Protein AF-0000000085946032 (afdb_homodimer)

InterPro domains:
  IPR002791 Damage-control phosphatase ARMT1-like, metal-binding domain [PF01937] (450-750)
  IPR004567 Type II pantothenate kinase [PF03630] (28-351)
  IPR004567 Type II pantothenate kinase [PTHR12280] (23-358)
  IPR004567 Type II pantothenate kinase [TIGR00555] (27-350)
  IPR035073 At2g17340, three-helix bundle domain [G3DSA:1.20.1700.10] (421-510)
  IPR036075 Damage-control phosphatase ARMT1-like, metal-binding domain superfamily [SSF111321] (412-761)
  IPR043129 ATPase, nucleotide binding domain [SSF53067] (27-140)
  IPR043129 ATPase, nucleotide binding domain [SSF53067] (113-351)

Structure (mmCIF, N/CA/C/O backbone):
data_AF-0000000085946032-model_v1
#
loop_
_entity.id
_entity.type
_entity.pdbx_description
1 polymer "4'-phosphopantetheine phosphatase"
#
loop_
_atom_site.group_PDB
_atom_site.id
_atom_site.type_symbol
_atom_site.label_atom_id
_atom_site.label_alt_id
_atom_site.label_comp_id
_atom_site.label_asym_id
_atom_site.label_entity_id
_atom_site.label_seq_id
_atom_site.pdbx_PDB_ins_code
_atom_site.Cartn_x
_atom_site.Cartn_y
_atom_site.Cartn_z
_atom_site.occupancy
_atom_site.B_iso_or_equiv
_atom_site.auth_seq_id
_atom_site.auth_comp_id
_atom_site.auth_asym_id
_atom_site.auth_atom_id
_atom_site.pdbx_PDB_model_num
ATOM 1 N N . MET A 1 1 ? -42.031 44.562 -0.333 1 38.66 1 MET A N 1
ATOM 2 C CA . MET A 1 1 ? -41.031 45.562 -0.744 1 38.66 1 MET A CA 1
ATOM 3 C C . MET A 1 1 ? -40.094 45.906 0.419 1 38.66 1 MET A C 1
ATOM 5 O O . MET A 1 1 ? -38.875 45.969 0.25 1 38.66 1 MET A O 1
ATOM 9 N N . ALA A 1 2 ? -40.719 46.281 1.513 1 54.69 2 ALA A N 1
ATOM 10 C CA . ALA A 1 2 ? -39.969 46.656 2.699 1 54.69 2 ALA A CA 1
ATOM 11 C C . ALA A 1 2 ? -39.188 45.469 3.262 1 54.69 2 ALA A C 1
ATOM 13 O O . ALA A 1 2 ? -38.031 45.594 3.629 1 54.69 2 ALA A O 1
ATOM 14 N N . GLU A 1 3 ? -39.781 44.375 3.383 1 46.78 3 GLU A N 1
ATOM 15 C CA . GLU A 1 3 ? -39.156 43.156 3.895 1 46.78 3 GLU A CA 1
ATOM 16 C C . GLU A 1 3 ? -38.062 42.656 2.965 1 46.78 3 GLU A C 1
ATOM 18 O O . GLU A 1 3 ? -37.031 42.188 3.428 1 46.78 3 GLU A O 1
ATOM 23 N N . GLU A 1 4 ? -38.312 42.75 1.742 1 48.06 4 GLU A N 1
ATOM 24 C CA . GLU A 1 4 ? -37.281 42.438 0.759 1 48.06 4 GLU A CA 1
ATOM 25 C C . GLU A 1 4 ? -36.094 43.406 0.868 1 48.06 4 GLU A C 1
ATOM 27 O O . GLU A 1 4 ? -34.938 43 0.723 1 48.06 4 GLU A O 1
ATOM 32 N N . SER A 1 5 ? -36.438 44.625 1.153 1 49 5 SER A N 1
ATOM 33 C CA . SER A 1 5 ? -35.406 45.656 1.3 1 49 5 SER A CA 1
ATOM 34 C C . SER A 1 5 ? -34.562 45.406 2.549 1 49 5 SER A C 1
ATOM 36 O O . SER A 1 5 ? -33.344 45.594 2.521 1 49 5 SER A O 1
ATOM 38 N N . GLU A 1 6 ? -35.188 45.031 3.566 1 50.06 6 GLU A N 1
ATOM 39 C CA . GLU A 1 6 ? -34.5 44.75 4.82 1 50.06 6 GLU A CA 1
ATOM 40 C C . GLU A 1 6 ? -33.594 43.531 4.703 1 50.06 6 GLU A C 1
ATOM 42 O O . GLU A 1 6 ? -32.469 43.531 5.215 1 50.06 6 GLU A O 1
ATOM 47 N N . THR A 1 7 ? -34.125 42.625 4.004 1 54.78 7 THR A N 1
ATOM 48 C CA . THR A 1 7 ? -33.344 41.406 3.775 1 54.78 7 THR A CA 1
ATOM 49 C C . THR A 1 7 ? -32.156 41.719 2.871 1 54.78 7 THR A C 1
ATOM 51 O O . THR A 1 7 ? -31.047 41.219 3.092 1 54.78 7 THR A O 1
ATOM 54 N N . LEU A 1 8 ? -32.344 42.625 1.95 1 57.81 8 LEU A N 1
ATOM 55 C CA . LEU A 1 8 ? -31.266 43.031 1.042 1 57.81 8 LEU A CA 1
ATOM 56 C C . LEU A 1 8 ? -30.219 43.844 1.77 1 57.81 8 LEU A C 1
ATOM 58 O O . LEU A 1 8 ? -29.016 43.688 1.521 1 57.81 8 LEU A O 1
ATOM 62 N N . GLU A 1 9 ? -30.75 44.75 2.623 1 57.16 9 GLU A N 1
ATOM 63 C CA . GLU A 1 9 ? -29.812 45.594 3.395 1 57.16 9 GLU A CA 1
ATOM 64 C C . GLU A 1 9 ? -29.016 44.75 4.379 1 57.16 9 GLU A C 1
ATOM 66 O O . GLU A 1 9 ? -27.828 44.969 4.582 1 57.16 9 GLU A O 1
ATOM 71 N N . GLU A 1 10 ? -29.641 43.781 4.898 1 62.34 10 GLU A N 1
ATOM 72 C CA . GLU A 1 10 ? -28.953 42.875 5.816 1 62.34 10 GLU A CA 1
ATOM 73 C C . GLU A 1 10 ? -27.906 42.031 5.086 1 62.34 10 GLU A C 1
ATOM 75 O O . GLU A 1 10 ? -26.812 41.812 5.598 1 62.34 10 GLU A O 1
ATOM 80 N N . THR A 1 11 ? -28.312 41.688 3.953 1 65.94 11 THR A N 1
ATOM 81 C CA . THR A 1 11 ? -27.391 40.906 3.131 1 65.94 11 THR A CA 1
ATOM 82 C C . THR A 1 11 ? -26.203 41.781 2.711 1 65.94 11 THR A C 1
ATOM 84 O O . THR A 1 11 ? -25.062 41.312 2.727 1 65.94 11 THR A O 1
ATOM 87 N N . ARG A 1 12 ? -26.562 43 2.352 1 67.69 12 ARG A N 1
ATOM 88 C CA . ARG A 1 12 ? -25.5 43.906 1.954 1 67.69 12 ARG A CA 1
ATOM 89 C C . ARG A 1 12 ? -24.547 44.156 3.111 1 67.69 12 ARG A C 1
ATOM 91 O O . ARG A 1 12 ? -23.328 44.188 2.92 1 67.69 12 ARG A O 1
ATOM 98 N N . ALA A 1 13 ? -25.125 44.375 4.16 1 68.5 13 ALA A N 1
ATOM 99 C CA . ALA A 1 13 ? -24.297 44.625 5.344 1 68.5 13 ALA A CA 1
ATOM 100 C C . ALA A 1 13 ? -23.422 43.438 5.668 1 68.5 13 ALA A C 1
ATOM 102 O O . ALA A 1 13 ? -22.266 43.594 6.07 1 68.5 13 ALA A O 1
ATOM 103 N N . THR A 1 14 ? -23.938 42.312 5.449 1 74.31 14 THR A N 1
ATOM 104 C CA . THR A 1 14 ? -23.188 41.094 5.727 1 74.31 14 THR A CA 1
ATOM 105 C C . THR A 1 14 ? -22.031 40.938 4.75 1 74.31 14 THR A C 1
ATOM 107 O O . THR A 1 14 ? -20.906 40.594 5.148 1 74.31 14 THR A O 1
ATOM 110 N N . ILE A 1 15 ? -22.359 41.188 3.574 1 75.5 15 ILE A N 1
ATOM 111 C CA . ILE A 1 15 ? -21.328 41.062 2.553 1 75.5 15 ILE A CA 1
ATOM 112 C C . ILE A 1 15 ? -20.234 42.125 2.787 1 75.5 15 ILE A C 1
ATOM 114 O O . ILE A 1 15 ? -19.047 41.812 2.691 1 75.5 15 ILE A O 1
ATOM 118 N N . GLU A 1 16 ? -20.703 43.312 3.135 1 72.69 16 GLU A N 1
ATOM 119 C CA . GLU A 1 16 ? -19.75 44.406 3.375 1 72.69 16 GLU A CA 1
ATOM 120 C C . GLU A 1 16 ? -18.859 44.094 4.57 1 72.69 16 GLU A C 1
ATOM 122 O O . GLU A 1 16 ? -17.656 44.406 4.551 1 72.69 16 GLU A O 1
ATOM 127 N N . ASN A 1 17 ? -19.406 43.531 5.504 1 73.69 17 ASN A N 1
ATOM 128 C CA . ASN A 1 17 ? -18.656 43.219 6.707 1 73.69 17 ASN A CA 1
ATOM 129 C C . ASN A 1 17 ? -17.703 42.031 6.465 1 73.69 17 ASN A C 1
ATOM 131 O O . ASN A 1 17 ? -16.688 41.906 7.152 1 73.69 17 ASN A O 1
ATOM 135 N N . THR A 1 18 ? -18.094 41.281 5.492 1 79.19 18 THR A N 1
ATOM 136 C CA . THR A 1 18 ? -17.297 40.094 5.191 1 79.19 18 THR A CA 1
ATOM 137 C C . THR A 1 18 ? -16.156 40.438 4.238 1 79.19 18 THR A C 1
ATOM 139 O O . THR A 1 18 ? -15.008 40.062 4.469 1 79.19 18 THR A O 1
ATOM 142 N N . LEU A 1 19 ? -16.5 41.156 3.268 1 82 19 LEU A N 1
ATOM 143 C CA . LEU A 1 19 ? -15.5 41.531 2.279 1 82 19 LEU A CA 1
ATOM 144 C C . LEU A 1 19 ? -14.836 42.844 2.656 1 82 19 LEU A C 1
ATOM 146 O O . LEU A 1 19 ? -15.031 43.875 1.978 1 82 19 LEU A O 1
ATOM 150 N N . ARG A 1 20 ? -13.93 42.844 3.516 1 83.12 20 ARG A N 1
ATOM 151 C CA . ARG A 1 20 ? -13.312 44.031 4.074 1 83.12 20 ARG A CA 1
ATOM 152 C C . ARG A 1 20 ? -12.258 44.594 3.131 1 83.12 20 ARG A C 1
ATOM 154 O O . ARG A 1 20 ? -11.555 43.844 2.457 1 83.12 20 ARG A O 1
ATOM 161 N N . ASN A 1 21 ? -12.18 45.969 3.074 1 85.38 21 ASN A N 1
ATOM 162 C CA . ASN A 1 21 ? -11.133 46.719 2.371 1 85.38 21 ASN A CA 1
ATOM 163 C C . ASN A 1 21 ? -11.141 46.406 0.876 1 85.38 21 ASN A C 1
ATOM 165 O O . ASN A 1 21 ? -10.086 46.312 0.253 1 85.38 21 ASN A O 1
ATOM 169 N N . LEU A 1 22 ? -12.242 46.156 0.305 1 85.38 22 LEU A N 1
ATOM 170 C CA . LEU A 1 22 ? -12.383 45.781 -1.093 1 85.38 22 LEU A CA 1
ATOM 171 C C . LEU A 1 22 ? -11.898 46.875 -2.021 1 85.38 22 LEU A C 1
ATOM 173 O O . LEU A 1 22 ? -11.391 46.594 -3.113 1 85.38 22 LEU A O 1
ATOM 177 N N . GLN A 1 23 ? -12.055 48.062 -1.62 1 82 23 GLN A N 1
ATOM 178 C CA . GLN A 1 23 ? -11.695 49.219 -2.457 1 82 23 GLN A CA 1
ATOM 179 C C . GLN A 1 23 ? -10.203 49.219 -2.76 1 82 23 GLN A C 1
ATOM 181 O O . GLN A 1 23 ? -9.773 49.781 -3.775 1 82 23 GLN A O 1
ATOM 186 N N . ASN A 1 24 ? -9.438 48.594 -1.904 1 86.25 24 ASN A N 1
ATOM 187 C CA . ASN A 1 24 ? -7.996 48.531 -2.086 1 86.25 24 ASN A CA 1
ATOM 188 C C . ASN A 1 24 ? -7.535 47.156 -2.52 1 86.25 24 ASN A C 1
ATOM 190 O O . ASN A 1 24 ? -6.367 46.812 -2.352 1 86.25 24 ASN A O 1
ATOM 194 N N . ALA A 1 25 ? -8.453 46.375 -3.078 1 88.38 25 ALA A N 1
ATOM 195 C CA . ALA A 1 25 ? -8.117 45 -3.508 1 88.38 25 ALA A CA 1
ATOM 196 C C . ALA A 1 25 ? -7.18 45.031 -4.711 1 88.38 25 ALA A C 1
ATOM 198 O O . ALA A 1 25 ? -7.328 45.875 -5.605 1 88.38 25 ALA A O 1
ATOM 199 N N . LYS A 1 26 ? -6.258 44.125 -4.809 1 84.38 26 LYS A N 1
ATOM 200 C CA . LYS A 1 26 ? -5.25 44.094 -5.867 1 84.38 26 LYS A CA 1
ATOM 201 C C . LYS A 1 26 ? -5.418 42.906 -6.781 1 84.38 26 LYS A C 1
ATOM 203 O O . LYS A 1 26 ? -5.215 43 -7.992 1 84.38 26 LYS A O 1
ATOM 208 N N . GLN A 1 27 ? -5.629 41.781 -6.238 1 87.62 27 GLN A N 1
ATOM 209 C CA . GLN A 1 27 ? -5.734 40.531 -6.969 1 87.62 27 GLN A CA 1
ATOM 210 C C . GLN A 1 27 ? -6.844 39.656 -6.395 1 87.62 27 GLN A C 1
ATOM 212 O O . GLN A 1 27 ? -7.062 39.625 -5.18 1 87.62 27 GLN A O 1
ATOM 217 N N . PHE A 1 28 ? -7.508 38.844 -7.305 1 90.69 28 PHE A N 1
ATOM 218 C CA . PHE A 1 28 ? -8.578 37.969 -6.875 1 90.69 28 PHE A CA 1
ATOM 219 C C . PHE A 1 28 ? -8.32 36.531 -7.344 1 90.69 28 PHE A C 1
ATOM 221 O O . PHE A 1 28 ? -7.695 36.312 -8.383 1 90.69 28 PHE A O 1
ATOM 228 N N . ALA A 1 29 ? -8.742 35.625 -6.609 1 93.06 29 ALA A N 1
ATOM 229 C CA . ALA A 1 29 ? -8.805 34.219 -7.004 1 93.06 29 ALA A CA 1
ATOM 230 C C . ALA A 1 29 ? -10.086 33.562 -6.488 1 93.06 29 ALA A C 1
ATOM 232 O O . ALA A 1 29 ? -10.633 33.969 -5.461 1 93.06 29 ALA A O 1
ATOM 233 N N . PHE A 1 30 ? -10.531 32.562 -7.203 1 92.69 30 PHE A N 1
ATOM 234 C CA . PHE A 1 30 ? -11.789 31.891 -6.875 1 92.69 30 PHE A CA 1
ATOM 235 C C . PHE A 1 30 ? -11.625 30.375 -6.918 1 92.69 30 PHE A C 1
ATOM 237 O O . PHE A 1 30 ? -10.93 29.844 -7.789 1 92.69 30 PHE A O 1
ATOM 244 N N . ASP A 1 31 ? -12.141 29.703 -5.961 1 92 31 ASP A N 1
ATOM 245 C CA . ASP A 1 31 ? -12.375 28.266 -5.969 1 92 31 ASP A CA 1
ATOM 246 C C . ASP A 1 31 ? -13.867 27.953 -5.977 1 92 31 ASP A C 1
ATOM 248 O O . ASP A 1 31 ? -14.547 28.094 -4.957 1 92 31 ASP A O 1
ATOM 252 N N . ILE A 1 32 ? -14.305 27.484 -7.102 1 88.38 32 ILE A N 1
ATOM 253 C CA . ILE A 1 32 ? -15.742 27.344 -7.297 1 88.38 32 ILE A CA 1
ATOM 254 C C . ILE A 1 32 ? -16.125 25.859 -7.289 1 88.38 32 ILE A C 1
ATOM 256 O O . ILE A 1 32 ? -15.922 25.156 -8.281 1 88.38 32 ILE A O 1
ATOM 260 N N . GLY A 1 33 ? -16.688 25.438 -6.219 1 77.69 33 GLY A N 1
ATOM 261 C CA . GLY A 1 33 ? -17.188 24.078 -6.121 1 77.69 33 GLY A CA 1
ATOM 262 C C . GLY A 1 33 ? -18.641 23.953 -6.535 1 77.69 33 GLY A C 1
ATOM 263 O O . GLY A 1 33 ? -19.219 24.875 -7.105 1 77.69 33 GLY A O 1
ATOM 264 N N . SER A 1 34 ? -19.219 22.766 -6.324 1 68.81 34 SER A N 1
ATOM 265 C CA . SER A 1 34 ? -20.625 22.531 -6.648 1 68.81 34 SER A CA 1
ATOM 266 C C . SER A 1 34 ? -21.547 23.125 -5.598 1 68.81 34 SER A C 1
ATOM 268 O O . SER A 1 34 ? -22.672 23.531 -5.906 1 68.81 34 SER A O 1
ATOM 270 N N . SER A 1 35 ? -21.031 23.219 -4.344 1 69.81 35 SER A N 1
ATOM 271 C CA . SER A 1 35 ? -21.875 23.688 -3.244 1 69.81 35 SER A CA 1
ATOM 272 C C . SER A 1 35 ? -21.266 24.922 -2.588 1 69.81 35 SER A C 1
ATOM 274 O O . SER A 1 35 ? -22 25.766 -2.051 1 69.81 35 SER A O 1
ATOM 276 N N . LEU A 1 36 ? -19.969 25.031 -2.559 1 77.56 36 LEU A N 1
ATOM 277 C CA . LEU A 1 36 ? -19.266 26.109 -1.867 1 77.56 36 LEU A CA 1
ATOM 278 C C . LEU A 1 36 ? -18.344 26.859 -2.822 1 77.56 36 LEU A C 1
ATOM 280 O O . LEU A 1 36 ? -17.828 26.281 -3.773 1 77.56 36 LEU A O 1
ATOM 284 N N . VAL A 1 37 ? -18.266 28.078 -2.469 1 88.06 37 VAL A N 1
ATOM 285 C CA . VAL A 1 37 ? -17.344 28.938 -3.205 1 88.06 37 VAL A CA 1
ATOM 286 C C . VAL A 1 37 ? -16.375 29.609 -2.232 1 88.06 37 VAL A C 1
ATOM 288 O O . VAL A 1 37 ? -16.766 29.969 -1.118 1 88.06 37 VAL A O 1
ATOM 291 N N . LYS A 1 38 ? -15.148 29.719 -2.604 1 90.94 38 LYS A N 1
ATOM 292 C CA . LYS A 1 38 ? -14.141 30.469 -1.852 1 90.94 38 LYS A CA 1
ATOM 293 C C . LYS A 1 38 ? -13.555 31.594 -2.693 1 90.94 38 LYS A C 1
ATOM 295 O O . LYS A 1 38 ? -13.273 31.406 -3.879 1 90.94 38 LYS A O 1
ATOM 300 N N . ILE A 1 39 ? -13.461 32.719 -2.059 1 92.19 39 ILE A N 1
ATOM 301 C CA . ILE A 1 39 ? -12.836 33.875 -2.682 1 92.19 39 ILE A CA 1
ATOM 302 C C . ILE A 1 39 ? -11.562 34.25 -1.921 1 92.19 39 ILE A C 1
ATOM 304 O O . ILE A 1 39 ? -11.547 34.25 -0.688 1 92.19 39 ILE A O 1
ATOM 308 N N . ALA A 1 40 ? -10.531 34.469 -2.607 1 94.19 40 ALA A N 1
ATOM 309 C CA . ALA A 1 40 ? -9.281 35 -2.049 1 94.19 40 ALA A CA 1
ATOM 310 C C . ALA A 1 40 ? -8.891 36.312 -2.705 1 94.19 40 ALA A C 1
ATOM 312 O O . ALA A 1 40 ? -9.016 36.469 -3.924 1 94.19 40 ALA A O 1
ATOM 313 N N . TYR A 1 41 ? -8.539 37.25 -1.921 1 92.31 41 TYR A N 1
ATOM 314 C CA . TYR A 1 41 ? -8.008 38.469 -2.5 1 92.31 41 TYR A CA 1
ATOM 315 C C . TYR A 1 41 ? -7.039 39.156 -1.541 1 92.31 41 TYR A C 1
ATOM 317 O O . TYR A 1 41 ? -7.012 38.844 -0.349 1 92.31 41 TYR A O 1
ATOM 325 N N . SER A 1 42 ? -6.152 40.031 -2.008 1 92.56 42 SER A N 1
ATOM 326 C CA . SER A 1 42 ? -5.242 40.844 -1.211 1 92.56 42 SER A CA 1
ATOM 327 C C . SER A 1 42 ? -5.652 42.312 -1.233 1 92.56 42 SER A C 1
ATOM 329 O O . SER A 1 42 ? -6.297 42.781 -2.182 1 92.56 42 SER A O 1
ATOM 331 N N . SER A 1 43 ? -5.336 42.938 -0.173 1 90.81 43 SER A N 1
ATOM 332 C CA . SER A 1 43 ? -5.613 44.375 -0.1 1 90.81 43 SER A CA 1
ATOM 333 C C . SER A 1 43 ? -4.52 45.125 0.671 1 90.81 43 SER A C 1
ATOM 335 O O . SER A 1 43 ? -3.846 44.531 1.517 1 90.81 43 SER A O 1
ATOM 337 N N . SER A 1 44 ? -4.297 46.312 0.313 1 89.19 44 SER A N 1
ATOM 338 C CA . SER A 1 44 ? -3.398 47.188 1.068 1 89.19 44 SER A CA 1
ATOM 339 C C . SER A 1 44 ? -4.137 47.906 2.203 1 89.19 44 SER A C 1
ATOM 341 O O . SER A 1 44 ? -5.16 48.531 1.978 1 89.19 44 SER A O 1
ATOM 343 N N . VAL A 1 45 ? -3.607 47.75 3.357 1 87.88 45 VAL A N 1
ATOM 344 C CA . VAL A 1 45 ? -4.195 48.406 4.523 1 87.88 45 VAL A CA 1
ATOM 345 C C . VAL A 1 45 ? -3.256 49.469 5.039 1 87.88 45 VAL A C 1
ATOM 347 O O . VAL A 1 45 ? -2.07 49.219 5.266 1 87.88 45 VAL A O 1
ATOM 350 N N . SER A 1 46 ? -3.797 50.594 5.211 1 83.81 46 SER A N 1
ATOM 351 C CA . SER A 1 46 ? -2.988 51.719 5.684 1 83.81 46 SER A CA 1
ATOM 352 C C . SER A 1 46 ? -2.625 51.562 7.156 1 83.81 46 SER A C 1
ATOM 354 O O . SER A 1 46 ? -3.453 51.125 7.961 1 83.81 46 SER A O 1
ATOM 356 N N . LYS A 1 47 ? -1.281 51.875 7.434 1 83.12 47 LYS A N 1
ATOM 357 C CA . LYS A 1 47 ? -0.812 51.875 8.812 1 83.12 47 LYS A CA 1
ATOM 358 C C . LYS A 1 47 ? -0.895 53.281 9.422 1 83.12 47 LYS A C 1
ATOM 360 O O . LYS A 1 47 ? -0.927 54.25 8.695 1 83.12 47 LYS A O 1
ATOM 365 N N . THR A 1 48 ? -1.201 53.25 10.648 1 84.81 48 THR A N 1
ATOM 366 C CA . THR A 1 48 ? -1.178 54.531 11.375 1 84.81 48 THR A CA 1
ATOM 367 C C . THR A 1 48 ? -0.015 54.562 12.359 1 84.81 48 THR A C 1
ATOM 369 O O . THR A 1 48 ? 0.488 53.531 12.773 1 84.81 48 THR A O 1
ATOM 372 N N . LYS A 1 49 ? 0.454 55.75 12.586 1 89.94 49 LYS A N 1
ATOM 373 C CA . LYS A 1 49 ? 1.537 55.938 13.547 1 89.94 49 LYS A CA 1
ATOM 374 C C . LYS A 1 49 ? 1.139 56.969 14.625 1 89.94 49 LYS A C 1
ATOM 376 O O . LYS A 1 49 ? 0.678 58.062 14.32 1 89.94 49 LYS A O 1
ATOM 381 N N . THR A 1 50 ? 1.298 56.531 15.82 1 91.75 50 THR A N 1
ATOM 382 C CA . THR A 1 50 ? 1.122 57.438 16.953 1 91.75 50 THR A CA 1
ATOM 383 C C . THR A 1 50 ? 2.301 58.406 17.062 1 91.75 50 THR A C 1
ATOM 385 O O . THR A 1 50 ? 3.455 58 16.891 1 91.75 50 THR A O 1
ATOM 388 N N . ASN A 1 51 ? 2.002 59.656 17.297 1 89.56 51 ASN A N 1
ATOM 389 C CA . ASN A 1 51 ? 3.035 60.688 17.391 1 89.56 51 ASN A CA 1
ATOM 390 C C . ASN A 1 51 ? 3.281 61.094 18.844 1 89.56 51 ASN A C 1
ATOM 392 O O . ASN A 1 51 ? 2.408 60.938 19.703 1 89.56 51 ASN A O 1
ATOM 396 N N . TYR A 1 52 ? 4.41 61.75 19.047 1 87.5 52 TYR A N 1
ATOM 397 C CA . TYR A 1 52 ? 4.789 62.188 20.391 1 87.5 52 TYR A CA 1
ATOM 398 C C . TYR A 1 52 ? 3.867 63.281 20.875 1 87.5 52 TYR A C 1
ATOM 400 O O . TYR A 1 52 ? 3.727 63.5 22.094 1 87.5 52 TYR A O 1
ATOM 408 N N . ASP A 1 53 ? 3.256 63.969 20 1 88.56 53 ASP A N 1
ATOM 409 C CA . ASP A 1 53 ? 2.336 65.062 20.391 1 88.56 53 ASP A CA 1
ATOM 410 C C . ASP A 1 53 ? 0.95 64.5 20.703 1 88.56 53 ASP A C 1
ATOM 412 O O . ASP A 1 53 ? -0.021 65.25 20.797 1 88.56 53 ASP A O 1
ATOM 416 N N . ARG A 1 54 ? 0.844 63.156 20.75 1 92.12 54 ARG A N 1
ATOM 417 C CA . ARG A 1 54 ? -0.359 62.438 21.156 1 92.12 54 ARG A CA 1
ATOM 418 C C . ARG A 1 54 ? -1.449 62.531 20.094 1 92.12 54 ARG A C 1
ATOM 420 O O . ARG A 1 54 ? -2.627 62.719 20.422 1 92.12 54 ARG A O 1
ATOM 427 N N . THR A 1 55 ? -0.974 62.688 18.922 1 91.19 55 THR A N 1
ATOM 428 C CA . THR A 1 55 ? -1.836 62.562 17.75 1 91.19 55 THR A CA 1
ATOM 429 C C . THR A 1 55 ? -1.489 61.312 16.953 1 91.19 55 THR A C 1
ATOM 431 O O . THR A 1 55 ? -0.589 60.562 17.328 1 91.19 55 THR A O 1
ATOM 434 N N . MET A 1 56 ? -2.373 61.094 15.992 1 90.19 56 MET A N 1
ATOM 435 C CA . MET A 1 56 ? -2.094 59.969 15.086 1 90.19 56 MET A CA 1
ATOM 436 C C . MET A 1 56 ? -1.998 60.469 13.641 1 90.19 56 MET A C 1
ATOM 438 O O . MET A 1 56 ? -2.74 61.375 13.242 1 90.19 56 MET A O 1
ATOM 442 N N . ARG A 1 57 ? -1.057 60 12.945 1 84.75 57 ARG A N 1
ATOM 443 C CA . ARG A 1 57 ? -0.952 60.312 11.523 1 84.75 57 ARG A CA 1
ATOM 444 C C . ARG A 1 57 ? -0.898 59.062 10.672 1 84.75 57 ARG A C 1
ATOM 446 O O . ARG A 1 57 ? -0.486 58 11.148 1 84.75 57 ARG A O 1
ATOM 453 N N . LYS A 1 58 ? -1.419 59.188 9.453 1 79.81 58 LYS A N 1
ATOM 454 C CA . LYS A 1 58 ? -1.299 58.094 8.516 1 79.81 58 LYS A CA 1
ATOM 455 C C . LYS A 1 58 ? 0.16 57.812 8.148 1 79.81 58 LYS A C 1
ATOM 457 O O . LYS A 1 58 ? 0.933 58.781 7.965 1 79.81 58 LYS A O 1
ATOM 462 N N . HIS A 1 59 ? 0.436 56.625 8.383 1 73 59 HIS A N 1
ATOM 463 C CA . HIS A 1 59 ? 1.789 56.219 8.008 1 73 59 HIS A CA 1
ATOM 464 C C . HIS A 1 59 ? 1.94 56.156 6.488 1 73 59 HIS A C 1
ATOM 466 O O . HIS A 1 59 ? 0.978 55.875 5.777 1 73 59 HIS A O 1
ATOM 472 N N . ASP A 1 60 ? 2.916 56.406 5.953 1 67.94 60 ASP A N 1
ATOM 473 C CA . ASP A 1 60 ? 3.199 56.375 4.523 1 67.94 60 ASP A CA 1
ATOM 474 C C . ASP A 1 60 ? 3.23 54.906 4.02 1 67.94 60 ASP A C 1
ATOM 476 O O . ASP A 1 60 ? 3.051 54.656 2.826 1 67.94 60 ASP A O 1
ATOM 480 N N . SER A 1 61 ? 3.389 54.094 4.945 1 78 61 SER A N 1
ATOM 481 C CA . SER A 1 61 ? 3.523 52.719 4.52 1 78 61 SER A CA 1
ATOM 482 C C . SER A 1 61 ? 2.221 51.938 4.715 1 78 61 SER A C 1
ATOM 484 O O . SER A 1 61 ? 1.392 52.312 5.547 1 78 61 SER A O 1
ATOM 486 N N . SER A 1 62 ? 1.903 51 3.789 1 85.19 62 SER A N 1
ATOM 487 C CA . SER A 1 62 ? 0.753 50.125 3.869 1 85.19 62 SER A CA 1
ATOM 488 C C . SER A 1 62 ? 1.191 48.656 4.086 1 85.19 62 SER A C 1
ATOM 490 O O . SER A 1 62 ? 2.342 48.312 3.814 1 85.19 62 SER A O 1
ATOM 492 N N . VAL A 1 63 ? 0.398 48 4.781 1 88.19 63 VAL A N 1
ATOM 493 C CA . VAL A 1 63 ? 0.653 46.594 4.961 1 88.19 63 VAL A CA 1
ATOM 494 C C . VAL A 1 63 ? -0.317 45.781 4.102 1 88.19 63 VAL A C 1
ATOM 496 O O . VAL A 1 63 ? -1.465 46.188 3.902 1 88.19 63 VAL A O 1
ATOM 499 N N . MET A 1 64 ? 0.184 44.688 3.59 1 92.5 64 MET A N 1
ATOM 500 C CA . MET A 1 64 ? -0.646 43.844 2.748 1 92.5 64 MET A CA 1
ATOM 501 C C . MET A 1 64 ? -1.406 42.812 3.592 1 92.5 64 MET A C 1
ATOM 503 O O . MET A 1 64 ? -0.851 42.25 4.531 1 92.5 64 MET A O 1
ATOM 507 N N . ARG A 1 65 ? -2.701 42.688 3.275 1 94 65 ARG A N 1
ATOM 508 C CA . ARG A 1 65 ? -3.559 41.719 3.943 1 94 65 ARG A CA 1
ATOM 509 C C . ARG A 1 65 ? -4.168 40.75 2.941 1 94 65 ARG A C 1
ATOM 511 O O . ARG A 1 65 ? -4.547 41.125 1.837 1 94 65 ARG A O 1
ATOM 518 N N . LEU A 1 66 ? -4.195 39.469 3.295 1 94.81 66 LEU A N 1
ATOM 519 C CA . LEU A 1 66 ? -4.887 38.438 2.52 1 94.81 66 LEU A CA 1
ATOM 520 C C . LEU A 1 66 ? -6.238 38.094 3.141 1 94.81 66 LEU A C 1
ATOM 522 O O . LEU A 1 66 ? -6.355 38 4.363 1 94.81 66 LEU A O 1
ATOM 526 N N . HIS A 1 67 ? -7.246 38.062 2.316 1 93.75 67 HIS A N 1
ATOM 527 C CA . HIS A 1 67 ? -8.602 37.75 2.736 1 93.75 67 HIS A CA 1
ATOM 528 C C . HIS A 1 67 ? -9.094 36.469 2.064 1 93.75 67 HIS A C 1
ATOM 530 O O . HIS A 1 67 ? -9.055 36.344 0.837 1 93.75 67 HIS A O 1
ATOM 536 N N . PHE A 1 68 ? -9.531 35.5 2.824 1 93.06 68 PHE A N 1
ATOM 537 C CA . PHE A 1 68 ? -10.133 34.281 2.318 1 93.06 68 PHE A CA 1
ATOM 538 C C . PHE A 1 68 ? -11.547 34.094 2.861 1 93.06 68 PHE A C 1
ATOM 540 O O . PHE A 1 68 ? -11.75 34.062 4.078 1 93.06 68 PHE A O 1
ATOM 547 N N . ILE A 1 69 ? -12.422 34 1.923 1 91.56 69 ILE A N 1
ATOM 548 C CA . ILE A 1 69 ? -13.836 33.969 2.301 1 91.56 69 ILE A CA 1
ATOM 549 C C . ILE A 1 69 ? -14.484 32.719 1.721 1 91.56 69 ILE A C 1
ATOM 551 O O . ILE A 1 69 ? -14.227 32.344 0.572 1 91.56 69 ILE A O 1
ATOM 555 N N . GLN A 1 70 ? -15.242 32.062 2.518 1 88.62 70 GLN A N 1
ATOM 556 C CA . GLN A 1 70 ? -15.992 30.891 2.072 1 88.62 70 GLN A CA 1
ATOM 557 C C . GLN A 1 70 ? -17.484 31.062 2.316 1 88.62 70 GLN A C 1
ATOM 559 O O . GLN A 1 70 ? -17.891 31.594 3.35 1 88.62 70 GLN A O 1
ATOM 564 N N . PHE A 1 71 ? -18.328 30.672 1.373 1 83.69 71 PHE A N 1
ATOM 565 C CA . PHE A 1 71 ? -19.781 30.734 1.533 1 83.69 71 PHE A CA 1
ATOM 566 C C . PHE A 1 71 ? -20.484 29.828 0.537 1 83.69 71 PHE A C 1
ATOM 568 O O . PHE A 1 71 ? -19.844 29.219 -0.323 1 83.69 71 PHE A O 1
ATOM 575 N N . HIS A 1 72 ? -21.719 29.641 0.683 1 80.38 72 HIS A N 1
ATOM 576 C CA . HIS A 1 72 ? -22.516 28.766 -0.176 1 80.38 72 HIS A CA 1
ATOM 577 C C . HIS A 1 72 ? -22.656 29.359 -1.577 1 80.38 72 HIS A C 1
ATOM 579 O O . HIS A 1 72 ? -22.828 30.562 -1.731 1 80.38 72 HIS A O 1
ATOM 585 N N . ILE A 1 73 ? -22.703 28.578 -2.604 1 82.62 73 ILE A N 1
ATOM 586 C CA . ILE A 1 73 ? -22.641 28.953 -4.012 1 82.62 73 ILE A CA 1
ATOM 587 C C . ILE A 1 73 ? -23.891 29.75 -4.379 1 82.62 73 ILE A C 1
ATOM 589 O O . ILE A 1 73 ? -23.844 30.594 -5.285 1 82.62 73 ILE A O 1
ATOM 593 N N . LYS A 1 74 ? -24.953 29.578 -3.623 1 79.25 74 LYS A N 1
ATOM 594 C CA . LYS A 1 74 ? -26.203 30.281 -3.895 1 79.25 74 LYS A CA 1
ATOM 595 C C . LYS A 1 74 ? -26.031 31.781 -3.725 1 79.25 74 LYS A C 1
ATOM 597 O O . LYS A 1 74 ? -26.781 32.562 -4.309 1 79.25 74 LYS A O 1
ATOM 602 N N . LYS A 1 75 ? -25.062 32.188 -2.967 1 84.81 75 LYS A N 1
ATOM 603 C CA . LYS A 1 75 ? -24.844 33.594 -2.67 1 84.81 75 LYS A CA 1
ATOM 604 C C . LYS A 1 75 ? -23.797 34.188 -3.592 1 84.81 75 LYS A C 1
ATOM 606 O O . LYS A 1 75 ? -23.516 35.406 -3.529 1 84.81 75 LYS A O 1
ATOM 611 N N . PHE A 1 76 ? -23.297 33.469 -4.484 1 87.5 76 PHE A N 1
ATOM 612 C CA . PHE A 1 76 ? -22.125 33.875 -5.266 1 87.5 76 PHE A CA 1
ATOM 613 C C . PHE A 1 76 ? -22.484 35.031 -6.207 1 87.5 76 PHE A C 1
ATOM 615 O O . PHE A 1 76 ? -21.719 36 -6.316 1 87.5 76 PHE A O 1
ATOM 622 N N . ARG A 1 77 ? -23.578 34.938 -6.828 1 86.25 77 ARG A N 1
ATOM 623 C CA . ARG A 1 77 ? -23.984 36 -7.746 1 86.25 77 ARG A CA 1
ATOM 624 C C . ARG A 1 77 ? -24.188 37.312 -7.012 1 86.25 77 ARG A C 1
ATOM 626 O O . ARG A 1 77 ? -23.812 38.375 -7.512 1 86.25 77 ARG A O 1
ATOM 633 N N . GLU A 1 78 ? -24.766 37.188 -5.891 1 85.44 78 GLU A N 1
ATOM 634 C CA . GLU A 1 78 ? -24.969 38.375 -5.066 1 85.44 78 GLU A CA 1
ATOM 635 C C . GLU A 1 78 ? -23.625 38.969 -4.66 1 85.44 78 GLU A C 1
ATOM 637 O O . GLU A 1 78 ? -23.484 40.188 -4.629 1 85.44 78 GLU A O 1
ATOM 642 N N . CYS A 1 79 ? -22.75 38.188 -4.309 1 87.12 79 CYS A N 1
ATOM 643 C CA . CYS A 1 79 ? -21.422 38.656 -3.902 1 87.12 79 CYS A CA 1
ATOM 644 C C . CYS A 1 79 ? -20.703 39.344 -5.059 1 87.12 79 CYS A C 1
ATOM 646 O O . CYS A 1 79 ? -20.078 40.375 -4.875 1 87.12 79 CYS A O 1
ATOM 648 N N . LEU A 1 80 ? -20.828 38.781 -6.223 1 86.75 80 LEU A N 1
ATOM 649 C CA . LEU A 1 80 ? -20.172 39.344 -7.398 1 86.75 80 LEU A CA 1
ATOM 650 C C . LEU A 1 80 ? -20.781 40.719 -7.766 1 86.75 80 LEU A C 1
ATOM 652 O O . LEU A 1 80 ? -20.078 41.625 -8.195 1 86.75 80 LEU A O 1
ATOM 656 N N . ASP A 1 81 ? -22.062 40.75 -7.617 1 85.81 81 ASP A N 1
ATOM 657 C CA . ASP A 1 81 ? -22.734 42.031 -7.863 1 85.81 81 ASP A CA 1
ATOM 658 C C . ASP A 1 81 ? -22.25 43.094 -6.891 1 85.81 81 ASP A C 1
ATOM 660 O O . ASP A 1 81 ? -22.094 44.281 -7.27 1 85.81 81 ASP A O 1
ATOM 664 N N . PHE A 1 82 ? -22.094 42.719 -5.703 1 84.75 82 PHE A N 1
ATOM 665 C CA . PHE A 1 82 ? -21.578 43.625 -4.691 1 84.75 82 PHE A CA 1
ATOM 666 C C . PHE A 1 82 ? -20.172 44.094 -5.047 1 84.75 82 PHE A C 1
ATOM 668 O O . PHE A 1 82 ? -19.859 45.281 -4.934 1 84.75 82 PHE A O 1
ATOM 675 N N . ILE A 1 83 ? -19.328 43.188 -5.418 1 83.31 83 ILE A N 1
ATOM 676 C CA . ILE A 1 83 ? -17.953 43.531 -5.781 1 83.31 83 ILE A CA 1
ATOM 677 C C . ILE A 1 83 ? -17.938 44.5 -6.953 1 83.31 83 ILE A C 1
ATOM 679 O O . ILE A 1 83 ? -17.172 45.469 -6.957 1 83.31 83 ILE A O 1
ATOM 683 N N . ARG A 1 84 ? -18.766 44.281 -7.895 1 82.19 84 ARG A N 1
ATOM 684 C CA . ARG A 1 84 ? -18.859 45.125 -9.07 1 82.19 84 ARG A CA 1
ATOM 685 C C . ARG A 1 84 ? -19.266 46.531 -8.688 1 82.19 84 ARG A C 1
ATOM 687 O O . ARG A 1 84 ? -18.688 47.531 -9.18 1 82.19 84 ARG A O 1
ATOM 694 N N . LYS A 1 85 ? -20.172 46.625 -7.84 1 77.69 85 LYS A N 1
ATOM 695 C CA . LYS A 1 85 ? -20.719 47.938 -7.457 1 77.69 85 LYS A CA 1
ATOM 696 C C . LYS A 1 85 ? -19.75 48.688 -6.57 1 77.69 85 LYS A C 1
ATOM 698 O O . LYS A 1 85 ? -19.641 49.938 -6.676 1 77.69 85 LYS A O 1
ATOM 703 N N . GLU A 1 86 ? -19.188 48.031 -5.66 1 71.56 86 GLU A N 1
ATOM 704 C CA . GLU A 1 86 ? -18.344 48.719 -4.672 1 71.56 86 GLU A CA 1
ATOM 705 C C . GLU A 1 86 ? -16.953 48.969 -5.227 1 71.56 86 GLU A C 1
ATOM 707 O O . GLU A 1 86 ? -16.25 49.875 -4.785 1 71.56 86 GLU A O 1
ATOM 712 N N . CYS A 1 87 ? -16.422 48.125 -5.898 1 66.06 87 CYS A N 1
ATOM 713 C CA . CYS A 1 87 ? -15.039 48.25 -6.309 1 66.06 87 CYS A CA 1
ATOM 714 C C . CYS A 1 87 ? -14.93 48.906 -7.688 1 66.06 87 CYS A C 1
ATOM 716 O O . CYS A 1 87 ? -13.875 49.406 -8.055 1 66.06 87 CYS A O 1
ATOM 718 N N . GLY A 1 88 ? -16.109 49.344 -8.227 1 57.75 88 GLY A N 1
ATOM 719 C CA . GLY A 1 88 ? -15.961 49.906 -9.57 1 57.75 88 GLY A CA 1
ATOM 720 C C . GLY A 1 88 ? -14.93 49.156 -10.406 1 57.75 88 GLY A C 1
ATOM 721 O O . GLY A 1 88 ? -14.594 48 -10.117 1 57.75 88 GLY A O 1
ATOM 722 N N . PRO A 1 89 ? -14.43 49.781 -11.477 1 57.41 89 PRO A N 1
ATOM 723 C CA . PRO A 1 89 ? -13.328 49.125 -12.203 1 57.41 89 PRO A CA 1
ATOM 724 C C . PRO A 1 89 ? -12.102 48.906 -11.328 1 57.41 89 PRO A C 1
ATOM 726 O O . PRO A 1 89 ? -11.477 49.875 -10.859 1 57.41 89 PRO A O 1
ATOM 729 N N . LEU A 1 90 ? -12.094 47.812 -10.68 1 58.72 90 LEU A N 1
ATOM 730 C CA . LEU A 1 90 ? -11.016 47.469 -9.75 1 58.72 90 LEU A CA 1
ATOM 731 C C . LEU A 1 90 ? -9.672 47.469 -10.469 1 58.72 90 LEU A C 1
ATOM 733 O O . LEU A 1 90 ? -9.594 47.125 -11.648 1 58.72 90 LEU A O 1
ATOM 737 N N . ARG A 1 91 ? -8.812 48.25 -10.016 1 64.12 91 ARG A N 1
ATOM 738 C CA . ARG A 1 91 ? -7.445 48.125 -10.516 1 64.12 91 ARG A CA 1
ATOM 739 C C . ARG A 1 91 ? -6.859 46.75 -10.203 1 64.12 91 ARG A C 1
ATOM 741 O O . ARG A 1 91 ? -5.859 46.656 -9.492 1 64.12 91 ARG A O 1
ATOM 748 N N . VAL A 1 92 ? -7.715 45.781 -10.531 1 67.56 92 VAL A N 1
ATOM 749 C CA . VAL A 1 92 ? -7.332 44.406 -10.289 1 67.56 92 VAL A CA 1
ATOM 750 C C . VAL A 1 92 ? -6.445 43.906 -11.43 1 67.56 92 VAL A C 1
ATOM 752 O O . VAL A 1 92 ? -6.723 44.156 -12.602 1 67.56 92 VAL A O 1
ATOM 755 N N . LYS A 1 93 ? -5.457 43.375 -11.047 1 68 93 LYS A N 1
ATOM 756 C CA . LYS A 1 93 ? -4.418 42.969 -11.977 1 68 93 LYS A CA 1
ATOM 757 C C . LYS A 1 93 ? -4.805 41.656 -12.68 1 68 93 LYS A C 1
ATOM 759 O O . LYS A 1 93 ? -4.555 41.5 -13.875 1 68 93 LYS A O 1
ATOM 764 N N . SER A 1 94 ? -5.367 40.75 -11.969 1 74.81 94 SER A N 1
ATOM 765 C CA . SER A 1 94 ? -5.688 39.469 -12.547 1 74.81 94 SER A CA 1
ATOM 766 C C . SER A 1 94 ? -6.688 38.688 -11.688 1 74.81 94 SER A C 1
ATOM 768 O O . SER A 1 94 ? -6.832 38.969 -10.492 1 74.81 94 SER A O 1
ATOM 770 N N . ALA A 1 95 ? -7.453 37.844 -12.312 1 82.25 95 ALA A N 1
ATOM 771 C CA . ALA A 1 95 ? -8.344 36.906 -11.617 1 82.25 95 ALA A CA 1
ATOM 772 C C . ALA A 1 95 ? -8.125 35.469 -12.086 1 82.25 95 ALA A C 1
ATOM 774 O O . ALA A 1 95 ? -7.965 35.219 -13.281 1 82.25 95 ALA A O 1
ATOM 775 N N . VAL A 1 96 ? -7.879 34.656 -11.148 1 89.25 96 VAL A N 1
ATOM 776 C CA . VAL A 1 96 ? -7.668 33.25 -11.461 1 89.25 96 VAL A CA 1
ATOM 777 C C . VAL A 1 96 ? -8.75 32.406 -10.781 1 89.25 96 VAL A C 1
ATOM 779 O O . VAL A 1 96 ? -9.297 32.781 -9.75 1 89.25 96 VAL A O 1
ATOM 782 N N . CYS A 1 97 ? -9.07 31.281 -11.422 1 88.69 97 CYS A N 1
ATOM 783 C CA . CYS A 1 97 ? -10.117 30.422 -10.875 1 88.69 97 CYS A CA 1
ATOM 784 C C . CYS A 1 97 ? -9.711 28.953 -10.977 1 88.69 97 CYS A C 1
ATOM 786 O O . CYS A 1 97 ? -9 28.562 -11.906 1 88.69 97 CYS A O 1
ATOM 788 N N . THR A 1 98 ? -10.094 28.203 -10.016 1 87.12 98 THR A N 1
ATOM 789 C CA . THR A 1 98 ? -9.984 26.75 -10.039 1 87.12 98 THR A CA 1
ATOM 790 C C . THR A 1 98 ? -11.289 26.094 -9.578 1 87.12 98 THR A C 1
ATOM 792 O O . THR A 1 98 ? -12.258 26.797 -9.273 1 87.12 98 THR A O 1
ATOM 795 N N . GLY A 1 99 ? -11.406 24.75 -9.734 1 79.25 99 GLY A N 1
ATOM 796 C CA . GLY A 1 99 ? -12.586 24.031 -9.297 1 79.25 99 GLY A CA 1
ATOM 797 C C . GLY A 1 99 ? -13.461 23.547 -10.438 1 79.25 99 GLY A C 1
ATOM 798 O O . GLY A 1 99 ? -13.336 24.031 -11.57 1 79.25 99 GLY A O 1
ATOM 799 N N . SER A 1 100 ? -14.406 22.766 -10.172 1 69.75 100 SER A N 1
ATOM 800 C CA . SER A 1 100 ? -15.25 22.109 -11.164 1 69.75 100 SER A CA 1
ATOM 801 C C . SER A 1 100 ? -16.281 23.078 -11.742 1 69.75 100 SER A C 1
ATOM 803 O O . SER A 1 100 ? -16.734 22.906 -12.875 1 69.75 100 SER A O 1
ATOM 805 N N . GLY A 1 101 ? -16.688 24.125 -10.984 1 68.12 101 GLY A N 1
ATOM 806 C CA . GLY A 1 101 ? -17.719 25.047 -11.406 1 68.12 101 GLY A CA 1
ATOM 807 C C . GLY A 1 101 ? -17.188 26.203 -12.227 1 68.12 101 GLY A C 1
ATOM 808 O O . GLY A 1 101 ? -17.922 27.125 -12.57 1 68.12 101 GLY A O 1
ATOM 809 N N . THR A 1 102 ? -16.016 26.172 -12.617 1 69.38 102 THR A N 1
ATOM 810 C CA . THR A 1 102 ? -15.352 27.297 -13.25 1 69.38 102 THR A CA 1
ATOM 811 C C . THR A 1 102 ? -16 27.641 -14.586 1 69.38 102 THR A C 1
ATOM 813 O O . THR A 1 102 ? -16.188 28.812 -14.906 1 69.38 102 THR A O 1
ATOM 816 N N . THR A 1 103 ? -16.312 26.625 -15.266 1 71.19 103 THR A N 1
ATOM 817 C CA . THR A 1 103 ? -16.812 26.859 -16.609 1 71.19 103 THR A CA 1
ATOM 818 C C . THR A 1 103 ? -18.156 27.578 -16.578 1 71.19 103 THR A C 1
ATOM 820 O O . THR A 1 103 ? -18.438 28.438 -17.422 1 71.19 103 THR A O 1
ATOM 823 N N . GLN A 1 104 ? -18.875 27.391 -15.594 1 76.25 104 GLN A N 1
ATOM 824 C CA . GLN A 1 104 ? -20.219 27.969 -15.469 1 76.25 104 GLN A CA 1
ATOM 825 C C . GLN A 1 104 ? -20.141 29.453 -15.086 1 76.25 104 GLN A C 1
ATOM 827 O O . GLN A 1 104 ? -21.062 30.219 -15.398 1 76.25 104 GLN A O 1
ATOM 832 N N . TYR A 1 105 ? -19.125 29.875 -14.445 1 79.69 105 TYR A N 1
ATOM 833 C CA . TYR A 1 105 ? -19.141 31.203 -13.836 1 79.69 105 TYR A CA 1
ATOM 834 C C . TYR A 1 105 ? -18.094 32.094 -14.469 1 79.69 105 TYR A C 1
ATOM 836 O O . TYR A 1 105 ? -17.953 33.281 -14.086 1 79.69 105 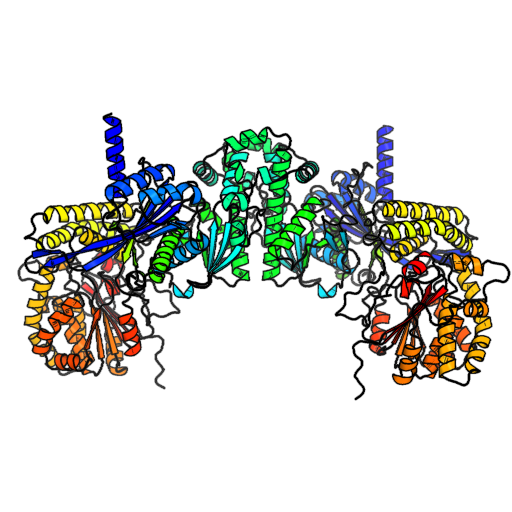TYR A O 1
ATOM 844 N N . GLN A 1 106 ? -17.359 31.625 -15.352 1 77.62 106 GLN A N 1
ATOM 845 C CA . GLN A 1 106 ? -16.281 32.375 -15.961 1 77.62 106 GLN A CA 1
ATOM 846 C C . GLN A 1 106 ? -16.766 33.719 -16.484 1 77.62 106 GLN A C 1
ATOM 848 O O . GLN A 1 106 ? -16.172 34.75 -16.188 1 77.62 106 GLN A O 1
ATOM 853 N N . ASP A 1 107 ? -17.812 33.688 -17.25 1 76.94 107 ASP A N 1
ATOM 854 C CA . ASP A 1 107 ? -18.312 34.906 -17.859 1 76.94 107 ASP A CA 1
ATOM 855 C C . ASP A 1 107 ? -18.859 35.875 -16.797 1 76.94 107 ASP A C 1
ATOM 857 O O . ASP A 1 107 ? -18.703 37.094 -16.922 1 76.94 107 ASP A O 1
ATOM 861 N N . ILE A 1 108 ? -19.406 35.375 -15.836 1 81 108 ILE A N 1
ATOM 862 C CA . ILE A 1 108 ? -20 36.188 -14.781 1 81 108 ILE A CA 1
ATOM 863 C C . ILE A 1 108 ? -18.891 36.875 -13.992 1 81 108 ILE A C 1
ATOM 865 O O . ILE A 1 108 ? -19.031 38.062 -13.625 1 81 108 ILE A O 1
ATOM 869 N N . ILE A 1 109 ? -17.891 36.25 -13.727 1 82.5 109 ILE A N 1
ATOM 870 C CA . ILE A 1 109 ? -16.766 36.812 -12.984 1 82.5 109 ILE A CA 1
ATOM 871 C C . ILE A 1 109 ? -16.062 37.875 -13.82 1 82.5 109 ILE A C 1
ATOM 873 O O . ILE A 1 109 ? -15.711 38.938 -13.305 1 82.5 109 ILE A O 1
ATOM 877 N N . ALA A 1 110 ? -15.812 37.531 -15.078 1 77.94 110 ALA A N 1
ATOM 878 C CA . ALA A 1 110 ? -15.164 38.469 -15.969 1 77.94 110 ALA A CA 1
ATOM 879 C C . ALA A 1 110 ? -15.945 39.781 -16.047 1 77.94 110 ALA A C 1
ATOM 881 O O . ALA A 1 110 ? -15.359 40.875 -16.062 1 77.94 110 ALA A O 1
ATOM 882 N N . ASN A 1 111 ? -17.203 39.625 -16.062 1 77.12 111 ASN A N 1
ATOM 883 C CA . ASN A 1 111 ? -18.047 40.812 -16.141 1 77.12 111 ASN A CA 1
ATOM 884 C C . ASN A 1 111 ? -18.062 41.594 -14.812 1 77.12 111 ASN A C 1
ATOM 886 O O . ASN A 1 111 ? -18.203 42.812 -14.805 1 77.12 111 ASN A O 1
ATOM 890 N N . ALA A 1 112 ? -18.031 40.906 -13.773 1 78.75 112 ALA A N 1
ATOM 891 C CA . ALA A 1 112 ? -18.109 41.531 -12.453 1 78.75 112 ALA A CA 1
ATOM 892 C C . ALA A 1 112 ? -16.797 42.219 -12.086 1 78.75 112 ALA A C 1
ATOM 894 O O . ALA A 1 112 ? -16.797 43.312 -11.508 1 78.75 112 ALA A O 1
ATOM 895 N N . ILE A 1 113 ? -15.688 41.625 -12.352 1 77.88 113 ILE A N 1
ATOM 896 C CA . ILE A 1 113 ? -14.391 42.094 -11.898 1 77.88 113 ILE A CA 1
ATOM 897 C C . ILE A 1 113 ? -13.727 42.906 -13.016 1 77.88 113 ILE A C 1
ATOM 899 O O . ILE A 1 113 ? -12.883 43.781 -12.75 1 77.88 113 ILE A O 1
ATOM 903 N N . GLY A 1 114 ? -14.125 42.656 -14.289 1 74.94 114 GLY A N 1
ATOM 904 C CA . GLY A 1 114 ? -13.594 43.406 -15.422 1 74.94 114 GLY A CA 1
ATOM 905 C C . GLY A 1 114 ? -12.203 42.938 -15.828 1 74.94 114 GLY A C 1
ATOM 906 O O . GLY A 1 114 ? -11.398 43.75 -16.312 1 74.94 114 GLY A O 1
ATOM 907 N N . VAL A 1 115 ? -11.719 41.875 -15.398 1 74.19 115 VAL A N 1
ATOM 908 C CA . VAL A 1 115 ? -10.398 41.375 -15.766 1 74.19 115 VAL A CA 1
ATOM 909 C C . VAL A 1 115 ? -10.516 40 -16.406 1 74.19 115 VAL A C 1
ATOM 911 O O . VAL A 1 115 ? -11.562 39.344 -16.312 1 74.19 115 VAL A O 1
ATOM 914 N N . GLU A 1 116 ? -9.414 39.688 -17.172 1 71.12 116 GLU A N 1
ATOM 915 C CA . GLU A 1 116 ? -9.344 38.375 -17.797 1 71.12 116 GLU A CA 1
ATOM 916 C C . GLU A 1 116 ? -9.203 37.281 -16.75 1 71.12 116 GLU A C 1
ATOM 918 O O . GLU A 1 116 ? -8.5 37.438 -15.75 1 71.12 116 GLU A O 1
ATOM 923 N N . PHE A 1 117 ? -9.867 36.25 -16.969 1 76.25 117 PHE A N 1
ATOM 924 C CA . PHE A 1 117 ? -9.883 35.094 -16.062 1 76.25 117 PHE A CA 1
ATOM 925 C C . PHE A 1 117 ? -9 34 -16.609 1 76.25 117 PHE A C 1
ATOM 927 O O . PHE A 1 117 ? -8.984 33.719 -17.812 1 76.25 117 PHE A O 1
ATOM 934 N N . HIS A 1 118 ? -8.156 33.469 -15.758 1 81.69 118 HIS A N 1
ATOM 935 C CA . HIS A 1 118 ? -7.336 32.312 -16.125 1 81.69 118 HIS A CA 1
ATOM 936 C C . HIS A 1 118 ? -7.68 31.109 -15.258 1 81.69 118 HIS A C 1
ATOM 938 O O . HIS A 1 118 ? -7.832 31.219 -14.039 1 81.69 118 HIS A O 1
ATOM 944 N N . LYS A 1 119 ? -7.879 30.016 -15.898 1 84.56 119 LYS A N 1
ATOM 945 C CA . LYS A 1 119 ? -8.117 28.781 -15.172 1 84.56 119 LYS A CA 1
ATOM 946 C C . LYS A 1 119 ? -6.801 28.109 -14.797 1 84.56 119 LYS A C 1
ATOM 948 O O . LYS A 1 119 ? -5.867 28.062 -15.602 1 84.56 119 LYS A O 1
ATOM 953 N N . VAL A 1 120 ? -6.707 27.672 -13.578 1 88.12 120 VAL A N 1
ATOM 954 C CA . VAL A 1 120 ? -5.5 27 -13.125 1 88.12 120 VAL A CA 1
ATOM 955 C C . VAL A 1 120 ? -5.852 25.609 -12.594 1 88.12 120 VAL A C 1
ATOM 957 O O . VAL A 1 120 ? -7.008 25.344 -12.258 1 88.12 120 VAL A O 1
ATOM 960 N N . ASN A 1 121 ? -4.844 24.766 -12.555 1 84.19 121 ASN A N 1
ATOM 961 C CA . ASN A 1 121 ? -5.016 23.359 -12.188 1 84.19 121 ASN A CA 1
ATOM 962 C C . ASN A 1 121 ? -5.363 23.203 -10.703 1 84.19 121 ASN A C 1
ATOM 964 O O . ASN A 1 121 ? -4.648 23.719 -9.844 1 84.19 121 ASN A O 1
ATOM 968 N N . GLU A 1 122 ? -6.387 22.516 -10.422 1 83.5 122 GLU A N 1
ATOM 969 C CA . GLU A 1 122 ? -6.91 22.359 -9.07 1 83.5 122 GLU A CA 1
ATOM 970 C C . GLU A 1 122 ? -5.891 21.672 -8.164 1 83.5 122 GLU A C 1
ATOM 972 O O . GLU A 1 122 ? -5.715 22.078 -7.008 1 83.5 122 GLU A O 1
ATOM 977 N N . MET A 1 123 ? -5.242 20.734 -8.633 1 82.94 123 MET A N 1
ATOM 978 C CA . MET A 1 123 ? -4.305 19.969 -7.812 1 82.94 123 MET A CA 1
ATOM 979 C C . MET A 1 123 ? -3.094 20.828 -7.441 1 82.94 123 MET A C 1
ATOM 981 O O . MET A 1 123 ? -2.568 20.703 -6.332 1 82.94 123 MET A O 1
ATOM 985 N N . GLU A 1 124 ? -2.652 21.516 -8.406 1 89.81 124 GLU A N 1
ATOM 986 C CA . GLU A 1 124 ? -1.543 22.422 -8.125 1 89.81 124 GLU A CA 1
ATOM 987 C C . GLU A 1 124 ? -1.926 23.438 -7.059 1 89.81 124 GLU A C 1
ATOM 989 O O . GLU A 1 124 ? -1.108 23.797 -6.207 1 89.81 124 GLU A O 1
ATOM 994 N N . CYS A 1 125 ? -3.139 23.875 -7.16 1 92.94 125 CYS A N 1
ATOM 995 C CA . CYS A 1 125 ? -3.627 24.844 -6.191 1 92.94 125 CYS A CA 1
ATOM 996 C C . CYS A 1 125 ? -3.719 24.25 -4.797 1 92.94 125 CYS A C 1
ATOM 998 O O . CYS A 1 125 ? -3.354 24.891 -3.812 1 92.94 125 CYS A O 1
ATOM 1000 N N . LEU A 1 126 ? -4.188 23.047 -4.766 1 92.12 126 LEU A N 1
ATOM 1001 C CA . LEU A 1 126 ? -4.34 22.359 -3.484 1 92.12 126 LEU A CA 1
ATOM 1002 C C . LEU A 1 126 ? -2.992 22.203 -2.789 1 92.12 126 LEU A C 1
ATOM 1004 O O . LEU A 1 126 ? -2.861 22.516 -1.603 1 92.12 126 LEU A O 1
ATOM 1008 N N . VAL A 1 127 ? -1.979 21.766 -3.455 1 93.25 127 VAL A N 1
ATOM 1009 C CA . VAL A 1 127 ? -0.659 21.516 -2.883 1 93.25 127 VAL A CA 1
ATOM 1010 C C . VAL A 1 127 ? -0.018 22.844 -2.473 1 93.25 127 VAL A C 1
ATOM 1012 O O . VAL A 1 127 ? 0.527 22.953 -1.374 1 93.25 127 VAL A O 1
ATOM 1015 N N . LYS A 1 128 ? -0.101 23.812 -3.369 1 93.69 128 LYS A N 1
ATOM 1016 C CA . LYS A 1 128 ? 0.484 25.125 -3.082 1 93.69 128 LYS A CA 1
ATOM 1017 C C . LYS A 1 128 ? -0.183 25.766 -1.871 1 93.69 128 LYS A C 1
ATOM 1019 O O . LYS A 1 128 ? 0.485 26.406 -1.055 1 93.69 128 LYS A O 1
ATOM 1024 N N . GLY A 1 129 ? -1.516 25.656 -1.855 1 94.75 129 GLY A N 1
ATOM 1025 C CA . GLY A 1 129 ? -2.244 26.203 -0.717 1 94.75 129 GLY A CA 1
ATOM 1026 C C . GLY A 1 129 ? -1.914 25.5 0.586 1 94.75 129 GLY A C 1
ATOM 1027 O O . GLY A 1 129 ? -1.79 26.141 1.631 1 94.75 129 GLY A O 1
ATOM 1028 N N . ASN A 1 130 ? -1.82 24.188 0.514 1 93.31 130 ASN A N 1
ATOM 1029 C CA . ASN A 1 130 ? -1.46 23.422 1.7 1 93.31 130 ASN A CA 1
ATOM 1030 C C . ASN A 1 130 ? -0.089 23.828 2.234 1 93.31 130 ASN A C 1
ATOM 1032 O O . ASN A 1 130 ? 0.077 24.031 3.439 1 93.31 130 ASN A O 1
ATOM 1036 N N . ASN A 1 131 ? 0.884 23.938 1.369 1 92.38 131 ASN A N 1
ATOM 1037 C CA . ASN A 1 131 ? 2.23 24.344 1.759 1 92.38 131 ASN A CA 1
ATOM 1038 C C . ASN A 1 131 ? 2.24 25.75 2.354 1 92.38 131 ASN A C 1
ATOM 1040 O O . ASN A 1 131 ? 2.939 26 3.334 1 92.38 131 ASN A O 1
ATOM 1044 N N . PHE A 1 132 ? 1.495 26.672 1.758 1 93.31 132 PHE A N 1
ATOM 1045 C CA . PHE A 1 132 ? 1.419 28.047 2.252 1 93.31 132 PHE A CA 1
ATOM 1046 C C . PHE A 1 132 ? 0.917 28.078 3.689 1 93.31 132 PHE A C 1
ATOM 1048 O O . PHE A 1 132 ? 1.477 28.781 4.535 1 93.31 132 PHE A O 1
ATOM 1055 N N . LEU A 1 133 ? -0.151 27.312 3.91 1 91.81 133 LEU A N 1
ATOM 1056 C CA . LEU A 1 133 ? -0.731 27.281 5.246 1 91.81 133 LEU A CA 1
ATOM 1057 C C . LEU A 1 133 ? 0.254 26.688 6.25 1 91.81 133 LEU A C 1
ATOM 1059 O O . LEU A 1 133 ? 0.443 27.219 7.34 1 91.81 133 LEU A O 1
ATOM 1063 N N . LEU A 1 134 ? 0.849 25.609 5.906 1 90 134 LEU A N 1
ATOM 1064 C CA . LEU A 1 134 ? 1.778 24.922 6.801 1 90 134 LEU A CA 1
ATOM 1065 C C . LEU A 1 134 ? 2.992 25.797 7.094 1 90 134 LEU A C 1
ATOM 1067 O O . LEU A 1 134 ? 3.547 25.75 8.195 1 90 134 LEU A O 1
ATOM 1071 N N . ASN A 1 135 ? 3.367 26.625 6.145 1 88.56 135 ASN A N 1
ATOM 1072 C CA . ASN A 1 135 ? 4.57 27.438 6.289 1 88.56 135 ASN A CA 1
ATOM 1073 C C . ASN A 1 135 ? 4.293 28.719 7.059 1 88.56 135 ASN A C 1
ATOM 1075 O O . ASN A 1 135 ? 5.203 29.312 7.633 1 88.56 135 ASN A O 1
ATOM 1079 N N . ASN A 1 136 ? 3.053 29.109 7.043 1 91 136 ASN A N 1
ATOM 1080 C CA . ASN A 1 136 ? 2.82 30.453 7.551 1 91 136 ASN A CA 1
ATOM 1081 C C . ASN A 1 136 ? 1.975 30.438 8.82 1 91 136 ASN A C 1
ATOM 1083 O O . ASN A 1 136 ? 2.023 31.375 9.617 1 91 136 ASN A O 1
ATOM 1087 N N . ILE A 1 137 ? 1.23 29.438 9.008 1 88.94 137 ILE A N 1
ATOM 1088 C CA . ILE A 1 137 ? 0.389 29.391 10.195 1 88.94 137 ILE A CA 1
ATOM 1089 C C . ILE A 1 137 ? 0.939 28.359 11.172 1 88.94 137 ILE A C 1
ATOM 1091 O O . ILE A 1 137 ? 0.98 27.156 10.859 1 88.94 137 ILE A O 1
ATOM 1095 N N . LEU A 1 138 ? 1.403 28.672 12.32 1 80.56 138 LEU A N 1
ATOM 1096 C CA . LEU A 1 138 ? 2.125 27.844 13.289 1 80.56 138 LEU A CA 1
ATOM 1097 C C . LEU A 1 138 ? 1.228 26.75 13.844 1 80.56 138 LEU A C 1
ATOM 1099 O O . LEU A 1 138 ? 1.704 25.656 14.172 1 80.56 138 LEU A O 1
ATOM 1103 N N . ASP A 1 139 ? -0.047 26.859 14.086 1 86.56 139 ASP A N 1
ATOM 1104 C CA . ASP A 1 139 ? -0.962 25.859 14.633 1 86.56 139 ASP A CA 1
ATOM 1105 C C . ASP A 1 139 ? -1.987 25.422 13.586 1 86.56 139 ASP A C 1
ATOM 1107 O O . ASP A 1 139 ? -3.168 25.266 13.906 1 86.56 139 ASP A O 1
ATOM 1111 N N . GLU A 1 140 ? -1.401 25.219 12.43 1 89.31 140 GLU A N 1
ATOM 1112 C CA . GLU A 1 140 ? -2.297 24.844 11.336 1 89.31 140 GLU A CA 1
ATOM 1113 C C . GLU A 1 140 ? -2.658 23.375 11.383 1 89.31 140 GLU A C 1
ATOM 1115 O O . GLU A 1 140 ? -3.828 23 11.258 1 89.31 140 GLU A O 1
ATOM 1120 N N . ALA A 1 141 ? -1.656 22.5 11.516 1 89.69 141 ALA A N 1
ATOM 1121 C CA . ALA A 1 141 ? -1.872 21.062 11.523 1 89.69 141 ALA A CA 1
ATOM 1122 C C . ALA A 1 141 ? -2.213 20.562 12.922 1 89.69 141 ALA A C 1
ATOM 1124 O O . ALA A 1 141 ? -1.666 21.047 13.914 1 89.69 141 ALA A O 1
ATOM 1125 N N . PHE A 1 142 ? -3.088 19.578 13.039 1 90.44 142 PHE A N 1
ATOM 1126 C CA . PHE A 1 142 ? -3.445 19.031 14.344 1 90.44 142 PHE A CA 1
ATOM 1127 C C . PHE A 1 142 ? -3.857 17.562 14.211 1 90.44 142 PHE A C 1
ATOM 1129 O O . PHE A 1 142 ? -4.117 17.078 13.109 1 90.44 142 PHE A O 1
ATOM 1136 N N . THR A 1 143 ? -3.85 16.875 15.289 1 91.75 143 THR A N 1
ATOM 1137 C CA . THR A 1 143 ? -4.387 15.516 15.414 1 91.75 143 THR A CA 1
ATOM 1138 C C . THR A 1 143 ? -5.656 15.516 16.266 1 91.75 143 THR A C 1
ATOM 1140 O O . THR A 1 143 ? -5.898 16.453 17.031 1 91.75 143 THR A O 1
ATOM 1143 N N . TYR A 1 144 ? -6.461 14.562 16.078 1 91.69 144 TYR A N 1
ATOM 1144 C CA . TYR A 1 144 ? -7.719 14.422 16.797 1 91.69 144 TYR A CA 1
ATOM 1145 C C . TYR A 1 144 ? -7.672 13.227 17.75 1 91.69 144 TYR A C 1
ATOM 1147 O O . TYR A 1 144 ? -7.348 12.109 17.328 1 91.69 144 TYR A O 1
ATOM 1155 N N . ASP A 1 145 ? -7.91 13.484 19 1 90.12 145 ASP A N 1
ATOM 1156 C CA . ASP A 1 145 ? -7.969 12.43 20 1 90.12 145 ASP A CA 1
ATOM 1157 C C . ASP A 1 145 ? -9.336 12.391 20.672 1 90.12 145 ASP A C 1
ATOM 1159 O O . ASP A 1 145 ? -9.578 13.125 21.641 1 90.12 145 ASP A O 1
ATOM 1163 N N . HIS A 1 146 ? -10.094 11.484 20.297 1 87.56 146 HIS A N 1
ATOM 1164 C CA . HIS A 1 146 ? -11.461 11.367 20.781 1 87.56 146 HIS A CA 1
ATOM 1165 C C . HIS A 1 146 ? -11.5 11.023 22.266 1 87.56 146 HIS A C 1
ATOM 1167 O O . HIS A 1 146 ? -12.477 11.32 22.953 1 87.56 146 HIS A O 1
ATOM 1173 N N . HIS A 1 147 ? -10.484 10.531 22.797 1 88.75 147 HIS A N 1
ATOM 1174 C CA . HIS A 1 147 ? -10.484 10.047 24.172 1 88.75 147 HIS A CA 1
ATOM 1175 C C . HIS A 1 147 ? -10.062 11.141 25.141 1 88.75 147 HIS A C 1
ATOM 1177 O O . HIS A 1 147 ? -10.227 11 26.359 1 88.75 147 HIS A O 1
ATOM 1183 N N . ASN A 1 148 ? -9.57 12.195 24.594 1 87.62 148 ASN A N 1
ATOM 1184 C CA . ASN A 1 148 ? -9.188 13.305 25.453 1 87.62 148 ASN A CA 1
ATOM 1185 C C . ASN A 1 148 ? -10.398 14.141 25.859 1 87.62 148 ASN A C 1
ATOM 1187 O O . ASN A 1 148 ? -11.023 14.789 25.016 1 87.62 148 ASN A O 1
ATOM 1191 N N . ASP A 1 149 ? -10.68 14.172 27.031 1 84.56 149 ASP A N 1
ATOM 1192 C CA . ASP A 1 149 ? -11.898 14.812 27.516 1 84.56 149 ASP A CA 1
ATOM 1193 C C . ASP A 1 149 ? -11.711 16.328 27.656 1 84.56 149 ASP A C 1
ATOM 1195 O O . ASP A 1 149 ? -12.688 17.078 27.656 1 84.56 149 ASP A O 1
ATOM 1199 N N . VAL A 1 150 ? -10.555 16.766 27.797 1 84 150 VAL A N 1
ATOM 1200 C CA . VAL A 1 150 ? -10.281 18.188 28 1 84 150 VAL A CA 1
ATOM 1201 C C . VAL A 1 150 ? -10.242 18.906 26.656 1 84 150 VAL A C 1
ATOM 1203 O O . VAL A 1 150 ? -10.93 19.906 26.453 1 84 150 VAL A O 1
ATOM 1206 N N . CYS A 1 151 ? -9.461 18.359 25.766 1 83.69 151 CYS A N 1
ATOM 1207 C CA . CYS A 1 151 ? -9.359 18.891 24.406 1 83.69 151 CYS A CA 1
ATOM 1208 C C . CYS A 1 151 ? -9 17.797 23.406 1 83.69 151 CYS A C 1
ATOM 1210 O O . CYS A 1 151 ? -7.922 17.203 23.5 1 83.69 151 CYS A O 1
ATOM 1212 N N . LYS A 1 152 ? -9.836 17.656 22.453 1 87.75 152 LYS A N 1
ATOM 1213 C CA . LYS A 1 152 ? -9.672 16.547 21.516 1 87.75 152 LYS A CA 1
ATOM 1214 C C . LYS A 1 152 ? -8.711 16.922 20.391 1 87.75 152 LYS A C 1
ATOM 1216 O O . LYS A 1 152 ? -8.344 16.062 19.578 1 87.75 152 LYS A O 1
ATOM 1221 N N . TYR A 1 153 ? -8.344 18.156 20.328 1 88.12 153 TYR A N 1
ATOM 1222 C CA . TYR A 1 153 ? -7.477 18.656 19.266 1 88.12 153 TYR A CA 1
ATOM 1223 C C . TYR A 1 153 ? -6.082 18.953 19.797 1 88.12 153 TYR A C 1
ATOM 1225 O O . TYR A 1 153 ? -5.934 19.641 20.812 1 88.12 153 TYR A O 1
ATOM 1233 N N . SER A 1 154 ? -5.098 18.359 19.219 1 88.75 154 SER A N 1
ATOM 1234 C CA . SER A 1 154 ? -3.703 18.625 19.562 1 88.75 154 SER A CA 1
ATOM 1235 C C . SER A 1 154 ? -2.955 19.25 18.391 1 88.75 154 SER A C 1
ATOM 1237 O O . SER A 1 154 ? -2.729 18.594 17.375 1 88.75 154 SER A O 1
ATOM 1239 N N . PHE A 1 155 ? -2.621 20.469 18.547 1 88.5 155 PHE A N 1
ATOM 1240 C CA . PHE A 1 155 ? -2.004 21.219 17.469 1 88.5 155 PHE A CA 1
ATOM 1241 C C . PHE A 1 155 ? -0.497 21 17.438 1 88.5 155 PHE A C 1
ATOM 1243 O O . PHE A 1 155 ? 0.142 20.906 18.484 1 88.5 155 PHE A O 1
ATOM 1250 N N . GLU A 1 156 ? -0.002 20.734 16.266 1 78.25 156 GLU A N 1
ATOM 1251 C CA . GLU A 1 156 ? 1.417 20.438 16.094 1 78.25 156 GLU A CA 1
ATOM 1252 C C . GLU A 1 156 ? 2.217 21.719 15.828 1 78.25 156 GLU A C 1
ATOM 1254 O O . GLU A 1 156 ? 1.729 22.641 15.172 1 78.25 156 GLU A O 1
ATOM 1259 N N . THR A 1 157 ? 3.283 21.75 16.547 1 61.38 157 THR A N 1
ATOM 1260 C CA . THR A 1 157 ? 4.203 22.859 16.328 1 61.38 157 THR A CA 1
ATOM 1261 C C . THR A 1 157 ? 5.105 22.578 15.125 1 61.38 157 THR A C 1
ATOM 1263 O O . THR A 1 157 ? 5.641 21.469 14.984 1 61.38 157 THR A O 1
ATOM 1266 N N . ILE A 1 158 ? 4.723 23 13.938 1 56.47 158 ILE A N 1
ATOM 1267 C CA . ILE A 1 158 ? 5.316 22.688 12.641 1 56.47 158 ILE A CA 1
ATOM 1268 C C . ILE A 1 158 ? 6.809 23.031 12.664 1 56.47 158 ILE A C 1
ATOM 1270 O O . ILE A 1 158 ? 7.203 24.109 13.094 1 56.47 158 ILE A O 1
ATOM 1274 N N . ASN A 1 159 ? 7.816 22.031 12.828 1 53.94 159 ASN A N 1
ATOM 1275 C CA . ASN A 1 159 ? 9.062 22.406 12.164 1 53.94 159 ASN A CA 1
ATOM 1276 C C . ASN A 1 159 ? 8.992 22.156 10.656 1 53.94 159 ASN A C 1
ATOM 1278 O O . ASN A 1 159 ? 8.789 21.016 10.227 1 53.94 159 ASN A O 1
ATOM 1282 N N . THR A 1 160 ? 8.508 23.109 9.695 1 50.25 160 THR A N 1
ATOM 1283 C CA . THR A 1 160 ? 8.195 23.078 8.273 1 50.25 160 THR A CA 1
ATOM 1284 C C . THR A 1 160 ? 9.109 22.109 7.531 1 50.25 160 THR A C 1
ATOM 1286 O O . THR A 1 160 ? 8.664 21.375 6.637 1 50.25 160 THR A O 1
ATOM 1289 N N . LYS A 1 161 ? 10.5 22.266 7.5 1 51.06 161 LYS A N 1
ATOM 1290 C CA . LYS A 1 161 ? 11.43 21.688 6.527 1 51.06 161 LYS A CA 1
ATOM 1291 C C . LYS A 1 161 ? 11.414 20.172 6.594 1 51.06 161 LYS A C 1
ATOM 1293 O O . LYS A 1 161 ? 11.492 19.5 5.562 1 51.06 161 LYS A O 1
ATOM 1298 N N . SER A 1 162 ? 11.117 19.672 7.762 1 59.09 162 SER A N 1
ATOM 1299 C CA . SER A 1 162 ? 11.312 18.234 7.98 1 59.09 162 SER A CA 1
ATOM 1300 C C . SER A 1 162 ? 10.062 17.438 7.613 1 59.09 162 SER A C 1
ATOM 1302 O O . SER A 1 162 ? 10.055 16.219 7.703 1 59.09 162 SER A O 1
ATOM 1304 N N . GLN A 1 163 ? 9.25 18.109 6.75 1 71.69 163 GLN A N 1
ATOM 1305 C CA . GLN A 1 163 ? 7.949 17.469 6.566 1 71.69 163 GLN A CA 1
ATOM 1306 C C . GLN A 1 163 ? 7.914 16.672 5.27 1 71.69 163 GLN A C 1
ATOM 1308 O O . GLN A 1 163 ? 7.121 15.734 5.133 1 71.69 163 GLN A O 1
ATOM 1313 N N . PHE A 1 164 ? 8.852 17.078 4.48 1 84.38 164 PHE A N 1
ATOM 1314 C CA . PHE A 1 164 ? 8.82 16.406 3.188 1 84.38 164 PHE A CA 1
ATOM 1315 C C . PHE A 1 164 ? 9.609 15.102 3.234 1 84.38 164 PHE A C 1
ATOM 1317 O O . PHE A 1 164 ? 10.594 14.992 3.969 1 84.38 164 PHE A O 1
ATOM 1324 N N . PRO A 1 165 ? 9.133 14.172 2.396 1 92.56 165 PRO A N 1
ATOM 1325 C CA . PRO A 1 165 ? 7.859 14.18 1.668 1 92.56 165 PRO A CA 1
ATOM 1326 C C . PRO A 1 165 ? 6.66 13.906 2.572 1 92.56 165 PRO A C 1
ATOM 1328 O O . PRO A 1 165 ? 6.805 13.266 3.617 1 92.56 165 PRO A O 1
ATOM 1331 N N . TYR A 1 166 ? 5.625 14.406 2.303 1 94 166 TYR A N 1
ATOM 1332 C CA . TYR A 1 166 ? 4.383 14.039 2.975 1 94 166 TYR A CA 1
ATOM 1333 C C . TYR A 1 166 ? 3.309 13.656 1.963 1 94 166 TYR A C 1
ATOM 1335 O O . TYR A 1 166 ? 3.475 13.875 0.76 1 94 166 TYR A O 1
ATOM 1343 N N . LEU A 1 167 ? 2.246 13 2.389 1 96.12 167 LEU A N 1
ATOM 1344 C CA . LEU A 1 167 ? 1.095 12.688 1.55 1 96.12 167 LEU A CA 1
ATOM 1345 C C . LEU A 1 167 ? -0.059 13.641 1.832 1 96.12 167 LEU A C 1
ATOM 1347 O O . LEU A 1 167 ? -0.325 13.977 2.988 1 96.12 167 LEU A O 1
ATOM 1351 N N . LEU A 1 168 ? -0.596 14.125 0.832 1 96.12 168 LEU A N 1
ATOM 1352 C CA . LEU A 1 168 ? -1.855 14.859 0.909 1 96.12 168 LEU A CA 1
ATOM 1353 C C . LEU A 1 168 ? -3.014 14 0.409 1 96.12 168 LEU A C 1
ATOM 1355 O O . LEU A 1 168 ? -3.053 13.625 -0.765 1 96.12 168 LEU A O 1
ATOM 1359 N N . VAL A 1 169 ? -3.91 13.625 1.281 1 97.06 169 VAL A N 1
ATOM 1360 C CA . VAL A 1 169 ? -5.082 12.828 0.947 1 97.06 169 VAL A CA 1
ATOM 1361 C C . VAL A 1 169 ? -6.32 13.719 0.897 1 97.06 169 VAL A C 1
ATOM 1363 O O . VAL A 1 169 ? -6.875 14.086 1.938 1 97.06 169 VAL A O 1
ATOM 1366 N N . ASN A 1 170 ? -6.75 14.039 -0.275 1 93.5 170 ASN A N 1
ATOM 1367 C CA . ASN A 1 170 ? -7.906 14.898 -0.48 1 93.5 170 ASN A CA 1
ATOM 1368 C C . ASN A 1 170 ? -9.18 14.094 -0.712 1 93.5 170 ASN A C 1
ATOM 1370 O O . ASN A 1 170 ? -9.297 13.383 -1.714 1 93.5 170 ASN A O 1
ATOM 1374 N N . ILE A 1 171 ? -10.156 14.203 0.215 1 93.88 171 ILE A N 1
ATOM 1375 C CA . ILE A 1 171 ? -11.367 13.391 0.16 1 93.88 171 ILE A CA 1
ATOM 1376 C C . ILE A 1 171 ? -12.555 14.266 -0.248 1 93.88 171 ILE A C 1
ATOM 1378 O O . ILE A 1 171 ? -13.102 15 0.576 1 93.88 171 ILE A O 1
ATOM 1382 N N . GLY A 1 172 ? -12.992 14.258 -1.462 1 87.75 172 GLY A N 1
ATOM 1383 C CA . GLY A 1 172 ? -14.203 14.852 -1.998 1 87.75 172 GLY A CA 1
ATOM 1384 C C . GLY A 1 172 ? -15.227 13.828 -2.451 1 87.75 172 GLY A C 1
ATOM 1385 O O . GLY A 1 172 ? -15.586 12.93 -1.691 1 87.75 172 GLY A O 1
ATOM 1386 N N . THR A 1 173 ? -15.562 14 -3.77 1 86.81 173 THR A N 1
ATOM 1387 C CA . THR A 1 173 ? -16.406 12.953 -4.332 1 86.81 173 THR A CA 1
ATOM 1388 C C . THR A 1 173 ? -15.703 11.594 -4.258 1 86.81 173 THR A C 1
ATOM 1390 O O . THR A 1 173 ? -16.312 10.602 -3.863 1 86.81 173 THR A O 1
ATOM 1393 N N . GLY A 1 174 ? -14.547 11.633 -4.742 1 92.25 174 GLY A N 1
ATOM 1394 C CA . GLY A 1 174 ? -13.625 10.523 -4.531 1 92.25 174 GLY A CA 1
ATOM 1395 C C . GLY A 1 174 ? -12.422 10.898 -3.682 1 92.25 174 GLY A C 1
ATOM 1396 O O . GLY A 1 174 ? -12.484 11.852 -2.898 1 92.25 174 GLY A O 1
ATOM 1397 N N . VAL A 1 175 ? -11.398 10.102 -3.672 1 94.88 175 VAL A N 1
ATOM 1398 C CA . VAL A 1 175 ? -10.164 10.352 -2.928 1 94.88 175 VAL A CA 1
ATOM 1399 C C . VAL A 1 175 ? -8.992 10.5 -3.898 1 94.88 175 VAL A C 1
ATOM 1401 O O . VAL A 1 175 ? -8.883 9.742 -4.863 1 94.88 175 VAL A O 1
ATOM 1404 N N . SER A 1 176 ? -8.227 11.477 -3.752 1 93.25 176 SER A N 1
ATOM 1405 C CA . SER A 1 176 ? -6.969 11.648 -4.473 1 93.25 176 SER A CA 1
ATOM 1406 C C . SER A 1 176 ? -5.789 11.734 -3.512 1 93.25 176 SER A C 1
ATOM 1408 O O . SER A 1 176 ? -5.867 12.406 -2.482 1 93.25 176 SER A O 1
ATOM 1410 N N . ILE A 1 177 ? -4.773 11.023 -3.771 1 96.12 177 ILE A N 1
ATOM 1411 C CA . ILE A 1 177 ? -3.588 10.992 -2.92 1 96.12 177 ILE A CA 1
ATOM 1412 C C . ILE A 1 177 ? -2.391 11.555 -3.68 1 96.12 177 ILE A C 1
ATOM 1414 O O . ILE A 1 177 ? -2.078 11.109 -4.785 1 96.12 177 ILE A O 1
ATOM 1418 N N . TYR A 1 178 ? -1.706 12.516 -3.092 1 95 178 TYR A N 1
ATOM 1419 C CA . TYR A 1 178 ? -0.544 13.164 -3.691 1 95 178 TYR A CA 1
ATOM 1420 C C . TYR A 1 178 ? 0.69 12.992 -2.814 1 95 178 TYR A C 1
ATOM 1422 O O . TYR A 1 178 ? 0.602 13.062 -1.586 1 95 178 TYR A O 1
ATOM 1430 N N . LYS A 1 179 ? 1.804 12.688 -3.406 1 96.25 179 LYS A N 1
ATOM 1431 C CA . LYS A 1 179 ? 3.105 12.805 -2.754 1 96.25 179 LYS A CA 1
ATOM 1432 C C . LYS A 1 179 ? 3.703 14.195 -2.965 1 96.25 179 LYS A C 1
ATOM 1434 O O . LYS A 1 179 ? 3.859 14.641 -4.102 1 96.25 179 LYS A O 1
ATOM 1439 N N . VAL A 1 180 ? 3.93 14.891 -1.908 1 94.94 180 VAL A N 1
ATOM 1440 C CA . VAL A 1 180 ? 4.508 16.234 -1.985 1 94.94 180 VAL A CA 1
ATOM 1441 C C . VAL A 1 180 ? 5.953 16.188 -1.494 1 94.94 180 VAL A C 1
ATOM 1443 O O . VAL A 1 180 ? 6.215 15.859 -0.335 1 94.94 180 VAL A O 1
ATOM 1446 N N . GLU A 1 181 ? 6.863 16.578 -2.33 1 93.62 181 GLU A N 1
ATOM 1447 C CA . GLU A 1 181 ? 8.289 16.484 -2.01 1 93.62 181 GLU A CA 1
ATOM 1448 C C . GLU A 1 181 ? 8.875 17.859 -1.694 1 93.62 181 GLU A C 1
ATOM 1450 O O . GLU A 1 181 ? 9.914 17.969 -1.04 1 93.62 181 GLU A O 1
ATOM 1455 N N . SER A 1 182 ? 8.289 18.844 -2.291 1 89.75 182 SER A N 1
ATOM 1456 C CA . SER A 1 182 ? 8.688 20.234 -2.064 1 89.75 182 SER A CA 1
ATOM 1457 C C . SER A 1 182 ? 7.574 21.203 -2.465 1 89.75 182 SER A C 1
ATOM 1459 O O . SER A 1 182 ? 6.473 20.781 -2.814 1 89.75 182 SER A O 1
ATOM 1461 N N . ASP A 1 183 ? 7.801 22.438 -2.395 1 82.75 183 ASP A N 1
ATOM 1462 C CA . ASP A 1 183 ? 6.832 23.453 -2.799 1 82.75 183 ASP A CA 1
ATOM 1463 C C . ASP A 1 183 ? 6.551 23.375 -4.297 1 82.75 183 ASP A C 1
ATOM 1465 O O . ASP A 1 183 ? 5.469 23.75 -4.75 1 82.75 183 ASP A O 1
ATOM 1469 N N . GLU A 1 184 ? 7.43 22.812 -5.023 1 84.38 184 GLU A N 1
ATOM 1470 C CA . GLU A 1 184 ? 7.305 22.844 -6.48 1 84.38 184 GLU A CA 1
ATOM 1471 C C . GLU A 1 184 ? 7.16 21.438 -7.047 1 84.38 184 GLU A C 1
ATOM 1473 O O . GLU A 1 184 ? 6.812 21.266 -8.219 1 84.38 184 GLU A O 1
ATOM 1478 N N . CYS A 1 185 ? 7.461 20.484 -6.227 1 92.25 185 CYS A N 1
ATOM 1479 C CA . CYS A 1 185 ? 7.492 19.109 -6.738 1 92.25 185 CYS A CA 1
ATOM 1480 C C . CYS A 1 185 ? 6.457 18.25 -6.039 1 92.25 185 CYS A C 1
ATOM 1482 O O . CYS A 1 185 ? 6.566 17.984 -4.844 1 92.25 185 CYS A O 1
ATOM 1484 N N . PHE A 1 186 ? 5.465 17.75 -6.777 1 93.62 186 PHE A N 1
ATOM 1485 C CA . PHE A 1 186 ? 4.438 16.844 -6.262 1 93.62 186 PHE A CA 1
ATOM 1486 C C . PHE A 1 186 ? 3.889 15.961 -7.375 1 93.62 186 PHE A C 1
ATOM 1488 O O . PHE A 1 186 ? 4.047 16.266 -8.555 1 93.62 186 PHE A O 1
ATOM 1495 N N . GLU A 1 187 ? 3.32 14.836 -7.055 1 92.88 187 GLU A N 1
ATOM 1496 C CA . GLU A 1 187 ? 2.77 13.891 -8.016 1 92.88 187 GLU A CA 1
ATOM 1497 C C . GLU A 1 187 ? 1.576 13.141 -7.438 1 92.88 187 GLU A C 1
ATOM 1499 O O . GLU A 1 187 ? 1.581 12.773 -6.262 1 92.88 187 GLU A O 1
ATOM 1504 N N . ARG A 1 188 ? 0.505 12.977 -8.266 1 92.75 188 ARG A N 1
ATOM 1505 C CA . ARG A 1 188 ? -0.594 12.109 -7.852 1 92.75 188 ARG A CA 1
ATOM 1506 C C . ARG A 1 188 ? -0.171 10.641 -7.867 1 92.75 188 ARG A C 1
ATOM 1508 O O . ARG A 1 188 ? 0.269 10.125 -8.898 1 92.75 188 ARG A O 1
ATOM 1515 N N . VAL A 1 189 ? -0.297 9.93 -6.824 1 93.88 189 VAL A N 1
ATOM 1516 C CA . VAL A 1 189 ? 0.261 8.586 -6.723 1 93.88 189 VAL A CA 1
ATOM 1517 C C . VAL A 1 189 ? -0.868 7.562 -6.645 1 93.88 189 VAL A C 1
ATOM 1519 O O . VAL A 1 189 ? -0.648 6.371 -6.867 1 93.88 189 VAL A O 1
ATOM 1522 N N . GLY A 1 190 ? -2.068 8.062 -6.324 1 93.12 190 GLY A N 1
ATOM 1523 C CA . GLY A 1 190 ? -3.174 7.125 -6.211 1 93.12 190 GLY A CA 1
ATOM 1524 C C . GLY A 1 190 ? -4.488 7.793 -5.855 1 93.12 190 GLY A C 1
ATOM 1525 O O . GLY A 1 190 ? -4.605 9.016 -5.918 1 93.12 190 GLY A O 1
ATOM 1526 N N . GLY A 1 191 ? -5.504 6.953 -5.461 1 94.44 191 GLY A N 1
ATOM 1527 C CA . GLY A 1 191 ? -6.84 7.418 -5.121 1 94.44 191 GLY A CA 1
ATOM 1528 C C . GLY A 1 191 ? -7.812 6.285 -4.852 1 94.44 191 GLY A C 1
ATOM 1529 O O . GLY A 1 191 ? -7.41 5.129 -4.734 1 94.44 191 GLY A O 1
ATOM 1530 N N . SER A 1 192 ? -9.047 6.629 -4.664 1 96.44 192 SER A N 1
ATOM 1531 C CA . SER A 1 192 ? -10.133 5.684 -4.418 1 96.44 192 SER A CA 1
ATOM 1532 C C . SER A 1 192 ? -11.477 6.258 -4.852 1 96.44 192 SER A C 1
ATOM 1534 O O . SER A 1 192 ? -11.688 7.473 -4.809 1 96.44 192 SER A O 1
ATOM 1536 N N . SER A 1 193 ? -12.312 5.418 -5.309 1 95.88 193 SER A N 1
ATOM 1537 C CA . SER A 1 193 ? -13.656 5.844 -5.66 1 95.88 193 SER A CA 1
ATOM 1538 C C . SER A 1 193 ? -14.562 5.898 -4.434 1 95.88 193 SER A C 1
ATOM 1540 O O . SER A 1 193 ? -15.719 6.316 -4.523 1 95.88 193 SER A O 1
ATOM 1542 N N . MET A 1 194 ? -14.039 5.469 -3.311 1 96.69 194 MET A N 1
ATOM 1543 C CA . MET A 1 194 ? -14.797 5.461 -2.062 1 96.69 194 MET A CA 1
ATOM 1544 C C . MET A 1 194 ? -14.492 6.707 -1.234 1 96.69 194 MET A C 1
ATOM 1546 O O . MET A 1 194 ? -13.781 6.633 -0.231 1 96.69 194 MET A O 1
ATOM 1550 N N . GLY A 1 195 ? -15.062 7.785 -1.532 1 95 195 GLY A N 1
ATOM 1551 C CA . GLY A 1 195 ? -14.938 9.039 -0.807 1 95 195 GLY A CA 1
ATOM 1552 C C . GLY A 1 195 ? -16.266 9.57 -0.292 1 95 195 GLY A C 1
ATOM 1553 O O . GLY A 1 195 ? -17.125 8.797 0.126 1 95 195 GLY A O 1
ATOM 1554 N N . GLY A 1 196 ? -16.406 10.82 -0.227 1 92.69 196 GLY A N 1
ATOM 1555 C CA . GLY A 1 196 ? -17.625 11.453 0.247 1 92.69 196 GLY A CA 1
ATOM 1556 C C . GLY A 1 196 ? -18.812 11.188 -0.649 1 92.69 196 GLY A C 1
ATOM 1557 O O . GLY A 1 196 ? -19.953 11.07 -0.169 1 92.69 196 GLY A O 1
ATOM 1558 N N . GLY A 1 197 ? -18.562 11.164 -1.968 1 92.44 197 GLY A N 1
ATOM 1559 C CA . GLY A 1 197 ? -19.641 10.844 -2.891 1 92.44 197 GLY A CA 1
ATOM 1560 C C . GLY A 1 197 ? -20.219 9.461 -2.674 1 92.44 197 GLY A C 1
ATOM 1561 O O . GLY A 1 197 ? -21.438 9.258 -2.807 1 92.44 197 GLY A O 1
ATOM 1562 N N . CYS A 1 198 ? -19.391 8.555 -2.422 1 96.12 198 CYS A N 1
ATOM 1563 C CA . CYS A 1 198 ? -19.812 7.195 -2.125 1 96.12 198 CYS A CA 1
ATOM 1564 C C . CYS A 1 198 ? -20.656 7.152 -0.861 1 96.12 198 CYS A C 1
ATOM 1566 O O . CYS A 1 198 ? -21.734 6.547 -0.849 1 96.12 198 CYS A O 1
ATOM 1568 N N . PHE A 1 199 ? -20.188 7.82 0.215 1 96.88 199 PHE A N 1
ATOM 1569 C CA . PHE A 1 199 ? -20.922 7.859 1.473 1 96.88 199 PHE A CA 1
ATOM 1570 C C . PHE A 1 199 ? -22.297 8.484 1.277 1 96.88 199 PHE A C 1
ATOM 1572 O O . PHE A 1 199 ? -23.312 7.953 1.747 1 96.88 199 PHE A O 1
ATOM 1579 N N . PHE A 1 200 ? -22.281 9.555 0.61 1 94.62 200 PHE A N 1
ATOM 1580 C CA . PHE A 1 200 ? -23.531 10.289 0.395 1 94.62 200 PHE A CA 1
ATOM 1581 C C . PHE A 1 200 ? -24.5 9.477 -0.463 1 94.62 200 PHE A C 1
ATOM 1583 O O . PHE A 1 200 ? -25.656 9.312 -0.108 1 94.62 200 PHE A O 1
ATOM 1590 N N . GLY A 1 201 ? -24 8.984 -1.606 1 95.69 201 GLY A N 1
ATOM 1591 C CA . GLY A 1 201 ? -24.828 8.219 -2.514 1 95.69 201 GLY A CA 1
ATOM 1592 C C . GLY A 1 201 ? -25.391 6.949 -1.89 1 95.69 201 GLY A C 1
ATOM 1593 O O . GLY A 1 201 ? -26.594 6.719 -1.906 1 95.69 201 GLY A O 1
ATOM 1594 N N . MET A 1 202 ? -24.578 6.109 -1.31 1 96.31 202 MET A N 1
ATOM 1595 C CA . MET A 1 202 ? -25 4.859 -0.676 1 96.31 202 MET A CA 1
ATOM 1596 C C . MET A 1 202 ? -25.859 5.133 0.547 1 96.31 202 MET A C 1
ATOM 1598 O O . MET A 1 202 ? -26.844 4.426 0.786 1 96.31 202 MET A O 1
ATOM 1602 N N . GLY A 1 203 ? -25.375 6.117 1.367 1 96.44 203 GLY A N 1
ATOM 1603 C CA . GLY A 1 203 ? -26.188 6.484 2.518 1 96.44 203 GLY A CA 1
ATOM 1604 C C . GLY A 1 203 ? -27.609 6.867 2.15 1 96.44 203 GLY A C 1
ATOM 1605 O O . GLY A 1 203 ? -28.562 6.469 2.824 1 96.44 203 GLY A O 1
ATOM 1606 N N . SER A 1 204 ? -27.719 7.641 1.072 1 95.12 204 SER A N 1
ATOM 1607 C CA . SER A 1 204 ? -29.047 8.062 0.61 1 95.12 204 SER A CA 1
ATOM 1608 C C . SER A 1 204 ? -29.875 6.875 0.13 1 95.12 204 SER A C 1
ATOM 1610 O O . SER A 1 204 ? -31.062 6.781 0.419 1 95.12 204 SER A O 1
ATOM 1612 N N . LEU A 1 205 ? -29.297 5.984 -0.597 1 95.19 205 LEU A N 1
ATOM 1613 C CA . LEU A 1 205 ? -29.984 4.809 -1.115 1 95.19 205 LEU A CA 1
ATOM 1614 C C . LEU A 1 205 ? -30.469 3.918 0.023 1 95.19 205 LEU A C 1
ATOM 1616 O O . LEU A 1 205 ? -31.562 3.365 -0.044 1 95.19 205 LEU A O 1
ATOM 1620 N N . LEU A 1 206 ? -29.656 3.811 1.07 1 94.88 206 LEU A N 1
ATOM 1621 C CA . LEU A 1 206 ? -29.906 2.846 2.135 1 94.88 206 LEU A CA 1
ATOM 1622 C C . LEU A 1 206 ? -30.875 3.418 3.166 1 94.88 206 LEU A C 1
ATOM 1624 O O . LEU A 1 206 ? -31.594 2.67 3.83 1 94.88 206 LEU A O 1
ATOM 1628 N N . THR A 1 207 ? -30.891 4.773 3.338 1 94.38 207 THR A N 1
ATOM 1629 C CA . THR A 1 207 ? -31.656 5.352 4.434 1 94.38 207 THR A CA 1
ATOM 1630 C C . THR A 1 207 ? -32.75 6.258 3.896 1 94.38 207 THR A C 1
ATOM 1632 O O . THR A 1 207 ? -33.656 6.688 4.648 1 94.38 207 THR A O 1
ATOM 1635 N N . HIS A 1 208 ? -32.719 6.703 2.65 1 91.44 208 HIS A N 1
ATOM 1636 C CA . HIS A 1 208 ? -33.656 7.605 2.016 1 91.44 208 HIS A CA 1
ATOM 1637 C C . HIS A 1 208 ? -33.562 9.008 2.609 1 91.44 208 HIS A C 1
ATOM 1639 O O . HIS A 1 208 ? -34.594 9.688 2.762 1 91.44 208 HIS A O 1
ATOM 1645 N N . THR A 1 209 ? -32.406 9.328 3.057 1 91.88 209 THR A N 1
ATOM 1646 C CA . THR A 1 209 ? -32.062 10.672 3.521 1 91.88 209 THR A CA 1
ATOM 1647 C C . THR A 1 209 ? -31.125 11.367 2.541 1 91.88 209 THR A C 1
ATOM 1649 O O . THR A 1 209 ? -30.094 10.812 2.162 1 91.88 209 THR A O 1
ATOM 1652 N N . ASN A 1 210 ? -31.469 12.578 2.156 1 89.12 210 ASN A N 1
ATOM 1653 C CA . ASN A 1 210 ? -30.703 13.242 1.104 1 89.12 210 ASN A CA 1
ATOM 1654 C C . ASN A 1 210 ? -30.031 14.508 1.611 1 89.12 210 ASN A C 1
ATOM 1656 O O . ASN A 1 210 ? -30.016 15.531 0.922 1 89.12 210 ASN A O 1
ATOM 1660 N N . ASP A 1 211 ? -29.609 14.523 2.816 1 87.75 211 ASP A N 1
ATOM 1661 C CA . ASP A 1 211 ? -28.859 15.602 3.449 1 87.75 211 ASP A CA 1
ATOM 1662 C C . ASP A 1 211 ? -27.578 15.086 4.086 1 87.75 211 ASP A C 1
ATOM 1664 O O . ASP A 1 211 ? -27.625 14.289 5.027 1 87.75 211 ASP A O 1
ATOM 1668 N N . PHE A 1 212 ? -26.516 15.594 3.586 1 87.06 212 PHE A N 1
ATOM 1669 C CA . PHE A 1 212 ? -25.219 15.078 3.977 1 87.06 212 PHE A CA 1
ATOM 1670 C C . PHE A 1 212 ? -24.984 15.266 5.473 1 87.06 212 PHE A C 1
ATOM 1672 O O . PHE A 1 212 ? -24.5 14.352 6.145 1 87.06 212 PHE A O 1
ATOM 1679 N N . ASP A 1 213 ? -25.281 16.406 6.031 1 83.25 213 ASP A N 1
ATOM 1680 C CA . ASP A 1 213 ? -25.078 16.672 7.449 1 83.25 213 ASP A CA 1
ATOM 1681 C C . ASP A 1 213 ? -25.953 15.781 8.32 1 83.25 213 ASP A C 1
ATOM 1683 O O . ASP A 1 213 ? -25.547 15.359 9.398 1 83.25 213 ASP A O 1
ATOM 1687 N N . ALA A 1 214 ? -27.156 15.57 7.832 1 89.88 214 ALA A N 1
ATOM 1688 C CA . ALA A 1 214 ? -28.047 14.664 8.555 1 89.88 214 ALA A CA 1
ATOM 1689 C C . ALA A 1 214 ? -27.484 13.25 8.586 1 89.88 214 ALA A C 1
ATOM 1691 O O . ALA A 1 214 ? -27.562 12.57 9.609 1 89.88 214 ALA A O 1
ATOM 1692 N N . LEU A 1 215 ? -26.984 12.852 7.426 1 93.88 215 LEU A N 1
ATOM 1693 C CA . LEU A 1 215 ? -26.375 11.531 7.352 1 93.88 215 LEU A CA 1
ATOM 1694 C C . LEU A 1 215 ? -25.219 11.406 8.344 1 93.88 215 LEU A C 1
ATOM 1696 O O . LEU A 1 215 ? -25.078 10.383 9.016 1 93.88 215 LEU A O 1
ATOM 1700 N N . MET A 1 216 ? -24.453 12.492 8.469 1 90.31 216 MET A N 1
ATOM 1701 C CA . MET A 1 216 ? -23.281 12.484 9.352 1 90.31 216 MET A CA 1
ATOM 1702 C C . MET A 1 216 ? -23.719 12.43 10.82 1 90.31 216 MET A C 1
ATOM 1704 O O . MET A 1 216 ? -23.109 11.711 11.617 1 90.31 216 MET A O 1
ATOM 1708 N N . ARG A 1 217 ? -24.734 13.117 11.148 1 91 217 ARG A N 1
ATOM 1709 C CA . ARG A 1 217 ? -25.25 13.094 12.508 1 91 217 ARG A CA 1
ATOM 1710 C C . ARG A 1 217 ? -25.766 11.703 12.875 1 91 217 ARG A C 1
ATOM 1712 O O . ARG A 1 217 ? -25.516 11.211 13.977 1 91 217 ARG A O 1
ATOM 1719 N N . MET A 1 218 ? -26.438 11.117 11.961 1 94.88 218 MET A N 1
ATOM 1720 C CA . MET A 1 218 ? -26.953 9.773 12.188 1 94.88 218 MET A CA 1
ATOM 1721 C C . MET A 1 218 ? -25.812 8.766 12.352 1 94.88 218 MET A C 1
ATOM 1723 O O . MET A 1 218 ? -25.875 7.891 13.219 1 94.88 218 MET A O 1
ATOM 1727 N N . ALA A 1 219 ? -24.797 8.945 11.555 1 95.31 219 ALA A N 1
ATOM 1728 C CA . ALA A 1 219 ? -23.641 8.055 11.656 1 95.31 219 ALA A CA 1
ATOM 1729 C C . ALA A 1 219 ? -23 8.148 13.031 1 95.31 219 ALA A C 1
ATOM 1731 O O . ALA A 1 219 ? -22.484 7.16 13.562 1 95.31 219 ALA A O 1
ATOM 1732 N N . GLU A 1 220 ? -22.984 9.312 13.586 1 92.06 220 GLU A N 1
ATOM 1733 C CA . GLU A 1 220 ? -22.375 9.539 14.891 1 92.06 220 GLU A CA 1
ATOM 1734 C C . GLU A 1 220 ? -23.141 8.805 15.992 1 92.06 220 GLU A C 1
ATOM 1736 O O . GLU A 1 220 ? -22.547 8.359 16.969 1 92.06 220 GLU A O 1
ATOM 1741 N N . GLU A 1 221 ? -24.359 8.617 15.781 1 94 221 GLU A N 1
ATOM 1742 C CA . GLU A 1 221 ? -25.219 8.031 16.797 1 94 221 GLU A CA 1
ATOM 1743 C C . GLU A 1 221 ? -25.328 6.52 16.625 1 94 221 GLU A C 1
ATOM 1745 O O . GLU A 1 221 ? -25.781 5.816 17.547 1 94 221 GLU A O 1
ATOM 1750 N N . GLY A 1 222 ? -24.875 5.996 15.586 1 96.12 222 GLY A N 1
ATOM 1751 C CA . GLY A 1 222 ? -25.109 4.602 15.234 1 96.12 222 GLY A CA 1
ATOM 1752 C C . GLY A 1 222 ? -24.125 3.65 15.891 1 96.12 222 GLY A C 1
ATOM 1753 O O . GLY A 1 222 ? -23.094 4.074 16.406 1 96.12 222 GLY A O 1
ATOM 1754 N N . ASP A 1 223 ? -24.516 2.408 15.883 1 96.5 223 ASP A N 1
ATOM 1755 C CA . ASP A 1 223 ? -23.688 1.293 16.312 1 96.5 223 ASP A CA 1
ATOM 1756 C C . ASP A 1 223 ? -23.547 0.254 15.195 1 96.5 223 ASP A C 1
ATOM 1758 O O . ASP A 1 223 ? -24.5 -0.474 14.898 1 96.5 223 ASP A O 1
ATOM 1762 N N . HIS A 1 224 ? -22.328 0.091 14.672 1 96.44 224 HIS A N 1
ATOM 1763 C CA . HIS A 1 224 ? -22.094 -0.713 13.477 1 96.44 224 HIS A CA 1
ATOM 1764 C C . HIS A 1 224 ? -22.172 -2.203 13.789 1 96.44 224 HIS A C 1
ATOM 1766 O O . HIS A 1 224 ? -22.312 -3.027 12.883 1 96.44 224 HIS A O 1
ATOM 1772 N N . ARG A 1 225 ? -22.203 -2.664 15.07 1 95.31 225 ARG A N 1
ATOM 1773 C CA . ARG A 1 225 ? -22.094 -4.055 15.492 1 95.31 225 ARG A CA 1
ATOM 1774 C C . ARG A 1 225 ? -23.344 -4.844 15.109 1 95.31 225 ARG A C 1
ATOM 1776 O O . ARG A 1 225 ? -23.312 -6.074 15.039 1 95.31 225 ARG A O 1
ATOM 1783 N N . SER A 1 226 ? -24.328 -4.227 14.82 1 95.25 226 SER A N 1
ATOM 1784 C CA . SER A 1 226 ? -25.531 -4.902 14.359 1 95.25 226 SER A CA 1
ATOM 1785 C C . SER A 1 226 ? -25.484 -5.191 12.867 1 95.25 226 SER A C 1
ATOM 1787 O O . SER A 1 226 ? -26.25 -5.996 12.352 1 95.25 226 SER A O 1
ATOM 1789 N N . MET A 1 227 ? -24.578 -4.566 12.188 1 96.62 227 MET A N 1
ATOM 1790 C CA . MET A 1 227 ? -24.484 -4.703 10.734 1 96.62 227 MET A CA 1
ATOM 1791 C C . MET A 1 227 ? -23.297 -5.582 10.344 1 96.62 227 MET A C 1
ATOM 1793 O O . MET A 1 227 ? -23.406 -6.383 9.414 1 96.62 227 MET A O 1
ATOM 1797 N N . ASP A 1 228 ? -22.172 -5.445 11.047 1 96.88 228 ASP A N 1
ATOM 1798 C CA . ASP A 1 228 ? -20.891 -5.992 10.641 1 96.88 228 ASP A CA 1
ATOM 1799 C C . ASP A 1 228 ? -20.609 -7.316 11.344 1 96.88 228 ASP A C 1
ATOM 1801 O O . ASP A 1 228 ? -20.984 -7.504 12.5 1 96.88 228 ASP A O 1
ATOM 1805 N N . ILE A 1 229 ? -19.953 -8.164 10.633 1 94.12 229 ILE A N 1
ATOM 1806 C CA . ILE A 1 229 ? -19.375 -9.352 11.258 1 94.12 229 ILE A CA 1
ATOM 1807 C C . ILE A 1 229 ? -18.031 -9 11.875 1 94.12 229 ILE A C 1
ATOM 1809 O O . ILE A 1 229 ? -17.156 -8.438 11.203 1 94.12 229 ILE A O 1
ATOM 1813 N N . LEU A 1 230 ? -17.875 -9.305 13.133 1 93 230 LEU A N 1
ATOM 1814 C CA . LEU A 1 230 ? -16.625 -9.062 13.836 1 93 230 LEU A CA 1
ATOM 1815 C C . LEU A 1 230 ? -15.758 -10.32 13.844 1 93 230 LEU A C 1
ATOM 1817 O O . LEU A 1 230 ? -16.25 -11.422 13.594 1 93 230 LEU A O 1
ATOM 1821 N N . VAL A 1 231 ? -14.484 -10.203 14.031 1 87.25 231 VAL A N 1
ATOM 1822 C CA . VAL A 1 231 ? -13.555 -11.328 14.125 1 87.25 231 VAL A CA 1
ATOM 1823 C C . VAL A 1 231 ? -14.016 -12.281 15.219 1 87.25 231 VAL A C 1
ATOM 1825 O O . VAL A 1 231 ? -13.938 -13.5 15.055 1 87.25 231 VAL A O 1
ATOM 1828 N N . SER A 1 232 ? -14.555 -11.727 16.297 1 86.44 232 SER A N 1
ATOM 1829 C CA . SER A 1 232 ? -15.047 -12.555 17.391 1 86.44 232 SER A CA 1
ATOM 1830 C C . SER A 1 232 ? -16.25 -13.391 16.969 1 86.44 232 SER A C 1
ATOM 1832 O O . SER A 1 232 ? -16.469 -14.477 17.516 1 86.44 232 SER A O 1
ATOM 1834 N N . ASP A 1 233 ? -17 -12.875 16.016 1 84.56 233 ASP A N 1
ATOM 1835 C CA . ASP A 1 233 ? -18.156 -13.617 15.508 1 84.56 233 ASP A CA 1
ATOM 1836 C C . ASP A 1 233 ? -17.703 -14.867 14.742 1 84.56 233 ASP A C 1
ATOM 1838 O O . ASP A 1 233 ? -18.438 -15.859 14.695 1 84.56 233 ASP A O 1
ATOM 1842 N N . ILE A 1 234 ? -16.609 -14.82 14.102 1 76.38 234 ILE A N 1
ATOM 1843 C CA . ILE A 1 234 ? -16.125 -15.906 13.266 1 76.38 234 ILE A CA 1
ATOM 1844 C C . ILE A 1 234 ? -15.297 -16.875 14.109 1 76.38 234 ILE A C 1
ATOM 1846 O O . ILE A 1 234 ? -15.461 -18.094 14.008 1 76.38 234 ILE A O 1
ATOM 1850 N N . TYR A 1 235 ? -14.391 -16.312 14.906 1 72.88 235 TYR A N 1
ATOM 1851 C CA . TYR A 1 235 ? -13.406 -17.156 15.578 1 72.88 235 TYR A CA 1
ATOM 1852 C C . TYR A 1 235 ? -13.703 -17.281 17.062 1 72.88 235 TYR A C 1
ATOM 1854 O O . TYR A 1 235 ? -13.031 -18.031 17.781 1 72.88 235 TYR A O 1
ATOM 1862 N N . GLY A 1 236 ? -14.789 -16.609 17.453 1 69.31 236 GLY A N 1
ATOM 1863 C CA . GLY A 1 236 ? -15.094 -16.625 18.875 1 69.31 236 GLY A CA 1
ATOM 1864 C C . GLY A 1 236 ? -13.953 -16.125 19.734 1 69.31 236 GLY A C 1
ATOM 1865 O O . GLY A 1 236 ? -13.344 -15.102 19.422 1 69.31 236 GLY A O 1
ATOM 1866 N N . GLY A 1 237 ? -13.703 -16.75 20.766 1 59.34 237 GLY A N 1
ATOM 1867 C CA . GLY A 1 237 ? -12.656 -16.375 21.703 1 59.34 237 GLY A CA 1
ATOM 1868 C C . GLY A 1 237 ? -11.258 -16.703 21.203 1 59.34 237 GLY A C 1
ATOM 1869 O O . GLY A 1 237 ? -10.273 -16.391 21.859 1 59.34 237 GLY A O 1
ATOM 1870 N N . ARG A 1 238 ? -11.102 -17.156 20.047 1 63.94 238 ARG A N 1
ATOM 1871 C CA . ARG A 1 238 ? -9.797 -17.609 19.578 1 63.94 238 ARG A CA 1
ATOM 1872 C C . ARG A 1 238 ? -9.164 -16.562 18.656 1 63.94 238 ARG A C 1
ATOM 1874 O O . ARG A 1 238 ? -8.156 -16.844 18 1 63.94 238 ARG A O 1
ATOM 1881 N N . ALA A 1 239 ? -9.688 -15.445 18.484 1 63.19 239 ALA A N 1
ATOM 1882 C CA . ALA A 1 239 ? -9.172 -14.352 17.656 1 63.19 239 ALA A CA 1
ATOM 1883 C C . ALA A 1 239 ? -7.75 -13.984 18.062 1 63.19 239 ALA A C 1
ATOM 1885 O O . ALA A 1 239 ? -6.934 -13.594 17.219 1 63.19 239 ALA A O 1
ATOM 1886 N N . HIS A 1 240 ? -7.426 -14.164 19.234 1 64.56 240 HIS A N 1
ATOM 1887 C CA . HIS A 1 240 ? -6.113 -13.797 19.766 1 64.56 240 HIS A CA 1
ATOM 1888 C C . HIS A 1 240 ? -5.012 -14.633 19.125 1 64.56 240 HIS A C 1
ATOM 1890 O O . HIS A 1 240 ? -3.883 -14.172 18.969 1 64.56 240 HIS A O 1
ATOM 1896 N N . LYS A 1 241 ? -5.32 -15.758 18.766 1 61.53 241 LYS A N 1
ATOM 1897 C CA . LYS A 1 241 ? -4.332 -16.641 18.156 1 61.53 241 LYS A CA 1
ATOM 1898 C C . LYS A 1 241 ? -3.904 -16.125 16.781 1 61.53 241 LYS A C 1
ATOM 1900 O O . LYS A 1 241 ? -2.826 -16.469 16.281 1 61.53 241 LYS A O 1
ATOM 1905 N N . LEU A 1 242 ? -4.75 -15.242 16.328 1 64.75 242 LEU A N 1
ATOM 1906 C CA . LEU A 1 242 ? -4.441 -14.656 15.031 1 64.75 242 LEU A CA 1
ATOM 1907 C C . LEU A 1 242 ? -3.832 -13.273 15.188 1 64.75 242 LEU A C 1
ATOM 1909 O O . LEU A 1 242 ? -3.5 -12.617 14.195 1 64.75 242 LEU A O 1
ATOM 1913 N N . GLY A 1 243 ? -3.68 -12.828 16.453 1 68.75 243 GLY A N 1
ATOM 1914 C CA . GLY A 1 243 ? -3.148 -11.5 16.703 1 68.75 243 GLY A CA 1
ATOM 1915 C C . GLY A 1 243 ? -4.113 -10.391 16.328 1 68.75 243 GLY A C 1
ATOM 1916 O O . GLY A 1 243 ? -3.691 -9.273 16.047 1 68.75 243 GLY A O 1
ATOM 1917 N N . LEU A 1 244 ? -5.398 -10.727 16.172 1 77.56 244 LEU A N 1
ATOM 1918 C CA . LEU A 1 244 ? -6.387 -9.727 15.781 1 77.56 244 LEU A CA 1
ATOM 1919 C C . LEU A 1 244 ? -7.281 -9.367 16.969 1 77.56 244 LEU A C 1
ATOM 1921 O O . LEU A 1 244 ? -7.641 -10.234 17.766 1 77.56 244 LEU A O 1
ATOM 1925 N N . PRO A 1 245 ? -7.598 -8.086 17.109 1 82.19 245 PRO A N 1
ATOM 1926 C CA . PRO A 1 245 ? -8.539 -7.703 18.156 1 82.19 245 PRO A CA 1
ATOM 1927 C C . PRO A 1 245 ? -9.938 -8.281 17.938 1 82.19 245 PRO A C 1
ATOM 1929 O O . PRO A 1 245 ? -10.391 -8.383 16.797 1 82.19 245 PRO A O 1
ATOM 1932 N N . ASN A 1 246 ? -10.688 -8.594 18.938 1 83.19 246 ASN A N 1
ATOM 1933 C CA . ASN A 1 246 ? -12.016 -9.195 18.906 1 83.19 246 ASN A CA 1
ATOM 1934 C C . ASN A 1 246 ? -13.031 -8.281 18.219 1 83.19 246 ASN A C 1
ATOM 1936 O O . ASN A 1 246 ? -13.938 -8.758 17.531 1 83.19 246 ASN A O 1
ATOM 1940 N N . ASP A 1 247 ? -12.781 -6.988 18.359 1 86.75 247 ASP A N 1
ATOM 1941 C CA . ASP A 1 247 ? -13.789 -6.043 17.875 1 86.75 247 ASP A CA 1
ATOM 1942 C C . ASP A 1 247 ? -13.445 -5.562 16.469 1 86.75 247 ASP A C 1
ATOM 1944 O O . ASP A 1 247 ? -14.117 -4.68 15.93 1 86.75 247 ASP A O 1
ATOM 1948 N N . LEU A 1 248 ? -12.484 -6.223 15.945 1 89.31 248 LEU A N 1
ATOM 1949 C CA . LEU A 1 248 ? -12.117 -5.867 14.578 1 89.31 248 LEU A CA 1
ATOM 1950 C C . LEU A 1 248 ? -13.211 -6.293 13.602 1 89.31 248 LEU A C 1
ATOM 1952 O O . LEU A 1 248 ? -13.766 -7.387 13.719 1 89.31 248 LEU A O 1
ATOM 1956 N N . ILE A 1 249 ? -13.57 -5.453 12.68 1 93.62 249 ILE A N 1
ATOM 1957 C CA . ILE A 1 249 ? -14.57 -5.777 11.672 1 93.62 249 ILE A CA 1
ATOM 1958 C C . ILE A 1 249 ? -13.977 -6.758 10.656 1 93.62 249 ILE A C 1
ATOM 1960 O O . ILE A 1 249 ? -13.031 -6.43 9.945 1 93.62 249 ILE A O 1
ATOM 1964 N N . ALA A 1 250 ? -14.523 -7.949 10.594 1 91.06 250 ALA A N 1
ATOM 1965 C CA . ALA A 1 250 ? -14.102 -8.969 9.641 1 91.06 250 ALA A CA 1
ATOM 1966 C C . ALA A 1 250 ? -14.781 -8.773 8.281 1 91.06 250 ALA A C 1
ATOM 1968 O O . ALA A 1 250 ? -14.164 -8.992 7.238 1 91.06 250 ALA A O 1
ATOM 1969 N N . GLY A 1 251 ? -16.016 -8.43 8.359 1 94.88 251 GLY A N 1
ATOM 1970 C CA . GLY A 1 251 ? -16.797 -8.172 7.164 1 94.88 251 GLY A CA 1
ATOM 1971 C C . GLY A 1 251 ? -17.828 -7.09 7.355 1 94.88 251 GLY A C 1
ATOM 1972 O O . GLY A 1 251 ? -18.781 -7.262 8.125 1 94.88 251 GLY A O 1
ATOM 1973 N N . SER A 1 252 ? -17.703 -6 6.621 1 97.5 252 SER A N 1
ATOM 1974 C CA . SER A 1 252 ? -18.672 -4.914 6.664 1 97.5 252 SER A CA 1
ATOM 1975 C C . SER A 1 252 ? -20.031 -5.359 6.109 1 97.5 252 SER A C 1
ATOM 1977 O O . SER A 1 252 ? -20.094 -5.965 5.035 1 97.5 252 SER A O 1
ATOM 1979 N N . PHE A 1 253 ? -21.109 -5.16 6.871 1 97.12 253 PHE A N 1
ATOM 1980 C CA . PHE A 1 253 ? -22.484 -5.484 6.504 1 97.12 253 PHE A CA 1
ATOM 1981 C C . PHE A 1 253 ? -22.672 -6.992 6.383 1 97.12 253 PHE A C 1
ATOM 1983 O O . PHE A 1 253 ? -23.672 -7.457 5.824 1 97.12 253 PHE A O 1
ATOM 1990 N N . GLY A 1 254 ? -21.719 -7.727 6.855 1 94.56 254 GLY A N 1
ATOM 1991 C CA . GLY A 1 254 ? -21.734 -9.172 6.684 1 94.56 254 GLY A CA 1
ATOM 1992 C C . GLY A 1 254 ? -22.969 -9.82 7.285 1 94.56 254 GLY A C 1
ATOM 1993 O O . GLY A 1 254 ? -23.453 -10.844 6.789 1 94.56 254 GLY A O 1
ATOM 1994 N N . LYS A 1 255 ? -23.531 -9.258 8.352 1 93.94 255 LYS A N 1
ATOM 1995 C CA . LYS A 1 255 ? -24.688 -9.828 9.023 1 93.94 255 LYS A CA 1
ATOM 1996 C C . LYS A 1 255 ? -25.969 -9.617 8.203 1 93.94 255 LYS A C 1
ATOM 1998 O O . LYS A 1 255 ? -26.969 -10.281 8.445 1 93.94 255 LYS A O 1
ATOM 2003 N N . CYS A 1 256 ? -25.875 -8.773 7.273 1 94.38 256 CYS A N 1
ATOM 2004 C CA . CYS A 1 256 ? -27.062 -8.383 6.512 1 94.38 256 CYS A CA 1
ATOM 2005 C C . CYS A 1 256 ? -27.312 -9.359 5.367 1 94.38 256 CYS A C 1
ATOM 2007 O O . CYS A 1 256 ? -28.281 -9.203 4.621 1 94.38 256 CYS A O 1
ATOM 2009 N N . ALA A 1 257 ? -26.516 -10.375 5.199 1 88.19 257 ALA A N 1
ATOM 2010 C CA . ALA A 1 257 ? -26.719 -11.406 4.188 1 88.19 257 ALA A CA 1
ATOM 2011 C C . ALA A 1 257 ? -27.906 -12.289 4.547 1 88.19 257 ALA A C 1
ATOM 2013 O O . ALA A 1 257 ? -28.469 -12.969 3.684 1 88.19 257 ALA A O 1
ATOM 2014 N N . ASP A 1 258 ? -28.266 -12.234 5.793 1 88 258 ASP A N 1
ATOM 2015 C CA . ASP A 1 258 ? -29.391 -13 6.301 1 88 258 ASP A CA 1
ATOM 2016 C C . ASP A 1 258 ? -30.672 -12.172 6.262 1 88 258 ASP A C 1
ATOM 2018 O O . ASP A 1 258 ? -30.859 -11.258 7.07 1 88 258 ASP A O 1
ATOM 2022 N N . ALA A 1 259 ? -31.562 -12.609 5.453 1 87.75 259 ALA A N 1
ATOM 2023 C CA . ALA A 1 259 ? -32.781 -11.844 5.219 1 87.75 259 ALA A CA 1
ATOM 2024 C C . ALA A 1 259 ? -33.625 -11.758 6.484 1 87.75 259 ALA A C 1
ATOM 2026 O O . ALA A 1 259 ? -34.25 -10.719 6.77 1 87.75 259 ALA A O 1
ATOM 2027 N N . GLU A 1 260 ? -33.688 -12.836 7.148 1 90.38 260 GLU A N 1
ATOM 2028 C CA . GLU A 1 260 ? -34.5 -12.859 8.367 1 90.38 260 GLU A CA 1
ATOM 2029 C C . GLU A 1 260 ? -33.906 -11.922 9.422 1 90.38 260 GLU A C 1
ATOM 2031 O O . GLU A 1 260 ? -34.656 -11.219 10.117 1 90.38 260 GLU A O 1
ATOM 2036 N N . TYR A 1 261 ? -32.688 -11.969 9.508 1 91.81 261 TYR A N 1
ATOM 2037 C CA . TYR A 1 261 ? -32 -11.086 10.445 1 91.81 261 TYR A CA 1
ATOM 2038 C C . TYR A 1 261 ? -32.25 -9.625 10.102 1 91.81 261 TYR A C 1
ATOM 2040 O O . TYR A 1 261 ? -32.531 -8.812 10.977 1 91.81 261 TYR A O 1
ATOM 2048 N N . VAL A 1 262 ? -32.219 -9.281 8.867 1 91.31 262 VAL A N 1
ATOM 2049 C CA . VAL A 1 262 ? -32.375 -7.91 8.398 1 91.31 262 VAL A CA 1
ATOM 2050 C C . VAL A 1 262 ? -33.781 -7.422 8.727 1 91.31 262 VAL A C 1
ATOM 2052 O O . VAL A 1 262 ? -33.969 -6.277 9.148 1 91.31 262 VAL A O 1
ATOM 2055 N N . GLU A 1 263 ? -34.75 -8.25 8.516 1 92.69 263 GLU A N 1
ATOM 2056 C CA . GLU A 1 263 ? -36.125 -7.879 8.82 1 92.69 263 GLU A CA 1
ATOM 2057 C C . GLU A 1 263 ? -36.312 -7.574 10.305 1 92.69 263 GLU A C 1
ATOM 2059 O O . GLU A 1 263 ? -37.062 -6.668 10.672 1 92.69 263 GLU A O 1
ATOM 2064 N N . ALA A 1 264 ? -35.562 -8.297 11.039 1 93.5 264 ALA A N 1
ATOM 2065 C CA . ALA A 1 264 ? -35.656 -8.102 12.484 1 93.5 264 ALA A CA 1
ATOM 2066 C C . ALA A 1 264 ? -35 -6.785 12.906 1 93.5 264 ALA A C 1
ATOM 2068 O O . ALA A 1 264 ? -35.562 -6.047 13.719 1 93.5 264 ALA A O 1
ATOM 2069 N N . ILE A 1 265 ? -33.938 -6.449 12.383 1 92.12 265 ILE A N 1
ATOM 2070 C CA . ILE A 1 265 ? -33.188 -5.281 12.844 1 92.12 265 ILE A CA 1
ATOM 2071 C C . ILE A 1 265 ? -33.781 -4.016 12.242 1 92.12 265 ILE A C 1
ATOM 2073 O O . ILE A 1 265 ? -33.625 -2.918 12.773 1 92.12 265 ILE A O 1
ATOM 2077 N N . LYS A 1 266 ? -34.438 -4.121 11.18 1 92.44 266 LYS A N 1
ATOM 2078 C CA . LYS A 1 266 ? -35.094 -2.98 10.547 1 92.44 266 LYS A CA 1
ATOM 2079 C C . LYS A 1 266 ? -36.156 -2.387 11.453 1 92.44 266 LYS A C 1
ATOM 2081 O O . LYS A 1 266 ? -36.531 -1.223 11.297 1 92.44 266 LYS A O 1
ATOM 2086 N N . LYS A 1 267 ? -36.625 -3.188 12.297 1 93.06 267 LYS A N 1
ATOM 2087 C CA . LYS A 1 267 ? -37.656 -2.74 13.227 1 93.06 267 LYS A CA 1
ATOM 2088 C C . LYS A 1 267 ? -37.062 -1.857 14.32 1 93.06 267 LYS A C 1
ATOM 2090 O O . LYS A 1 267 ? -37.781 -1.122 14.992 1 93.06 267 LYS A O 1
ATOM 2095 N N . ASN A 1 268 ? -35.812 -1.899 14.43 1 93 268 ASN A N 1
ATOM 2096 C CA . ASN A 1 268 ? -35.125 -1.055 15.406 1 93 268 ASN A CA 1
ATOM 2097 C C . ASN A 1 268 ? -35.062 0.399 14.945 1 93 268 ASN A C 1
ATOM 2099 O O . ASN A 1 268 ? -34.781 0.672 13.773 1 93 268 ASN A O 1
ATOM 2103 N N . SER A 1 269 ? -35.312 1.336 15.836 1 91.5 269 SER A N 1
ATOM 2104 C CA . SER A 1 269 ? -35.344 2.762 15.531 1 91.5 269 SER A CA 1
ATOM 2105 C C . SER A 1 269 ? -33.969 3.262 15.141 1 91.5 269 SER A C 1
ATOM 2107 O O . SER A 1 269 ? -33.844 4.281 14.453 1 91.5 269 SER A O 1
ATOM 2109 N N . HIS A 1 270 ? -32.906 2.562 15.484 1 94.25 270 HIS A N 1
ATOM 2110 C CA . HIS A 1 270 ? -31.547 3.002 15.219 1 94.25 270 HIS A CA 1
ATOM 2111 C C . HIS A 1 270 ? -30.984 2.326 13.977 1 94.25 270 HIS A C 1
ATOM 2113 O O . HIS A 1 270 ? -29.797 2.459 13.68 1 94.25 270 HIS A O 1
ATOM 2119 N N . TYR A 1 271 ? -31.844 1.671 13.281 1 96.12 271 TYR A N 1
ATOM 2120 C CA . TYR A 1 271 ? -31.391 0.897 12.133 1 96.12 271 TYR A CA 1
ATOM 2121 C C . TYR A 1 271 ? -30.641 1.78 11.141 1 96.12 271 TYR A C 1
ATOM 2123 O O . TYR A 1 271 ? -29.531 1.464 10.742 1 96.12 271 TYR A O 1
ATOM 2131 N N . ARG A 1 272 ? -31.219 2.92 10.797 1 96.19 272 ARG A N 1
ATOM 2132 C CA . ARG A 1 272 ? -30.625 3.811 9.812 1 96.19 272 ARG A CA 1
ATOM 2133 C C . ARG A 1 272 ? -29.297 4.355 10.305 1 96.19 272 ARG A C 1
ATOM 2135 O O . ARG A 1 272 ? -28.328 4.453 9.531 1 96.19 272 ARG A O 1
ATOM 2142 N N . SER A 1 273 ? -29.25 4.684 11.562 1 97.19 273 SER A N 1
ATOM 2143 C CA . SER A 1 273 ? -28.016 5.176 12.164 1 97.19 273 SER A CA 1
ATOM 2144 C C . SER A 1 273 ? -26.938 4.105 12.156 1 97.19 273 SER A C 1
ATOM 2146 O O . SER A 1 273 ? -25.766 4.395 11.883 1 97.19 273 SER A O 1
ATOM 2148 N N . ASP A 1 274 ? -27.328 2.869 12.438 1 97.81 274 ASP A N 1
ATOM 2149 C CA . ASP A 1 274 ? -26.391 1.758 12.453 1 97.81 274 ASP A CA 1
ATOM 2150 C C . ASP A 1 274 ? -25.812 1.51 11.055 1 97.81 274 ASP A C 1
ATOM 2152 O O . ASP A 1 274 ? -24.625 1.231 10.906 1 97.81 274 ASP A O 1
ATOM 2156 N N . VAL A 1 275 ? -26.688 1.603 10.094 1 97.56 275 VAL A N 1
ATOM 2157 C CA . VAL A 1 275 ? -26.281 1.425 8.703 1 97.56 275 VAL A CA 1
ATOM 2158 C C . VAL A 1 275 ? -25.219 2.461 8.328 1 97.56 275 VAL A C 1
ATOM 2160 O O . VAL A 1 275 ? -24.188 2.121 7.754 1 97.56 275 VAL A O 1
ATOM 2163 N N . LEU A 1 276 ? -25.5 3.668 8.727 1 97.75 276 LEU A N 1
ATOM 2164 C CA . LEU A 1 276 ? -24.625 4.766 8.328 1 97.75 276 LEU A CA 1
ATOM 2165 C C . LEU A 1 276 ? -23.297 4.695 9.078 1 97.75 276 LEU A C 1
ATOM 2167 O O . LEU A 1 276 ? -22.25 5.043 8.523 1 97.75 276 LEU A O 1
ATOM 2171 N N . ARG A 1 277 ? -23.344 4.258 10.32 1 97.75 277 ARG A N 1
ATOM 2172 C CA . ARG A 1 277 ? -22.109 4.07 11.062 1 97.75 277 ARG A CA 1
ATOM 2173 C C . ARG A 1 277 ? -21.234 3.01 10.406 1 97.75 277 ARG A C 1
ATOM 2175 O O . ARG A 1 277 ? -20.016 3.197 10.258 1 97.75 277 ARG A O 1
ATOM 2182 N N . SER A 1 278 ? -21.828 1.881 10.039 1 97.94 278 SER A N 1
ATOM 2183 C CA . SER A 1 278 ? -21.094 0.818 9.359 1 97.94 278 SER A CA 1
ATOM 2184 C C . SER A 1 278 ? -20.5 1.309 8.047 1 97.94 278 SER A C 1
ATOM 2186 O O . SER A 1 278 ? -19.344 1.018 7.734 1 97.94 278 SER A O 1
ATOM 2188 N N . LEU A 1 279 ? -21.297 2.043 7.316 1 98.12 279 LEU A N 1
ATOM 2189 C CA . LEU A 1 279 ? -20.859 2.58 6.031 1 98.12 279 LEU A CA 1
ATOM 2190 C C . LEU A 1 279 ? -19.672 3.523 6.219 1 98.12 279 LEU A C 1
ATOM 2192 O O . LEU A 1 279 ? -18.703 3.449 5.473 1 98.12 279 LEU A O 1
ATOM 2196 N N . LEU A 1 280 ? -19.766 4.41 7.176 1 97.62 280 LEU A N 1
ATOM 2197 C CA . LEU A 1 280 ? -18.703 5.371 7.441 1 97.62 280 LEU A CA 1
ATOM 2198 C C . LEU A 1 280 ? -17.406 4.652 7.844 1 97.62 280 LEU A C 1
ATOM 2200 O O . LEU A 1 280 ? -16.328 5 7.367 1 97.62 280 LEU A O 1
ATOM 2204 N N . LEU A 1 281 ? -17.531 3.691 8.727 1 97.44 281 LEU A N 1
ATOM 2205 C CA . LEU A 1 281 ? -16.359 2.939 9.172 1 97.44 281 LEU A CA 1
ATOM 2206 C C . LEU A 1 281 ? -15.711 2.203 8 1 97.44 281 LEU A C 1
ATOM 2208 O O . LEU A 1 281 ? -14.484 2.148 7.898 1 97.44 281 LEU A O 1
ATOM 2212 N N . MET A 1 282 ? -16.531 1.639 7.168 1 97.88 282 MET A N 1
ATOM 2213 C CA . MET A 1 282 ? -16.047 0.915 5.996 1 97.88 282 MET A CA 1
ATOM 2214 C C . MET A 1 282 ? -15.219 1.825 5.098 1 97.88 282 MET A C 1
ATOM 2216 O O . MET A 1 282 ? -14.102 1.474 4.711 1 97.88 282 MET A O 1
ATOM 2220 N N . ILE A 1 283 ? -15.711 2.973 4.816 1 97.44 283 ILE A N 1
ATOM 2221 C CA . ILE A 1 283 ? -15.07 3.922 3.91 1 97.44 283 ILE A CA 1
ATOM 2222 C C . ILE A 1 283 ? -13.812 4.492 4.562 1 97.44 283 ILE A C 1
ATOM 2224 O O . ILE A 1 283 ? -12.75 4.539 3.941 1 97.44 283 ILE A O 1
ATOM 2228 N N . SER A 1 284 ? -13.891 4.938 5.832 1 96.62 284 SER A N 1
ATOM 2229 C CA . SER A 1 284 ? -12.758 5.523 6.543 1 96.62 284 SER A CA 1
ATOM 2230 C C . SER A 1 284 ? -11.617 4.52 6.688 1 96.62 284 SER A C 1
ATOM 2232 O O . SER A 1 284 ? -10.453 4.879 6.539 1 96.62 284 SER A O 1
ATOM 2234 N N . ASN A 1 285 ? -12.008 3.289 7.004 1 96.19 285 ASN A N 1
ATOM 2235 C CA . ASN A 1 285 ? -10.992 2.254 7.152 1 96.19 285 ASN A CA 1
ATOM 2236 C C . ASN A 1 285 ? -10.258 2.002 5.84 1 96.19 285 ASN A C 1
ATOM 2238 O O . ASN A 1 285 ? -9.039 1.784 5.836 1 96.19 285 ASN A O 1
ATOM 2242 N N . SER A 1 286 ? -11 1.956 4.789 1 97.38 286 SER A N 1
ATOM 2243 C CA . SER A 1 286 ? -10.398 1.747 3.477 1 97.38 286 SER A CA 1
ATOM 2244 C C . SER A 1 286 ? -9.453 2.887 3.111 1 97.38 286 SER A C 1
ATOM 2246 O O . SER A 1 286 ? -8.328 2.648 2.67 1 97.38 286 SER A O 1
ATOM 2248 N N . ILE A 1 287 ? -9.891 4.102 3.283 1 97.69 287 ILE A N 1
ATOM 2249 C CA . ILE A 1 287 ? -9.078 5.27 2.963 1 97.69 287 ILE A CA 1
ATOM 2250 C C . ILE A 1 287 ? -7.812 5.27 3.82 1 97.69 287 ILE A C 1
ATOM 2252 O O . ILE A 1 287 ? -6.711 5.504 3.314 1 97.69 287 ILE A O 1
ATOM 2256 N N . GLY A 1 288 ? -7.984 5.066 5.152 1 97.69 288 GLY A N 1
ATOM 2257 C CA . GLY A 1 288 ? -6.844 5.023 6.051 1 97.69 288 GLY A CA 1
ATOM 2258 C C . GLY A 1 288 ? -5.82 3.973 5.664 1 97.69 288 GLY A C 1
ATOM 2259 O O . GLY A 1 288 ? -4.613 4.223 5.715 1 97.69 288 GLY A O 1
ATOM 2260 N N . GLN A 1 289 ? -6.305 2.797 5.273 1 97.38 289 GLN A N 1
ATOM 2261 C CA . GLN A 1 289 ? -5.418 1.705 4.883 1 97.38 289 GLN A CA 1
ATOM 2262 C C . GLN A 1 289 ? -4.605 2.072 3.645 1 97.38 289 GLN A C 1
ATOM 2264 O O . GLN A 1 289 ? -3.385 1.899 3.623 1 97.38 289 GLN A O 1
ATOM 2269 N N . ILE A 1 290 ? -5.273 2.551 2.627 1 97.75 290 ILE A N 1
ATOM 2270 C CA . ILE A 1 290 ? -4.602 2.883 1.376 1 97.75 290 ILE A CA 1
ATOM 2271 C C . ILE A 1 290 ? -3.604 4.012 1.612 1 97.75 290 ILE A C 1
ATOM 2273 O O . ILE A 1 290 ? -2.502 4 1.057 1 97.75 290 ILE A O 1
ATOM 2277 N N . ALA A 1 291 ? -4.004 4.98 2.424 1 97.88 291 ALA A N 1
ATOM 2278 C CA . ALA A 1 291 ? -3.107 6.094 2.73 1 97.88 291 ALA A CA 1
ATOM 2279 C C . ALA A 1 291 ? -1.83 5.598 3.4 1 97.88 291 ALA A C 1
ATOM 2281 O O . ALA A 1 291 ? -0.728 6 3.025 1 97.88 291 ALA A O 1
ATOM 2282 N N . VAL A 1 292 ? -1.945 4.742 4.383 1 97.62 292 VAL A N 1
ATOM 2283 C CA . VAL A 1 292 ? -0.799 4.219 5.121 1 97.62 292 VAL A CA 1
ATOM 2284 C C . VAL A 1 292 ? 0.079 3.387 4.188 1 97.62 292 VAL A C 1
ATOM 2286 O O . VAL A 1 292 ? 1.309 3.453 4.258 1 97.62 292 VAL A O 1
ATOM 2289 N N . LEU A 1 293 ? -0.567 2.598 3.32 1 97.31 293 LEU A N 1
ATOM 2290 C CA . LEU A 1 293 ? 0.189 1.763 2.395 1 97.31 293 LEU A CA 1
ATOM 2291 C C . LEU A 1 293 ? 0.988 2.619 1.417 1 97.31 293 LEU A C 1
ATOM 2293 O O . LEU A 1 293 ? 2.148 2.316 1.125 1 97.31 293 LEU A O 1
ATOM 2297 N N . TYR A 1 294 ? 0.39 3.643 0.883 1 97.19 294 TYR A N 1
ATOM 2298 C CA . TYR A 1 294 ? 1.127 4.559 0.018 1 97.19 294 TYR A CA 1
ATOM 2299 C C . TYR A 1 294 ? 2.266 5.23 0.776 1 97.19 294 TYR A C 1
ATOM 2301 O O . TYR A 1 294 ? 3.357 5.41 0.235 1 97.19 294 TYR A O 1
ATOM 2309 N N . ALA A 1 295 ? 1.931 5.699 1.996 1 96.25 295 ALA A N 1
ATOM 2310 C CA . ALA A 1 295 ? 2.969 6.328 2.809 1 96.25 295 ALA A CA 1
ATOM 2311 C C . ALA A 1 295 ? 4.168 5.398 2.984 1 96.25 295 ALA A C 1
ATOM 2313 O O . ALA A 1 295 ? 5.316 5.836 2.898 1 96.25 295 ALA A O 1
ATOM 2314 N N . SER A 1 296 ? 3.896 4.145 3.189 1 93.81 296 SER A N 1
ATOM 2315 C CA . SER A 1 296 ? 4.949 3.152 3.375 1 93.81 296 SER A CA 1
ATOM 2316 C C . SER A 1 296 ? 5.727 2.922 2.084 1 93.81 296 SER A C 1
ATOM 2318 O O . SER A 1 296 ? 6.957 2.848 2.098 1 93.81 296 SER A O 1
ATOM 2320 N N . THR A 1 297 ? 5.02 2.766 1.008 1 92.19 297 THR A N 1
ATOM 2321 C CA . THR A 1 297 ? 5.641 2.514 -0.289 1 92.19 297 THR A CA 1
ATOM 2322 C C . THR A 1 297 ? 6.531 3.682 -0.7 1 92.19 297 THR A C 1
ATOM 2324 O O . THR A 1 297 ? 7.57 3.482 -1.334 1 92.19 297 THR A O 1
ATOM 2327 N N . LEU A 1 298 ? 6.168 4.883 -0.269 1 93.06 298 LEU A N 1
ATOM 2328 C CA . LEU A 1 298 ? 6.836 6.086 -0.757 1 93.06 298 LEU A CA 1
ATOM 2329 C C . LEU A 1 298 ? 7.73 6.688 0.321 1 93.06 298 LEU A C 1
ATOM 2331 O O . LEU A 1 298 ? 8.289 7.77 0.136 1 93.06 298 LEU A O 1
ATOM 2335 N N . ASN A 1 299 ? 7.824 6.141 1.486 1 90.88 299 ASN A N 1
ATOM 2336 C CA . ASN A 1 299 ? 8.641 6.559 2.617 1 90.88 299 ASN A CA 1
ATOM 2337 C C . ASN A 1 299 ? 8.242 7.945 3.119 1 90.88 299 ASN A C 1
ATOM 2339 O O . ASN A 1 299 ? 9.102 8.805 3.314 1 90.88 299 ASN A O 1
ATOM 2343 N N . ALA A 1 300 ? 6.945 8.195 3.143 1 91.19 300 ALA A N 1
ATOM 2344 C CA . ALA A 1 300 ? 6.398 9.414 3.736 1 91.19 300 ALA A CA 1
ATOM 2345 C C . ALA A 1 300 ? 5.949 9.164 5.176 1 91.19 300 ALA A C 1
ATOM 2347 O O . ALA A 1 300 ? 5.262 8.188 5.461 1 91.19 300 ALA A O 1
ATOM 2348 N N . ASN A 1 301 ? 6.348 10.016 6.059 1 86.19 301 ASN A N 1
ATOM 2349 C CA . ASN A 1 301 ? 6.039 9.766 7.461 1 86.19 301 ASN A CA 1
ATOM 2350 C C . ASN A 1 301 ? 4.895 10.648 7.949 1 86.19 301 ASN A C 1
ATOM 2352 O O . ASN A 1 301 ? 4.5 10.578 9.117 1 86.19 301 ASN A O 1
ATOM 2356 N N . ARG A 1 302 ? 4.344 11.539 7.066 1 91.75 302 ARG A N 1
ATOM 2357 C CA . ARG A 1 302 ? 3.227 12.398 7.43 1 91.75 302 ARG A CA 1
ATOM 2358 C C . ARG A 1 302 ? 2.104 12.305 6.402 1 91.75 302 ARG A C 1
ATOM 2360 O O . ARG A 1 302 ? 2.361 12.211 5.203 1 91.75 302 ARG A O 1
ATOM 2367 N N . ILE A 1 303 ? 0.917 12.281 6.887 1 95.5 303 ILE A N 1
ATOM 2368 C CA . ILE A 1 303 ? -0.271 12.258 6.039 1 95.5 303 ILE A CA 1
ATOM 2369 C C . ILE A 1 303 ? -1.222 13.375 6.453 1 95.5 303 ILE A C 1
ATOM 2371 O O . ILE A 1 303 ? -1.688 13.414 7.594 1 95.5 303 ILE A O 1
ATOM 2375 N N . TYR A 1 304 ? -1.458 14.289 5.59 1 94.75 304 TYR A N 1
ATOM 2376 C CA . TYR A 1 304 ? -2.443 15.336 5.812 1 94.75 304 TYR A CA 1
ATOM 2377 C C . TYR A 1 304 ? -3.744 15.031 5.082 1 94.75 304 TYR A C 1
ATOM 2379 O O . TYR A 1 304 ? -3.744 14.789 3.871 1 94.75 304 TYR A O 1
ATOM 2387 N N . PHE A 1 305 ? -4.812 15.023 5.809 1 94.94 305 PHE A N 1
ATOM 2388 C CA . PHE A 1 305 ? -6.125 14.766 5.227 1 94.94 305 PHE A CA 1
ATOM 2389 C C . PHE A 1 305 ? -6.879 16.078 4.996 1 94.94 305 PHE A C 1
ATOM 2391 O O . PHE A 1 305 ? -6.852 16.969 5.844 1 94.94 305 PHE A O 1
ATOM 2398 N N . GLY A 1 306 ? -7.465 16.172 3.848 1 89.81 306 GLY A N 1
ATOM 2399 C CA . GLY A 1 306 ? -8.305 17.297 3.504 1 89.81 306 GLY A CA 1
ATOM 2400 C C . GLY A 1 306 ? -9.492 16.922 2.633 1 89.81 306 GLY A C 1
ATOM 2401 O O . GLY A 1 306 ? -9.688 15.75 2.314 1 89.81 306 GLY A O 1
ATOM 2402 N N . GLY A 1 307 ? -10.352 17.922 2.371 1 86.75 307 GLY A N 1
ATOM 2403 C CA . GLY A 1 307 ? -11.531 17.703 1.545 1 86.75 307 GLY A CA 1
ATOM 2404 C C . GLY A 1 307 ? -12.836 17.875 2.305 1 86.75 307 GLY A C 1
ATOM 2405 O O . GLY A 1 307 ? -12.852 17.797 3.535 1 86.75 307 GLY A O 1
ATOM 2406 N N . TYR A 1 308 ? -13.844 17.984 1.579 1 80.94 308 TYR A N 1
ATOM 2407 C CA . TYR A 1 308 ? -15.148 18.312 2.139 1 80.94 308 TYR A CA 1
ATOM 2408 C C . TYR A 1 308 ? -15.648 17.188 3.045 1 80.94 308 TYR A C 1
ATOM 2410 O O . TYR A 1 308 ? -16.359 17.438 4.02 1 80.94 308 TYR A O 1
ATOM 2418 N N . PHE A 1 309 ? -15.266 16.031 2.799 1 87.69 309 PHE A N 1
ATOM 2419 C CA . PHE A 1 309 ? -15.727 14.883 3.572 1 87.69 309 PHE A CA 1
ATOM 2420 C C . PHE A 1 309 ? -15.281 14.992 5.027 1 87.69 309 PHE A C 1
ATOM 2422 O O . PHE A 1 309 ? -16 14.57 5.934 1 87.69 309 PHE A O 1
ATOM 2429 N N . ILE A 1 310 ? -14.117 15.562 5.242 1 85 310 ILE A N 1
ATOM 2430 C CA . ILE A 1 310 ? -13.531 15.68 6.574 1 85 310 ILE A CA 1
ATOM 2431 C C . ILE A 1 310 ? -14.039 16.953 7.25 1 85 310 ILE A C 1
ATOM 2433 O O . ILE A 1 310 ? -14.156 17 8.477 1 85 310 ILE A O 1
ATOM 2437 N N . ARG A 1 311 ? -14.375 17.797 6.508 1 73.69 311 ARG A N 1
ATOM 2438 C CA . ARG A 1 311 ? -14.617 19.156 6.988 1 73.69 311 ARG A CA 1
ATOM 2439 C C . ARG A 1 311 ? -15.742 19.188 8.016 1 73.69 311 ARG A C 1
ATOM 2441 O O . ARG A 1 311 ? -16.859 18.75 7.73 1 73.69 311 ARG A O 1
ATOM 2448 N N . ASN A 1 312 ? -15.383 19.531 9.211 1 65.06 312 ASN A N 1
ATOM 2449 C CA . ASN A 1 312 ? -16.266 19.812 10.336 1 65.06 312 ASN A CA 1
ATOM 2450 C C . ASN A 1 312 ? -16.984 18.562 10.82 1 65.06 312 ASN A C 1
ATOM 2452 O O . ASN A 1 312 ? -18.125 18.641 11.297 1 65.06 312 ASN A O 1
ATOM 2456 N N . HIS A 1 313 ? -16.484 17.5 10.594 1 80.12 313 HIS A N 1
ATOM 2457 C CA . HIS A 1 313 ? -17.109 16.266 11.086 1 80.12 313 HIS A CA 1
ATOM 2458 C C . HIS A 1 313 ? -16.156 15.492 11.977 1 80.12 313 HIS A C 1
ATOM 2460 O O . HIS A 1 313 ? -15.398 14.641 11.492 1 80.12 313 HIS A O 1
ATOM 2466 N N . PRO A 1 314 ? -16.266 15.727 13.266 1 85.38 314 PRO A N 1
ATOM 2467 C CA . PRO A 1 314 ? -15.352 15.07 14.195 1 85.38 314 PRO A CA 1
ATOM 2468 C C . PRO A 1 314 ? -15.367 13.547 14.07 1 85.38 314 PRO A C 1
ATOM 2470 O O . PRO A 1 314 ? -14.344 12.898 14.273 1 85.38 314 PRO A O 1
ATOM 2473 N N . ILE A 1 315 ? -16.547 13.07 13.664 1 90.94 315 ILE A N 1
ATOM 2474 C CA . ILE A 1 315 ? -16.672 11.617 13.586 1 90.94 315 ILE A CA 1
ATOM 2475 C C . ILE A 1 315 ? -15.773 11.086 12.469 1 90.94 315 ILE A C 1
ATOM 2477 O O . ILE A 1 315 ? -15.219 9.992 12.57 1 90.94 315 ILE A O 1
ATOM 2481 N N . VAL A 1 316 ? -15.633 11.844 11.391 1 92.88 316 VAL A N 1
ATOM 2482 C CA . VAL A 1 316 ? -14.766 11.43 10.289 1 92.88 316 VAL A CA 1
ATOM 2483 C C . VAL A 1 316 ? -13.305 11.477 10.734 1 92.88 316 VAL A C 1
ATOM 2485 O O . VAL A 1 316 ? -12.531 10.562 10.445 1 92.88 316 VAL A O 1
ATOM 2488 N N . MET A 1 317 ? -12.906 12.523 11.492 1 93.19 317 MET A N 1
ATOM 2489 C CA . MET A 1 317 ? -11.547 12.617 12.008 1 93.19 317 MET A CA 1
ATOM 2490 C C . MET A 1 317 ? -11.242 11.461 12.953 1 93.19 317 MET A C 1
ATOM 2492 O O . MET A 1 317 ? -10.148 10.898 12.922 1 93.19 317 MET A O 1
ATOM 2496 N N . ARG A 1 318 ? -12.258 11.203 13.766 1 93.62 318 ARG A N 1
ATOM 2497 C CA . ARG A 1 318 ? -12.117 10.109 14.719 1 93.62 318 ARG A CA 1
ATOM 2498 C C . ARG A 1 318 ? -11.867 8.789 13.992 1 93.62 318 ARG A C 1
ATOM 2500 O O . ARG A 1 318 ? -10.93 8.055 14.336 1 93.62 318 ARG A O 1
ATOM 2507 N N . THR A 1 319 ? -12.695 8.484 13 1 95.06 319 THR A N 1
ATOM 2508 C CA . THR A 1 319 ? -12.602 7.203 12.312 1 95.06 319 THR A CA 1
ATOM 2509 C C . THR A 1 319 ? -11.344 7.141 11.453 1 95.06 319 THR A C 1
ATOM 2511 O O . THR A 1 319 ? -10.711 6.086 11.344 1 95.06 319 THR A O 1
ATOM 2514 N N . MET A 1 320 ? -10.961 8.234 10.875 1 95.56 320 MET A N 1
ATOM 2515 C CA . MET A 1 320 ? -9.727 8.297 10.094 1 95.56 320 MET A CA 1
ATOM 2516 C C . MET A 1 320 ? -8.508 8.062 10.984 1 95.56 320 MET A C 1
ATOM 2518 O O . MET A 1 320 ? -7.594 7.332 10.609 1 95.56 320 MET A O 1
ATOM 2522 N N . THR A 1 321 ? -8.5 8.766 12.125 1 95.56 321 THR A N 1
ATOM 2523 C CA . THR A 1 321 ? -7.41 8.609 13.086 1 95.56 321 THR A CA 1
ATOM 2524 C C . THR A 1 321 ? -7.273 7.156 13.523 1 95.56 321 THR A C 1
ATOM 2526 O O . THR A 1 321 ? -6.168 6.621 13.586 1 95.56 321 THR A O 1
ATOM 2529 N N . PHE A 1 322 ? -8.43 6.539 13.789 1 94.56 322 PHE A N 1
ATOM 2530 C CA . PHE A 1 322 ? -8.422 5.137 14.188 1 94.56 322 PHE A CA 1
ATOM 2531 C C . PHE A 1 322 ? -7.824 4.266 13.094 1 94.56 322 PHE A C 1
ATOM 2533 O O . PHE A 1 322 ? -6.977 3.414 13.359 1 94.56 322 PHE A O 1
ATOM 2540 N N . ALA A 1 323 ? -8.281 4.438 11.875 1 96.12 323 ALA A N 1
ATOM 2541 C CA . ALA A 1 323 ? -7.84 3.629 10.742 1 96.12 323 ALA A CA 1
ATOM 2542 C C . ALA A 1 323 ? -6.336 3.766 10.523 1 96.12 323 ALA A C 1
ATOM 2544 O O . ALA A 1 323 ? -5.633 2.766 10.367 1 96.12 323 ALA A O 1
ATOM 2545 N N . VAL A 1 324 ? -5.832 4.973 10.5 1 96.88 324 VAL A N 1
ATOM 2546 C CA . VAL A 1 324 ? -4.418 5.23 10.258 1 96.88 324 VAL A CA 1
ATOM 2547 C C . VAL A 1 324 ? -3.58 4.613 11.375 1 96.88 324 VAL A C 1
ATOM 2549 O O . VAL A 1 324 ? -2.551 3.986 11.117 1 96.88 324 VAL A O 1
ATOM 2552 N N . ASN A 1 325 ? -4.004 4.859 12.656 1 94.62 325 ASN A N 1
ATOM 2553 C CA . ASN A 1 325 ? -3.297 4.27 13.789 1 94.62 325 ASN A CA 1
ATOM 2554 C C . ASN A 1 325 ? -3.246 2.748 13.688 1 94.62 325 ASN A C 1
ATOM 2556 O O . ASN A 1 325 ? -2.211 2.139 13.961 1 94.62 325 ASN A O 1
ATOM 2560 N N . PHE A 1 326 ? -4.32 2.133 13.344 1 93.44 326 PHE A N 1
ATOM 2561 C CA . PHE A 1 326 ? -4.418 0.681 13.258 1 93.44 326 PHE A CA 1
ATOM 2562 C C . PHE A 1 326 ? -3.49 0.137 12.18 1 93.44 326 PHE A C 1
ATOM 2564 O O . PHE A 1 326 ? -2.66 -0.734 12.453 1 93.44 326 PHE A O 1
ATOM 2571 N N . TRP A 1 327 ? -3.561 0.611 10.969 1 95.12 327 TRP A N 1
ATOM 2572 C CA . TRP A 1 327 ? -2.846 0.041 9.828 1 95.12 327 TRP A CA 1
ATOM 2573 C C . TRP A 1 327 ? -1.358 0.372 9.898 1 95.12 327 TRP A C 1
ATOM 2575 O O . TRP A 1 327 ? -0.528 -0.353 9.352 1 95.12 327 TRP A O 1
ATOM 2585 N N . SER A 1 328 ? -0.977 1.497 10.555 1 95.12 328 SER A N 1
ATOM 2586 C CA . SER A 1 328 ? 0.431 1.855 10.688 1 95.12 328 SER A CA 1
ATOM 2587 C C . SER A 1 328 ? 1.021 1.305 11.977 1 95.12 328 SER A C 1
ATOM 2589 O O . SER A 1 328 ? 2.205 1.5 12.258 1 95.12 328 SER A O 1
ATOM 2591 N N . GLN A 1 329 ? 0.119 0.72 12.828 1 92 329 GLN A N 1
ATOM 2592 C CA . GLN A 1 329 ? 0.511 0.214 14.141 1 92 329 GLN A CA 1
ATOM 2593 C C . GLN A 1 329 ? 1.073 1.33 15.016 1 92 329 GLN A C 1
ATOM 2595 O O . GLN A 1 329 ? 2.086 1.146 15.688 1 92 329 GLN A O 1
ATOM 2600 N N . GLY A 1 330 ? 0.531 2.494 14.812 1 91.88 330 GLY A N 1
ATOM 2601 C CA . GLY A 1 330 ? 0.864 3.623 15.664 1 91.88 330 GLY A CA 1
ATOM 2602 C C . GLY A 1 330 ? 2.043 4.43 15.156 1 91.88 330 GLY A C 1
ATOM 2603 O O . GLY A 1 330 ? 2.416 5.441 15.758 1 91.88 330 GLY A O 1
ATOM 2604 N N . GLU A 1 331 ? 2.576 4.141 13.984 1 92.25 331 GLU A N 1
ATOM 2605 C CA . GLU A 1 331 ? 3.779 4.801 13.492 1 92.25 331 GLU A CA 1
ATOM 2606 C C . GLU A 1 331 ? 3.445 6.137 12.836 1 92.25 331 GLU A C 1
ATOM 2608 O O . GLU A 1 331 ? 4.285 7.035 12.781 1 92.25 331 GLU A O 1
ATOM 2613 N N . ILE A 1 332 ? 2.277 6.199 12.219 1 92.62 332 ILE A N 1
ATOM 2614 C CA . ILE A 1 332 ? 1.863 7.395 11.492 1 92.62 332 ILE A CA 1
ATOM 2615 C C . ILE A 1 332 ? 0.608 7.98 12.141 1 92.62 332 ILE A C 1
ATOM 2617 O O . ILE A 1 332 ? -0.264 7.238 12.594 1 92.62 332 ILE A O 1
ATOM 2621 N N . GLN A 1 333 ? 0.508 9.273 12.219 1 90.31 333 GLN A N 1
ATOM 2622 C CA . GLN A 1 333 ? -0.686 9.938 12.727 1 90.31 333 GLN A CA 1
ATOM 2623 C C . GLN A 1 333 ? -1.419 10.68 11.609 1 90.31 333 GLN A C 1
ATOM 2625 O O . GLN A 1 333 ? -0.789 11.273 10.734 1 90.31 333 GLN A O 1
ATOM 2630 N N . ALA A 1 334 ? -2.715 10.555 11.672 1 94.12 334 ALA A N 1
ATOM 2631 C CA . ALA A 1 334 ? -3.531 11.352 10.758 1 94.12 334 ALA A CA 1
ATOM 2632 C C . ALA A 1 334 ? -3.523 12.82 11.156 1 94.12 334 ALA A C 1
ATOM 2634 O O . ALA A 1 334 ? -3.834 13.164 12.305 1 94.12 334 ALA A O 1
ATOM 2635 N N . GLN A 1 335 ? -3.123 13.641 10.227 1 93.31 335 GLN A N 1
ATOM 2636 C CA . GLN A 1 335 ? -3.094 15.078 10.484 1 93.31 335 GLN A CA 1
ATOM 2637 C C . GLN A 1 335 ? -4.176 15.797 9.688 1 93.31 335 GLN A C 1
ATOM 2639 O O . GLN A 1 335 ? -4.484 15.406 8.555 1 93.31 335 GLN A O 1
ATOM 2644 N N . PHE A 1 336 ? -4.695 16.781 10.297 1 92 336 PHE A N 1
ATOM 2645 C CA . PHE A 1 336 ? -5.727 17.609 9.703 1 92 336 PHE A CA 1
ATOM 2646 C C . PHE A 1 336 ? -5.316 19.078 9.734 1 92 336 PHE A C 1
ATOM 2648 O O . PHE A 1 336 ? -4.379 19.453 10.438 1 92 336 PHE A O 1
ATOM 2655 N N . LEU A 1 337 ? -5.906 19.891 8.945 1 90.44 337 LEU A N 1
ATOM 2656 C CA . LEU A 1 337 ? -5.582 21.312 8.891 1 90.44 337 LEU A CA 1
ATOM 2657 C C . LEU A 1 337 ? -6.773 22.156 9.336 1 90.44 337 LEU A C 1
ATOM 2659 O O . LEU A 1 337 ? -7.918 21.859 8.992 1 90.44 337 LEU A O 1
ATOM 2663 N N . ARG A 1 338 ? -6.492 23.188 10.055 1 88.62 338 ARG A N 1
ATOM 2664 C CA . ARG A 1 338 ? -7.523 24.109 10.539 1 88.62 338 ARG A CA 1
ATOM 2665 C C . ARG A 1 338 ? -8.211 24.812 9.375 1 88.62 338 ARG A C 1
ATOM 2667 O O . ARG A 1 338 ? -9.43 25.016 9.406 1 88.62 338 ARG A O 1
ATOM 2674 N N . HIS A 1 339 ? -7.461 25.156 8.383 1 89.75 339 HIS A N 1
ATOM 2675 C CA . HIS A 1 339 ? -7.98 25.984 7.309 1 89.75 339 HIS A CA 1
ATOM 2676 C C . HIS A 1 339 ? -7.992 25.234 5.98 1 89.75 339 HIS A C 1
ATOM 2678 O O . HIS A 1 339 ? -7.719 25.828 4.93 1 89.75 339 HIS A O 1
ATOM 2684 N N . GLU A 1 340 ? -8.234 24 6.07 1 86.44 340 GLU A N 1
ATOM 2685 C CA . GLU A 1 340 ? -8.211 23.125 4.906 1 86.44 340 GLU A CA 1
ATOM 2686 C C . GLU A 1 340 ? -9.156 23.609 3.82 1 86.44 340 GLU A C 1
ATOM 2688 O O . GLU A 1 340 ? -8.875 23.469 2.629 1 86.44 340 GLU A O 1
ATOM 2693 N N . SER A 1 341 ? -10.25 24.25 4.125 1 85.12 341 SER A N 1
ATOM 2694 C CA . SER A 1 341 ? -11.273 24.656 3.172 1 85.12 341 SER A CA 1
ATOM 2695 C C . SER A 1 341 ? -10.758 25.766 2.246 1 85.12 341 SER A C 1
ATOM 2697 O O . SER A 1 341 ? -11.312 25.984 1.169 1 85.12 341 SER A O 1
ATOM 2699 N N . TYR A 1 342 ? -9.734 26.391 2.645 1 90.88 342 TYR A N 1
ATOM 2700 C CA . TYR A 1 342 ? -9.242 27.516 1.872 1 90.88 342 TYR A CA 1
ATOM 2701 C C . TYR A 1 342 ? -8.047 27.125 1.013 1 90.88 342 TYR A C 1
ATOM 2703 O O . TYR A 1 342 ? -7.551 27.938 0.222 1 90.88 342 TYR A O 1
ATOM 2711 N N . THR A 1 343 ? -7.551 25.938 1.132 1 91.88 343 THR A N 1
ATOM 2712 C CA . THR A 1 343 ? -6.293 25.516 0.526 1 91.88 343 THR A CA 1
ATOM 2713 C C . THR A 1 343 ? -6.301 25.781 -0.977 1 91.88 343 THR A C 1
ATOM 2715 O O . THR A 1 343 ? -5.359 26.359 -1.516 1 91.88 343 THR A O 1
ATOM 2718 N N . SER A 1 344 ? -7.324 25.375 -1.668 1 92.62 344 SER A N 1
ATOM 2719 C CA . SER A 1 344 ? -7.387 25.547 -3.117 1 92.62 344 SER A CA 1
ATOM 2720 C C . SER A 1 344 ? -7.469 27.016 -3.504 1 92.62 344 SER A C 1
ATOM 2722 O O . SER A 1 344 ? -6.859 27.438 -4.488 1 92.62 344 SER A O 1
ATOM 2724 N N . ALA A 1 345 ? -8.234 27.766 -2.793 1 93.56 345 ALA A N 1
ATOM 2725 C CA . ALA A 1 345 ? -8.344 29.188 -3.062 1 93.56 345 ALA A CA 1
ATOM 2726 C C . ALA A 1 345 ? -7.012 29.906 -2.844 1 93.56 345 ALA A C 1
ATOM 2728 O O . ALA A 1 345 ? -6.641 30.797 -3.613 1 93.56 345 ALA A O 1
ATOM 2729 N N . ILE A 1 346 ? -6.363 29.562 -1.778 1 95.25 346 ILE A N 1
ATOM 2730 C CA . ILE A 1 346 ? -5.047 30.125 -1.483 1 95.25 346 ILE A CA 1
ATOM 2731 C C . ILE A 1 346 ? -4.082 29.781 -2.615 1 95.25 346 ILE A C 1
ATOM 2733 O O . ILE A 1 346 ? -3.357 30.656 -3.102 1 95.25 346 ILE A O 1
ATOM 2737 N N . GLY A 1 347 ? -4.066 28.5 -2.975 1 94.81 347 GLY A N 1
ATOM 2738 C CA . GLY A 1 347 ? -3.201 28.078 -4.066 1 94.81 347 GLY A CA 1
ATOM 2739 C C . GLY A 1 347 ? -3.475 28.812 -5.363 1 94.81 347 GLY A C 1
ATOM 2740 O O . GLY A 1 347 ? -2.543 29.219 -6.066 1 94.81 347 GLY A O 1
ATOM 2741 N N . ALA A 1 348 ? -4.742 28.953 -5.715 1 94.25 348 ALA A N 1
ATOM 2742 C CA . ALA A 1 348 ? -5.117 29.703 -6.91 1 94.25 348 ALA A CA 1
ATOM 2743 C C . ALA A 1 348 ? -4.621 31.141 -6.84 1 94.25 348 ALA A C 1
ATOM 2745 O O . ALA A 1 348 ? -4.133 31.688 -7.832 1 94.25 348 ALA A O 1
ATOM 2746 N N . PHE A 1 349 ? -4.812 31.766 -5.734 1 94.12 349 PHE A N 1
ATOM 2747 C CA . PHE A 1 349 ? -4.359 33.125 -5.523 1 94.12 349 PHE A CA 1
ATOM 2748 C C . PHE A 1 349 ? -2.859 33.25 -5.754 1 94.12 349 PHE A C 1
ATOM 2750 O O . PHE A 1 349 ? -2.406 34.125 -6.484 1 94.12 349 PHE A O 1
ATOM 2757 N N . LEU A 1 350 ? -2.121 32.375 -5.141 1 94 350 LEU A N 1
ATOM 2758 C CA . LEU A 1 350 ? -0.668 32.375 -5.266 1 94 350 LEU A CA 1
ATOM 2759 C C . LEU A 1 350 ? -0.244 32.156 -6.711 1 94 350 LEU A C 1
ATOM 2761 O O . LEU A 1 350 ? 0.692 32.812 -7.195 1 94 350 LEU A O 1
ATOM 2765 N N . LYS A 1 351 ? -0.897 31.25 -7.34 1 92.38 351 LYS A N 1
ATOM 2766 C CA . LYS A 1 351 ? -0.602 31 -8.75 1 92.38 351 LYS A CA 1
ATOM 2767 C C . LYS A 1 351 ? -0.879 32.25 -9.586 1 92.38 351 LYS A C 1
ATOM 2769 O O . LYS A 1 351 ? -0.16 32.531 -10.547 1 92.38 351 LYS A O 1
ATOM 2774 N N . GLY A 1 352 ? -1.975 32.906 -9.289 1 90.88 352 GLY A N 1
ATOM 2775 C CA . GLY A 1 352 ? -2.279 34.156 -9.961 1 90.88 352 GLY A CA 1
ATOM 2776 C C . GLY A 1 352 ? -1.201 35.219 -9.781 1 90.88 352 GLY A C 1
ATOM 2777 O O . GLY A 1 352 ? -0.854 35.906 -10.727 1 90.88 352 GLY A O 1
ATOM 2778 N N . VAL A 1 353 ? -0.749 35.344 -8.609 1 91.69 353 VAL A N 1
ATOM 2779 C CA . VAL A 1 353 ? 0.323 36.281 -8.305 1 91.69 353 VAL A CA 1
ATOM 2780 C C . VAL A 1 353 ? 1.568 35.938 -9.109 1 91.69 353 VAL A C 1
ATOM 2782 O O . VAL A 1 353 ? 2.225 36.812 -9.672 1 91.69 353 VAL A O 1
ATOM 2785 N N . GLU A 1 354 ? 1.914 34.688 -9.125 1 90.75 354 GLU A N 1
ATOM 2786 C CA . GLU A 1 354 ? 3.08 34.219 -9.875 1 90.75 354 GLU A CA 1
ATOM 2787 C C . GLU A 1 354 ? 2.939 34.531 -11.367 1 90.75 354 GLU A C 1
ATOM 2789 O O . GLU A 1 354 ? 3.883 35 -11.992 1 90.75 354 GLU A O 1
ATOM 2794 N N . MET A 1 355 ? 1.839 34.188 -11.922 1 90.06 355 MET A N 1
ATOM 2795 C CA . MET A 1 355 ? 1.59 34.406 -13.344 1 90.06 355 MET A CA 1
ATOM 2796 C C . MET A 1 355 ? 1.706 35.875 -13.68 1 90.06 355 MET A C 1
ATOM 2798 O O . MET A 1 355 ? 2.285 36.25 -14.711 1 90.06 355 MET A O 1
ATOM 2802 N N . PHE A 1 356 ? 1.14 36.688 -12.867 1 88.19 356 PHE A N 1
ATOM 2803 C CA . PHE A 1 356 ? 1.209 38.125 -13.078 1 88.19 356 PHE A CA 1
ATOM 2804 C C . PHE A 1 356 ? 2.648 38.594 -12.992 1 88.19 356 PHE A C 1
ATOM 2806 O O . PHE A 1 356 ? 3.09 39.406 -13.82 1 88.19 356 PHE A O 1
ATOM 2813 N N . SER A 1 357 ? 3.324 38.188 -11.93 1 89.12 357 SER A N 1
ATOM 2814 C CA . SER A 1 357 ? 4.711 38.625 -11.734 1 89.12 357 SER A CA 1
ATOM 2815 C C . SER A 1 357 ? 5.586 38.188 -12.906 1 89.12 357 SER A C 1
ATOM 2817 O O . SER A 1 357 ? 6.539 38.875 -13.266 1 89.12 357 SER A O 1
ATOM 2819 N N . ASP A 1 358 ? 5.332 37.062 -13.414 1 89.81 358 ASP A N 1
ATOM 2820 C CA . ASP A 1 358 ? 6.09 36.594 -14.562 1 89.81 358 ASP A CA 1
ATOM 2821 C C . ASP A 1 358 ? 5.848 37.469 -15.797 1 89.81 358 ASP A C 1
ATOM 2823 O O . ASP A 1 358 ? 6.773 37.719 -16.562 1 89.81 358 ASP A O 1
ATOM 2827 N N . SER A 1 359 ? 4.625 37.844 -16.016 1 88.81 359 SER A N 1
ATOM 2828 C CA . SER A 1 359 ? 4.246 38.656 -17.172 1 88.81 359 SER A CA 1
ATOM 2829 C C . SER A 1 359 ? 4.648 40.125 -16.984 1 88.81 359 SER A C 1
ATOM 2831 O O . SER A 1 359 ? 4.883 40.844 -17.953 1 88.81 359 SER A O 1
ATOM 2833 N N . HIS A 1 360 ? 4.691 40.531 -15.672 1 89.31 360 HIS A N 1
ATOM 2834 C CA . HIS A 1 360 ? 5.027 41.906 -15.336 1 89.31 360 HIS A CA 1
ATOM 2835 C C . HIS A 1 360 ? 6.059 41.969 -14.219 1 89.31 360 HIS A C 1
ATOM 2837 O O . HIS A 1 360 ? 5.77 42.469 -13.125 1 89.31 360 HIS A O 1
ATOM 2843 N N . PRO A 1 361 ? 7.277 41.625 -14.438 1 90.19 361 PRO A N 1
ATOM 2844 C CA . PRO A 1 361 ? 8.305 41.531 -13.391 1 90.19 361 PRO A CA 1
ATOM 2845 C C . PRO A 1 361 ? 8.539 42.875 -12.695 1 90.19 361 PRO A C 1
ATOM 2847 O O . PRO A 1 361 ? 8.859 42.906 -11.5 1 90.19 361 PRO A O 1
ATOM 2850 N N . GLU A 1 362 ? 8.328 43.969 -13.367 1 90.75 362 GLU A N 1
ATOM 2851 C CA . GLU A 1 362 ? 8.562 45.312 -12.805 1 90.75 362 GLU A CA 1
ATOM 2852 C C . GLU A 1 362 ? 7.484 45.688 -11.789 1 90.75 362 GLU A C 1
ATOM 2854 O O . GLU A 1 362 ? 7.711 46.5 -10.906 1 90.75 362 GLU A O 1
ATOM 2859 N N . GLU A 1 363 ? 6.367 44.969 -11.859 1 87.31 363 GLU A N 1
ATOM 2860 C CA . GLU A 1 363 ? 5.246 45.281 -10.969 1 87.31 363 GLU A CA 1
ATOM 2861 C C . GLU A 1 363 ? 5.082 44.219 -9.898 1 87.31 363 GLU A C 1
ATOM 2863 O O . GLU A 1 363 ? 4.09 44.219 -9.164 1 87.31 363 GLU A O 1
ATOM 2868 N N . ALA A 1 364 ? 6.066 43.375 -9.844 1 87.31 364 ALA A N 1
ATOM 2869 C CA . ALA A 1 364 ? 5.984 42.281 -8.859 1 87.31 364 ALA A CA 1
ATOM 2870 C C . ALA A 1 364 ? 6.027 42.844 -7.438 1 87.31 364 ALA A C 1
ATOM 2872 O O . ALA A 1 364 ? 6.801 43.75 -7.148 1 87.31 364 ALA A O 1
ATOM 2873 N N . ASP A 1 365 ? 5.137 42.375 -6.645 1 86.06 365 ASP A N 1
ATOM 2874 C CA . ASP A 1 365 ? 5.094 42.812 -5.246 1 86.06 365 ASP A CA 1
ATOM 2875 C C . ASP A 1 365 ? 5.949 41.906 -4.375 1 86.06 365 ASP A C 1
ATOM 2877 O O . ASP A 1 365 ? 5.633 40.719 -4.207 1 86.06 365 ASP A O 1
ATOM 2881 N N . PRO A 1 366 ? 6.91 42.375 -3.756 1 87.31 366 PRO A N 1
ATOM 2882 C CA . PRO A 1 366 ? 7.836 41.562 -2.965 1 87.31 366 PRO A CA 1
ATOM 2883 C C . PRO A 1 366 ? 7.191 41 -1.701 1 87.31 366 PRO A C 1
ATOM 2885 O O . PRO A 1 366 ? 7.723 40.062 -1.096 1 87.31 366 PRO A O 1
ATOM 2888 N N . CYS A 1 367 ? 6.047 41.469 -1.301 1 87.56 367 CYS A N 1
ATOM 2889 C CA . CYS A 1 367 ? 5.395 41.031 -0.071 1 87.56 367 CYS A CA 1
ATOM 2890 C C . CYS A 1 367 ? 5.043 39.531 -0.132 1 87.56 367 CYS A C 1
ATOM 2892 O O . CYS A 1 367 ? 5.016 38.875 0.896 1 87.56 367 CYS A O 1
ATOM 2894 N N . TYR A 1 368 ? 4.887 39.062 -1.286 1 88.44 368 TYR A N 1
ATOM 2895 C CA . TYR A 1 368 ? 4.438 37.688 -1.415 1 88.44 368 TYR A CA 1
ATOM 2896 C C . TYR A 1 368 ? 5.578 36.719 -1.138 1 88.44 368 TYR A C 1
ATOM 2898 O O . TYR A 1 368 ? 5.348 35.531 -0.934 1 88.44 368 TYR A O 1
ATOM 2906 N N . MET A 1 369 ? 6.762 37.25 -1.084 1 87.75 369 MET A N 1
ATOM 2907 C CA . MET A 1 369 ? 7.918 36.438 -0.746 1 87.75 369 MET A CA 1
ATOM 2908 C C . MET A 1 369 ? 8.203 36.5 0.751 1 87.75 369 MET A C 1
ATOM 2910 O O . MET A 1 369 ? 9.047 35.75 1.253 1 87.75 369 MET A O 1
ATOM 2914 N N . CYS A 1 370 ? 7.477 37.312 1.481 1 93.88 370 CYS A N 1
ATOM 2915 C CA . CYS A 1 370 ? 7.672 37.5 2.918 1 93.88 370 CYS A CA 1
ATOM 2916 C C . CYS A 1 370 ? 6.859 36.469 3.697 1 93.88 370 CYS A C 1
ATOM 2918 O O . CYS A 1 370 ? 6.098 35.688 3.109 1 93.88 370 CYS A O 1
ATOM 2920 N N . SER A 1 371 ? 7.125 36.438 4.977 1 94.06 371 SER A N 1
ATOM 2921 C CA . SER A 1 371 ? 6.328 35.594 5.879 1 94.06 371 SER A CA 1
ATOM 2922 C C . SER A 1 371 ? 4.988 36.25 6.195 1 94.06 371 SER A C 1
ATOM 2924 O O . SER A 1 371 ? 4.855 37.5 6.105 1 94.06 371 SER A O 1
ATOM 2926 N N . TRP A 1 372 ? 4.031 35.438 6.422 1 94.5 372 TRP A N 1
ATOM 2927 C CA . TRP A 1 372 ? 2.689 35.906 6.766 1 94.5 372 TRP A CA 1
ATOM 2928 C C . TRP A 1 372 ? 2.27 35.375 8.133 1 94.5 372 TRP A C 1
ATOM 2930 O O . TRP A 1 372 ? 2.875 34.438 8.656 1 94.5 372 TRP A O 1
ATOM 2940 N N . LYS A 1 373 ? 1.342 36.031 8.742 1 92.19 373 LYS A N 1
ATOM 2941 C CA . LYS A 1 373 ? 0.818 35.594 10.031 1 92.19 373 LYS A CA 1
ATOM 2942 C C . LYS A 1 373 ? -0.705 35.688 10.07 1 92.19 373 LYS A C 1
ATOM 2944 O O . LYS A 1 373 ? -1.296 36.531 9.383 1 92.19 373 LYS A O 1
ATOM 2949 N N . GLU A 1 374 ? -1.269 34.812 10.82 1 90 374 GLU A N 1
ATOM 2950 C CA . GLU A 1 374 ? -2.717 34.844 10.992 1 90 374 GLU A CA 1
ATOM 2951 C C . GLU A 1 374 ? -3.17 36.125 11.688 1 90 374 GLU A C 1
ATOM 2953 O O . GLU A 1 374 ? -2.525 36.594 12.625 1 90 374 GLU A O 1
ATOM 2958 N N . HIS A 1 375 ? -4.16 36.719 11.148 1 89.25 375 HIS A N 1
ATOM 2959 C CA . HIS A 1 375 ? -4.801 37.875 11.758 1 89.25 375 HIS A CA 1
ATOM 2960 C C . HIS A 1 375 ? -6.09 37.469 12.469 1 89.25 375 HIS A C 1
ATOM 2962 O O . HIS A 1 375 ? -7.18 37.594 11.906 1 89.25 375 HIS A O 1
ATOM 2968 N N . TYR A 1 376 ? -5.996 37.188 13.734 1 80.5 376 TYR A N 1
ATOM 2969 C CA . TYR A 1 376 ? -7.098 36.625 14.523 1 80.5 376 TYR A CA 1
ATOM 2970 C C . TYR A 1 376 ? -8.273 37.594 14.555 1 80.5 376 TYR A C 1
ATOM 2972 O O . TYR A 1 376 ? -9.43 37.188 14.461 1 80.5 376 TYR A O 1
ATOM 2980 N N . ALA A 1 377 ? -7.949 38.812 14.633 1 76.5 377 ALA A N 1
ATOM 2981 C CA . ALA A 1 377 ? -8.953 39.844 14.844 1 76.5 377 ALA A CA 1
ATOM 2982 C C . ALA A 1 377 ? -9.93 39.906 13.672 1 76.5 377 ALA A C 1
ATOM 2984 O O . ALA A 1 377 ? -11.086 40.312 13.836 1 76.5 377 ALA A O 1
ATOM 2985 N N . GLY A 1 378 ? -9.469 39.531 12.555 1 75.75 378 GLY A N 1
ATOM 2986 C CA . GLY A 1 378 ? -10.312 39.594 11.375 1 75.75 378 GLY A CA 1
ATOM 2987 C C . GLY A 1 378 ? -10.836 38.219 10.93 1 75.75 378 GLY A C 1
ATOM 2988 O O . GLY A 1 378 ? -11.594 38.156 9.961 1 75.75 378 GLY A O 1
ATOM 2989 N N . SER A 1 379 ? -10.5 37.219 11.57 1 78.38 379 SER A N 1
ATOM 2990 C CA . SER A 1 379 ? -10.859 35.875 11.172 1 78.38 379 SER A CA 1
ATOM 2991 C C . SER A 1 379 ? -12.031 35.344 12 1 78.38 379 SER A C 1
ATOM 2993 O O . SER A 1 379 ? -12.234 35.781 13.141 1 78.38 379 SER A O 1
ATOM 2995 N N . THR A 1 380 ? -12.766 34.594 11.312 1 75.31 380 THR A N 1
ATOM 2996 C CA . THR A 1 380 ? -13.836 33.906 12.047 1 75.31 380 THR A CA 1
ATOM 2997 C C . THR A 1 380 ? -13.273 32.719 12.836 1 75.31 380 THR A C 1
ATOM 2999 O O . THR A 1 380 ? -12.273 32.125 12.445 1 75.31 380 THR A O 1
ATOM 3002 N N . ALA A 1 381 ? -13.836 32.656 14.141 1 61.5 381 ALA A N 1
ATOM 3003 C CA . ALA A 1 381 ? -13.453 31.5 14.945 1 61.5 381 ALA A CA 1
ATOM 3004 C C . ALA A 1 381 ? -13.68 30.188 14.188 1 61.5 381 ALA A C 1
ATOM 3006 O O . ALA A 1 381 ? -14.609 30.094 13.383 1 61.5 381 ALA A O 1
ATOM 3007 N N . LEU A 1 382 ? -12.641 29.422 14.102 1 58.84 382 LEU A N 1
ATOM 3008 C CA . LEU A 1 382 ? -12.758 28.141 13.422 1 58.84 382 LEU A CA 1
ATOM 3009 C C . LEU A 1 382 ? -13.992 27.375 13.898 1 58.84 382 LEU A C 1
ATOM 3011 O O . LEU A 1 382 ? -14.109 27.047 15.086 1 58.84 382 LEU A O 1
ATOM 3015 N N . GLY A 1 383 ? -15.148 28.016 13.703 1 46.88 383 GLY A N 1
ATOM 3016 C CA . GLY A 1 383 ? -16.438 27.438 14 1 46.88 383 GLY A CA 1
ATOM 3017 C C . GLY A 1 383 ? -16.516 25.953 13.711 1 46.88 383 GLY A C 1
ATOM 3018 O O . GLY A 1 383 ? -17.5 25.297 14.047 1 46.88 383 GLY A O 1
ATOM 3019 N N . ARG A 1 384 ? -15.688 25.453 12.898 1 44.5 384 ARG A N 1
ATOM 3020 C CA . ARG A 1 384 ? -15.93 24.188 12.195 1 44.5 384 ARG A CA 1
ATOM 3021 C C . ARG A 1 384 ? -15.812 23 13.148 1 44.5 384 ARG A C 1
ATOM 3023 O O . ARG A 1 384 ? -16.438 21.969 12.93 1 44.5 384 ARG A O 1
ATOM 3030 N N . PHE A 1 385 ? -14.82 23.062 13.977 1 43.19 385 PHE A N 1
ATOM 3031 C CA . PHE A 1 385 ? -14.703 21.938 14.891 1 43.19 385 PHE A CA 1
ATOM 3032 C C . PHE A 1 385 ? -15.766 22 15.977 1 43.19 385 PHE A C 1
ATOM 3034 O O . PHE A 1 385 ? -15.852 21.125 16.828 1 43.19 385 PHE A O 1
ATOM 3041 N N . VAL A 1 386 ? -16.328 23.109 16.141 1 36.59 386 VAL A N 1
ATOM 3042 C CA . VAL A 1 386 ? -17.453 23.344 17.047 1 36.59 386 VAL A CA 1
ATOM 3043 C C . VAL A 1 386 ? -18.766 23.234 16.266 1 36.59 386 VAL A C 1
ATOM 3045 O O . VAL A 1 386 ? -18.859 23.703 15.133 1 36.59 386 VAL A O 1
ATOM 3048 N N . PRO A 1 387 ? -19.5 22.328 16.719 1 35 387 PRO A N 1
ATOM 3049 C CA . PRO A 1 387 ? -20.828 22.406 16.125 1 35 387 PRO A CA 1
ATOM 3050 C C . PRO A 1 387 ? -21.25 23.828 15.789 1 35 387 PRO A C 1
ATOM 3052 O O . PRO A 1 387 ? -21.359 24.672 16.688 1 35 387 PRO A O 1
ATOM 3055 N N . THR A 1 388 ? -20.562 24.453 15.055 1 33.78 388 THR A N 1
ATOM 3056 C CA . THR A 1 388 ? -21.109 25.781 14.781 1 33.78 388 THR A CA 1
ATOM 3057 C C . THR A 1 388 ? -22.625 25.719 14.711 1 33.78 388 THR A C 1
ATOM 3059 O O . THR A 1 388 ? -23.203 24.797 14.133 1 33.78 388 THR A O 1
ATOM 3062 N N . ALA A 1 389 ? -23.25 26.297 15.688 1 32.16 389 ALA A N 1
ATOM 3063 C CA . ALA A 1 389 ? -24.656 26.562 15.398 1 32.16 389 ALA A CA 1
ATOM 3064 C C . ALA A 1 389 ? -24.875 26.734 13.898 1 32.16 389 ALA A C 1
ATOM 3066 O O . ALA A 1 389 ? -23.984 27.188 13.18 1 32.16 389 ALA A O 1
ATOM 3067 N N . PRO A 1 390 ? -25.766 25.969 13.422 1 31.52 390 PRO A N 1
ATOM 3068 C CA . PRO A 1 390 ? -26.094 26.453 12.07 1 31.52 390 PRO A CA 1
ATOM 3069 C C . PRO A 1 390 ? -25.75 27.922 11.867 1 31.52 390 PRO A C 1
ATOM 3071 O O . PRO A 1 390 ? -25.859 28.719 12.805 1 31.52 390 PRO A O 1
ATOM 3074 N N . LEU A 1 391 ? -24.719 28.25 11.039 1 32.22 391 LEU A N 1
ATOM 3075 C CA . LEU A 1 391 ? -24.641 29.656 10.672 1 32.22 391 LEU A CA 1
ATOM 3076 C C . LEU A 1 391 ? -25.938 30.391 11 1 32.22 391 LEU A C 1
ATOM 3078 O O . LEU A 1 391 ? -26.969 30.109 10.391 1 32.22 391 LEU A O 1
ATOM 3082 N N . SER A 1 392 ? -26.25 30.562 12.062 1 28.83 392 SER A N 1
ATOM 3083 C CA . SER A 1 392 ? -27.438 31.344 12.367 1 28.83 392 SER A CA 1
ATOM 3084 C C . SER A 1 392 ? -27.656 32.438 11.328 1 28.83 392 SER A C 1
ATOM 3086 O O . SER A 1 392 ? -28.766 33 11.227 1 28.83 392 SER A O 1
ATOM 3088 N N . SER A 1 393 ? -26.672 33.5 11.297 1 31.08 393 SER A N 1
ATOM 3089 C CA . SER A 1 393 ? -27.125 34.469 10.305 1 31.08 393 SER A CA 1
ATOM 3090 C C . SER A 1 393 ? -27.219 33.844 8.914 1 31.08 393 SER A C 1
ATOM 3092 O O . SER A 1 393 ? -26.531 32.875 8.633 1 31.08 393 SER A O 1
ATOM 3094 N N . SER A 1 394 ? -28.156 34.125 8.172 1 35.62 394 SER A N 1
ATOM 3095 C CA . SER A 1 394 ? -28.516 33.719 6.816 1 35.62 394 SER A CA 1
ATOM 3096 C C . SER A 1 394 ? -27.281 33.469 5.965 1 35.62 394 SER A C 1
ATOM 3098 O O . SER A 1 394 ? -27.312 32.719 4.996 1 35.62 394 SER A O 1
ATOM 3100 N N . PHE A 1 395 ? -26.328 34.344 6.039 1 40.53 395 PHE A N 1
ATOM 3101 C CA . PHE A 1 395 ? -25.109 34.156 5.262 1 40.53 395 PHE A CA 1
ATOM 3102 C C . PHE A 1 395 ? -24.078 33.375 6.066 1 40.53 395 PHE A C 1
ATOM 3104 O O . PHE A 1 395 ? -23.453 33.906 6.98 1 40.53 395 PHE A O 1
ATOM 3111 N N . ASN A 1 396 ? -24 32.094 6.258 1 57.88 396 ASN A N 1
ATOM 3112 C CA . ASN A 1 396 ? -22.969 31.266 6.871 1 57.88 396 ASN A CA 1
ATOM 3113 C C . ASN A 1 396 ? -21.641 31.406 6.16 1 57.88 396 ASN A C 1
ATOM 3115 O O . ASN A 1 396 ? -21.438 30.844 5.078 1 57.88 396 ASN A O 1
ATOM 3119 N N . VAL A 1 397 ? -20.766 32.5 6.613 1 73.12 397 VAL A N 1
ATOM 3120 C CA . VAL A 1 397 ? -19.531 32.812 5.914 1 73.12 397 VAL A CA 1
ATOM 3121 C C . VAL A 1 397 ? -18.328 32.562 6.816 1 73.12 397 VAL A C 1
ATOM 3123 O O . VAL A 1 397 ? -18.375 32.812 8.023 1 73.12 397 VAL A O 1
ATOM 3126 N N . GLY A 1 398 ? -17.328 31.859 6.348 1 78.69 398 GLY A N 1
ATOM 3127 C CA . GLY A 1 398 ? -16.031 31.734 6.977 1 78.69 398 GLY A CA 1
ATOM 3128 C C . GLY A 1 398 ? -15 32.719 6.41 1 78.69 398 GLY A C 1
ATOM 3129 O O . GLY A 1 398 ? -14.977 32.969 5.203 1 78.69 398 GLY A O 1
ATOM 3130 N N . VAL A 1 399 ? -14.266 33.312 7.402 1 86.38 399 VAL A N 1
ATOM 3131 C CA . VAL A 1 399 ? -13.25 34.281 6.965 1 86.38 399 VAL A CA 1
ATOM 3132 C C . VAL A 1 399 ? -11.906 33.938 7.598 1 86.38 399 VAL A C 1
ATOM 3134 O O . VAL A 1 399 ? -11.828 33.656 8.797 1 86.38 399 VAL A O 1
ATOM 3137 N N . LEU A 1 400 ? -10.914 33.844 6.828 1 90.19 400 LEU A N 1
ATOM 3138 C CA . LEU A 1 400 ? -9.523 33.812 7.27 1 90.19 400 LEU A CA 1
ATOM 3139 C C . LEU A 1 400 ? -8.758 35.031 6.758 1 90.19 400 LEU A C 1
ATOM 3141 O O . LEU A 1 400 ? -8.773 35.312 5.559 1 90.19 400 LEU A O 1
ATOM 3145 N N . GLU A 1 401 ? -8.211 35.781 7.664 1 92.19 401 GLU A N 1
ATOM 3146 C CA . GLU A 1 401 ? -7.363 36.906 7.301 1 92.19 401 GLU A CA 1
ATOM 3147 C C . GLU A 1 401 ? -5.914 36.688 7.73 1 92.19 401 GLU A C 1
ATOM 3149 O O . GLU A 1 401 ? -5.664 36.125 8.812 1 92.19 401 GLU A O 1
ATOM 3154 N N . MET A 1 402 ? -5.027 37.062 6.855 1 94.25 402 MET A N 1
ATOM 3155 C CA . MET A 1 402 ? -3.6 36.969 7.148 1 94.25 402 MET A CA 1
ATOM 3156 C C . MET A 1 402 ? -2.912 38.312 6.844 1 94.25 402 MET A C 1
ATOM 3158 O O . MET A 1 402 ? -3.367 39.062 5.984 1 94.25 402 MET A O 1
ATOM 3162 N N . GLU A 1 403 ? -1.878 38.594 7.539 1 93.75 403 GLU A N 1
ATOM 3163 C CA . GLU A 1 403 ? -1.138 39.844 7.383 1 93.75 403 GLU A CA 1
ATOM 3164 C C . GLU A 1 403 ? 0.323 39.562 7.031 1 93.75 403 GLU A C 1
ATOM 3166 O O . GLU A 1 403 ? 0.952 38.688 7.598 1 93.75 403 GLU A O 1
ATOM 3171 N N . CYS A 1 404 ? 0.811 40.344 6.074 1 94.69 404 CYS A N 1
ATOM 3172 C CA . CYS A 1 404 ? 2.215 40.25 5.691 1 94.69 404 CYS A CA 1
ATOM 3173 C C . CYS A 1 404 ? 3.125 40.75 6.809 1 94.69 404 CYS A C 1
ATOM 3175 O O . CYS A 1 404 ? 2.881 41.812 7.387 1 94.69 404 CYS A O 1
ATOM 3177 N N . CYS A 1 405 ? 4.203 40.062 7.117 1 93.44 405 CYS A N 1
ATOM 3178 C CA . CYS A 1 405 ? 5.137 40.438 8.172 1 93.44 405 CYS A CA 1
ATOM 3179 C C . CYS A 1 405 ? 6.152 41.438 7.66 1 93.44 405 CYS A C 1
ATOM 3181 O O . CYS A 1 405 ? 6.875 42.062 8.445 1 93.44 405 CYS A O 1
ATOM 3183 N N . GLU A 1 406 ? 6.227 41.625 6.309 1 90.44 406 GLU A N 1
ATOM 3184 C CA . GLU A 1 406 ? 7.129 42.562 5.637 1 90.44 406 GLU A CA 1
ATOM 3185 C C . GLU A 1 406 ? 8.586 42.125 5.773 1 90.44 406 GLU A C 1
ATOM 3187 O O . GLU A 1 406 ? 9.5 42.938 5.578 1 90.44 406 GLU A O 1
ATOM 3192 N N . MET A 1 407 ? 8.805 41 6.219 1 94.81 407 MET A N 1
ATOM 3193 C CA . MET A 1 407 ? 10.109 40.344 6.309 1 94.81 407 MET A CA 1
ATOM 3194 C C . MET A 1 407 ? 9.961 38.844 6.312 1 94.81 407 MET A C 1
ATOM 3196 O O . MET A 1 407 ? 8.852 38.312 6.43 1 94.81 407 MET A O 1
ATOM 3200 N N . ASN A 1 408 ? 11.148 38.188 6.117 1 94.44 408 ASN A N 1
ATOM 3201 C CA . ASN A 1 408 ? 11.172 36.719 6.242 1 94.44 408 ASN A CA 1
ATOM 3202 C C . ASN A 1 408 ? 11.492 36.281 7.672 1 94.44 408 ASN A C 1
ATOM 3204 O O . ASN A 1 408 ? 12.422 36.812 8.289 1 94.44 408 ASN A O 1
ATOM 3208 N N . LEU A 1 409 ? 10.656 35.5 8.188 1 95.19 409 LEU A N 1
ATOM 3209 C CA . LEU A 1 409 ? 10.867 34.938 9.516 1 95.19 409 LEU A CA 1
ATOM 3210 C C . LEU A 1 409 ? 11.281 33.469 9.422 1 95.19 409 LEU A C 1
ATOM 3212 O O . LEU A 1 409 ? 10.805 32.75 8.555 1 95.19 409 LEU A O 1
ATOM 3216 N N . SER A 1 410 ? 12.219 33.094 10.266 1 92.25 410 SER A N 1
ATOM 3217 C CA . SER A 1 410 ? 12.727 31.734 10.242 1 92.25 410 SER A CA 1
ATOM 3218 C C . SER A 1 410 ? 12.938 31.188 11.648 1 92.25 410 SER A C 1
ATOM 3220 O O . SER A 1 410 ? 12.875 31.953 12.625 1 92.25 410 SER A O 1
ATOM 3222 N N . MET A 1 411 ? 13.109 29.922 11.688 1 92.25 411 MET A N 1
ATOM 3223 C CA . MET A 1 411 ? 13.414 29.281 12.969 1 92.25 411 MET A CA 1
ATOM 3224 C C . MET A 1 411 ? 14.797 29.688 13.461 1 92.25 411 MET A C 1
ATOM 3226 O O . MET A 1 411 ? 15.742 29.766 12.68 1 92.25 411 MET A O 1
ATOM 3230 N N . PHE A 1 412 ? 14.82 29.953 14.75 1 95.75 412 PHE A N 1
ATOM 3231 C CA . PHE A 1 412 ? 16.094 30.312 15.367 1 95.75 412 PHE A CA 1
ATOM 3232 C C . PHE A 1 412 ? 17.109 29.203 15.211 1 95.75 412 PHE A C 1
ATOM 3234 O O . PHE A 1 412 ? 16.844 28.062 15.578 1 95.75 412 PHE A O 1
ATOM 3241 N N . PRO A 1 413 ? 18.281 29.469 14.672 1 95.69 413 PRO A N 1
ATOM 3242 C CA . PRO A 1 413 ? 19.188 28.422 14.219 1 95.69 413 PRO A CA 1
ATOM 3243 C C . PRO A 1 413 ? 19.906 27.719 15.367 1 95.69 413 PRO A C 1
ATOM 3245 O O . PRO A 1 413 ? 20.484 26.641 15.18 1 95.69 413 PRO A O 1
ATOM 3248 N N . LEU A 1 414 ? 19.875 28.25 16.578 1 96.94 414 LEU A N 1
ATOM 3249 C CA . LEU A 1 414 ? 20.656 27.672 17.672 1 96.94 414 LEU A CA 1
ATOM 3250 C C . LEU A 1 414 ? 19.797 26.781 18.547 1 96.94 414 LEU A C 1
ATOM 3252 O O . LEU A 1 414 ? 20.266 26.266 19.562 1 96.94 414 LEU A O 1
ATOM 3256 N N . LEU A 1 415 ? 18.531 26.578 18.188 1 95.25 415 LEU A N 1
ATOM 3257 C CA . LEU A 1 415 ? 17.703 25.609 18.906 1 95.25 415 LEU A CA 1
ATOM 3258 C C . LEU A 1 415 ? 18.219 24.188 18.719 1 95.25 415 LEU A C 1
ATOM 3260 O O . LEU A 1 415 ? 18.641 23.828 17.609 1 95.25 415 LEU A O 1
ATOM 3264 N N . ARG A 1 416 ? 18.094 23.438 19.766 1 92.56 416 ARG A N 1
ATOM 3265 C CA . ARG A 1 416 ? 18.453 22.031 19.625 1 92.56 416 ARG A CA 1
ATOM 3266 C C . ARG A 1 416 ? 17.438 21.281 18.766 1 92.56 416 ARG A C 1
ATOM 3268 O O . ARG A 1 416 ? 16.234 21.422 18.953 1 92.56 416 ARG A O 1
ATOM 3275 N N . SER A 1 417 ? 18.016 20.406 17.922 1 84.5 417 SER A N 1
ATOM 3276 C CA . SER A 1 417 ? 17.156 19.75 16.953 1 84.5 417 SER A CA 1
ATOM 3277 C C . SER A 1 417 ? 16.609 18.422 17.484 1 84.5 417 SER A C 1
ATOM 3279 O O . SER A 1 417 ? 15.641 17.891 16.969 1 84.5 417 SER A O 1
ATOM 3281 N N . ASP A 1 418 ? 17.203 17.797 18.484 1 82 418 ASP A N 1
ATOM 3282 C CA . ASP A 1 418 ? 16.828 16.484 19 1 82 418 ASP A CA 1
ATOM 3283 C C . ASP A 1 418 ? 15.672 16.594 19.984 1 82 418 ASP A C 1
ATOM 3285 O O . ASP A 1 418 ? 15.148 15.578 20.453 1 82 418 ASP A O 1
ATOM 3289 N N . ILE A 1 419 ? 15.328 17.875 20.234 1 84 419 ILE A N 1
ATOM 3290 C CA . ILE A 1 419 ? 14.211 18.125 21.141 1 84 419 ILE A CA 1
ATOM 3291 C C . ILE A 1 419 ? 13.148 18.953 20.438 1 84 419 ILE A C 1
ATOM 3293 O O . ILE A 1 419 ? 13.469 19.922 19.75 1 84 419 ILE A O 1
ATOM 3297 N N . VAL A 1 420 ? 11.93 18.547 20.641 1 82.94 420 VAL A N 1
ATOM 3298 C CA . VAL A 1 420 ? 10.836 19.312 20.031 1 82.94 420 VAL A CA 1
ATOM 3299 C C . VAL A 1 420 ? 10.688 20.656 20.75 1 82.94 420 VAL A C 1
ATOM 3301 O O . VAL A 1 420 ? 10.531 20.688 21.984 1 82.94 420 VAL A O 1
ATOM 3304 N N . TYR A 1 421 ? 10.82 21.719 20.047 1 90.5 421 TYR A N 1
ATOM 3305 C CA . TYR A 1 421 ? 10.688 23.062 20.609 1 90.5 421 TYR A CA 1
ATOM 3306 C C . TYR A 1 421 ? 9.219 23.469 20.703 1 90.5 421 TYR A C 1
ATOM 3308 O O . TYR A 1 421 ? 8.477 23.391 19.719 1 90.5 421 TYR A O 1
ATOM 3316 N N . ARG A 1 422 ? 8.828 23.828 21.859 1 88.44 422 ARG A N 1
ATOM 3317 C CA . ARG A 1 422 ? 7.539 24.453 22.156 1 88.44 422 ARG A CA 1
ATOM 3318 C C . ARG A 1 422 ? 7.723 25.781 22.859 1 88.44 422 ARG A C 1
ATOM 3320 O O . ARG A 1 422 ? 8.211 25.844 24 1 88.44 422 ARG A O 1
ATOM 3327 N N . PRO A 1 423 ? 7.309 26.766 22.219 1 92.06 423 PRO A N 1
ATOM 3328 C CA . PRO A 1 423 ? 7.578 28.078 22.812 1 92.06 423 PRO A CA 1
ATOM 3329 C C . PRO A 1 423 ? 6.844 28.297 24.125 1 92.06 423 PRO A C 1
ATOM 3331 O O . PRO A 1 423 ? 7.434 28.781 25.094 1 92.06 423 PRO A O 1
ATOM 3334 N N . ASP A 1 424 ? 5.582 27.875 24.219 1 93 424 ASP A N 1
ATOM 3335 C CA . ASP A 1 424 ? 4.73 28.203 25.344 1 93 424 ASP A CA 1
ATOM 3336 C C . ASP A 1 424 ? 4.914 27.203 26.484 1 93 424 ASP A C 1
ATOM 3338 O O . ASP A 1 424 ? 4.926 25.984 26.25 1 93 424 ASP A O 1
ATOM 3342 N N . THR A 1 425 ? 5.008 27.672 27.594 1 91.62 425 THR A N 1
ATOM 3343 C CA . THR A 1 425 ? 5.23 26.828 28.766 1 91.62 425 THR A CA 1
ATOM 3344 C C . THR A 1 425 ? 3.934 26.156 29.203 1 91.62 425 THR A C 1
ATOM 3346 O O . THR A 1 425 ? 3.947 25.031 29.703 1 91.62 425 THR A O 1
ATOM 3349 N N . VAL A 1 426 ? 2.846 26.859 29.016 1 90.5 426 VAL A N 1
ATOM 3350 C CA . VAL A 1 426 ? 1.553 26.344 29.438 1 90.5 426 VAL A CA 1
ATOM 3351 C C . VAL A 1 426 ? 0.577 26.344 28.266 1 90.5 426 VAL A C 1
ATOM 3353 O O . VAL A 1 426 ? 0.492 27.328 27.531 1 90.5 426 VAL A O 1
ATOM 3356 N N . SER A 1 427 ? -0.108 25.281 28.109 1 89.31 427 SER A N 1
ATOM 3357 C CA . SER A 1 427 ? -1.186 25.203 27.141 1 89.31 427 SER A CA 1
ATOM 3358 C C . SER A 1 427 ? -2.545 25.438 27.781 1 89.31 427 SER A C 1
ATOM 3360 O O . SER A 1 427 ? -2.953 24.672 28.672 1 89.31 427 SER A O 1
ATOM 3362 N N . LEU A 1 428 ? -3.223 26.375 27.328 1 93.19 428 LEU A N 1
ATOM 3363 C CA . LEU A 1 428 ? -4.527 26.688 27.906 1 93.19 428 LEU A CA 1
ATOM 3364 C C . LEU A 1 428 ? -5.613 25.812 27.297 1 93.19 428 LEU A C 1
ATOM 3366 O O . LEU A 1 428 ? -6.715 25.703 27.828 1 93.19 428 LEU A O 1
ATOM 3370 N N . ASN A 1 429 ? -5.309 25.156 26.203 1 90.44 429 ASN A N 1
ATOM 3371 C CA . ASN A 1 429 ? -6.219 24.156 25.641 1 90.44 429 ASN A CA 1
ATOM 3372 C C . ASN A 1 429 ? -6.402 22.984 26.594 1 90.44 429 ASN A C 1
ATOM 3374 O O . ASN A 1 429 ? -7.508 22.453 26.734 1 90.44 429 ASN A O 1
ATOM 3378 N N . HIS A 1 430 ? -5.352 22.625 27.266 1 90 430 HIS A N 1
ATOM 3379 C CA . HIS A 1 430 ? -5.336 21.375 28.016 1 90 430 HIS A CA 1
ATOM 3380 C C . HIS A 1 430 ? -5.32 21.625 29.531 1 90 430 HIS A C 1
ATOM 3382 O O . HIS A 1 430 ? -5.281 20.688 30.328 1 90 430 HIS A O 1
ATOM 3388 N N . ASP A 1 431 ? -5.285 22.875 29.922 1 91.94 431 ASP A N 1
ATOM 3389 C CA . ASP A 1 431 ? -5.309 23.297 31.328 1 91.94 431 ASP A CA 1
ATOM 3390 C C . ASP A 1 431 ? -6.438 24.281 31.594 1 91.94 431 ASP A C 1
ATOM 3392 O O . ASP A 1 431 ? -6.223 25.5 31.594 1 91.94 431 ASP A O 1
ATOM 3396 N N . PRO A 1 432 ? -7.582 23.75 31.922 1 92.38 432 PRO A N 1
ATOM 3397 C CA . PRO A 1 432 ? -8.758 24.609 32.094 1 92.38 432 PRO A CA 1
ATOM 3398 C C . PRO A 1 432 ? -8.578 25.625 33.219 1 92.38 432 PRO A C 1
ATOM 3400 O O . PRO A 1 432 ? -9.086 26.75 33.125 1 92.38 432 PRO A O 1
ATOM 3403 N N . GLU A 1 433 ? -7.879 25.203 34.281 1 92.5 433 GLU A N 1
ATOM 3404 C CA . GLU A 1 433 ? -7.652 26.125 35.375 1 92.5 433 GLU A CA 1
ATOM 3405 C C . GLU A 1 433 ? -6.805 27.312 34.938 1 92.5 433 GLU A C 1
ATOM 3407 O O . GLU A 1 433 ? -7.125 28.469 35.25 1 92.5 433 GLU A O 1
ATOM 3412 N N . ALA A 1 434 ? -5.742 27.047 34.312 1 94 434 ALA A N 1
ATOM 3413 C CA . ALA A 1 434 ? -4.898 28.109 33.781 1 94 434 ALA A CA 1
ATOM 3414 C C . ALA A 1 434 ? -5.668 28.969 32.812 1 94 434 ALA A C 1
ATOM 3416 O O . ALA A 1 434 ? -5.504 30.203 32.781 1 94 434 ALA A O 1
ATOM 3417 N N . ARG A 1 435 ? -6.461 28.359 31.969 1 94.44 435 ARG A N 1
ATOM 3418 C CA . ARG A 1 435 ? -7.258 29.062 30.969 1 94.44 435 ARG A CA 1
ATOM 3419 C C . ARG A 1 435 ? -8.18 30.078 31.625 1 94.44 435 ARG A C 1
ATOM 3421 O O . ARG A 1 435 ? -8.211 31.25 31.219 1 94.44 435 ARG A O 1
ATOM 3428 N N . GLU A 1 436 ? -8.914 29.625 32.625 1 94.81 436 GLU A N 1
ATOM 3429 C CA . GLU A 1 436 ? -9.844 30.516 33.312 1 94.81 436 GLU A CA 1
ATOM 3430 C C . GLU A 1 436 ? -9.102 31.672 33.969 1 94.81 436 GLU A C 1
ATOM 3432 O O . GLU A 1 436 ? -9.57 32.812 33.969 1 94.81 436 GLU A O 1
ATOM 3437 N N . TYR A 1 437 ? -8.047 31.359 34.562 1 93.62 437 TYR A N 1
ATOM 3438 C CA . TYR A 1 437 ? -7.258 32.375 35.25 1 93.62 437 TYR A CA 1
ATOM 3439 C C . TYR A 1 437 ? -6.797 33.438 34.281 1 93.62 437 TYR A C 1
ATOM 3441 O O . TYR A 1 437 ? -6.984 34.656 34.531 1 93.62 437 TYR A O 1
ATOM 3449 N N . TRP A 1 438 ? -6.168 33.094 33.281 1 93.94 438 TRP A N 1
ATOM 3450 C CA . TRP A 1 438 ? -5.555 34.031 32.375 1 93.94 438 TRP A CA 1
ATOM 3451 C C . TRP A 1 438 ? -6.621 34.844 31.625 1 93.94 438 TRP A C 1
ATOM 3453 O O . TRP A 1 438 ? -6.457 36.031 31.375 1 93.94 438 TRP A O 1
ATOM 3463 N N . ILE A 1 439 ? -7.66 34.156 31.188 1 95.62 439 ILE A N 1
ATOM 3464 C CA . ILE A 1 439 ? -8.742 34.875 30.531 1 95.62 439 ILE A CA 1
ATOM 3465 C C . ILE A 1 439 ? -9.297 35.938 31.484 1 95.62 439 ILE A C 1
ATOM 3467 O O . ILE A 1 439 ? -9.555 37.062 31.078 1 95.62 439 ILE A O 1
ATOM 3471 N N . HIS A 1 440 ? -9.445 35.531 32.688 1 94.81 440 HIS A N 1
ATOM 3472 C CA . HIS A 1 440 ? -9.906 36.5 33.688 1 94.81 440 HIS A CA 1
ATOM 3473 C C . HIS A 1 440 ? -8.922 37.625 33.875 1 94.81 440 HIS A C 1
ATOM 3475 O O . HIS A 1 440 ? -9.328 38.781 34 1 94.81 440 HIS A O 1
ATOM 3481 N N . CYS A 1 441 ? -7.684 37.344 33.938 1 92.06 441 CYS A N 1
ATOM 3482 C CA . CYS A 1 441 ? -6.641 38.375 34.062 1 92.06 441 CYS A CA 1
ATOM 3483 C C . CYS A 1 441 ? -6.703 39.344 32.875 1 92.06 441 CYS A C 1
ATOM 3485 O O . CYS A 1 441 ? -6.582 40.562 33.094 1 92.06 441 CYS A O 1
ATOM 3487 N N . MET A 1 442 ? -6.879 38.812 31.703 1 94.25 442 MET A N 1
ATOM 3488 C CA . MET A 1 442 ? -6.949 39.656 30.516 1 94.25 442 MET A CA 1
ATOM 3489 C C . MET A 1 442 ? -8.188 40.531 30.562 1 94.25 442 MET A C 1
ATOM 3491 O O . MET A 1 442 ? -8.125 41.719 30.188 1 94.25 442 MET A O 1
ATOM 3495 N N . GLU A 1 443 ? -9.281 39.969 30.969 1 95.06 443 GLU A N 1
ATOM 3496 C CA . GLU A 1 443 ? -10.523 40.75 31.094 1 95.06 443 GLU A CA 1
ATOM 3497 C C . GLU A 1 443 ? -10.352 41.906 32.062 1 95.06 443 GLU A C 1
ATOM 3499 O O . GLU A 1 443 ? -10.852 43 31.812 1 95.06 443 GLU A O 1
ATOM 3504 N N . GLY A 1 444 ? -9.688 41.625 33.094 1 90.5 444 GLY A N 1
ATOM 3505 C CA . GLY A 1 444 ? -9.492 42.656 34.125 1 90.5 444 GLY A CA 1
ATOM 3506 C C . GLY A 1 444 ? -8.492 43.719 33.719 1 90.5 444 GLY A C 1
ATOM 3507 O O . GLY A 1 444 ? -8.586 44.844 34.156 1 90.5 444 GLY A O 1
ATOM 3508 N N . SER A 1 445 ? -7.555 43.406 32.938 1 89.06 445 SER A N 1
ATOM 3509 C CA . SER A 1 445 ? -6.453 44.312 32.625 1 89.06 445 SER A CA 1
ATOM 3510 C C . SER A 1 445 ? -6.766 45.156 31.391 1 89.06 445 SER A C 1
ATOM 3512 O O . SER A 1 445 ? -6.07 46.156 31.125 1 89.06 445 SER A O 1
ATOM 3514 N N . ILE A 1 446 ? -7.797 44.812 30.672 1 94.06 446 ILE A N 1
ATOM 3515 C CA . ILE A 1 446 ? -8.07 45.5 29.406 1 94.06 446 ILE A CA 1
ATOM 3516 C C . ILE A 1 446 ? -8.375 46.969 29.656 1 94.06 446 ILE A C 1
ATOM 3518 O O . ILE A 1 446 ? -8.031 47.812 28.844 1 94.06 446 ILE A O 1
ATOM 3522 N N . GLU A 1 447 ? -8.953 47.281 30.797 1 92.94 447 GLU A N 1
ATOM 3523 C CA . GLU A 1 447 ? -9.281 48.688 31.125 1 92.94 447 GLU A CA 1
ATOM 3524 C C . GLU A 1 447 ? -8.023 49.531 31.203 1 92.94 447 GLU A C 1
ATOM 3526 O O . GLU A 1 447 ? -8 50.656 30.719 1 92.94 447 GLU A O 1
ATOM 3531 N N . LYS A 1 448 ? -7.051 49.062 31.812 1 89.31 448 LYS A N 1
ATOM 3532 C CA . LYS A 1 448 ? -5.789 49.781 31.938 1 89.31 448 LYS A CA 1
ATOM 3533 C C . LYS A 1 448 ? -5.145 50 30.578 1 89.31 448 LYS A C 1
ATOM 3535 O O . LYS A 1 448 ? -4.535 51.031 30.312 1 89.31 448 LYS A O 1
ATOM 3540 N N . THR A 1 449 ? -5.246 49 29.781 1 91.5 449 THR A N 1
ATOM 3541 C CA . THR A 1 449 ? -4.711 49.094 28.422 1 91.5 449 THR A CA 1
ATOM 3542 C C . THR A 1 449 ? -5.41 50.219 27.656 1 91.5 449 THR A C 1
ATOM 3544 O O . THR A 1 449 ? -4.766 50.969 26.938 1 91.5 449 THR A O 1
ATOM 3547 N N . ILE A 1 450 ? -6.652 50.281 27.859 1 94.31 450 ILE A N 1
ATOM 3548 C CA . ILE A 1 450 ? -7.461 51.281 27.172 1 94.31 450 ILE A CA 1
ATOM 3549 C C . ILE A 1 450 ? -7.074 52.688 27.656 1 94.31 450 ILE A C 1
ATOM 3551 O O . ILE A 1 450 ? -7.035 53.625 26.859 1 94.31 450 ILE A O 1
ATOM 3555 N N . VAL A 1 451 ? -6.84 52.812 28.844 1 93.94 451 VAL A N 1
ATOM 3556 C CA . VAL A 1 451 ? -6.418 54.094 29.406 1 93.94 451 VAL A CA 1
ATOM 3557 C C . VAL A 1 451 ? -5.113 54.531 28.75 1 93.94 451 VAL A C 1
ATOM 3559 O O . VAL A 1 451 ? -4.965 55.688 28.359 1 93.94 451 VAL A O 1
ATOM 3562 N N . LYS A 1 452 ? -4.195 53.688 28.656 1 93.56 452 LYS A N 1
ATOM 3563 C CA . LYS A 1 452 ? -2.914 54 28.016 1 93.56 452 LYS A CA 1
ATOM 3564 C C . LYS A 1 452 ? -3.092 54.312 26.547 1 93.56 452 LYS A C 1
ATOM 3566 O O . LYS A 1 452 ? -2.395 55.188 26 1 93.56 452 LYS A O 1
ATOM 3571 N N . ALA A 1 453 ? -3.979 53.594 25.906 1 95.38 453 ALA A N 1
ATOM 3572 C CA . ALA A 1 453 ? -4.27 53.875 24.5 1 95.38 453 ALA A CA 1
ATOM 3573 C C . ALA A 1 453 ? -4.809 55.281 24.312 1 95.38 453 ALA A C 1
ATOM 3575 O O . ALA A 1 453 ? -4.363 56 23.422 1 95.38 453 ALA A O 1
ATOM 3576 N N . VAL A 1 454 ? -5.723 55.656 25.172 1 96.5 454 VAL A N 1
ATOM 3577 C CA . VAL A 1 454 ? -6.316 56.969 25.094 1 96.5 454 VAL A CA 1
ATOM 3578 C C . VAL A 1 454 ? -5.25 58.031 25.359 1 96.5 454 VAL A C 1
ATOM 3580 O O . VAL A 1 454 ? -5.172 59.062 24.656 1 96.5 454 VAL A O 1
ATOM 3583 N N . GLU A 1 455 ? -4.422 57.781 26.344 1 94.94 455 GLU A N 1
ATOM 3584 C CA . GLU A 1 455 ? -3.348 58.719 26.688 1 94.94 455 GLU A CA 1
ATOM 3585 C C . GLU A 1 455 ? -2.383 58.906 25.531 1 94.94 455 GLU A C 1
ATOM 3587 O O . GLU A 1 455 ? -1.848 60 25.328 1 94.94 455 GLU A O 1
ATOM 3592 N N . SER A 1 456 ? -2.119 57.969 24.781 1 95.31 456 SER A N 1
ATOM 3593 C CA . SER A 1 456 ? -1.144 58 23.703 1 95.31 456 SER A CA 1
ATOM 3594 C C . SER A 1 456 ? -1.622 58.906 22.562 1 95.31 456 SER A C 1
ATOM 3596 O O . SER A 1 456 ? -0.811 59.438 21.797 1 95.31 456 SER A O 1
ATOM 3598 N N . GLN A 1 457 ? -2.918 59.062 22.469 1 96.06 457 GLN A N 1
ATOM 3599 C CA . GLN A 1 457 ? -3.488 59.844 21.375 1 96.06 457 GLN A CA 1
ATOM 3600 C C . GLN A 1 457 ? -4.562 60.781 21.906 1 96.06 457 GLN A C 1
ATOM 3602 O O . GLN A 1 457 ? -5.637 60.906 21.312 1 96.06 457 GLN A O 1
ATOM 3607 N N . LEU A 1 458 ? -4.293 61.375 22.953 1 94.75 458 LEU A N 1
ATOM 3608 C CA . LEU A 1 458 ? -5.242 62.188 23.688 1 94.75 458 LEU A CA 1
ATOM 3609 C C . LEU A 1 458 ? -5.742 63.375 22.828 1 94.75 458 LEU A C 1
ATOM 3611 O O . LEU A 1 458 ? -6.867 63.844 23.016 1 94.75 458 LEU A O 1
ATOM 3615 N N . ASN A 1 459 ? -5 63.844 21.828 1 95.25 459 ASN A N 1
ATOM 3616 C CA . ASN A 1 459 ? -5.336 65 21 1 95.25 459 ASN A CA 1
ATOM 3617 C C . ASN A 1 459 ? -6.145 64.562 19.766 1 95.25 459 ASN A C 1
ATOM 3619 O O . ASN A 1 459 ? -6.453 65.438 18.922 1 95.25 459 ASN A O 1
ATOM 3623 N N . CYS A 1 460 ? -6.535 63.344 19.688 1 94.12 460 CYS A N 1
ATOM 3624 C CA . CYS A 1 460 ? -7.426 62.906 18.625 1 94.12 460 CYS A CA 1
ATOM 3625 C C . CYS A 1 460 ? -8.875 62.906 19.094 1 94.12 460 CYS A C 1
ATOM 3627 O O . CYS A 1 460 ? -9.18 62.469 20.203 1 94.12 460 CYS A O 1
ATOM 3629 N N . ALA A 1 461 ? -9.797 63.344 18.312 1 93.25 461 ALA A N 1
ATOM 3630 C CA . ALA A 1 461 ? -11.195 63.562 18.688 1 93.25 461 ALA A CA 1
ATOM 3631 C C . ALA A 1 461 ? -11.906 62.219 18.906 1 93.25 461 ALA A C 1
ATOM 3633 O O . ALA A 1 461 ? -12.75 62.125 19.797 1 93.25 461 ALA A O 1
ATOM 3634 N N . ASP A 1 462 ? -11.57 61.219 18.219 1 94.56 462 ASP A N 1
ATOM 3635 C CA . ASP A 1 462 ? -12.328 59.969 18.25 1 94.56 462 ASP A CA 1
ATOM 3636 C C . ASP A 1 462 ? -11.617 58.906 19.109 1 94.56 462 ASP A C 1
ATOM 3638 O O . ASP A 1 462 ? -11.945 57.719 19.047 1 94.56 462 ASP A O 1
ATOM 3642 N N . VAL A 1 463 ? -10.656 59.281 19.875 1 96 463 VAL A N 1
ATOM 3643 C CA . VAL A 1 463 ? -9.758 58.375 20.547 1 96 463 VAL A CA 1
ATOM 3644 C C . VAL A 1 463 ? -10.539 57.531 21.547 1 96 463 VAL A C 1
ATOM 3646 O O . VAL A 1 463 ? -10.297 56.312 21.688 1 96 463 VAL A O 1
ATOM 3649 N N . ARG A 1 464 ? -11.469 58.031 22.266 1 96.38 464 ARG A N 1
ATOM 3650 C CA . ARG A 1 464 ? -12.219 57.344 23.312 1 96.38 464 ARG A CA 1
ATOM 3651 C C . ARG A 1 464 ? -13.133 56.281 22.703 1 96.38 464 ARG A C 1
ATOM 3653 O O . ARG A 1 464 ? -13.25 55.188 23.25 1 96.38 464 ARG A O 1
ATOM 3660 N N . GLN A 1 465 ? -13.766 56.688 21.672 1 96.69 465 GLN A N 1
ATOM 3661 C CA . GLN A 1 465 ? -14.641 55.719 21 1 96.69 465 GLN A CA 1
ATOM 3662 C C . GLN A 1 465 ? -13.844 54.562 20.453 1 96.69 465 GLN A C 1
ATOM 3664 O O . GLN A 1 465 ? -14.273 53.406 20.562 1 96.69 465 GLN A O 1
ATOM 3669 N N . ARG A 1 466 ? -12.75 54.812 19.828 1 96.06 466 ARG A N 1
ATOM 3670 C CA . ARG A 1 466 ? -11.898 53.75 19.297 1 96.06 466 ARG A CA 1
ATOM 3671 C C . ARG A 1 466 ? -11.406 52.812 20.422 1 96.06 466 ARG A C 1
ATOM 3673 O O . ARG A 1 466 ? -11.375 51.594 20.25 1 96.06 466 ARG A O 1
ATOM 3680 N N . ALA A 1 467 ? -11.023 53.406 21.484 1 96.75 467 ALA A N 1
ATOM 3681 C CA . ALA A 1 467 ? -10.531 52.625 22.625 1 96.75 467 ALA A CA 1
ATOM 3682 C C . ALA A 1 467 ? -11.625 51.719 23.188 1 96.75 467 ALA A C 1
ATOM 3684 O O . ALA A 1 467 ? -11.352 50.594 23.578 1 96.75 467 ALA A O 1
ATOM 3685 N N . GLU A 1 468 ? -12.805 52.219 23.203 1 96.88 468 GLU A N 1
ATOM 3686 C CA . GLU A 1 468 ? -13.93 51.406 23.672 1 96.88 468 GLU A CA 1
ATOM 3687 C C . GLU A 1 468 ? -14.195 50.219 22.734 1 96.88 468 GLU A C 1
ATOM 3689 O O . GLU A 1 468 ? -14.641 49.156 23.172 1 96.88 468 GLU A O 1
ATOM 3694 N N . ASN A 1 469 ? -14.055 50.5 21.516 1 96.12 469 ASN A N 1
ATOM 3695 C CA . ASN A 1 469 ? -14.211 49.438 20.531 1 96.12 469 ASN A CA 1
ATOM 3696 C C . ASN A 1 469 ? -13.164 48.344 20.734 1 96.12 469 ASN A C 1
ATOM 3698 O O . ASN A 1 469 ? -13.445 47.156 20.516 1 96.12 469 ASN A O 1
ATOM 3702 N N . VAL A 1 470 ? -11.938 48.75 21.078 1 96.81 470 VAL A N 1
ATOM 3703 C CA . VAL A 1 470 ? -10.891 47.781 21.375 1 96.81 470 VAL A CA 1
ATOM 3704 C C . VAL A 1 470 ? -11.336 46.875 22.516 1 96.81 470 VAL A C 1
ATOM 3706 O O . VAL A 1 470 ? -11.242 45.625 22.422 1 96.81 470 VAL A O 1
ATOM 3709 N N . LYS A 1 471 ? -11.812 47.5 23.547 1 97.19 471 LYS A N 1
ATOM 3710 C CA . LYS A 1 471 ? -12.25 46.75 24.734 1 97.19 471 LYS A CA 1
ATOM 3711 C C . LYS A 1 471 ? -13.375 45.781 24.391 1 97.19 471 LYS A C 1
ATOM 3713 O O . LYS A 1 471 ? -13.312 44.594 24.734 1 97.19 471 LYS A O 1
ATOM 3718 N N . ARG A 1 472 ? -14.328 46.219 23.703 1 95.94 472 ARG A N 1
ATOM 3719 C CA . ARG A 1 472 ? -15.492 45.406 23.359 1 95.94 472 ARG A CA 1
ATOM 3720 C C . ARG A 1 472 ? -15.078 44.219 22.516 1 95.94 472 ARG A C 1
ATOM 3722 O O . ARG A 1 472 ? -15.477 43.094 22.797 1 95.94 472 ARG A O 1
ATOM 3729 N N . LYS A 1 473 ? -14.344 44.438 21.5 1 93.81 473 LYS A N 1
ATOM 3730 C CA . LYS A 1 473 ? -13.945 43.375 20.594 1 93.81 473 LYS A CA 1
ATOM 3731 C C . LYS A 1 473 ? -13.062 42.344 21.312 1 93.81 473 LYS A C 1
ATOM 3733 O O . LYS A 1 473 ? -13.195 41.156 21.078 1 93.81 473 LYS A O 1
ATOM 3738 N N . TYR A 1 474 ? -12.133 42.844 22.094 1 95.56 474 TYR A N 1
ATOM 3739 C CA . TYR A 1 474 ? -11.258 41.938 22.812 1 95.56 474 TYR A CA 1
ATOM 3740 C C . TYR A 1 474 ? -12.055 41.031 23.75 1 95.56 474 TYR A C 1
ATOM 3742 O O . TYR A 1 474 ? -11.82 39.812 23.828 1 95.56 474 TYR A O 1
ATOM 3750 N N . LEU A 1 475 ? -12.984 41.625 24.469 1 95.69 475 LEU A N 1
ATOM 3751 C CA . LEU A 1 475 ? -13.812 40.875 25.391 1 95.69 475 LEU A CA 1
ATOM 3752 C C . LEU A 1 475 ? -14.656 39.844 24.656 1 95.69 475 LEU A C 1
ATOM 3754 O O . LEU A 1 475 ? -14.891 38.75 25.172 1 95.69 475 LEU A O 1
ATOM 3758 N N . GLU A 1 476 ? -15.102 40.156 23.516 1 91.38 476 GLU A N 1
ATOM 3759 C CA . GLU A 1 476 ? -15.859 39.219 22.688 1 91.38 476 GLU A CA 1
ATOM 3760 C C . GLU A 1 476 ? -15.023 38 22.328 1 91.38 476 GLU A C 1
ATOM 3762 O O . GLU A 1 476 ? -15.516 36.875 22.375 1 91.38 476 GLU A O 1
ATOM 3767 N N . HIS A 1 477 ? -13.836 38.219 21.922 1 91.62 477 HIS A N 1
ATOM 3768 C CA . HIS A 1 477 ? -12.953 37.125 21.547 1 91.62 477 HIS A CA 1
ATOM 3769 C C . HIS A 1 477 ? -12.609 36.281 22.766 1 91.62 477 HIS A C 1
ATOM 3771 O O . HIS A 1 477 ? -12.477 35.062 22.656 1 91.62 477 HIS A O 1
ATOM 3777 N N . LEU A 1 478 ? -12.398 36.938 23.906 1 94.06 478 LEU A N 1
ATOM 3778 C CA . LEU A 1 478 ? -12.102 36.188 25.125 1 94.06 478 LEU A CA 1
ATOM 3779 C C . LEU A 1 478 ? -13.266 35.25 25.5 1 94.06 478 LEU A C 1
ATOM 3781 O O . LEU A 1 478 ? -13.055 34.156 26.016 1 94.06 478 LEU A O 1
ATOM 3785 N N . LYS A 1 479 ? -14.453 35.719 25.25 1 91.5 479 LYS A N 1
ATOM 3786 C CA . LYS A 1 479 ? -15.633 34.906 25.5 1 91.5 479 LYS A CA 1
ATOM 3787 C C . LYS A 1 479 ? -15.633 33.656 24.609 1 91.5 479 LYS A C 1
ATOM 3789 O O . LYS A 1 479 ? -15.953 32.562 25.078 1 91.5 479 LYS A O 1
ATOM 3794 N N . ILE A 1 480 ? -15.32 33.844 23.375 1 87.75 480 ILE A N 1
ATOM 3795 C CA . ILE A 1 480 ? -15.234 32.75 22.438 1 87.75 480 ILE A CA 1
ATOM 3796 C C . ILE A 1 480 ? -14.203 31.734 22.922 1 87.75 480 ILE A C 1
ATOM 3798 O O . ILE A 1 480 ? -14.461 30.516 22.922 1 87.75 480 ILE A O 1
ATOM 3802 N N . LEU A 1 481 ? -13.055 32.219 23.359 1 89.5 481 LEU A N 1
ATOM 3803 C CA . LEU A 1 481 ? -11.938 31.359 23.75 1 89.5 481 LEU A CA 1
ATOM 3804 C C . LEU A 1 481 ? -12.242 30.641 25.062 1 89.5 481 LEU A C 1
ATOM 3806 O O . LEU A 1 481 ? -11.727 29.547 25.297 1 89.5 481 LEU A O 1
ATOM 3810 N N . ARG A 1 482 ? -13.086 31.266 25.844 1 89.62 482 ARG A N 1
ATOM 3811 C CA . ARG A 1 482 ? -13.508 30.609 27.078 1 89.62 482 ARG A CA 1
ATOM 3812 C C . ARG A 1 482 ? -14.359 29.375 26.781 1 89.62 482 ARG A C 1
ATOM 3814 O O . ARG A 1 482 ? -14.203 28.344 27.406 1 89.62 482 ARG A O 1
ATOM 3821 N N . GLU A 1 483 ? -15.148 29.516 25.797 1 85.06 483 GLU A N 1
ATOM 3822 C CA . GLU A 1 483 ? -16.062 28.438 25.438 1 85.06 483 GLU A CA 1
ATOM 3823 C C . GLU A 1 483 ? -15.375 27.422 24.531 1 85.06 483 GLU A C 1
ATOM 3825 O O . GLU A 1 483 ? -15.633 26.219 24.641 1 85.06 483 GLU A O 1
ATOM 3830 N N . LYS A 1 484 ? -14.586 27.969 23.641 1 86.38 484 LYS A N 1
ATOM 3831 C CA . LYS A 1 484 ? -13.859 27.141 22.672 1 86.38 484 LYS A CA 1
ATOM 3832 C C . LYS A 1 484 ? -12.383 27.531 22.625 1 86.38 484 LYS A C 1
ATOM 3834 O O . LYS A 1 484 ? -11.938 28.203 21.703 1 86.38 484 LYS A O 1
ATOM 3839 N N . PRO A 1 485 ? -11.656 26.891 23.469 1 86.62 485 PRO A N 1
ATOM 3840 C CA . PRO A 1 485 ? -10.258 27.312 23.594 1 86.62 485 PRO A CA 1
ATOM 3841 C C . PRO A 1 485 ? -9.445 27.047 22.328 1 86.62 485 PRO A C 1
ATOM 3843 O O . PRO A 1 485 ? -8.414 27.672 22.109 1 86.62 485 PRO A O 1
ATOM 3846 N N . PHE A 1 486 ? -9.953 26.141 21.469 1 85.44 486 PHE A N 1
ATOM 3847 C CA . PHE A 1 486 ? -9.195 25.781 20.281 1 85.44 486 PHE A CA 1
ATOM 3848 C C . PHE A 1 486 ? -9.672 26.594 19.078 1 85.44 486 PHE A C 1
ATOM 3850 O O . PHE A 1 486 ? -9.281 26.312 17.938 1 85.44 486 PHE A O 1
ATOM 3857 N N . ALA A 1 487 ? -10.453 27.625 19.234 1 81.88 487 ALA A N 1
ATOM 3858 C CA . ALA A 1 487 ? -11.094 28.391 18.156 1 81.88 487 ALA A CA 1
ATOM 3859 C C . ALA A 1 487 ? -10.062 28.953 17.203 1 81.88 487 ALA A C 1
ATOM 3861 O O . ALA A 1 487 ? -10.312 29.062 15.992 1 81.88 487 ALA A O 1
ATOM 3862 N N . TYR A 1 488 ? -8.922 29.359 17.719 1 81.44 488 TYR A N 1
ATOM 3863 C CA . TYR A 1 488 ? -7.891 29.938 16.875 1 81.44 488 TYR A CA 1
ATOM 3864 C C . TYR A 1 488 ? -6.621 29.094 16.906 1 81.44 488 TYR A C 1
ATOM 3866 O O . TYR A 1 488 ? -5.516 29.625 16.734 1 81.44 488 TYR A O 1
ATOM 3874 N N . GLY A 1 489 ? -6.766 27.812 17.25 1 84.75 489 GLY A N 1
ATOM 3875 C CA . GLY A 1 489 ? -5.625 26.922 17.406 1 84.75 489 GLY A CA 1
ATOM 3876 C C . GLY A 1 489 ? -5.203 26.75 18.844 1 84.75 489 GLY A C 1
ATOM 3877 O O . GLY A 1 489 ? -6.039 26.469 19.719 1 84.75 489 GLY A O 1
ATOM 3878 N N . CYS A 1 490 ? -3.943 26.969 19.062 1 86.75 490 CYS A N 1
ATOM 3879 C CA . CYS A 1 490 ? -3.451 26.859 20.438 1 86.75 490 CYS A CA 1
ATOM 3880 C C . CYS A 1 490 ? -3.863 28.078 21.25 1 86.75 490 CYS A C 1
ATOM 3882 O O . CYS A 1 490 ? -3.688 29.219 20.812 1 86.75 490 CYS A O 1
ATOM 3884 N N . CYS A 1 491 ? -4.496 27.797 22.328 1 90.56 491 CYS A N 1
ATOM 3885 C CA . CYS A 1 491 ? -4.77 28.844 23.297 1 90.56 491 CYS A CA 1
ATOM 3886 C C . CYS A 1 491 ? -3.676 28.906 24.359 1 90.56 491 CYS A C 1
ATOM 3888 O O . CYS A 1 491 ? -3.369 27.906 25 1 90.56 491 CYS A O 1
ATOM 3890 N N . ASN A 1 492 ? -3.027 30 24.391 1 92.44 492 ASN A N 1
ATOM 3891 C CA . ASN A 1 492 ? -1.967 30.281 25.359 1 92.44 492 ASN A CA 1
ATOM 3892 C C . ASN A 1 492 ? -1.869 31.766 25.688 1 92.44 492 ASN A C 1
ATOM 3894 O O . ASN A 1 492 ? -2.605 32.562 25.125 1 92.44 492 ASN A O 1
ATOM 3898 N N . VAL A 1 493 ? -1.014 32.094 26.594 1 93.19 493 VAL A N 1
ATOM 3899 C CA . VAL A 1 493 ? -0.868 33.469 27.047 1 93.19 493 VAL A CA 1
ATOM 3900 C C . VAL A 1 493 ? -0.368 34.344 25.891 1 93.19 493 VAL A C 1
ATOM 3902 O O . VAL A 1 493 ? -0.858 35.469 25.688 1 93.19 493 VAL A O 1
ATOM 3905 N N . ARG A 1 494 ? 0.524 33.844 25.172 1 93 494 ARG A N 1
ATOM 3906 C CA . ARG A 1 494 ? 1.096 34.594 24.047 1 93 494 ARG A CA 1
ATOM 3907 C C . ARG A 1 494 ? 0.015 34.969 23.047 1 93 494 ARG A C 1
ATOM 3909 O O . ARG A 1 494 ? -0.054 36.125 22.625 1 93 494 ARG A O 1
ATOM 3916 N N . ASN A 1 495 ? -0.821 34.062 22.688 1 91.81 495 ASN A N 1
ATOM 3917 C CA . ASN A 1 495 ? -1.853 34.344 21.688 1 91.81 495 ASN A CA 1
ATOM 3918 C C . ASN A 1 495 ? -2.9 35.312 22.203 1 91.81 495 ASN A C 1
ATOM 3920 O O . ASN A 1 495 ? -3.453 36.094 21.438 1 91.81 495 ASN A O 1
ATOM 3924 N N . LEU A 1 496 ? -3.186 35.25 23.5 1 93.75 496 LEU A N 1
ATOM 3925 C CA . LEU A 1 496 ? -4.109 36.188 24.094 1 93.75 496 LEU A CA 1
ATOM 3926 C C . LEU A 1 496 ? -3.549 37.625 24.016 1 93.75 496 LEU A C 1
ATOM 3928 O O . LEU A 1 496 ? -4.277 38.562 23.688 1 93.75 496 LEU A O 1
ATOM 3932 N N . LEU A 1 497 ? -2.295 37.719 24.312 1 93.62 497 LEU A N 1
ATOM 3933 C CA . LEU A 1 497 ? -1.633 39 24.266 1 93.62 497 LEU A CA 1
ATOM 3934 C C . LEU A 1 497 ? -1.51 39.5 22.828 1 93.62 497 LEU A C 1
ATOM 3936 O O . LEU A 1 497 ? -1.679 40.688 22.562 1 93.62 497 LEU A O 1
ATOM 3940 N N . ASP A 1 498 ? -1.205 38.594 21.938 1 92.31 498 ASP A N 1
ATOM 3941 C CA . ASP A 1 498 ? -1.115 38.938 20.516 1 92.31 498 ASP A CA 1
ATOM 3942 C C . ASP A 1 498 ? -2.461 39.438 19.984 1 92.31 498 ASP A C 1
ATOM 3944 O O . ASP A 1 498 ? -2.518 40.344 19.172 1 92.31 498 ASP A O 1
ATOM 3948 N N . LEU A 1 499 ? -3.484 38.719 20.359 1 93.12 499 LEU A N 1
ATOM 3949 C CA . LEU A 1 499 ? -4.828 39.125 19.953 1 93.12 499 LEU A CA 1
ATOM 3950 C C . LEU A 1 499 ? -5.113 40.562 20.391 1 93.12 499 LEU A C 1
ATOM 3952 O O . LEU A 1 499 ? -5.672 41.344 19.625 1 93.12 499 LEU A O 1
ATOM 3956 N N . ARG A 1 500 ? -4.785 40.906 21.609 1 94.5 500 ARG A N 1
ATOM 3957 C CA . ARG A 1 500 ? -4.977 42.25 22.109 1 94.5 500 ARG A CA 1
ATOM 3958 C C . ARG A 1 500 ? -4.238 43.281 21.234 1 94.5 500 ARG A C 1
ATOM 3960 O O . ARG A 1 500 ? -4.789 44.312 20.891 1 94.5 500 ARG A O 1
ATOM 3967 N N . GLU A 1 501 ? -2.967 42.969 20.922 1 93.25 501 GLU A N 1
ATOM 3968 C CA . GLU A 1 501 ? -2.168 43.875 20.094 1 93.25 501 GLU A CA 1
ATOM 3969 C C . GLU A 1 501 ? -2.785 44.062 18.703 1 93.25 501 GLU A C 1
ATOM 3971 O O . GLU A 1 501 ? -2.781 45.156 18.156 1 93.25 501 GLU A O 1
ATOM 3976 N N . GLN A 1 502 ? -3.264 43 18.125 1 92.19 502 GLN A N 1
ATOM 3977 C CA . GLN A 1 502 ? -3.887 43.062 16.812 1 92.19 502 GLN A CA 1
ATOM 3978 C C . GLN A 1 502 ? -5.125 43.938 16.828 1 92.19 502 GLN A C 1
ATOM 3980 O O . GLN A 1 502 ? -5.352 44.719 15.898 1 92.19 502 GLN A O 1
ATOM 3985 N N . ILE A 1 503 ? -5.891 43.781 17.875 1 94.12 503 ILE A N 1
ATOM 3986 C CA . ILE A 1 503 ? -7.117 44.562 17.984 1 94.12 503 ILE A CA 1
ATOM 3987 C C . ILE A 1 503 ? -6.77 46.031 18.203 1 94.12 503 ILE A C 1
ATOM 3989 O O . ILE A 1 503 ? -7.414 46.906 17.625 1 94.12 503 ILE A O 1
ATOM 3993 N N . LEU A 1 504 ? -5.789 46.344 19.016 1 94.94 504 LEU A N 1
ATOM 3994 C CA . LEU A 1 504 ? -5.312 47.719 19.188 1 94.94 504 LEU A CA 1
ATOM 3995 C C . LEU A 1 504 ? -4.93 48.312 17.844 1 94.94 504 LEU A C 1
ATOM 3997 O O . LEU A 1 504 ? -5.336 49.438 17.531 1 94.94 504 LEU A O 1
ATOM 4001 N N . ASN A 1 505 ? -4.207 47.562 17.078 1 91.56 505 ASN A N 1
ATOM 4002 C CA . ASN A 1 505 ? -3.781 48.062 15.773 1 91.56 505 ASN A CA 1
ATOM 4003 C C . ASN A 1 505 ? -4.969 48.25 14.836 1 91.56 505 ASN A C 1
ATOM 4005 O O . ASN A 1 505 ? -4.969 49.188 14.023 1 91.56 505 ASN A O 1
ATOM 4009 N N . GLN A 1 506 ? -5.895 47.312 14.938 1 90.06 506 GLN A N 1
ATOM 4010 C CA . GLN A 1 506 ? -7.086 47.406 14.102 1 90.06 506 GLN A CA 1
ATOM 4011 C C . GLN A 1 506 ? -7.828 48.719 14.336 1 90.06 506 GLN A C 1
ATOM 4013 O O . GLN A 1 506 ? -8.414 49.281 13.414 1 90.06 506 GLN A O 1
ATOM 4018 N N . PHE A 1 507 ? -7.793 49.156 15.57 1 93 507 PHE A N 1
ATOM 4019 C CA . PHE A 1 507 ? -8.484 50.406 15.898 1 93 507 PHE A CA 1
ATOM 4020 C C . PHE A 1 507 ? -7.496 51.562 15.969 1 93 507 PHE A C 1
ATOM 4022 O O . PHE A 1 507 ? -7.719 52.531 16.703 1 93 507 PHE A O 1
ATOM 4029 N N . LEU A 1 508 ? -6.379 51.406 15.391 1 92.19 508 LEU A N 1
ATOM 4030 C CA . LEU A 1 508 ? -5.434 52.469 15.023 1 92.19 508 LEU A CA 1
ATOM 4031 C C . LEU A 1 508 ? -4.598 52.875 16.219 1 92.19 508 LEU A C 1
ATOM 4033 O O . LEU A 1 508 ? -4.215 54.062 16.328 1 92.19 508 LEU A O 1
ATOM 4037 N N . PHE A 1 509 ? -4.445 52.062 17.141 1 94.69 509 PHE A N 1
ATOM 4038 C CA . PHE A 1 509 ? -3.486 52.25 18.219 1 94.69 509 PHE A CA 1
ATOM 4039 C C . PHE A 1 509 ? -2.232 51.438 17.984 1 94.69 509 PHE A C 1
ATOM 4041 O O . PHE A 1 509 ? -2.09 50.344 18.547 1 94.69 509 PHE A O 1
ATOM 4048 N N . ASP A 1 510 ? -1.277 51.969 17.203 1 93.19 510 ASP A N 1
ATOM 4049 C CA . ASP A 1 510 ? -0.082 51.219 16.828 1 93.19 510 ASP A CA 1
ATOM 4050 C C . ASP A 1 510 ? 0.863 51.062 18.016 1 93.19 510 ASP A C 1
ATOM 4052 O O . ASP A 1 510 ? 1.607 50.094 18.109 1 93.19 510 ASP A O 1
ATOM 4056 N N . ASP A 1 511 ? 0.917 52.094 18.875 1 95 511 ASP A N 1
ATOM 4057 C CA . ASP A 1 511 ? 1.761 52.094 20.062 1 95 511 ASP A CA 1
ATOM 4058 C C . ASP A 1 511 ? 1.082 52.812 21.234 1 95 511 ASP A C 1
ATOM 4060 O O . ASP A 1 511 ? 1.34 54 21.453 1 95 511 ASP A O 1
ATOM 4064 N N . ALA A 1 512 ? 0.346 52.062 21.969 1 94.25 512 ALA A N 1
ATOM 4065 C CA . ALA A 1 512 ? -0.445 52.625 23.062 1 94.25 512 ALA A CA 1
ATOM 4066 C C . ALA A 1 512 ? 0.453 53.125 24.203 1 94.25 512 ALA A C 1
ATOM 4068 O O . ALA A 1 512 ? 0.047 53.969 25 1 94.25 512 ALA A O 1
ATOM 4069 N N . PHE A 1 513 ? 1.694 52.719 24.266 1 94.94 513 PHE A N 1
ATOM 4070 C CA . PHE A 1 513 ? 2.562 53 25.391 1 94.94 513 PHE A CA 1
ATOM 4071 C C . PHE A 1 513 ? 3.682 53.969 24.984 1 94.94 513 PHE A C 1
ATOM 4073 O O . PHE A 1 513 ? 4.637 54.156 25.734 1 94.94 513 PHE A O 1
ATOM 4080 N N . LEU A 1 514 ? 3.537 54.531 23.844 1 94.12 514 LEU A N 1
ATOM 4081 C CA . LEU A 1 514 ? 4.602 55.344 23.281 1 94.12 514 LEU A CA 1
ATOM 4082 C C . LEU A 1 514 ? 5.043 56.406 24.281 1 94.12 514 LEU A C 1
ATOM 4084 O O . LEU A 1 514 ? 6.234 56.562 24.547 1 94.12 514 LEU A O 1
ATOM 4088 N N . ASN A 1 515 ? 4.121 57.125 24.812 1 91.62 515 ASN A N 1
ATOM 4089 C CA . ASN A 1 515 ? 4.438 58.219 25.719 1 91.62 515 ASN A CA 1
ATOM 4090 C C . ASN A 1 515 ? 5.027 57.719 27.031 1 91.62 515 ASN A C 1
ATOM 4092 O O . ASN A 1 515 ? 5.93 58.344 27.594 1 91.62 515 ASN A O 1
ATOM 4096 N N . GLN A 1 516 ? 4.484 56.688 27.484 1 91.75 516 GLN A N 1
ATOM 4097 C CA . GLN A 1 516 ? 5 56.094 28.703 1 91.75 516 GLN A CA 1
ATOM 4098 C C . GLN A 1 516 ? 6.449 55.656 28.531 1 91.75 516 GLN A C 1
ATOM 4100 O O . GLN A 1 516 ? 7.285 55.875 29.406 1 91.75 516 GLN A O 1
ATOM 4105 N N . LYS A 1 517 ? 6.766 55.031 27.438 1 95.62 517 LYS A N 1
ATOM 4106 C CA . LYS A 1 517 ? 8.125 54.562 27.156 1 95.62 517 LYS A CA 1
ATOM 4107 C C . LYS A 1 517 ? 9.086 55.75 27.047 1 95.62 517 LYS A C 1
ATOM 4109 O O . LYS A 1 517 ? 10.211 55.688 27.562 1 95.62 517 LYS A O 1
ATOM 4114 N N . ARG A 1 518 ? 8.609 56.75 26.359 1 93.19 518 ARG A N 1
ATOM 4115 C CA . ARG A 1 518 ? 9.453 57.906 26.203 1 93.19 518 ARG A CA 1
ATOM 4116 C C . ARG A 1 518 ? 9.82 58.5 27.562 1 93.19 518 ARG A C 1
ATOM 4118 O O . ARG A 1 518 ? 10.992 58.812 27.828 1 93.19 518 ARG A O 1
ATOM 4125 N N . PHE A 1 519 ? 8.859 58.625 28.375 1 92.81 519 PHE A N 1
ATOM 4126 C CA . PHE A 1 519 ? 9.07 59.156 29.719 1 92.81 519 PHE A CA 1
ATOM 4127 C C . PHE A 1 519 ? 10.055 58.281 30.484 1 92.81 519 PHE A C 1
ATOM 4129 O O . PHE A 1 519 ? 10.984 58.812 31.109 1 92.81 519 PHE A O 1
ATOM 4136 N N . GLU A 1 520 ? 9.875 57.031 30.469 1 94.56 520 GLU A N 1
ATOM 4137 C CA . GLU A 1 520 ? 10.727 56.094 31.188 1 94.56 520 GLU A CA 1
ATOM 4138 C C . GLU A 1 520 ? 12.148 56.094 30.641 1 94.56 520 GLU A C 1
ATOM 4140 O O . GLU A 1 520 ? 13.117 55.969 31.406 1 94.56 520 GLU A O 1
ATOM 4145 N N . ASN A 1 521 ? 12.273 56.156 29.375 1 96.31 521 ASN A N 1
ATOM 4146 C CA . ASN A 1 521 ? 13.586 56.219 28.75 1 96.31 521 ASN A CA 1
ATOM 4147 C C . ASN A 1 521 ? 14.352 57.469 29.172 1 96.31 521 ASN A C 1
ATOM 4149 O O . ASN A 1 521 ? 15.547 57.406 29.453 1 96.31 521 ASN A O 1
ATOM 4153 N N . GLU A 1 522 ? 13.648 58.594 29.188 1 94.94 522 GLU A N 1
ATOM 4154 C CA . GLU A 1 522 ? 14.281 59.844 29.562 1 94.94 522 GLU A CA 1
ATOM 4155 C C . GLU A 1 522 ? 14.773 59.812 31.016 1 94.94 522 GLU A C 1
ATOM 4157 O O . GLU A 1 522 ? 15.898 60.219 31.297 1 94.94 522 GLU A O 1
ATOM 4162 N N . ARG A 1 523 ? 13.961 59.312 31.859 1 93.88 523 ARG A N 1
ATOM 4163 C CA . ARG A 1 523 ? 14.328 59.219 33.281 1 93.88 523 ARG A CA 1
ATOM 4164 C C . ARG A 1 523 ? 15.516 58.281 33.469 1 93.88 523 ARG A C 1
ATOM 4166 O O . ARG A 1 523 ? 16.438 58.562 34.219 1 93.88 523 ARG A O 1
ATOM 4173 N N . ALA A 1 524 ? 15.477 57.156 32.812 1 96.38 524 ALA A N 1
ATOM 4174 C CA . ALA A 1 524 ? 16.547 56.156 32.938 1 96.38 524 ALA A CA 1
ATOM 4175 C C . ALA A 1 524 ? 17.859 56.719 32.344 1 96.38 524 ALA A C 1
ATOM 4177 O O . ALA A 1 524 ? 18.938 56.438 32.875 1 96.38 524 ALA A O 1
ATOM 4178 N N . MET A 1 525 ? 17.75 57.5 31.281 1 96.38 525 MET A N 1
ATOM 4179 C CA . MET A 1 525 ? 18.922 58.062 30.641 1 96.38 525 MET A CA 1
ATOM 4180 C C . MET A 1 525 ? 19.656 59 31.594 1 96.38 525 MET A C 1
ATOM 4182 O O . MET A 1 525 ? 20.891 59.031 31.609 1 96.38 525 MET A O 1
ATOM 4186 N N . GLU A 1 526 ? 18.922 59.656 32.406 1 95.38 526 GLU A N 1
ATOM 4187 C CA . GLU A 1 526 ? 19.5 60.562 33.375 1 95.38 526 GLU A CA 1
ATOM 4188 C C . GLU A 1 526 ? 20.266 59.844 34.469 1 95.38 526 GLU A C 1
ATOM 4190 O O . GLU A 1 526 ? 21.234 60.344 35 1 95.38 526 GLU A O 1
ATOM 4195 N N . GLU A 1 527 ? 19.844 58.656 34.719 1 95.62 527 GLU A N 1
ATOM 4196 C CA . GLU A 1 527 ? 20.438 57.875 35.781 1 95.62 527 GLU A CA 1
ATOM 4197 C C . GLU A 1 527 ? 21.547 56.969 35.281 1 95.62 527 GLU A C 1
ATOM 4199 O O . GLU A 1 527 ? 22.328 56.406 36.062 1 95.62 527 GLU A O 1
ATOM 4204 N N . LEU A 1 528 ? 21.75 56.844 34 1 97.06 528 LEU A N 1
ATOM 4205 C CA . LEU A 1 528 ? 22.609 55.844 33.406 1 97.06 528 LEU A CA 1
ATOM 4206 C C . LEU A 1 528 ? 24.062 56 33.812 1 97.06 528 LEU A C 1
ATOM 4208 O O . LEU A 1 528 ? 24.719 55.062 34.219 1 97.06 528 LEU A O 1
ATOM 4212 N N . SER A 1 529 ? 24.516 57.25 33.812 1 96.38 529 SER A N 1
ATOM 4213 C CA . SER A 1 529 ? 25.906 57.531 34.156 1 96.38 529 SER A CA 1
ATOM 4214 C C . SER A 1 529 ? 26.203 57.125 35.594 1 96.38 529 SER A C 1
ATOM 4216 O O . SER A 1 529 ? 27.266 56.562 35.875 1 96.38 529 SER A O 1
ATOM 4218 N N . ALA A 1 530 ? 25.281 57.469 36.438 1 95.81 530 ALA A N 1
ATOM 4219 C CA . ALA A 1 530 ? 25.469 57.156 37.844 1 95.81 530 ALA A CA 1
ATOM 4220 C C . ALA A 1 530 ? 25.516 55.656 38.062 1 95.81 530 ALA A C 1
ATOM 4222 O O . ALA A 1 530 ? 26.328 55.156 38.875 1 95.81 530 ALA A O 1
ATOM 4223 N N . VAL A 1 531 ? 24.703 54.906 37.406 1 96.62 531 VAL A N 1
ATOM 4224 C CA . VAL A 1 531 ? 24.641 53.469 37.562 1 96.62 531 VAL A CA 1
ATOM 4225 C C . VAL A 1 531 ? 25.938 52.844 37.031 1 96.62 531 VAL A C 1
ATOM 4227 O O . VAL A 1 531 ? 26.484 51.938 37.625 1 96.62 531 VAL A O 1
ATOM 4230 N N . LEU A 1 532 ? 26.453 53.312 35.875 1 97.19 532 LEU A N 1
ATOM 4231 C CA . LEU A 1 532 ? 27.688 52.781 35.312 1 97.19 532 LEU A CA 1
ATOM 4232 C C . LEU A 1 532 ? 28.875 53.094 36.219 1 97.19 532 LEU A C 1
ATOM 4234 O O . LEU A 1 532 ? 29.781 52.25 36.344 1 97.19 532 LEU A O 1
ATOM 4238 N N . LYS A 1 533 ? 28.828 54.25 36.844 1 96.31 533 LYS A N 1
ATOM 4239 C CA . LYS A 1 533 ? 29.891 54.594 37.781 1 96.31 533 LYS A CA 1
ATOM 4240 C C . LYS A 1 533 ? 29.891 53.688 39 1 96.31 533 LYS A C 1
ATOM 4242 O O . LYS A 1 533 ? 30.938 53.344 39.531 1 96.31 533 LYS A O 1
ATOM 4247 N N . GLU A 1 534 ? 28.719 53.406 39.406 1 96.5 534 GLU A N 1
ATOM 4248 C CA . GLU A 1 534 ? 28.594 52.469 40.531 1 96.5 534 GLU A CA 1
ATOM 4249 C C . GLU A 1 534 ? 29.172 51.125 40.156 1 96.5 534 GLU A C 1
ATOM 4251 O O . GLU A 1 534 ? 29.828 50.469 41 1 96.5 534 GLU A O 1
ATOM 4256 N N . VAL A 1 535 ? 28.906 50.625 38.969 1 96.94 535 VAL A N 1
ATOM 4257 C CA . VAL A 1 535 ? 29.453 49.344 38.5 1 96.94 535 VAL A CA 1
ATOM 4258 C C . VAL A 1 535 ? 30.969 49.438 38.438 1 96.94 535 VAL A C 1
ATOM 4260 O O . VAL A 1 535 ? 31.672 48.5 38.875 1 96.94 535 VAL A O 1
ATOM 4263 N N . ASP A 1 536 ? 31.5 50.531 38 1 96.75 536 ASP A N 1
ATOM 4264 C CA . ASP A 1 536 ? 32.938 50.719 37.812 1 96.75 536 ASP A CA 1
ATOM 4265 C C . ASP A 1 536 ? 33.656 50.812 39.188 1 96.75 536 ASP A C 1
ATOM 4267 O O . ASP A 1 536 ? 34.844 50.5 39.281 1 96.75 536 ASP A O 1
ATOM 4271 N N . ALA A 1 537 ? 32.875 51.188 40.156 1 97 537 ALA A N 1
ATOM 4272 C CA . ALA A 1 537 ? 33.469 51.344 41.5 1 97 537 ALA A CA 1
ATOM 4273 C C . ALA A 1 537 ? 33.75 50 42.156 1 97 537 ALA A C 1
ATOM 4275 O O . ALA A 1 537 ? 34.531 49.938 43.094 1 97 537 ALA A O 1
ATOM 4276 N N . VAL A 1 538 ? 33.156 49 41.688 1 97 538 VAL A N 1
ATOM 4277 C CA . VAL A 1 538 ? 33.406 47.656 42.188 1 97 538 VAL A CA 1
ATOM 4278 C C . VAL A 1 538 ? 34.688 47.094 41.625 1 97 538 VAL A C 1
ATOM 4280 O O . VAL A 1 538 ? 34.844 47 40.406 1 97 538 VAL A O 1
ATOM 4283 N N . SER A 1 539 ? 35.656 46.75 42.5 1 93.5 539 SER A N 1
ATOM 4284 C CA . SER A 1 539 ? 37 46.344 42.062 1 93.5 539 SER A CA 1
ATOM 4285 C C . SER A 1 539 ? 37 44.875 41.594 1 93.5 539 SER A C 1
ATOM 4287 O O . SER A 1 539 ? 37.625 44.531 40.594 1 93.5 539 SER A O 1
ATOM 4289 N N . SER A 1 540 ? 36.25 44.031 42.312 1 95.25 540 SER A N 1
ATOM 4290 C CA . SER A 1 540 ? 36.219 42.594 41.969 1 95.25 540 SER A CA 1
ATOM 4291 C C . SER A 1 540 ? 35.344 42.344 40.75 1 95.25 540 SER A C 1
ATOM 4293 O O . SER A 1 540 ? 34.188 42.75 40.688 1 95.25 540 SER A O 1
ATOM 4295 N N . GLU A 1 541 ? 36 41.688 39.75 1 93.62 541 GLU A N 1
ATOM 4296 C CA . GLU A 1 541 ? 35.25 41.344 38.531 1 93.62 541 GLU A CA 1
ATOM 4297 C C . GLU A 1 541 ? 34.062 40.469 38.844 1 93.62 541 GLU A C 1
ATOM 4299 O O . GLU A 1 541 ? 33 40.594 38.219 1 93.62 541 GLU A O 1
ATOM 4304 N N . ARG A 1 542 ? 34.281 39.562 39.688 1 95.44 542 ARG A N 1
ATOM 4305 C CA . ARG A 1 542 ? 33.188 38.656 40.062 1 95.44 542 ARG A CA 1
ATOM 4306 C C . ARG A 1 542 ? 32.031 39.438 40.688 1 95.44 542 ARG A C 1
ATOM 4308 O O . ARG A 1 542 ? 30.875 39.188 40.344 1 95.44 542 ARG A O 1
ATOM 4315 N N . ASP A 1 543 ? 32.375 40.344 41.594 1 96.38 543 ASP A N 1
ATOM 4316 C CA . ASP A 1 543 ? 31.328 41.125 42.281 1 96.38 543 ASP A CA 1
ATOM 4317 C C . ASP A 1 543 ? 30.625 42.062 41.281 1 96.38 543 ASP A C 1
ATOM 4319 O O . ASP A 1 543 ? 29.438 42.344 41.438 1 96.38 543 ASP A O 1
ATOM 4323 N N . ARG A 1 544 ? 31.344 42.531 40.344 1 96.25 544 ARG A N 1
ATOM 4324 C CA . ARG A 1 544 ? 30.75 43.375 39.312 1 96.25 544 ARG A CA 1
ATOM 4325 C C . ARG A 1 544 ? 29.734 42.625 38.469 1 96.25 544 ARG A C 1
ATOM 4327 O O . ARG A 1 544 ? 28.672 43.156 38.125 1 96.25 544 ARG A O 1
ATOM 4334 N N . GLN A 1 545 ? 30.172 41.344 38.188 1 96.5 545 GLN A N 1
ATOM 4335 C CA . GLN A 1 545 ? 29.25 40.531 37.406 1 96.5 545 GLN A CA 1
ATOM 4336 C C . GLN A 1 545 ? 27.984 40.219 38.219 1 96.5 545 GLN A C 1
ATOM 4338 O O . GLN A 1 545 ? 26.891 40.219 37.656 1 96.5 545 GLN A O 1
ATOM 4343 N N . ILE A 1 546 ? 28.141 39.969 39.469 1 97.31 546 ILE A N 1
ATOM 4344 C CA . ILE A 1 546 ? 26.984 39.75 40.344 1 97.31 546 ILE A CA 1
ATOM 4345 C C . ILE A 1 546 ? 26.094 41 40.344 1 97.31 546 ILE A C 1
ATOM 4347 O O . ILE A 1 546 ? 24.859 40.875 40.25 1 97.31 546 ILE A O 1
ATOM 4351 N N . LEU A 1 547 ? 26.703 42.156 40.406 1 97.06 547 LEU A N 1
ATOM 4352 C CA . LEU A 1 547 ? 25.984 43.438 40.438 1 97.06 547 LEU A CA 1
ATOM 4353 C C . LEU A 1 547 ? 25.188 43.656 39.156 1 97.06 547 LEU A C 1
ATOM 4355 O O . LEU A 1 547 ? 24.016 44.062 39.219 1 97.06 547 LEU A O 1
ATOM 4359 N N . VAL A 1 548 ? 25.75 43.344 38.031 1 97.94 548 VAL A N 1
ATOM 4360 C CA . VAL A 1 548 ? 25.078 43.656 36.781 1 97.94 548 VAL A CA 1
ATOM 4361 C C . VAL A 1 548 ? 24 42.594 36.5 1 97.94 548 VAL A C 1
ATOM 4363 O O . VAL A 1 548 ? 23 42.875 35.812 1 97.94 548 VAL A O 1
ATOM 4366 N N . VAL A 1 549 ? 24.172 41.344 36.969 1 98.19 549 VAL A N 1
ATOM 4367 C CA . VAL A 1 549 ? 23.109 40.344 36.875 1 98.19 549 VAL A CA 1
ATOM 4368 C C . VAL A 1 549 ? 21.922 40.781 37.719 1 98.19 549 VAL A C 1
ATOM 4370 O O . VAL A 1 549 ? 20.766 40.656 37.281 1 98.19 549 VAL A O 1
ATOM 4373 N N . LYS A 1 550 ? 22.188 41.219 38.906 1 97.5 550 LYS A N 1
ATOM 4374 C CA . LYS A 1 550 ? 21.125 41.75 39.75 1 97.5 550 LYS A CA 1
ATOM 4375 C C . LYS A 1 550 ? 20.469 42.969 39.125 1 97.5 550 LYS A C 1
ATOM 4377 O O . LYS A 1 550 ? 19.25 43.156 39.25 1 97.5 550 LYS A O 1
ATOM 4382 N N . GLY A 1 551 ? 21.312 43.812 38.531 1 97.69 551 GLY A N 1
ATOM 4383 C CA . GLY A 1 551 ? 20.766 44.938 37.781 1 97.69 551 GLY A CA 1
ATOM 4384 C C . GLY A 1 551 ? 19.844 44.531 36.656 1 97.69 551 GLY A C 1
ATOM 4385 O O . GLY A 1 551 ? 18.812 45.156 36.438 1 97.69 551 GLY A O 1
ATOM 4386 N N . LEU A 1 552 ? 20.297 43.531 35.906 1 98.06 552 LEU A N 1
ATOM 4387 C CA . LEU A 1 552 ? 19.484 42.969 34.844 1 98.06 552 LEU A CA 1
ATOM 4388 C C . LEU A 1 552 ? 18.125 42.531 35.344 1 98.06 552 LEU A C 1
ATOM 4390 O O . LEU A 1 552 ? 17.094 42.812 34.719 1 98.06 552 LEU A O 1
ATOM 4394 N N . LEU A 1 553 ? 18.094 41.906 36.469 1 97.94 553 LEU A N 1
ATOM 4395 C CA . LEU A 1 553 ? 16.859 41.406 37.094 1 97.94 553 LEU A CA 1
ATOM 4396 C C . LEU A 1 553 ? 16.047 42.562 37.656 1 97.94 553 LEU A C 1
ATOM 4398 O O . LEU A 1 553 ? 14.82 42.594 37.531 1 97.94 553 LEU A O 1
ATOM 4402 N N . ALA A 1 554 ? 16.703 43.5 38.25 1 96.31 554 ALA A N 1
ATOM 4403 C CA . ALA A 1 554 ? 16.031 44.688 38.812 1 96.31 554 ALA A CA 1
ATOM 4404 C C . ALA A 1 554 ? 15.344 45.5 37.719 1 96.31 554 ALA A C 1
ATOM 4406 O O . ALA A 1 554 ? 14.234 46 37.938 1 96.31 554 ALA A O 1
ATOM 4407 N N . GLY A 1 555 ? 16.062 45.656 36.656 1 95.75 555 GLY A N 1
ATOM 4408 C CA . GLY A 1 555 ? 15.461 46.312 35.531 1 95.75 555 GLY A CA 1
ATOM 4409 C C . GLY A 1 555 ? 14.188 45.656 35.031 1 95.75 555 GLY A C 1
ATOM 4410 O O . GLY A 1 555 ? 13.227 46.344 34.656 1 95.75 555 GLY A O 1
ATOM 4411 N N . ASN A 1 556 ? 14.141 44.375 35.094 1 94.31 556 ASN A N 1
ATOM 4412 C CA . ASN A 1 556 ? 13.016 43.625 34.594 1 94.31 556 ASN A CA 1
ATOM 4413 C C . ASN A 1 556 ? 11.781 43.75 35.469 1 94.31 556 ASN A C 1
ATOM 4415 O O . ASN A 1 556 ? 10.664 43.438 35.062 1 94.31 556 ASN A O 1
ATOM 4419 N N . VAL A 1 557 ? 11.945 44.281 36.625 1 92.25 557 VAL A N 1
ATOM 4420 C CA . VAL A 1 557 ? 10.812 44.531 37.5 1 92.25 557 VAL A CA 1
ATOM 4421 C C . VAL A 1 557 ? 9.891 45.594 36.875 1 92.25 557 VAL A C 1
ATOM 4423 O O . VAL A 1 557 ? 8.672 45.531 37.062 1 92.25 557 VAL A O 1
ATOM 4426 N N . PHE A 1 558 ? 10.508 46.5 36.156 1 88.44 558 PHE A N 1
ATOM 4427 C CA . PHE A 1 558 ? 9.734 47.562 35.531 1 88.44 558 PHE A CA 1
ATOM 4428 C C . PHE A 1 558 ? 8.922 47 34.375 1 88.44 558 PHE A C 1
ATOM 4430 O O . PHE A 1 558 ? 9.461 46.781 33.281 1 88.44 558 PHE A O 1
ATOM 4437 N N . ASP A 1 559 ? 7.641 46.812 34.625 1 85.88 559 ASP A N 1
ATOM 4438 C CA . ASP A 1 559 ? 6.785 46.125 33.656 1 85.88 559 ASP A CA 1
ATOM 4439 C C . ASP A 1 559 ? 5.34 46.625 33.75 1 85.88 559 ASP A C 1
ATOM 4441 O O . ASP A 1 559 ? 4.68 46.406 34.75 1 85.88 559 ASP A O 1
ATOM 4445 N N . TRP A 1 560 ? 4.859 47.125 32.781 1 78.44 560 TRP A N 1
ATOM 4446 C CA . TRP A 1 560 ? 3.502 47.688 32.781 1 78.44 560 TRP A CA 1
ATOM 4447 C C . TRP A 1 560 ? 2.482 46.594 32.438 1 78.44 560 TRP A C 1
ATOM 4449 O O . TRP A 1 560 ? 1.273 46.812 32.531 1 78.44 560 TRP A O 1
ATOM 4459 N N . GLY A 1 561 ? 2.977 45.438 32.062 1 78.12 561 GLY A N 1
ATOM 4460 C CA . GLY A 1 561 ? 2.094 44.312 31.812 1 78.12 561 GLY A CA 1
ATOM 4461 C C . GLY A 1 561 ? 1.718 43.531 33.062 1 78.12 561 GLY A C 1
ATOM 4462 O O . GLY A 1 561 ? 0.825 42.688 33.031 1 78.12 561 GLY A O 1
ATOM 4463 N N . ALA A 1 562 ? 2.338 43.906 34.125 1 79.25 562 ALA A N 1
ATOM 4464 C CA . ALA A 1 562 ? 2.102 43.219 35.406 1 79.25 562 ALA A CA 1
ATOM 4465 C C . ALA A 1 562 ? 1.35 44.094 36.375 1 79.25 562 ALA A C 1
ATOM 4467 O O . ALA A 1 562 ? 1.861 45.125 36.812 1 79.25 562 ALA A O 1
ATOM 4468 N N . LYS A 1 563 ? 0.256 43.625 36.781 1 76.94 563 LYS A N 1
ATOM 4469 C CA . LYS A 1 563 ? -0.655 44.406 37.625 1 76.94 563 LYS A CA 1
ATOM 4470 C C . LYS A 1 563 ? 0.02 44.844 38.938 1 76.94 563 LYS A C 1
ATOM 4472 O O . LYS A 1 563 ? -0.123 46 39.344 1 76.94 563 LYS A O 1
ATOM 4477 N N . GLU A 1 564 ? 0.751 43.938 39.531 1 78.88 564 GLU A N 1
ATOM 4478 C CA . GLU A 1 564 ? 1.372 44.219 40.844 1 78.88 564 GLU A CA 1
ATOM 4479 C C . GLU A 1 564 ? 2.434 45.312 40.719 1 78.88 564 GLU A C 1
ATOM 4481 O O . GLU A 1 564 ? 2.605 46.094 41.656 1 78.88 564 GLU A O 1
ATOM 4486 N N . VAL A 1 565 ? 3.086 45.344 39.688 1 82.62 565 VAL A N 1
ATOM 4487 C CA . VAL A 1 565 ? 4.172 46.281 39.469 1 82.62 565 VAL A CA 1
ATOM 4488 C C . VAL A 1 565 ? 3.598 47.656 39.094 1 82.62 565 VAL A C 1
ATOM 4490 O O . VAL A 1 565 ? 4.125 48.688 39.531 1 82.62 565 VAL A O 1
ATOM 4493 N N . VAL A 1 566 ? 2.611 47.625 38.344 1 78.94 566 VAL A N 1
ATOM 4494 C CA . VAL A 1 566 ? 1.953 48.875 37.969 1 78.94 566 VAL A CA 1
ATOM 4495 C C . VAL A 1 566 ? 1.514 49.625 39.219 1 78.94 566 VAL A C 1
ATOM 4497 O O . VAL A 1 566 ? 1.665 50.844 39.281 1 78.94 566 VAL A O 1
ATOM 4500 N N . LYS A 1 567 ? 1.026 48.938 40.125 1 79.69 567 LYS A N 1
ATOM 4501 C CA . LYS A 1 567 ? 0.617 49.562 41.375 1 79.69 567 LYS A CA 1
ATOM 4502 C C . LYS A 1 567 ? 1.793 50.25 42.062 1 79.69 567 LYS A C 1
ATOM 4504 O O . LYS A 1 567 ? 1.646 51.344 42.594 1 79.69 567 LYS A O 1
ATOM 4509 N N . LEU A 1 568 ? 2.908 49.625 42.031 1 80 568 LEU A N 1
ATOM 4510 C CA . LEU A 1 568 ? 4.105 50.188 42.656 1 80 568 LEU A CA 1
ATOM 4511 C C . LEU A 1 568 ? 4.602 51.406 41.906 1 80 568 LEU A C 1
ATOM 4513 O O . LEU A 1 568 ? 5.059 52.375 42.531 1 80 568 LEU A O 1
ATOM 4517 N N . MET A 1 569 ? 4.504 51.375 40.688 1 81 569 MET A N 1
ATOM 4518 C CA . MET A 1 569 ? 5.02 52.469 39.844 1 81 569 MET A CA 1
ATOM 4519 C C . MET A 1 569 ? 4.113 53.688 39.938 1 81 569 MET A C 1
ATOM 4521 O O . MET A 1 569 ? 4.578 54.812 39.781 1 81 569 MET A O 1
ATOM 4525 N N . GLU A 1 570 ? 2.869 53.438 40.125 1 77.5 570 GLU A N 1
ATOM 4526 C CA . GLU A 1 570 ? 1.902 54.531 40.188 1 77.5 570 GLU A CA 1
ATOM 4527 C C . GLU A 1 570 ? 1.804 55.094 41.594 1 77.5 570 GLU A C 1
ATOM 4529 O O . GLU A 1 570 ? 1.308 56.219 41.781 1 77.5 570 GLU A O 1
ATOM 4534 N N . ASP A 1 571 ? 2.188 54.344 42.625 1 76.94 571 ASP A N 1
ATOM 4535 C CA . ASP A 1 571 ? 2.119 54.781 44 1 76.94 571 ASP A CA 1
ATOM 4536 C C . ASP A 1 571 ? 3.006 56 44.25 1 76.94 571 ASP A C 1
ATOM 4538 O O . ASP A 1 571 ? 3.889 56.312 43.438 1 76.94 571 ASP A O 1
ATOM 4542 N N . ASN A 1 572 ? 2.82 56.719 45.469 1 69.12 572 ASN A N 1
ATOM 4543 C CA . ASN A 1 572 ? 3.492 57.969 45.812 1 69.12 572 ASN A CA 1
ATOM 4544 C C . ASN A 1 572 ? 5.008 57.781 45.844 1 69.12 572 ASN A C 1
ATOM 4546 O O . ASN A 1 572 ? 5.523 56.906 46.531 1 69.12 572 ASN A O 1
ATOM 4550 N N . GLY A 1 573 ? 5.816 58.531 45.062 1 70.44 573 GLY A N 1
ATOM 4551 C CA . GLY A 1 573 ? 7.266 58.594 44.938 1 70.44 573 GLY A CA 1
ATOM 4552 C C . GLY A 1 573 ? 7.805 57.75 43.781 1 70.44 573 GLY A C 1
ATOM 4553 O O . GLY A 1 573 ? 8.977 57.875 43.438 1 70.44 573 GLY A O 1
ATOM 4554 N N . GLY A 1 574 ? 6.98 56.875 43.188 1 78.56 574 GLY A N 1
ATOM 4555 C CA . GLY A 1 574 ? 7.371 56.094 42.031 1 78.56 574 GLY A CA 1
ATOM 4556 C C . GLY A 1 574 ? 8.344 54.969 42.344 1 78.56 574 GLY A C 1
ATOM 4557 O O . GLY A 1 574 ? 8.75 54.812 43.5 1 78.56 574 GLY A O 1
ATOM 4558 N N . LEU A 1 575 ? 8.586 54.062 41.5 1 84.69 575 LEU A N 1
ATOM 4559 C CA . LEU A 1 575 ? 9.555 52.969 41.656 1 84.69 575 LEU A CA 1
ATOM 4560 C C . LEU A 1 575 ? 10.914 53.375 41.094 1 84.69 575 LEU A C 1
ATOM 4562 O O . LEU A 1 575 ? 11.023 53.688 39.906 1 84.69 575 LEU A O 1
ATOM 4566 N N . THR A 1 576 ? 11.906 53.406 41.969 1 87.5 576 THR A N 1
ATOM 4567 C CA . THR A 1 576 ? 13.258 53.719 41.531 1 87.5 576 THR A CA 1
ATOM 4568 C C . THR A 1 576 ? 14.039 52.438 41.219 1 87.5 576 THR A C 1
ATOM 4570 O O . THR A 1 576 ? 13.648 51.375 41.656 1 87.5 576 THR A O 1
ATOM 4573 N N . PHE A 1 577 ? 15.078 52.625 40.5 1 92.62 577 PHE A N 1
ATOM 4574 C CA . PHE A 1 577 ? 15.914 51.469 40.156 1 92.62 577 PHE A CA 1
ATOM 4575 C C . PHE A 1 577 ? 16.5 50.844 41.438 1 92.62 577 PHE A C 1
ATOM 4577 O O . PHE A 1 577 ? 16.609 49.625 41.531 1 92.62 577 PHE A O 1
ATOM 4584 N N . LYS A 1 578 ? 16.844 51.625 42.375 1 90.06 578 LYS A N 1
ATOM 4585 C CA . LYS A 1 578 ? 17.359 51.156 43.656 1 90.06 578 LYS A CA 1
ATOM 4586 C C . LYS A 1 578 ? 16.297 50.375 44.406 1 90.06 578 LYS A C 1
ATOM 4588 O O . LYS A 1 578 ? 16.594 49.312 44.969 1 90.06 578 LYS A O 1
ATOM 4593 N N . MET A 1 579 ? 15.117 50.938 44.406 1 90.31 579 MET A N 1
ATOM 4594 C CA . MET A 1 579 ? 14.008 50.25 45.062 1 90.31 579 MET A CA 1
ATOM 4595 C C . MET A 1 579 ? 13.758 48.875 44.406 1 90.31 579 MET A C 1
ATOM 4597 O O . MET A 1 579 ? 13.484 47.906 45.094 1 90.31 579 MET A O 1
ATOM 4601 N N . ALA A 1 580 ? 13.836 48.875 43.062 1 92.12 580 ALA A N 1
ATOM 4602 C CA . ALA A 1 580 ? 13.641 47.625 42.312 1 92.12 580 ALA A CA 1
ATOM 4603 C C . ALA A 1 580 ? 14.703 46.594 42.688 1 92.12 580 ALA A C 1
ATOM 4605 O O . ALA A 1 580 ? 14.414 45.406 42.781 1 92.12 580 ALA A O 1
ATOM 4606 N N . THR A 1 581 ? 15.906 47.031 42.875 1 91.94 581 THR A N 1
ATOM 4607 C CA . THR A 1 581 ? 17 46.125 43.281 1 91.94 581 THR A CA 1
ATOM 4608 C C . THR A 1 581 ? 16.766 45.562 44.656 1 91.94 581 THR A C 1
ATOM 4610 O O . THR A 1 581 ? 17.047 44.406 44.938 1 91.94 581 THR A O 1
ATOM 4613 N N . ASP A 1 582 ? 16.156 46.375 45.469 1 88.81 582 ASP A N 1
ATOM 4614 C CA . ASP A 1 582 ? 15.969 46 46.875 1 88.81 582 ASP A CA 1
ATOM 4615 C C . ASP A 1 582 ? 14.82 45 47.031 1 88.81 582 ASP A C 1
ATOM 4617 O O . ASP A 1 582 ? 14.797 44.219 47.969 1 88.81 582 ASP A O 1
ATOM 4621 N N . VAL A 1 583 ? 13.891 45 46.156 1 87.94 583 VAL A N 1
ATOM 4622 C CA . VAL A 1 583 ? 12.703 44.188 46.281 1 87.94 583 VAL A CA 1
ATOM 4623 C C . VAL A 1 583 ? 12.984 42.781 45.75 1 87.94 583 VAL A C 1
ATOM 4625 O O . VAL A 1 583 ? 12.25 41.844 46.031 1 87.94 583 VAL A O 1
ATOM 4628 N N . LEU A 1 584 ? 14.086 42.656 45 1 92.19 584 LEU A N 1
ATOM 4629 C CA . LEU A 1 584 ? 14.43 41.344 44.469 1 92.19 584 LEU A CA 1
ATOM 4630 C C . LEU A 1 584 ? 14.516 40.312 45.562 1 92.19 584 LEU A C 1
ATOM 4632 O O . LEU A 1 584 ? 14.977 40.594 46.688 1 92.19 584 LEU A O 1
ATOM 4636 N N . GLN A 1 585 ? 14.141 39.188 45.25 1 94.19 585 GLN A N 1
ATOM 4637 C CA . GLN A 1 585 ? 14.305 38.062 46.156 1 94.19 585 GLN A CA 1
ATOM 4638 C C . GLN A 1 585 ? 15.758 37.906 46.594 1 94.19 585 GLN A C 1
ATOM 4640 O O . GLN A 1 585 ? 16.672 38.062 45.781 1 94.19 585 GLN A O 1
ATOM 4645 N N . LYS A 1 586 ? 15.898 37.562 47.875 1 94.81 586 LYS A N 1
ATOM 4646 C CA . LYS A 1 586 ? 17.234 37.219 48.344 1 94.81 586 LYS A CA 1
ATOM 4647 C C . LYS A 1 586 ? 17.625 35.812 47.906 1 94.81 586 LYS A C 1
ATOM 4649 O O . LYS A 1 586 ? 16.766 34.938 47.781 1 94.81 586 LYS A O 1
ATOM 4654 N N . ARG A 1 587 ? 18.812 35.656 47.719 1 95.44 587 ARG A N 1
ATOM 4655 C CA . ARG A 1 587 ? 19.266 34.312 47.312 1 95.44 587 ARG A CA 1
ATOM 4656 C C . ARG A 1 587 ? 19.109 33.312 48.469 1 95.44 587 ARG A C 1
ATOM 4658 O O . ARG A 1 587 ? 19.25 33.688 49.625 1 95.44 587 ARG A O 1
ATOM 4665 N N . PRO A 1 588 ? 18.922 32.094 48.188 1 96.31 588 PRO A N 1
ATOM 4666 C CA . PRO A 1 588 ? 18.797 31.547 46.844 1 96.31 588 PRO A CA 1
ATOM 4667 C C . PRO A 1 588 ? 17.5 31.938 46.156 1 96.31 588 PRO A C 1
ATOM 4669 O O . PRO A 1 588 ? 16.453 32.031 46.781 1 96.31 588 PRO A O 1
ATOM 4672 N N . TRP A 1 589 ? 17.609 32.219 44.969 1 97.69 589 TRP A N 1
ATOM 4673 C CA . TRP A 1 589 ? 16.453 32.562 44.156 1 97.69 589 TRP A CA 1
ATOM 4674 C C . TRP A 1 589 ? 15.609 31.344 43.844 1 97.69 589 TRP A C 1
ATOM 4676 O O . TRP A 1 589 ? 15.992 30.219 44.156 1 97.69 589 TRP A O 1
ATOM 4686 N N . LEU A 1 590 ? 14.375 31.562 43.281 1 96.88 590 LEU A N 1
ATOM 4687 C CA . LEU A 1 590 ? 13.516 30.453 42.906 1 96.88 590 LEU A CA 1
ATOM 4688 C C . LEU A 1 590 ? 14.242 29.5 41.969 1 96.88 590 LEU A C 1
ATOM 4690 O O . LEU A 1 590 ? 14.195 28.281 42.125 1 96.88 590 LEU A O 1
ATOM 4694 N N . VAL A 1 591 ? 14.789 30.031 40.875 1 97.56 591 VAL A N 1
ATOM 4695 C CA . VAL A 1 591 ? 15.789 29.359 40.062 1 97.56 591 VAL A CA 1
ATOM 4696 C C . VAL A 1 591 ? 17.109 30.125 40.125 1 97.56 591 VAL A C 1
ATOM 4698 O O . VAL A 1 591 ? 17.219 31.234 39.594 1 97.56 591 VAL A O 1
ATOM 4701 N N . ASP A 1 592 ? 18.109 29.516 40.75 1 98.06 592 ASP A N 1
ATOM 4702 C CA . ASP A 1 592 ? 19.328 30.266 41.062 1 98.06 592 ASP A CA 1
ATOM 4703 C C . ASP A 1 592 ? 20.547 29.578 40.469 1 98.06 592 ASP A C 1
ATOM 4705 O O . ASP A 1 592 ? 21.172 28.734 41.125 1 98.06 592 ASP A O 1
ATOM 4709 N N . ASP A 1 593 ? 20.844 29.969 39.344 1 98 593 ASP A N 1
ATOM 4710 C CA . ASP A 1 593 ? 22.031 29.422 38.688 1 98 593 ASP A CA 1
ATOM 4711 C C . ASP A 1 593 ? 23.125 30.5 38.562 1 98 593 ASP A C 1
ATOM 4713 O O . ASP A 1 593 ? 23.953 30.438 37.656 1 98 593 ASP A O 1
ATOM 4717 N N . LEU A 1 594 ? 23.078 31.453 39.406 1 98.06 594 LEU A N 1
ATOM 4718 C CA . LEU A 1 594 ? 24.047 32.562 39.344 1 98.06 594 LEU A CA 1
ATOM 4719 C C . LEU A 1 594 ? 25.469 32.031 39.438 1 98.06 594 LEU A C 1
ATOM 4721 O O . LEU A 1 594 ? 26.359 32.5 38.719 1 98.06 594 LEU A O 1
ATOM 4725 N N . ASP A 1 595 ? 25.688 31.094 40.375 1 97.56 595 ASP A N 1
ATOM 4726 C CA . ASP A 1 595 ? 27.031 30.578 40.594 1 97.56 595 ASP A CA 1
ATOM 4727 C C . ASP A 1 595 ? 27.531 29.828 39.344 1 97.56 595 ASP A C 1
ATOM 4729 O O . ASP A 1 595 ? 28.703 29.953 38.969 1 97.56 595 ASP A O 1
ATOM 4733 N N . VAL A 1 596 ? 26.688 29.062 38.781 1 97.31 596 VAL A N 1
ATOM 4734 C CA . VAL A 1 596 ? 27.062 28.312 37.594 1 97.31 596 VAL A CA 1
ATOM 4735 C C . VAL A 1 596 ? 27.312 29.297 36.438 1 97.31 596 VAL A C 1
ATOM 4737 O O . VAL A 1 596 ? 28.219 29.094 35.625 1 97.31 596 VAL A O 1
ATOM 4740 N N . TRP A 1 597 ? 26.5 30.266 36.375 1 97.75 597 TRP A N 1
ATOM 4741 C CA . TRP A 1 597 ? 26.688 31.312 35.344 1 97.75 597 TRP A CA 1
ATOM 4742 C C . TRP A 1 597 ? 28.047 31.984 35.531 1 97.75 597 TRP A C 1
ATOM 4744 O O . TRP A 1 597 ? 28.781 32.188 34.562 1 97.75 597 TRP A O 1
ATOM 4754 N N . LEU A 1 598 ? 28.375 32.344 36.75 1 97.44 598 LEU A N 1
ATOM 4755 C CA . LEU A 1 598 ? 29.641 33.031 37 1 97.44 598 LEU A CA 1
ATOM 4756 C C . LEU A 1 598 ? 30.828 32.156 36.625 1 97.44 598 LEU A C 1
ATOM 4758 O O . LEU A 1 598 ? 31.797 32.625 36.062 1 97.44 598 LEU A O 1
ATOM 4762 N N . GLU A 1 599 ? 30.703 30.906 36.938 1 96.81 599 GLU A N 1
ATOM 4763 C CA . GLU A 1 599 ? 31.75 29.969 36.562 1 96.81 599 GLU A CA 1
ATOM 4764 C C . GLU A 1 599 ? 31.922 29.938 35.031 1 96.81 599 GLU A C 1
ATOM 4766 O O . GLU A 1 599 ? 33.031 30 34.531 1 96.81 599 GLU A O 1
ATOM 4771 N N . ALA A 1 600 ? 30.844 29.812 34.312 1 96.44 600 ALA A N 1
ATOM 4772 C CA . ALA A 1 600 ? 30.875 29.75 32.875 1 96.44 600 ALA A CA 1
ATOM 4773 C C . ALA A 1 600 ? 31.391 31.062 32.281 1 96.44 600 ALA A C 1
ATOM 4775 O O . ALA A 1 600 ? 32.156 31.047 31.312 1 96.44 600 ALA A O 1
ATOM 4776 N N . TYR A 1 601 ? 30.953 32.156 32.844 1 95.94 601 TYR A N 1
ATOM 4777 C CA . TYR A 1 601 ? 31.328 33.5 32.375 1 95.94 601 TYR A CA 1
ATOM 4778 C C . TYR A 1 601 ? 32.844 33.688 32.438 1 95.94 601 TYR A C 1
ATOM 4780 O O . TYR A 1 601 ? 33.438 34.219 31.5 1 95.94 601 TYR A O 1
ATOM 4788 N N . PHE A 1 602 ? 33.438 33.219 33.469 1 94.88 602 PHE A N 1
ATOM 4789 C CA . PHE A 1 602 ? 34.875 33.469 33.656 1 94.88 602 PHE A CA 1
ATOM 4790 C C . PHE A 1 602 ? 35.688 32.375 32.969 1 94.88 602 PHE A C 1
ATOM 4792 O O . PHE A 1 602 ? 36.844 32.594 32.594 1 94.88 602 PHE A O 1
ATOM 4799 N N . SER A 1 603 ? 35.125 31.234 32.719 1 93.5 603 SER A N 1
ATOM 4800 C CA . SER A 1 603 ? 35.875 30.125 32.156 1 93.5 603 SER A CA 1
ATOM 4801 C C . SER A 1 603 ? 35.75 30.094 30.656 1 93.5 603 SER A C 1
ATOM 4803 O O . SER A 1 603 ? 36.688 29.672 29.969 1 93.5 603 SER A O 1
ATOM 4805 N N . ASN A 1 604 ? 34.75 30.344 29.953 1 88.38 604 ASN A N 1
ATOM 4806 C CA . ASN A 1 604 ? 34.469 30.047 28.547 1 88.38 604 ASN A CA 1
ATOM 4807 C C . ASN A 1 604 ? 34.906 31.188 27.641 1 88.38 604 ASN A C 1
ATOM 4809 O O . ASN A 1 604 ? 35.219 30.969 26.469 1 88.38 604 ASN A O 1
ATOM 4813 N N . GLY A 1 605 ? 35.062 32.438 28.125 1 89.19 605 GLY A N 1
ATOM 4814 C CA . GLY A 1 605 ? 35.375 33.531 27.203 1 89.19 605 GLY A CA 1
ATOM 4815 C C . GLY A 1 605 ? 34.438 33.594 26.016 1 89.19 605 GLY A C 1
ATOM 4816 O O . GLY A 1 605 ? 34.812 33.188 24.906 1 89.19 605 GLY A O 1
ATOM 4817 N N . TYR A 1 606 ? 33.312 34.031 26.016 1 96.75 606 TYR A N 1
ATOM 4818 C CA . TYR A 1 606 ? 32.281 34.062 24.953 1 96.75 606 TYR A CA 1
ATOM 4819 C C . TYR A 1 606 ? 32.719 35 23.812 1 96.75 606 TYR A C 1
ATOM 4821 O O . TYR A 1 606 ? 33.25 36.062 24.047 1 96.75 606 TYR A O 1
ATOM 4829 N N . ARG A 1 607 ? 32.531 34.5 22.578 1 96.88 607 ARG A N 1
ATOM 4830 C CA . ARG A 1 607 ? 32.875 35.25 21.391 1 96.88 607 ARG A CA 1
ATOM 4831 C C . ARG A 1 607 ? 31.781 36.312 21.125 1 96.88 607 ARG A C 1
ATOM 4833 O O . ARG A 1 607 ? 32.094 37.469 20.875 1 96.88 607 ARG A O 1
ATOM 4840 N N . CYS A 1 608 ? 30.547 35.906 21.109 1 98.5 608 CYS A N 1
ATOM 4841 C CA . CYS A 1 608 ? 29.438 36.781 20.812 1 98.5 608 CYS A CA 1
ATOM 4842 C C . CYS A 1 608 ? 28.188 36.375 21.609 1 98.5 608 CYS A C 1
ATOM 4844 O O . CYS A 1 608 ? 27.812 35.219 21.625 1 98.5 608 CYS A O 1
ATOM 4846 N N . ALA A 1 609 ? 27.578 37.344 22.281 1 98.75 609 ALA A N 1
ATOM 4847 C CA . ALA A 1 609 ? 26.344 37.156 23.047 1 98.75 609 ALA A CA 1
ATOM 4848 C C . ALA A 1 609 ? 25.156 37.812 22.359 1 98.75 609 ALA A C 1
ATOM 4850 O O . ALA A 1 609 ? 25.281 38.938 21.828 1 98.75 609 ALA A O 1
ATOM 4851 N N . LEU A 1 610 ? 24.078 37.062 22.297 1 98.81 610 LEU A N 1
ATOM 4852 C CA . LEU A 1 610 ? 22.812 37.625 21.828 1 98.81 610 LEU A CA 1
ATOM 4853 C C . LEU A 1 610 ? 21.844 37.812 22.984 1 98.81 610 LEU A C 1
ATOM 4855 O O . LEU A 1 610 ? 21.531 36.844 23.703 1 98.81 610 LEU A O 1
ATOM 4859 N N . ILE A 1 611 ? 21.375 39.031 23.219 1 98.88 611 ILE A N 1
ATOM 4860 C CA . ILE A 1 611 ? 20.469 39.312 24.328 1 98.88 611 ILE A CA 1
ATOM 4861 C C . ILE A 1 611 ? 19.109 39.719 23.797 1 98.88 611 ILE A C 1
ATOM 4863 O O . ILE A 1 611 ? 18.969 40.781 23.156 1 98.88 611 ILE A O 1
ATOM 4867 N N . PHE A 1 612 ? 18.109 38.906 24 1 98.81 612 PHE A N 1
ATOM 4868 C CA . PHE A 1 612 ? 16.734 39.312 23.734 1 98.81 612 PHE A CA 1
ATOM 4869 C C . PHE A 1 612 ? 16.188 40.156 24.891 1 98.81 612 PHE A C 1
ATOM 4871 O O . PHE A 1 612 ? 16.031 39.656 26 1 98.81 612 PHE A O 1
ATOM 4878 N N . VAL A 1 613 ? 15.875 41.344 24.594 1 98.5 613 VAL A N 1
ATOM 4879 C CA . VAL A 1 613 ? 15.562 42.312 25.656 1 98.5 613 VAL A CA 1
ATOM 4880 C C . VAL A 1 613 ? 14.047 42.5 25.766 1 98.5 613 VAL A C 1
ATOM 4882 O O . VAL A 1 613 ? 13.305 42.094 24.859 1 98.5 613 VAL A O 1
ATOM 4885 N N . ASP A 1 614 ? 13.664 43.062 26.812 1 97.38 614 ASP A N 1
ATOM 4886 C CA . ASP A 1 614 ? 12.242 43.156 27.156 1 97.38 614 ASP A CA 1
ATOM 4887 C C . ASP A 1 614 ? 11.773 44.594 27.172 1 97.38 614 ASP A C 1
ATOM 4889 O O . ASP A 1 614 ? 11.555 45.219 26.125 1 97.38 614 ASP A O 1
ATOM 4893 N N . ASN A 1 615 ? 11.75 45.312 28.297 1 96.94 615 ASN A N 1
ATOM 4894 C CA . ASN A 1 615 ? 11.055 46.594 28.469 1 96.94 615 ASN A CA 1
ATOM 4895 C C . ASN A 1 615 ? 11.977 47.781 28.188 1 96.94 615 ASN A C 1
ATOM 4897 O O . ASN A 1 615 ? 13.203 47.656 28.219 1 96.94 615 ASN A O 1
ATOM 4901 N N . SER A 1 616 ? 11.375 48.938 27.906 1 97.38 616 SER A N 1
ATOM 4902 C CA . SER A 1 616 ? 12.055 50.25 27.812 1 97.38 616 SER A CA 1
ATOM 4903 C C . SER A 1 616 ? 12.438 50.781 29.188 1 97.38 616 SER A C 1
ATOM 4905 O O . SER A 1 616 ? 12.195 50.125 30.203 1 97.38 616 SER A O 1
ATOM 4907 N N . GLY A 1 617 ? 13.086 51.844 29.25 1 97 617 GLY A N 1
ATOM 4908 C CA . GLY A 1 617 ? 13.367 52.531 30.5 1 97 617 GLY A CA 1
ATOM 4909 C C . GLY A 1 617 ? 14.477 51.875 31.297 1 97 617 GLY A C 1
ATOM 4910 O O . GLY A 1 617 ? 15.539 51.594 30.766 1 97 617 GLY A O 1
ATOM 4911 N N . ALA A 1 618 ? 14.164 51.75 32.625 1 96.62 618 ALA A N 1
ATOM 4912 C CA . ALA A 1 618 ? 15.164 51.219 33.531 1 96.62 618 ALA A CA 1
ATOM 4913 C C . ALA A 1 618 ? 15.625 49.812 33.125 1 96.62 618 ALA A C 1
ATOM 4915 O O . ALA A 1 618 ? 16.781 49.469 33.312 1 96.62 618 ALA A O 1
ATOM 4916 N N . ASP A 1 619 ? 14.75 49.125 32.531 1 97.56 619 ASP A N 1
ATOM 4917 C CA . ASP A 1 619 ? 15.055 47.75 32.156 1 97.56 619 ASP A CA 1
ATOM 4918 C C . ASP A 1 619 ? 16.219 47.688 31.172 1 97.56 619 ASP A C 1
ATOM 4920 O O . ASP A 1 619 ? 17.266 47.125 31.469 1 97.56 619 ASP A O 1
ATOM 4924 N N . VAL A 1 620 ? 16.047 48.344 30.031 1 98.25 620 VAL A N 1
ATOM 4925 C CA . VAL A 1 620 ? 17.062 48.219 28.984 1 98.25 620 VAL A CA 1
ATOM 4926 C C . VAL A 1 620 ? 18.25 49.125 29.312 1 98.25 620 VAL A C 1
ATOM 4928 O O . VAL A 1 620 ? 19.406 48.75 29.078 1 98.25 620 VAL A O 1
ATOM 4931 N N . LEU A 1 621 ? 18.078 50.312 29.891 1 98.19 621 LEU A N 1
ATOM 4932 C CA . LEU A 1 621 ? 19.125 51.312 30.047 1 98.19 621 LEU A CA 1
ATOM 4933 C C . LEU A 1 621 ? 19.938 51.062 31.328 1 98.19 621 LEU A C 1
ATOM 4935 O O . LEU A 1 621 ? 21.156 51.219 31.328 1 98.19 621 LEU A O 1
ATOM 4939 N N . LEU A 1 622 ? 19.25 50.656 32.375 1 98.19 622 LEU A N 1
ATOM 4940 C CA . LEU A 1 622 ? 19.953 50.531 33.656 1 98.19 622 LEU A CA 1
ATOM 4941 C C . LEU A 1 622 ? 20.219 49.094 34 1 98.19 622 LEU A C 1
ATOM 4943 O O . LEU A 1 622 ? 21.062 48.781 34.844 1 98.19 622 LEU A O 1
ATOM 4947 N N . GLY A 1 623 ? 19.516 48.219 33.406 1 98.25 623 GLY A N 1
ATOM 4948 C CA . GLY A 1 623 ? 19.688 46.781 33.625 1 98.25 623 GLY A CA 1
ATOM 4949 C C . GLY A 1 623 ? 20.484 46.094 32.562 1 98.25 623 GLY A C 1
ATOM 4950 O O . GLY A 1 623 ? 21.625 45.688 32.781 1 98.25 623 GLY A O 1
ATOM 4951 N N . VAL A 1 624 ? 20.016 46.062 31.266 1 98.69 624 VAL A N 1
ATOM 4952 C CA . VAL A 1 624 ? 20.578 45.312 30.141 1 98.69 624 VAL A CA 1
ATOM 4953 C C . VAL A 1 624 ? 21.922 45.906 29.734 1 98.69 624 VAL A C 1
ATOM 4955 O O . VAL A 1 624 ? 22.891 45.156 29.516 1 98.69 624 VAL A O 1
ATOM 4958 N N . LEU A 1 625 ? 21.969 47.219 29.625 1 98.5 625 LEU A N 1
ATOM 4959 C CA . LEU A 1 625 ? 23.141 47.875 29.062 1 98.5 625 LEU A CA 1
ATOM 4960 C C . LEU A 1 625 ? 24.359 47.688 29.969 1 98.5 625 LEU A C 1
ATOM 4962 O O . LEU A 1 625 ? 25.453 47.344 29.484 1 98.5 625 LEU A O 1
ATOM 4966 N N . PRO A 1 626 ? 24.25 47.906 31.312 1 98.5 626 PRO A N 1
ATOM 4967 C CA . PRO A 1 626 ? 25.391 47.594 32.156 1 98.5 626 PRO A CA 1
ATOM 4968 C C . PRO A 1 626 ? 25.844 46.156 32.062 1 98.5 626 PRO A C 1
ATOM 4970 O O . PRO A 1 626 ? 27.047 45.875 32.094 1 98.5 626 PRO A O 1
ATOM 4973 N N . PHE A 1 627 ? 24.922 45.281 31.984 1 98.62 627 PHE A N 1
ATOM 4974 C CA . PHE A 1 627 ? 25.234 43.875 31.812 1 98.62 627 PHE A CA 1
ATOM 4975 C C . PHE A 1 627 ? 25.969 43.625 30.5 1 98.62 627 PHE A C 1
ATOM 4977 O O . PHE A 1 627 ? 27 42.938 30.469 1 98.62 627 PHE A O 1
ATOM 4984 N N . ALA A 1 628 ? 25.453 44.156 29.391 1 98.69 628 ALA A N 1
ATOM 4985 C CA . ALA A 1 628 ? 26.078 44.062 28.078 1 98.69 628 ALA A CA 1
ATOM 4986 C C . ALA A 1 628 ? 27.484 44.656 28.094 1 98.69 628 ALA A C 1
ATOM 4988 O O . ALA A 1 628 ? 28.406 44.125 27.484 1 98.69 628 ALA A O 1
ATOM 4989 N N . ARG A 1 629 ? 27.578 45.781 28.766 1 98.5 629 ARG A N 1
ATOM 4990 C CA . ARG A 1 629 ? 28.859 46.469 28.844 1 98.5 629 ARG A CA 1
ATOM 4991 C C . ARG A 1 629 ? 29.922 45.594 29.5 1 98.5 629 ARG A C 1
ATOM 4993 O O . ARG A 1 629 ? 31.078 45.594 29.078 1 98.5 629 ARG A O 1
ATOM 5000 N N . GLU A 1 630 ? 29.547 44.906 30.562 1 97.75 630 GLU A N 1
ATOM 5001 C CA . GLU A 1 630 ? 30.5 44.031 31.219 1 97.75 630 GLU A CA 1
ATOM 5002 C C . GLU A 1 630 ? 30.922 42.875 30.297 1 97.75 630 GLU A C 1
ATOM 5004 O O . GLU A 1 630 ? 32.062 42.406 30.344 1 97.75 630 GLU A O 1
ATOM 5009 N N . LEU A 1 631 ? 30 42.344 29.484 1 98.06 631 LEU A N 1
ATOM 5010 C CA . LEU A 1 631 ? 30.359 41.344 28.484 1 98.06 631 LEU A CA 1
ATOM 5011 C C . LEU A 1 631 ? 31.359 41.906 27.484 1 98.06 631 LEU A C 1
ATOM 5013 O O . LEU A 1 631 ? 32.344 41.219 27.125 1 98.06 631 LEU A O 1
ATOM 5017 N N . ILE A 1 632 ? 31.109 43.094 27.047 1 97.94 632 ILE A N 1
ATOM 5018 C CA . ILE A 1 632 ? 31.969 43.75 26.078 1 97.94 632 ILE A CA 1
ATOM 5019 C C . ILE A 1 632 ? 33.375 43.969 26.688 1 97.94 632 ILE A C 1
ATOM 5021 O O . ILE A 1 632 ? 34.375 43.781 26 1 97.94 632 ILE A O 1
ATOM 5025 N N . ARG A 1 633 ? 33.406 44.344 27.953 1 95.94 633 ARG A N 1
ATOM 5026 C CA . ARG A 1 633 ? 34.656 44.531 28.656 1 95.94 633 ARG A CA 1
ATOM 5027 C C . ARG A 1 633 ? 35.438 43.219 28.734 1 95.94 633 ARG A C 1
ATOM 5029 O O . ARG A 1 633 ? 36.656 43.219 28.828 1 95.94 633 ARG A O 1
ATOM 5036 N N . HIS A 1 634 ? 34.75 42.219 28.75 1 95.69 634 HIS A N 1
ATOM 5037 C CA . HIS A 1 634 ? 35.344 40.875 28.734 1 95.69 634 HIS A CA 1
ATOM 5038 C C . HIS A 1 634 ? 35.562 40.375 27.312 1 95.69 634 HIS A C 1
ATOM 5040 O O . HIS A 1 634 ? 35.562 39.156 27.078 1 95.69 634 HIS A O 1
ATOM 5046 N N . HIS A 1 635 ? 35.562 41.188 26.281 1 95.5 635 HIS A N 1
ATOM 5047 C CA . HIS A 1 635 ? 35.906 41 24.891 1 95.5 635 HIS A CA 1
ATOM 5048 C C . HIS A 1 635 ? 34.844 40.156 24.172 1 95.5 635 HIS A C 1
ATOM 5050 O O . HIS A 1 635 ? 35.125 39.406 23.234 1 95.5 635 HIS A O 1
ATOM 5056 N N . THR A 1 636 ? 33.656 40.188 24.656 1 97.81 636 THR A N 1
ATOM 5057 C CA . THR A 1 636 ? 32.5 39.562 24.016 1 97.81 636 THR A CA 1
ATOM 5058 C C . THR A 1 636 ? 31.75 40.531 23.141 1 97.81 636 THR A C 1
ATOM 5060 O O . THR A 1 636 ? 31.406 41.625 23.578 1 97.81 636 THR A O 1
ATOM 5063 N N . LYS A 1 637 ? 31.562 40.219 21.891 1 98.38 637 LYS A N 1
ATOM 5064 C CA . LYS A 1 637 ? 30.641 40.969 21.047 1 98.38 637 LYS A CA 1
ATOM 5065 C C . LYS A 1 637 ? 29.188 40.812 21.516 1 98.38 637 LYS A C 1
ATOM 5067 O O . LYS A 1 637 ? 28.812 39.719 21.984 1 98.38 637 LYS A O 1
ATOM 5072 N N . VAL A 1 638 ? 28.391 41.844 21.453 1 98.75 638 VAL A N 1
ATOM 5073 C CA . VAL A 1 638 ? 27.031 41.75 21.969 1 98.75 638 VAL A CA 1
ATOM 5074 C C . VAL A 1 638 ? 26.031 42.219 20.891 1 98.75 638 VAL A C 1
ATOM 5076 O O . VAL A 1 638 ? 26.219 43.281 20.281 1 98.75 638 VAL A O 1
ATOM 5079 N N . ILE A 1 639 ? 25.047 41.375 20.641 1 98.75 639 ILE A N 1
ATOM 5080 C CA . ILE A 1 639 ? 23.891 41.719 19.812 1 98.75 639 ILE A CA 1
ATOM 5081 C C . ILE A 1 639 ? 22.672 41.906 20.719 1 98.75 639 ILE A C 1
ATOM 5083 O O . ILE A 1 639 ? 22.297 41 21.469 1 98.75 639 ILE A O 1
ATOM 5087 N N . ILE A 1 640 ? 22.078 43.062 20.703 1 98.69 640 ILE A N 1
ATOM 5088 C CA . ILE A 1 640 ? 20.844 43.312 21.422 1 98.69 640 ILE A CA 1
ATOM 5089 C C . ILE A 1 640 ? 19.656 43.188 20.469 1 98.69 640 ILE A C 1
ATOM 5091 O O . ILE A 1 640 ? 19.562 43.938 19.484 1 98.69 640 ILE A O 1
ATOM 5095 N N . ALA A 1 641 ? 18.812 42.25 20.703 1 98.75 641 ALA A N 1
ATOM 5096 C CA . ALA A 1 641 ? 17.641 42 19.859 1 98.75 641 ALA A CA 1
ATOM 5097 C C . ALA A 1 641 ? 16.375 42.562 20.531 1 98.75 641 ALA A C 1
ATOM 5099 O O . ALA A 1 641 ? 15.977 42.062 21.594 1 98.75 641 ALA A O 1
ATOM 5100 N N . CYS A 1 642 ? 15.742 43.531 19.938 1 98.56 642 CYS A N 1
ATOM 5101 C CA . CYS A 1 642 ? 14.531 44.188 20.422 1 98.56 642 CYS A CA 1
ATOM 5102 C C . CYS A 1 642 ? 13.32 43.75 19.594 1 98.56 642 CYS A C 1
ATOM 5104 O O . CYS A 1 642 ? 13.461 43.031 18.609 1 98.56 642 CYS A O 1
ATOM 5106 N N . ASN A 1 643 ? 12.133 44.156 20.047 1 97.88 643 ASN A N 1
ATOM 5107 C CA . ASN A 1 643 ? 10.922 43.938 19.25 1 97.88 643 ASN A CA 1
ATOM 5108 C C . ASN A 1 643 ? 10.969 44.719 17.922 1 97.88 643 ASN A C 1
ATOM 5110 O O . ASN A 1 643 ? 11.617 45.75 17.828 1 97.88 643 ASN A O 1
ATOM 5114 N N . TRP A 1 644 ? 10.359 44.094 16.984 1 96.38 644 TRP A N 1
ATOM 5115 C CA . TRP A 1 644 ? 10.164 44.781 15.719 1 96.38 644 TRP A CA 1
ATOM 5116 C C . TRP A 1 644 ? 9.062 45.812 15.82 1 96.38 644 TRP A C 1
ATOM 5118 O O . TRP A 1 644 ? 9.219 46.938 15.352 1 96.38 644 TRP A O 1
ATOM 5128 N N . SER A 1 645 ? 7.953 45.438 16.422 1 94.56 645 SER A N 1
ATOM 5129 C CA . SER A 1 645 ? 6.805 46.312 16.562 1 94.56 645 SER A CA 1
ATOM 5130 C C . SER A 1 645 ? 6.395 46.438 18.031 1 94.56 645 SER A C 1
ATOM 5132 O O . SER A 1 645 ? 6.746 45.594 18.859 1 94.56 645 SER A O 1
ATOM 5134 N N . PRO A 1 646 ? 5.656 47.469 18.312 1 95.19 646 PRO A N 1
ATOM 5135 C CA . PRO A 1 646 ? 5.328 47.75 19.719 1 95.19 646 PRO A CA 1
ATOM 5136 C C . PRO A 1 646 ? 4.438 46.688 20.344 1 95.19 646 PRO A C 1
ATOM 5138 O O . PRO A 1 646 ? 3.557 46.156 19.672 1 95.19 646 PRO A O 1
ATOM 5141 N N . ALA A 1 647 ? 4.691 46.469 21.578 1 95.75 647 ALA A N 1
ATOM 5142 C CA . ALA A 1 647 ? 3.891 45.656 22.5 1 95.75 647 ALA A CA 1
ATOM 5143 C C . ALA A 1 647 ? 4.074 46.094 23.938 1 95.75 647 ALA A C 1
ATOM 5145 O O . ALA A 1 647 ? 5.148 45.938 24.516 1 95.75 647 ALA A O 1
ATOM 5146 N N . LEU A 1 648 ? 3.096 46.625 24.5 1 94.31 648 LEU A N 1
ATOM 5147 C CA . LEU A 1 648 ? 3.188 47.188 25.844 1 94.31 648 LEU A CA 1
ATOM 5148 C C . LEU A 1 648 ? 4.336 48.188 25.938 1 94.31 648 LEU A C 1
ATOM 5150 O O . LEU A 1 648 ? 4.453 49.094 25.094 1 94.31 648 LEU A O 1
ATOM 5154 N N . ASN A 1 649 ? 5.102 48.125 26.953 1 95.44 649 ASN A N 1
ATOM 5155 C CA . ASN A 1 649 ? 6.223 49.031 27.094 1 95.44 649 ASN A CA 1
ATOM 5156 C C . ASN A 1 649 ? 7.543 48.406 26.688 1 95.44 649 ASN A C 1
ATOM 5158 O O . ASN A 1 649 ? 8.617 48.844 27.109 1 95.44 649 ASN A O 1
ATOM 5162 N N . ASP A 1 650 ? 7.449 47.344 25.906 1 96.94 650 ASP A N 1
ATOM 5163 C CA . ASP A 1 650 ? 8.648 46.719 25.359 1 96.94 650 ASP A CA 1
ATOM 5164 C C . ASP A 1 650 ? 9.422 47.688 24.469 1 96.94 650 ASP A C 1
ATOM 5166 O O . ASP A 1 650 ? 8.812 48.5 23.734 1 96.94 650 ASP A O 1
ATOM 5170 N N . ILE A 1 651 ? 10.711 47.594 24.531 1 97.94 651 ILE A N 1
ATOM 5171 C CA . ILE A 1 651 ? 11.523 48.469 23.688 1 97.94 651 ILE A CA 1
ATOM 5172 C C . ILE A 1 651 ? 11.578 47.906 22.266 1 97.94 651 ILE A C 1
ATOM 5174 O O . ILE A 1 651 ? 11.641 46.688 22.078 1 97.94 651 ILE A O 1
ATOM 5178 N N . THR A 1 652 ? 11.414 48.75 21.266 1 97.5 652 THR A N 1
ATOM 5179 C CA . THR A 1 652 ? 11.57 48.344 19.859 1 97.5 652 THR A CA 1
ATOM 5180 C C . THR A 1 652 ? 12.984 48.656 19.375 1 97.5 652 THR A C 1
ATOM 5182 O O . THR A 1 652 ? 13.703 49.438 19.984 1 97.5 652 THR A O 1
ATOM 5185 N N . ALA A 1 653 ? 13.391 47.969 18.328 1 98.12 653 ALA A N 1
ATOM 5186 C CA . ALA A 1 653 ? 14.719 48.188 17.766 1 98.12 653 ALA A CA 1
ATOM 5187 C C . ALA A 1 653 ? 14.867 49.656 17.328 1 98.12 653 ALA A C 1
ATOM 5189 O O . ALA A 1 653 ? 15.93 50.25 17.516 1 98.12 653 ALA A O 1
ATOM 5190 N N . TYR A 1 654 ? 13.812 50.156 16.781 1 95.44 654 TYR A N 1
ATOM 5191 C CA . TYR A 1 654 ? 13.828 51.562 16.344 1 95.44 654 TYR A CA 1
ATOM 5192 C C . TYR A 1 654 ? 14.078 52.5 17.531 1 95.44 654 TYR A C 1
ATOM 5194 O O . TYR A 1 654 ? 14.891 53.406 17.438 1 95.44 654 TYR A O 1
ATOM 5202 N N . GLU A 1 655 ? 13.406 52.281 18.562 1 96.62 655 GLU A N 1
ATOM 5203 C CA . GLU A 1 655 ? 13.57 53.094 19.766 1 96.62 655 GLU A CA 1
ATOM 5204 C C . GLU A 1 655 ? 14.969 52.938 20.344 1 96.62 655 GLU A C 1
ATOM 5206 O O . GLU A 1 655 ? 15.57 53.938 20.797 1 96.62 655 GLU A O 1
ATOM 5211 N N . MET A 1 656 ? 15.445 51.75 20.422 1 98.19 656 MET A N 1
ATOM 5212 C CA . MET A 1 656 ? 16.781 51.5 20.969 1 98.19 656 MET A CA 1
ATOM 5213 C C . MET A 1 656 ? 17.844 52.188 20.156 1 98.19 656 MET A C 1
ATOM 5215 O O . MET A 1 656 ? 18.781 52.75 20.703 1 98.19 656 MET A O 1
ATOM 5219 N N . GLU A 1 657 ? 17.719 52.125 18.875 1 97.5 657 GLU A N 1
ATOM 5220 C CA . GLU A 1 657 ? 18.656 52.812 17.984 1 97.5 657 GLU A CA 1
ATOM 5221 C C . GLU A 1 657 ? 18.641 54.312 18.234 1 97.5 657 GLU A C 1
ATOM 5223 O O . GLU A 1 657 ? 19.688 54.969 18.219 1 97.5 657 GLU A O 1
ATOM 5228 N N . ALA A 1 658 ? 17.453 54.812 18.422 1 96.12 658 ALA A N 1
ATOM 5229 C CA . ALA A 1 658 ? 17.312 56.25 18.656 1 96.12 658 ALA A CA 1
ATOM 5230 C C . ALA A 1 658 ? 17.969 56.656 19.969 1 96.12 658 ALA A C 1
ATOM 5232 O O . ALA A 1 658 ? 18.469 57.781 20.078 1 96.12 658 ALA A O 1
ATOM 5233 N N . LEU A 1 659 ? 18.031 55.781 20.906 1 97.62 659 LEU A N 1
ATOM 5234 C CA . LEU A 1 659 ? 18.594 56.094 22.219 1 97.62 659 LEU A CA 1
ATOM 5235 C C . LEU A 1 659 ? 20.109 55.938 22.203 1 97.62 659 LEU A C 1
ATOM 5237 O O . LEU A 1 659 ? 20.797 56.438 23.094 1 97.62 659 LEU A O 1
ATOM 5241 N N . MET A 1 660 ? 20.703 55.312 21.188 1 97.44 660 MET A N 1
ATOM 5242 C CA . MET A 1 660 ? 22.094 54.875 21.203 1 97.44 660 MET A CA 1
ATOM 5243 C C . MET A 1 660 ? 23.031 56.094 21.188 1 97.44 660 MET A C 1
ATOM 5245 O O . MET A 1 660 ? 24.094 56.062 21.812 1 97.44 660 MET A O 1
ATOM 5249 N N . ASP A 1 661 ? 22.641 57.156 20.469 1 96.06 661 ASP A N 1
ATOM 5250 C CA . ASP A 1 661 ? 23.484 58.375 20.438 1 96.06 661 ASP A CA 1
ATOM 5251 C C . ASP A 1 661 ? 23.656 58.938 21.828 1 96.06 661 ASP A C 1
ATOM 5253 O O . ASP A 1 661 ? 24.766 59.281 22.25 1 96.06 661 ASP A O 1
ATOM 5257 N N . GLY A 1 662 ? 22.5 59.062 22.516 1 97.25 662 GLY A N 1
ATOM 5258 C CA . GLY A 1 662 ? 22.547 59.594 23.875 1 97.25 662 GLY A CA 1
ATOM 5259 C C . GLY A 1 662 ? 23.328 58.688 24.828 1 97.25 662 GLY A C 1
ATOM 5260 O O . GLY A 1 662 ? 24.031 59.156 25.719 1 97.25 662 GLY A O 1
ATOM 5261 N N . ILE A 1 663 ? 23.234 57.438 24.625 1 98 663 ILE A N 1
ATOM 5262 C CA . ILE A 1 663 ? 23.938 56.438 25.438 1 98 663 ILE A CA 1
ATOM 5263 C C . ILE A 1 663 ? 25.453 56.562 25.203 1 98 663 ILE A C 1
ATOM 5265 O O . ILE A 1 663 ? 26.234 56.531 26.156 1 98 663 ILE A O 1
ATOM 5269 N N . CYS A 1 664 ? 25.844 56.656 23.984 1 97.5 664 CYS A N 1
ATOM 5270 C CA . CYS A 1 664 ? 27.25 56.75 23.609 1 97.5 664 CYS A CA 1
ATOM 5271 C C . CYS A 1 664 ? 27.891 58 24.172 1 97.5 664 CYS A C 1
ATOM 5273 O O . CYS A 1 664 ? 29.094 58 24.484 1 97.5 664 CYS A O 1
ATOM 5275 N N . GLU A 1 665 ? 27.156 59 24.344 1 97 665 GLU A N 1
ATOM 5276 C CA . GLU A 1 665 ? 27.656 60.25 24.938 1 97 665 GLU A CA 1
ATOM 5277 C C . GLU A 1 665 ? 27.984 60.062 26.422 1 97 665 GLU A C 1
ATOM 5279 O O . GLU A 1 665 ? 28.844 60.75 26.969 1 97 665 GLU A O 1
ATOM 5284 N N . LYS A 1 666 ? 27.375 59.094 26.984 1 96.31 666 LYS A N 1
ATOM 5285 C CA . LYS A 1 666 ? 27.469 58.969 28.438 1 96.31 666 LYS A CA 1
ATOM 5286 C C . LYS A 1 666 ? 28.547 57.938 28.812 1 96.31 666 LYS A C 1
ATOM 5288 O O . LYS A 1 666 ? 29.016 57.938 29.953 1 96.31 666 LYS A O 1
ATOM 5293 N N . ASP A 1 667 ? 28.969 57.156 27.938 1 97.19 667 ASP A N 1
ATOM 5294 C CA . ASP A 1 667 ? 29.938 56.125 28.281 1 97.19 667 ASP A CA 1
ATOM 5295 C C . ASP A 1 667 ? 30.859 55.812 27.094 1 97.19 667 ASP A C 1
ATOM 5297 O O . ASP A 1 667 ? 30.391 55.438 26.031 1 97.19 667 ASP A O 1
ATOM 5301 N N . GLU A 1 668 ? 32.156 55.812 27.297 1 96.38 668 GLU A N 1
ATOM 5302 C CA . GLU A 1 668 ? 33.125 55.656 26.234 1 96.38 668 GLU A CA 1
ATOM 5303 C C . GLU A 1 668 ? 33.25 54.188 25.812 1 96.38 668 GLU A C 1
ATOM 5305 O O . GLU A 1 668 ? 33.5 53.875 24.656 1 96.38 668 GLU A O 1
ATOM 5310 N N . THR A 1 669 ? 33.094 53.375 26.75 1 97.06 669 THR A N 1
ATOM 5311 C CA . THR A 1 669 ? 33.156 51.938 26.438 1 97.06 669 THR A CA 1
ATOM 5312 C C . THR A 1 669 ? 32.062 51.531 25.469 1 97.06 669 THR A C 1
ATOM 5314 O O . THR A 1 669 ? 32.344 50.812 24.484 1 97.06 669 THR A O 1
ATOM 5317 N N . ILE A 1 670 ? 30.859 51.938 25.688 1 97.81 670 ILE A N 1
ATOM 5318 C CA . ILE A 1 670 ? 29.719 51.594 24.812 1 97.81 670 ILE A CA 1
ATOM 5319 C C . ILE A 1 670 ? 29.891 52.281 23.469 1 97.81 670 ILE A C 1
ATOM 5321 O O . ILE A 1 670 ? 29.625 51.688 22.422 1 97.81 670 ILE A O 1
ATOM 5325 N N . LYS A 1 671 ? 30.344 53.562 23.531 1 97.94 671 LYS A N 1
ATOM 5326 C CA . LYS A 1 671 ? 30.578 54.312 22.297 1 97.94 671 LYS A CA 1
ATOM 5327 C C . LYS A 1 671 ? 31.547 53.562 21.391 1 97.94 671 LYS A C 1
ATOM 5329 O O . LYS A 1 671 ? 31.281 53.375 20.203 1 97.94 671 LYS A O 1
ATOM 5334 N N . ASN A 1 672 ? 32.656 53.125 21.953 1 97.88 672 ASN A N 1
ATOM 5335 C CA . ASN A 1 672 ? 33.656 52.406 21.172 1 97.88 672 ASN A CA 1
ATOM 5336 C C . ASN A 1 672 ? 33.125 51.094 20.641 1 97.88 672 ASN A C 1
ATOM 5338 O O . ASN A 1 672 ? 33.438 50.688 19.516 1 97.88 672 ASN A O 1
ATOM 5342 N N . ALA A 1 673 ? 32.406 50.438 21.453 1 98.19 673 ALA A N 1
ATOM 5343 C CA . ALA A 1 673 ? 31.828 49.156 21.031 1 98.19 673 ALA A CA 1
ATOM 5344 C C . ALA A 1 673 ? 30.875 49.344 19.859 1 98.19 673 ALA A C 1
ATOM 5346 O O . ALA A 1 673 ? 30.828 48.5 18.953 1 98.19 673 ALA A O 1
ATOM 5347 N N . VAL A 1 674 ? 30.016 50.375 19.875 1 98.06 674 VAL A N 1
ATOM 5348 C CA . VAL A 1 674 ? 29.094 50.688 18.781 1 98.06 674 VAL A CA 1
ATOM 5349 C C . VAL A 1 674 ? 29.875 51.031 17.516 1 98.06 674 VAL A C 1
ATOM 5351 O O . VAL A 1 674 ? 29.547 50.531 16.438 1 98.06 674 VAL A O 1
ATOM 5354 N N . LEU A 1 675 ? 30.906 51.812 17.688 1 97 675 LEU A N 1
ATOM 5355 C CA . LEU A 1 675 ? 31.719 52.25 16.562 1 97 675 LEU A CA 1
ATOM 5356 C C . LEU A 1 675 ? 32.438 51.062 15.922 1 97 675 LEU A C 1
ATOM 5358 O O . LEU A 1 675 ? 32.594 51 14.695 1 97 675 LEU A O 1
ATOM 5362 N N . GLU A 1 676 ? 32.844 50.156 16.766 1 97.5 676 GLU A N 1
ATOM 5363 C CA . GLU A 1 676 ? 33.594 49 16.297 1 97.5 676 GLU A CA 1
ATOM 5364 C C . GLU A 1 676 ? 32.688 47.844 15.906 1 97.5 676 GLU A C 1
ATOM 5366 O O . GLU A 1 676 ? 33.156 46.781 15.539 1 97.5 676 GLU A O 1
ATOM 5371 N N . ARG A 1 677 ? 31.453 48.031 15.992 1 96.69 677 ARG A N 1
ATOM 5372 C CA . ARG A 1 677 ? 30.438 47.031 15.664 1 96.69 677 ARG A CA 1
ATOM 5373 C C . ARG A 1 677 ? 30.531 45.812 16.594 1 96.69 677 ARG A C 1
ATOM 5375 O O . ARG A 1 677 ? 30.344 44.688 16.156 1 96.69 677 ARG A O 1
ATOM 5382 N N . ARG A 1 678 ? 31.016 46.062 17.797 1 98 678 ARG A N 1
ATOM 5383 C CA . ARG A 1 678 ? 31.031 45.062 18.844 1 98 678 ARG A CA 1
ATOM 5384 C C . ARG A 1 678 ? 29.734 45.062 19.656 1 98 678 ARG A C 1
ATOM 5386 O O . ARG A 1 678 ? 29.469 44.156 20.422 1 98 678 ARG A O 1
ATOM 5393 N N . LEU A 1 679 ? 29 46.094 19.516 1 98.38 679 LEU A N 1
ATOM 5394 C CA . LEU A 1 679 ? 27.641 46.188 20 1 98.38 679 LEU A CA 1
ATOM 5395 C C . LEU A 1 679 ? 26.672 46.562 18.875 1 98.38 679 LEU A C 1
ATOM 5397 O O . LEU A 1 679 ? 26.797 47.625 18.266 1 98.38 679 LEU A O 1
ATOM 5401 N N . ILE A 1 680 ? 25.781 45.625 18.594 1 98.06 680 ILE A N 1
ATOM 5402 C CA . ILE A 1 680 ? 24.859 45.781 17.469 1 98.06 680 ILE A CA 1
ATOM 5403 C C . ILE A 1 680 ? 23.422 45.656 17.953 1 98.06 680 ILE A C 1
ATOM 5405 O O . ILE A 1 680 ? 23.109 44.812 18.797 1 98.06 680 ILE A O 1
ATOM 5409 N N . VAL A 1 681 ? 22.547 46.531 17.531 1 98.25 681 VAL A N 1
ATOM 5410 C CA . VAL A 1 681 ? 21.125 46.5 17.812 1 98.25 681 VAL A CA 1
ATOM 5411 C C . VAL A 1 681 ? 20.375 45.906 16.609 1 98.25 681 VAL A C 1
ATOM 5413 O O . VAL A 1 681 ? 20.609 46.344 15.477 1 98.25 681 VAL A O 1
ATOM 5416 N N . CYS A 1 682 ? 19.547 44.938 16.859 1 97.94 682 CYS A N 1
ATOM 5417 C CA . CYS A 1 682 ? 18.734 44.312 15.828 1 97.94 682 CYS A CA 1
ATOM 5418 C C . CYS A 1 682 ? 17.297 44.125 16.312 1 97.94 682 CYS A C 1
ATOM 5420 O O . CYS A 1 682 ? 16.984 44.438 17.453 1 97.94 682 CYS A O 1
ATOM 5422 N N . ASN A 1 683 ? 16.422 43.75 15.438 1 98 683 ASN A N 1
ATOM 5423 C CA . ASN A 1 683 ? 15.055 43.375 15.82 1 98 683 ASN A CA 1
ATOM 5424 C C . ASN A 1 683 ? 14.844 41.875 15.719 1 98 683 ASN A C 1
ATOM 5426 O O . ASN A 1 683 ? 15.422 41.219 14.844 1 98 683 ASN A O 1
ATOM 5430 N N . SER A 1 684 ? 14.07 41.375 16.562 1 97.62 684 SER A N 1
ATOM 5431 C CA . SER A 1 684 ? 13.781 39.938 16.594 1 97.62 684 SER A CA 1
ATOM 5432 C C . SER A 1 684 ? 12.75 39.562 15.547 1 97.62 684 SER A C 1
ATOM 5434 O O . SER A 1 684 ? 12.594 38.375 15.227 1 97.62 684 SER A O 1
ATOM 5436 N N . GLY A 1 685 ? 12.031 40.531 15.008 1 96.5 685 GLY A N 1
ATOM 5437 C CA . GLY A 1 685 ? 10.938 40.281 14.086 1 96.5 685 GLY A CA 1
ATOM 5438 C C . GLY A 1 685 ? 9.594 40.125 14.766 1 96.5 685 GLY A C 1
ATOM 5439 O O . GLY A 1 685 ? 8.555 40.031 14.109 1 96.5 685 GLY A O 1
ATOM 5440 N N . GLN A 1 686 ? 9.57 40.281 16.078 1 93.88 686 GLN A N 1
ATOM 5441 C CA . GLN A 1 686 ? 8.336 40.031 16.812 1 93.88 686 GLN A CA 1
ATOM 5442 C C . GLN A 1 686 ? 7.773 41.312 17.391 1 93.88 686 GLN A C 1
ATOM 5444 O O . GLN A 1 686 ? 8.492 42.312 17.516 1 93.88 686 GLN A O 1
ATOM 5449 N N . GLY A 1 687 ? 6.52 41.375 17.547 1 93.19 687 GLY A N 1
ATOM 5450 C CA . GLY A 1 687 ? 5.805 42.438 18.219 1 93.19 687 GLY A CA 1
ATOM 5451 C C . GLY A 1 687 ? 4.926 41.938 19.359 1 93.19 687 GLY A C 1
ATOM 5452 O O . GLY A 1 687 ? 3.77 42.344 19.469 1 93.19 687 GLY A O 1
ATOM 5453 N N . SER A 1 688 ? 5.523 41.062 20.109 1 93.69 688 SER A N 1
ATOM 5454 C CA . SER A 1 688 ? 4.844 40.406 21.234 1 93.69 688 SER A CA 1
ATOM 5455 C C . SER A 1 688 ? 5.633 40.562 22.531 1 93.69 688 SER A C 1
ATOM 5457 O O . SER A 1 688 ? 6.859 40.688 22.5 1 93.69 688 SER A O 1
ATOM 5459 N N . PRO A 1 689 ? 4.875 40.594 23.656 1 94.5 689 PRO A N 1
ATOM 5460 C CA . PRO A 1 689 ? 5.605 40.5 24.922 1 94.5 689 PRO A CA 1
ATOM 5461 C C . PRO A 1 689 ? 6.301 39.156 25.109 1 94.5 689 PRO A C 1
ATOM 5463 O O . PRO A 1 689 ? 7.152 39 25.984 1 94.5 689 PRO A O 1
ATOM 5466 N N . CYS A 1 690 ? 5.902 38.25 24.344 1 96.31 690 CYS A N 1
ATOM 5467 C CA . CYS A 1 690 ? 6.5 36.938 24.375 1 96.31 690 CYS A CA 1
ATOM 5468 C C . CYS A 1 690 ? 7.477 36.75 23.219 1 96.31 690 CYS A C 1
ATOM 5470 O O . CYS A 1 690 ? 7.703 37.656 22.438 1 96.31 690 CYS A O 1
ATOM 5472 N N . LEU A 1 691 ? 8.156 35.594 23.25 1 97.19 691 LEU A N 1
ATOM 5473 C CA . LEU A 1 691 ? 9.164 35.312 22.234 1 97.19 691 LEU A CA 1
ATOM 5474 C C . LEU A 1 691 ? 8.992 33.938 21.656 1 97.19 691 LEU A C 1
ATOM 5476 O O . LEU A 1 691 ? 9.016 32.938 22.391 1 97.19 691 LEU A O 1
ATOM 5480 N N . ASP A 1 692 ? 8.742 33.875 20.359 1 94.94 692 ASP A N 1
ATOM 5481 C CA . ASP A 1 692 ? 8.586 32.594 19.641 1 94.94 692 ASP A CA 1
ATOM 5482 C C . ASP A 1 692 ? 9.773 32.344 18.719 1 94.94 692 ASP A C 1
ATOM 5484 O O . ASP A 1 692 ? 9.914 32.969 17.672 1 94.94 692 ASP A O 1
ATOM 5488 N N . PHE A 1 693 ? 10.609 31.375 19 1 95.25 693 PHE A N 1
ATOM 5489 C CA . PHE A 1 693 ? 11.852 31.109 18.266 1 95.25 693 PHE A CA 1
ATOM 5490 C C . PHE A 1 693 ? 11.555 30.453 16.922 1 95.25 693 PHE A C 1
ATOM 5492 O O . PHE A 1 693 ? 12.453 30.297 16.094 1 95.25 693 PHE A O 1
ATOM 5499 N N . ARG A 1 694 ? 10.328 30.172 16.594 1 91.31 694 ARG A N 1
ATOM 5500 C CA . ARG A 1 694 ? 9.961 29.625 15.281 1 91.31 694 ARG A CA 1
ATOM 5501 C C . ARG A 1 694 ? 9.891 30.734 14.234 1 91.31 694 ARG A C 1
ATOM 5503 O O . ARG A 1 694 ? 9.93 30.469 13.031 1 91.31 694 ARG A O 1
ATOM 5510 N N . ARG A 1 695 ? 9.758 31.922 14.828 1 92.5 695 ARG A N 1
ATOM 5511 C CA . ARG A 1 695 ? 9.578 33.062 13.961 1 92.5 695 ARG A CA 1
ATOM 5512 C C . ARG A 1 695 ? 10.508 34.219 14.359 1 92.5 695 ARG A C 1
ATOM 5514 O O . ARG A 1 695 ? 10.07 35.188 14.992 1 92.5 695 ARG A O 1
ATOM 5521 N N . ILE A 1 696 ? 11.703 34.156 13.898 1 96.69 696 ILE A N 1
ATOM 5522 C CA . ILE A 1 696 ? 12.711 35.156 14.156 1 96.69 696 ILE A CA 1
ATOM 5523 C C . ILE A 1 696 ? 13.133 35.812 12.844 1 96.69 696 ILE A C 1
ATOM 5525 O O . ILE A 1 696 ? 13.211 35.156 11.805 1 96.69 696 ILE A O 1
ATOM 5529 N N . ASN A 1 697 ? 13.383 37.125 12.898 1 97.75 697 ASN A N 1
ATOM 5530 C CA . ASN A 1 697 ? 13.867 37.812 11.703 1 97.75 697 ASN A CA 1
ATOM 5531 C C . ASN A 1 697 ? 15.031 37.062 11.062 1 97.75 697 ASN A C 1
ATOM 5533 O O . ASN A 1 697 ? 16.062 36.844 11.711 1 97.75 697 ASN A O 1
ATOM 5537 N N . SER A 1 698 ? 14.859 36.719 9.781 1 96.94 698 SER A N 1
ATOM 5538 C CA . SER A 1 698 ? 15.875 35.938 9.086 1 96.94 698 SER A CA 1
ATOM 5539 C C . SER A 1 698 ? 17.219 36.656 9.086 1 96.94 698 SER A C 1
ATOM 5541 O O . SER A 1 698 ? 18.281 36 9.133 1 96.94 698 SER A O 1
ATOM 5543 N N . SER A 1 699 ? 17.188 37.938 9 1 97.56 699 SER A N 1
ATOM 5544 C CA . SER A 1 699 ? 18.438 38.688 9.039 1 97.56 699 SER A CA 1
ATOM 5545 C C . SER A 1 699 ? 19.156 38.5 10.375 1 97.56 699 SER A C 1
ATOM 5547 O O . SER A 1 699 ? 20.375 38.438 10.43 1 97.56 699 SER A O 1
ATOM 5549 N N . LEU A 1 700 ? 18.422 38.5 11.445 1 98.31 700 LEU A N 1
ATOM 5550 C CA . LEU A 1 700 ? 19.016 38.219 12.742 1 98.31 700 LEU A CA 1
ATOM 5551 C C . LEU A 1 700 ? 19.562 36.781 12.797 1 98.31 700 LEU A C 1
ATOM 5553 O O . LEU A 1 700 ? 20.656 36.562 13.336 1 98.31 700 LEU A O 1
ATOM 5557 N N . CYS A 1 701 ? 18.812 35.875 12.281 1 97.69 701 CYS A N 1
ATOM 5558 C CA . CYS A 1 701 ? 19.281 34.469 12.234 1 97.69 701 CYS A CA 1
ATOM 5559 C C . CYS A 1 701 ? 20.609 34.375 11.5 1 97.69 701 CYS A C 1
ATOM 5561 O O . CYS A 1 701 ? 21.516 33.656 11.938 1 97.69 701 CYS A O 1
ATOM 5563 N N . GLU A 1 702 ? 20.703 35.062 10.367 1 97.88 702 GLU A N 1
ATOM 5564 C CA . GLU A 1 702 ? 21.953 35.062 9.602 1 97.88 702 GLU A CA 1
ATOM 5565 C C . GLU A 1 702 ? 23.094 35.688 10.414 1 97.88 702 GLU A C 1
ATOM 5567 O O . GLU A 1 702 ? 24.219 35.188 10.383 1 97.88 702 GLU A O 1
ATOM 5572 N N . LEU A 1 703 ? 22.812 36.719 11.062 1 98 703 LEU A N 1
ATOM 5573 C CA . LEU A 1 703 ? 23.812 37.375 11.898 1 98 703 LEU A CA 1
ATOM 5574 C C . LEU A 1 703 ? 24.281 36.469 13.023 1 98 703 LEU A C 1
ATOM 5576 O O . LEU A 1 703 ? 25.469 36.438 13.352 1 98 703 LEU A O 1
ATOM 5580 N N . VAL A 1 704 ? 23.391 35.75 13.602 1 98.19 704 VAL A N 1
ATOM 5581 C CA . VAL A 1 704 ? 23.688 34.812 14.68 1 98.19 704 VAL A CA 1
ATOM 5582 C C . VAL A 1 704 ? 24.688 33.781 14.195 1 98.19 704 VAL A C 1
ATOM 5584 O O . VAL A 1 704 ? 25.625 33.438 14.914 1 98.19 704 VAL A O 1
ATOM 5587 N N . VAL A 1 705 ? 24.453 33.344 13.008 1 97.38 705 VAL A N 1
ATOM 5588 C CA . VAL A 1 705 ? 25.344 32.312 12.438 1 97.38 705 VAL A CA 1
ATOM 5589 C C . VAL A 1 705 ? 26.688 32.969 12.062 1 97.38 705 VAL A C 1
ATOM 5591 O O . VAL A 1 705 ? 27.75 32.406 12.375 1 97.38 705 VAL A O 1
ATOM 5594 N N . SER A 1 706 ? 26.672 34.094 11.406 1 97.56 706 SER A N 1
ATOM 5595 C CA . SER A 1 706 ? 27.891 34.75 10.906 1 97.56 706 SER A CA 1
ATOM 5596 C C . SER A 1 706 ? 28.781 35.219 12.055 1 97.56 706 SER A C 1
ATOM 5598 O O . SER A 1 706 ? 30 35.188 11.945 1 97.56 706 SER A O 1
ATOM 5600 N N . GLU A 1 707 ? 28.219 35.656 13.172 1 97.81 707 GLU A N 1
ATOM 5601 C CA . GLU A 1 707 ? 28.984 36.156 14.32 1 97.81 707 GLU A CA 1
ATOM 5602 C C . GLU A 1 707 ? 29.328 35 15.289 1 97.81 707 GLU A C 1
ATOM 5604 O O . GLU A 1 707 ? 29.953 35.25 16.312 1 97.81 707 GLU A O 1
ATOM 5609 N N . CYS A 1 708 ? 28.891 33.781 14.984 1 96.88 708 CYS A N 1
ATOM 5610 C CA . CYS A 1 708 ? 29.156 32.594 15.797 1 96.88 708 CYS A CA 1
ATOM 5611 C C . CYS A 1 708 ? 28.703 32.812 17.234 1 96.88 708 CYS A C 1
ATOM 5613 O O . CYS A 1 708 ? 29.484 32.625 18.172 1 96.88 708 CYS A O 1
ATOM 5615 N N . VAL A 1 709 ? 27.5 33.188 17.391 1 98.31 709 VAL A N 1
ATOM 5616 C CA . VAL A 1 709 ? 26.938 33.406 18.719 1 98.31 709 VAL A CA 1
ATOM 5617 C C . VAL A 1 709 ? 27.078 32.156 19.562 1 98.31 709 VAL A C 1
ATOM 5619 O O . VAL A 1 709 ? 26.734 31.062 19.109 1 98.31 709 VAL A O 1
ATOM 5622 N N . ASP A 1 710 ? 27.641 32.281 20.719 1 98 710 ASP A N 1
ATOM 5623 C CA . ASP A 1 710 ? 27.844 31.125 21.578 1 98 710 ASP A CA 1
ATOM 5624 C C . ASP A 1 710 ? 27.234 31.359 22.953 1 98 710 ASP A C 1
ATOM 5626 O O . ASP A 1 710 ? 27.438 30.547 23.875 1 98 710 ASP A O 1
ATOM 5630 N N . LEU A 1 711 ? 26.469 32.5 23.203 1 98.44 711 LEU A N 1
ATOM 5631 C CA . LEU A 1 711 ? 25.688 32.75 24.391 1 98.44 711 LEU A CA 1
ATOM 5632 C C . LEU A 1 711 ? 24.375 33.438 24.047 1 98.44 711 LEU A C 1
ATOM 5634 O O . LEU A 1 711 ? 24.359 34.469 23.359 1 98.44 711 LEU A O 1
ATOM 5638 N N . VAL A 1 712 ? 23.281 32.844 24.438 1 98.75 712 VAL A N 1
ATOM 5639 C CA . VAL A 1 712 ? 21.969 33.438 24.266 1 98.75 712 VAL A CA 1
ATOM 5640 C C . VAL A 1 712 ? 21.391 33.844 25.625 1 98.75 712 VAL A C 1
ATOM 5642 O O . VAL A 1 712 ? 21.328 33 26.531 1 98.75 712 VAL A O 1
ATOM 5645 N N . VAL A 1 713 ? 21.047 35.094 25.766 1 98.81 713 VAL A N 1
ATOM 5646 C CA . VAL A 1 713 ? 20.422 35.594 26.984 1 98.81 713 VAL A CA 1
ATOM 5647 C C . VAL A 1 713 ? 18.984 36.031 26.688 1 98.81 713 VAL A C 1
ATOM 5649 O O . VAL A 1 713 ? 18.734 36.781 25.734 1 98.81 713 VAL A O 1
ATOM 5652 N N . ILE A 1 714 ? 18.062 35.5 27.391 1 98.81 714 ILE A N 1
ATOM 5653 C CA . ILE A 1 714 ? 16.656 35.875 27.266 1 98.81 714 ILE A CA 1
ATOM 5654 C C . ILE A 1 714 ? 16.188 36.562 28.531 1 98.81 714 ILE A C 1
ATOM 5656 O O . ILE A 1 714 ? 16.203 35.969 29.625 1 98.81 714 ILE A O 1
ATOM 5660 N N . GLU A 1 715 ? 15.828 37.75 28.375 1 98.38 715 GLU A N 1
ATOM 5661 C CA . GLU A 1 715 ? 15.414 38.531 29.531 1 98.38 715 GLU A CA 1
ATOM 5662 C C . GLU A 1 715 ? 13.922 38.844 29.484 1 98.38 715 GLU A C 1
ATOM 5664 O O . GLU A 1 715 ? 13.391 39.25 28.453 1 98.38 715 GLU A O 1
ATOM 5669 N N . GLY A 1 716 ? 13.234 38.594 30.594 1 97.19 716 GLY A N 1
ATOM 5670 C CA . GLY A 1 716 ? 11.836 38.969 30.703 1 97.19 716 GLY A CA 1
ATOM 5671 C C . GLY A 1 716 ? 10.914 37.812 31 1 97.19 716 GLY A C 1
ATOM 5672 O O . GLY A 1 716 ? 11.133 36.688 30.5 1 97.19 716 GLY A O 1
ATOM 5673 N N . MET A 1 717 ? 9.883 38.031 31.766 1 95.88 717 MET A N 1
ATOM 5674 C CA . MET A 1 717 ? 8.953 36.969 32.188 1 95.88 717 MET A CA 1
ATOM 5675 C C . MET A 1 717 ? 8.219 36.375 30.984 1 95.88 717 MET A C 1
ATOM 5677 O O . MET A 1 717 ? 8.094 35.156 30.875 1 95.88 717 MET A O 1
ATOM 5681 N N . GLY A 1 718 ? 7.711 37.25 30.047 1 95.62 718 GLY A N 1
ATOM 5682 C CA . GLY A 1 718 ? 7.035 36.781 28.844 1 95.62 718 GLY A CA 1
ATOM 5683 C C . GLY A 1 718 ? 7.938 35.969 27.938 1 95.62 718 GLY A C 1
ATOM 5684 O O . GLY A 1 718 ? 7.496 35 27.328 1 95.62 718 GLY A O 1
ATOM 5685 N N . ARG A 1 719 ? 9.203 36.312 27.906 1 97.62 719 ARG A N 1
ATOM 5686 C CA . ARG A 1 719 ? 10.133 35.75 26.938 1 97.62 719 ARG A CA 1
ATOM 5687 C C . ARG A 1 719 ? 10.891 34.562 27.516 1 97.62 719 ARG A C 1
ATOM 5689 O O . ARG A 1 719 ? 11.25 33.625 26.797 1 97.62 719 ARG A O 1
ATOM 5696 N N . ALA A 1 720 ? 11.008 34.531 28.828 1 97.62 720 ALA A N 1
ATOM 5697 C CA . ALA A 1 720 ? 11.852 33.5 29.438 1 97.62 720 ALA A CA 1
ATOM 5698 C C . ALA A 1 720 ? 11.008 32.5 30.203 1 97.62 720 ALA A C 1
ATOM 5700 O O . ALA A 1 720 ? 11.445 31.359 30.422 1 97.62 720 ALA A O 1
ATOM 5701 N N . ILE A 1 721 ? 9.828 32.906 30.562 1 96.19 721 ILE A N 1
ATOM 5702 C CA . ILE A 1 721 ? 9.07 32.031 31.438 1 96.19 721 ILE A CA 1
ATOM 5703 C C . ILE A 1 721 ? 7.773 31.609 30.734 1 96.19 721 ILE A C 1
ATOM 5705 O O . ILE A 1 721 ? 7.543 30.422 30.484 1 96.19 721 ILE A O 1
ATOM 5709 N N . HIS A 1 722 ? 6.938 32.594 30.344 1 95.12 722 HIS A N 1
ATOM 5710 C CA . HIS A 1 722 ? 5.723 32.219 29.609 1 95.12 722 HIS A CA 1
ATOM 5711 C C . HIS A 1 722 ? 6.051 31.5 28.312 1 95.12 722 HIS A C 1
ATOM 5713 O O . HIS A 1 722 ? 5.309 30.609 27.891 1 95.12 722 HIS A O 1
ATOM 5719 N N . THR A 1 723 ? 7.109 32 27.75 1 96.31 723 THR A N 1
ATOM 5720 C CA . THR A 1 723 ? 7.676 31.312 26.594 1 96.31 723 THR A CA 1
ATOM 5721 C C . THR A 1 723 ? 9.148 30.984 26.812 1 96.31 723 THR A C 1
ATOM 5723 O O . THR A 1 723 ? 9.859 31.75 27.484 1 96.31 723 THR A O 1
ATOM 5726 N N . ASN A 1 724 ? 9.633 29.781 26.391 1 97 724 ASN A N 1
ATOM 5727 C CA . ASN A 1 724 ? 11.023 29.359 26.234 1 97 724 ASN A CA 1
ATOM 5728 C C . ASN A 1 724 ? 11.617 28.922 27.562 1 97 724 ASN A C 1
ATOM 5730 O O . ASN A 1 724 ? 12.836 28.781 27.688 1 97 724 ASN A O 1
ATOM 5734 N N . PHE A 1 725 ? 10.75 28.797 28.562 1 96.31 725 PHE A N 1
ATOM 5735 C CA . PHE A 1 725 ? 11.281 28.297 29.828 1 96.31 725 PHE A CA 1
ATOM 5736 C C . PHE A 1 725 ? 11.977 26.953 29.641 1 96.31 725 PHE A C 1
ATOM 5738 O O . PHE A 1 725 ? 12.992 26.672 30.266 1 96.31 725 PHE A O 1
ATOM 5745 N N . ASP A 1 726 ? 11.453 26.188 28.703 1 94.25 726 ASP A N 1
ATOM 5746 C CA . ASP A 1 726 ? 11.961 24.828 28.453 1 94.25 726 ASP A CA 1
ATOM 5747 C C . ASP A 1 726 ? 12.703 24.766 27.109 1 94.25 726 ASP A C 1
ATOM 5749 O O . ASP A 1 726 ? 12.906 23.672 26.562 1 94.25 726 ASP A O 1
ATOM 5753 N N . ALA A 1 727 ? 13.031 25.844 26.562 1 95.25 727 ALA A N 1
ATOM 5754 C CA . ALA A 1 727 ? 13.789 25.844 25.312 1 95.25 727 ALA A CA 1
ATOM 5755 C C . ALA A 1 727 ? 15.25 25.453 25.562 1 95.25 727 ALA A C 1
ATOM 5757 O O . ALA A 1 727 ? 15.844 25.859 26.562 1 95.25 727 ALA A O 1
ATOM 5758 N N . HIS A 1 728 ? 15.812 24.656 24.703 1 95.81 728 HIS A N 1
ATOM 5759 C CA . HIS A 1 728 ? 17.219 24.234 24.781 1 95.81 728 HIS A CA 1
ATOM 5760 C C . HIS A 1 728 ? 17.984 24.672 23.531 1 95.81 728 HIS A C 1
ATOM 5762 O O . HIS A 1 728 ? 17.438 24.656 22.422 1 95.81 728 HIS A O 1
ATOM 5768 N N . PHE A 1 729 ? 19.203 25.016 23.766 1 97.12 729 PHE A N 1
ATOM 5769 C CA . PHE A 1 729 ? 20 25.578 22.672 1 97.12 729 PHE A CA 1
ATOM 5770 C C . PHE A 1 729 ? 21.281 24.781 22.484 1 97.12 729 PHE A C 1
ATOM 5772 O O . PHE A 1 729 ? 21.703 24.031 23.375 1 97.12 729 PHE A O 1
ATOM 5779 N N . THR A 1 730 ? 21.875 24.922 21.312 1 96.5 730 THR A N 1
ATOM 5780 C CA . THR A 1 730 ? 23.156 24.297 21.031 1 96.5 730 THR A CA 1
ATOM 5781 C C . THR A 1 730 ? 24.297 25.047 21.734 1 96.5 730 THR A C 1
ATOM 5783 O O . THR A 1 730 ? 25.391 24.5 21.922 1 96.5 730 THR A O 1
ATOM 5786 N N . CYS A 1 731 ? 24.172 26.266 22.172 1 97.44 731 CYS A N 1
ATOM 5787 C CA . CYS A 1 731 ? 25.125 27.094 22.891 1 97.44 731 CYS A CA 1
ATOM 5788 C C . CYS A 1 731 ? 24.641 27.375 24.312 1 97.44 731 CYS A C 1
ATOM 5790 O O . CYS A 1 731 ? 23.547 26.953 24.688 1 97.44 731 CYS A O 1
ATOM 5792 N N . ASP A 1 732 ? 25.484 28.031 25.109 1 97.69 732 ASP A N 1
ATOM 5793 C CA . ASP A 1 732 ? 25.094 28.406 26.469 1 97.69 732 ASP A CA 1
ATOM 5794 C C . ASP A 1 732 ? 23.938 29.406 26.438 1 97.69 732 ASP A C 1
ATOM 5796 O O . ASP A 1 732 ? 23.812 30.188 25.516 1 97.69 732 ASP A O 1
ATOM 5800 N N . SER A 1 733 ? 23.109 29.281 27.422 1 98.5 733 SER A N 1
ATOM 5801 C CA . SER A 1 733 ? 21.984 30.188 27.484 1 98.5 733 SER A CA 1
ATOM 5802 C C . SER A 1 733 ? 21.703 30.625 28.922 1 98.5 733 SER A C 1
ATOM 5804 O O . SER A 1 733 ? 21.938 29.859 29.859 1 98.5 733 SER A O 1
ATOM 5806 N N . LEU A 1 734 ? 21.25 31.828 29.078 1 98.62 734 LEU A N 1
ATOM 5807 C CA . LEU A 1 734 ? 20.859 32.406 30.344 1 98.62 734 LEU A CA 1
ATOM 5808 C C . LEU A 1 734 ? 19.453 33.031 30.25 1 98.62 734 LEU A C 1
ATOM 5810 O O . LEU A 1 734 ? 19.219 33.906 29.422 1 98.62 734 LEU A O 1
ATOM 5814 N N . LYS A 1 735 ? 18.531 32.531 31.016 1 98.69 735 LYS A N 1
ATOM 5815 C CA . LYS A 1 735 ? 17.188 33.062 31.141 1 98.69 735 LYS A CA 1
ATOM 5816 C C . LYS A 1 735 ? 17.016 33.844 32.438 1 98.69 735 LYS A C 1
ATOM 5818 O O . LYS A 1 735 ? 17.281 33.312 33.531 1 98.69 735 LYS A O 1
ATOM 5823 N N . ALA A 1 736 ? 16.656 35.094 32.281 1 98.5 736 ALA A N 1
ATOM 5824 C CA . ALA A 1 736 ? 16.578 35.969 33.469 1 98.5 736 ALA A CA 1
ATOM 5825 C C . ALA A 1 736 ? 15.234 36.688 33.5 1 98.5 736 ALA A C 1
ATOM 5827 O O . ALA A 1 736 ? 14.859 37.375 32.531 1 98.5 736 ALA A O 1
ATOM 5828 N N . ALA A 1 737 ? 14.531 36.531 34.594 1 97.88 737 ALA A N 1
ATOM 5829 C CA . ALA A 1 737 ? 13.227 37.188 34.719 1 97.88 737 ALA A CA 1
ATOM 5830 C C . ALA A 1 737 ? 12.797 37.281 36.188 1 97.88 737 ALA A C 1
ATOM 5832 O O . ALA A 1 737 ? 13.273 36.5 37.031 1 97.88 737 ALA A O 1
ATOM 5833 N N . VAL A 1 738 ? 11.984 38.188 36.438 1 96.94 738 VAL A N 1
ATOM 5834 C CA . VAL A 1 738 ? 11.305 38.312 37.719 1 96.94 738 VAL A CA 1
ATOM 5835 C C . VAL A 1 738 ? 9.828 37.969 37.562 1 96.94 738 VAL A C 1
ATOM 5837 O O . VAL A 1 738 ? 9.18 38.438 36.625 1 96.94 738 VAL A O 1
ATOM 5840 N N . ILE A 1 739 ? 9.375 37.156 38.469 1 94.94 739 ILE A N 1
ATOM 5841 C CA . ILE A 1 739 ? 7.977 36.75 38.406 1 94.94 739 ILE A CA 1
ATOM 5842 C C . ILE A 1 739 ? 7.086 37.844 39 1 94.94 739 ILE A C 1
ATOM 5844 O O . ILE A 1 739 ? 7.207 38.188 40.188 1 94.94 739 ILE A O 1
ATOM 5848 N N . LYS A 1 740 ? 6.184 38.281 38.25 1 92.25 740 LYS A N 1
ATOM 5849 C CA . LYS A 1 740 ? 5.426 39.438 38.688 1 92.25 740 LYS A CA 1
ATOM 5850 C C . LYS A 1 740 ? 3.943 39.125 38.844 1 92.25 740 LYS A C 1
ATOM 5852 O O . LYS A 1 740 ? 3.148 39.969 39.219 1 92.25 740 LYS A O 1
ATOM 5857 N N . THR A 1 741 ? 3.562 37.938 38.469 1 87 741 THR A N 1
ATOM 5858 C CA . THR A 1 741 ? 2.176 37.531 38.625 1 87 741 THR A CA 1
ATOM 5859 C C . THR A 1 741 ? 2.062 36.406 39.656 1 87 741 THR A C 1
ATOM 5861 O O . THR A 1 741 ? 2.877 35.5 39.688 1 87 741 THR A O 1
ATOM 5864 N N . LYS A 1 742 ? 1.044 36.562 40.438 1 86.44 742 LYS A N 1
ATOM 5865 C CA . LYS A 1 742 ? 0.868 35.625 41.562 1 86.44 742 LYS A CA 1
ATOM 5866 C C . LYS A 1 742 ? 0.624 34.219 41.031 1 86.44 742 LYS A C 1
ATOM 5868 O O . LYS A 1 742 ? 1.18 33.25 41.594 1 86.44 742 LYS A O 1
ATOM 5873 N N . TRP A 1 743 ? -0.167 34.094 40.125 1 87.62 743 TRP A N 1
ATOM 5874 C CA . TRP A 1 743 ? -0.509 32.781 39.594 1 87.62 743 TRP A CA 1
ATOM 5875 C C . TRP A 1 743 ? 0.74 32.031 39.156 1 87.62 743 TRP A C 1
ATOM 5877 O O . TRP A 1 743 ? 0.914 30.859 39.469 1 87.62 743 TRP A O 1
ATOM 5887 N N . LEU A 1 744 ? 1.561 32.656 38.375 1 88.62 744 LEU A N 1
ATOM 5888 C CA . LEU A 1 744 ? 2.783 32.031 37.875 1 88.62 744 LEU A CA 1
ATOM 5889 C C . LEU A 1 744 ? 3.738 31.719 39.031 1 88.62 744 LEU A C 1
ATOM 5891 O O . LEU A 1 744 ? 4.406 30.672 39 1 88.62 744 LEU A O 1
ATOM 5895 N N . ALA A 1 745 ? 3.762 32.594 39.938 1 91 745 ALA A N 1
ATOM 5896 C CA . ALA A 1 745 ? 4.598 32.375 41.125 1 91 745 ALA A CA 1
ATOM 5897 C C . ALA A 1 745 ? 4.168 31.109 41.844 1 91 745 ALA A C 1
ATOM 5899 O O . ALA A 1 745 ? 5.004 30.266 42.188 1 91 745 ALA A O 1
ATOM 5900 N N . ASP A 1 746 ? 2.893 31.016 42.031 1 91.56 746 ASP A N 1
ATOM 5901 C CA . ASP A 1 746 ? 2.352 29.844 42.719 1 91.56 746 ASP A CA 1
ATOM 5902 C C . ASP A 1 746 ? 2.645 28.562 41.938 1 91.56 746 ASP A C 1
ATOM 5904 O O . ASP A 1 746 ? 3.002 27.547 42.531 1 91.56 746 ASP A O 1
ATOM 5908 N N . ARG A 1 747 ? 2.498 28.672 40.688 1 90.75 747 ARG A N 1
ATOM 5909 C CA . ARG A 1 747 ? 2.674 27.5 39.844 1 90.75 747 ARG A CA 1
ATOM 5910 C C . ARG A 1 747 ? 4.121 27.031 39.844 1 90.75 747 ARG A C 1
ATOM 5912 O O . ARG A 1 747 ? 4.383 25.828 39.75 1 90.75 747 ARG A O 1
ATOM 5919 N N . LEU A 1 748 ? 5.062 27.969 39.969 1 91.88 748 LEU A N 1
ATOM 5920 C CA . LEU A 1 748 ? 6.48 27.625 39.938 1 91.88 748 LEU A CA 1
ATOM 5921 C C . LEU A 1 748 ? 7.004 27.406 41.375 1 91.88 748 LEU A C 1
ATOM 5923 O O . LEU A 1 748 ? 8.172 27.047 41.562 1 91.88 748 LEU A O 1
ATOM 5927 N N . GLY A 1 749 ? 6.141 27.594 42.375 1 90.75 749 GLY A N 1
ATOM 5928 C CA . GLY A 1 749 ? 6.496 27.344 43.75 1 90.75 749 GLY A CA 1
ATOM 5929 C C . GLY A 1 749 ? 7.203 28.516 44.406 1 90.75 749 GLY A C 1
ATOM 5930 O O . GLY A 1 749 ? 7.992 28.328 45.344 1 90.75 749 GLY A O 1
ATOM 5931 N N . GLY A 1 750 ? 6.992 29.703 43.906 1 93.25 750 GLY A N 1
ATOM 5932 C CA . GLY A 1 750 ? 7.613 30.875 44.5 1 93.25 750 GLY A CA 1
ATOM 5933 C C . GLY A 1 750 ? 6.609 31.953 44.875 1 93.25 750 GLY A C 1
ATOM 5934 O O . GLY A 1 750 ? 5.445 31.641 45.156 1 93.25 750 GLY A O 1
ATOM 5935 N N . SER A 1 751 ? 7.074 33.125 45.062 1 92.19 751 SER A N 1
ATOM 5936 C CA . SER A 1 751 ? 6.262 34.281 45.406 1 92.19 751 SER A CA 1
ATOM 5937 C C . SER A 1 751 ? 6.441 35.375 44.344 1 92.19 751 SER A C 1
ATOM 5939 O O . SER A 1 751 ? 7.355 35.312 43.531 1 92.19 751 SER A O 1
ATOM 5941 N N . VAL A 1 752 ? 5.562 36.25 44.375 1 90.88 752 VAL A N 1
ATOM 5942 C CA . VAL A 1 752 ? 5.723 37.406 43.5 1 90.88 752 VAL A CA 1
ATOM 5943 C C . VAL A 1 752 ? 7.09 38.062 43.719 1 90.88 752 VAL A C 1
ATOM 5945 O O . VAL A 1 752 ? 7.551 38.156 44.875 1 90.88 752 VAL A O 1
ATOM 5948 N N . PHE A 1 753 ? 7.77 38.406 42.656 1 91.69 753 PHE A N 1
ATOM 5949 C CA . PHE A 1 753 ? 9.102 39 42.594 1 91.69 753 PHE A CA 1
ATOM 5950 C C . PHE A 1 753 ? 10.18 37.938 42.812 1 91.69 753 PHE A C 1
ATOM 5952 O O . PHE A 1 753 ? 11.344 38.281 43.031 1 91.69 753 PHE A O 1
ATOM 5959 N N . SER A 1 754 ? 9.656 36.719 42.875 1 95.62 754 SER A N 1
ATOM 5960 C CA . SER A 1 754 ? 10.664 35.656 42.812 1 95.62 754 SER A CA 1
ATOM 5961 C C . SER A 1 754 ? 11.531 35.781 41.562 1 95.62 754 SER A C 1
ATOM 5963 O O . SER A 1 754 ? 11.086 36.312 40.531 1 95.62 754 SER A O 1
ATOM 5965 N N . VAL A 1 755 ? 12.742 35.312 41.719 1 97.12 755 VAL A N 1
ATOM 5966 C CA . VAL A 1 755 ? 13.719 35.531 40.656 1 97.12 755 VAL A CA 1
ATOM 5967 C C . VAL A 1 755 ? 14.016 34.219 39.938 1 97.12 755 VAL A C 1
ATOM 5969 O O . VAL A 1 755 ? 14.148 33.156 40.594 1 97.12 755 VAL A O 1
ATOM 5972 N N . VAL A 1 756 ? 14 34.312 38.625 1 97.69 756 VAL A N 1
ATOM 5973 C CA . VAL A 1 756 ? 14.461 33.219 37.812 1 97.69 756 VAL A CA 1
ATOM 5974 C C . VAL A 1 756 ? 15.75 33.594 37.094 1 97.69 756 VAL A C 1
ATOM 5976 O O . VAL A 1 756 ? 15.773 34.531 36.281 1 97.69 756 VAL A O 1
ATOM 5979 N N . CYS A 1 757 ? 16.828 33.031 37.438 1 98.5 757 CYS A N 1
ATOM 5980 C CA . CYS A 1 757 ? 18.125 33.062 36.781 1 98.5 757 CYS A CA 1
ATOM 5981 C C . CYS A 1 757 ? 18.562 31.641 36.406 1 98.5 757 CYS A C 1
ATOM 5983 O O . CYS A 1 757 ? 19.172 30.938 37.219 1 98.5 757 CYS A O 1
ATOM 5985 N N . LYS A 1 758 ? 18.234 31.25 35.219 1 98.44 758 LYS A N 1
ATOM 5986 C CA . LYS A 1 758 ? 18.406 29.875 34.75 1 98.44 758 LYS A CA 1
ATOM 5987 C C . LYS A 1 758 ? 19.484 29.797 33.688 1 98.44 758 LYS A C 1
ATOM 5989 O O . LYS A 1 758 ? 19.328 30.344 32.594 1 98.44 758 LYS A O 1
ATOM 5994 N N . PHE A 1 759 ? 20.609 29.188 34.031 1 98.31 759 PHE A N 1
ATOM 5995 C CA . PHE A 1 759 ? 21.719 29.016 33.094 1 98.31 759 PHE A CA 1
ATOM 5996 C C . PHE A 1 759 ? 21.812 27.562 32.656 1 98.31 759 PHE A C 1
ATOM 5998 O O . PHE A 1 759 ? 21.625 26.641 33.469 1 98.31 759 PHE A O 1
ATOM 6005 N N . GLU A 1 760 ? 21.969 27.344 31.344 1 97.31 760 GLU A N 1
ATOM 6006 C CA . GLU A 1 760 ? 22.141 26.016 30.781 1 97.31 760 GLU A CA 1
ATOM 6007 C C . GLU A 1 760 ? 23.312 25.953 29.812 1 97.31 760 GLU A C 1
ATOM 6009 O O . GLU A 1 760 ? 23.438 26.812 28.922 1 97.31 760 GLU A O 1
ATOM 6014 N N . HIS A 1 761 ? 24.125 24.922 30 1 96 761 HIS A N 1
ATOM 6015 C CA . HIS A 1 761 ? 25.219 24.703 29.047 1 96 761 HIS A CA 1
ATOM 6016 C C . HIS A 1 761 ? 24.688 24.172 27.719 1 96 761 HIS A C 1
ATOM 6018 O O . HIS A 1 761 ? 23.719 23.406 27.688 1 96 761 HIS A O 1
ATOM 6024 N N . GLY A 1 762 ? 25.375 24.641 26.609 1 91.62 762 GLY A N 1
ATOM 6025 C CA . GLY A 1 762 ? 25 24.125 25.297 1 91.62 762 GLY A CA 1
ATOM 6026 C C . GLY A 1 762 ? 25.406 22.688 25.078 1 91.62 762 GLY A C 1
ATOM 6027 O O . GLY A 1 762 ? 26.172 22.125 25.875 1 91.62 762 GLY A O 1
ATOM 6028 N N . SER A 1 763 ? 24.891 21.984 24.078 1 80.94 763 SER A N 1
ATOM 6029 C CA . SER A 1 763 ? 25.219 20.594 23.781 1 80.94 763 SER A CA 1
ATOM 6030 C C . SER A 1 763 ? 26.594 20.484 23.141 1 80.94 763 SER A C 1
ATOM 6032 O O . SER A 1 763 ? 27.266 19.453 23.281 1 80.94 763 SER A O 1
ATOM 6034 N N . HIS A 1 764 ? 27.156 21.312 22.188 1 64.88 764 HIS A N 1
ATOM 6035 C CA . HIS A 1 764 ? 28.422 21.141 21.469 1 64.88 764 HIS A CA 1
ATOM 6036 C C . HIS A 1 764 ? 29.609 21.578 22.328 1 64.88 764 HIS A C 1
ATOM 6038 O O . HIS A 1 764 ? 30.719 21.734 21.828 1 64.88 764 HIS A O 1
ATOM 6044 N N . ARG A 1 765 ? 29.734 21.781 23.578 1 49.38 765 ARG A N 1
ATOM 6045 C CA . ARG A 1 765 ? 31.047 22.156 24.125 1 49.38 765 ARG A CA 1
ATOM 6046 C C . ARG A 1 765 ? 32.031 21.016 23.984 1 49.38 765 ARG A C 1
ATOM 6048 O O . ARG A 1 765 ? 31.766 19.891 24.406 1 49.38 765 ARG A O 1
ATOM 6055 N N . ALA A 1 766 ? 32.938 21.219 23.125 1 39.47 766 ALA A N 1
ATOM 6056 C CA . ALA A 1 766 ? 34.219 20.5 23.094 1 39.47 766 ALA A CA 1
ATOM 6057 C C . ALA A 1 766 ? 34.906 20.531 24.453 1 39.47 766 ALA A C 1
ATOM 6059 O O . ALA A 1 766 ? 35.031 21.609 25.047 1 39.47 766 ALA A O 1
ATOM 6060 N N . VAL A 1 767 ? 34.844 19.516 25.188 1 32.03 767 VAL A N 1
ATOM 6061 C CA . VAL A 1 767 ? 35.781 19.312 26.297 1 32.03 767 VAL A CA 1
ATOM 6062 C C . VAL A 1 767 ? 37.156 19.844 25.922 1 32.03 767 VAL A C 1
ATOM 6064 O O . VAL A 1 767 ? 37.719 19.469 24.891 1 32.03 767 VAL A O 1
ATOM 6067 N N . ALA A 1 768 ? 37.594 21.047 26.328 1 26.81 768 ALA A N 1
ATOM 6068 C CA . ALA A 1 768 ? 39.031 21.281 26.375 1 26.81 768 ALA A CA 1
ATOM 6069 C C . ALA A 1 768 ? 39.75 20.094 27 1 26.81 768 ALA A C 1
ATOM 6071 O O . ALA A 1 768 ? 39.5 19.766 28.172 1 26.81 768 ALA A O 1
ATOM 6072 N N . SER A 1 769 ? 39.938 18.906 26.281 1 20.33 769 SER A N 1
ATOM 6073 C CA . SER A 1 769 ? 41.188 18.266 26.688 1 20.33 769 SER A CA 1
ATOM 6074 C C . SER A 1 769 ? 42.344 19.219 26.547 1 20.33 769 SER A C 1
ATOM 6076 O O . SER A 1 769 ? 42.438 19.969 25.578 1 20.33 769 SER A O 1
ATOM 6078 N N . MET B 1 1 ? -42.25 -45.344 0.646 1 39.53 1 MET B N 1
ATOM 6079 C CA . MET B 1 1 ? -41.188 -46.281 1.039 1 39.53 1 MET B CA 1
ATOM 6080 C C . MET B 1 1 ? -40.281 -46.594 -0.143 1 39.53 1 MET B C 1
ATOM 6082 O O . MET B 1 1 ? -39.062 -46.625 -0.003 1 39.53 1 MET B O 1
ATOM 6086 N N . ALA B 1 2 ? -40.938 -47 -1.236 1 54.69 2 ALA B N 1
ATOM 6087 C CA . ALA B 1 2 ? -40.156 -47.375 -2.432 1 54.69 2 ALA B CA 1
ATOM 6088 C C . ALA B 1 2 ? -39.438 -46.156 -3.014 1 54.69 2 ALA B C 1
ATOM 6090 O O . ALA B 1 2 ? -38.281 -46.219 -3.395 1 54.69 2 ALA B O 1
ATOM 6091 N N . GLU B 1 3 ? -40.062 -45.062 -3.131 1 47.59 3 GLU B N 1
ATOM 6092 C CA . GLU B 1 3 ? -39.469 -43.844 -3.666 1 47.59 3 GLU B CA 1
ATOM 6093 C C . GLU B 1 3 ? -38.375 -43.312 -2.758 1 47.59 3 GLU B C 1
ATOM 6095 O O . GLU B 1 3 ? -37.344 -42.812 -3.236 1 47.59 3 GLU B O 1
ATOM 6100 N N . GLU B 1 4 ? -38.594 -43.375 -1.521 1 48.72 4 GLU B N 1
ATOM 6101 C CA . GLU B 1 4 ? -37.562 -43.031 -0.557 1 48.72 4 GLU B CA 1
ATOM 6102 C C . GLU B 1 4 ? -36.344 -43.938 -0.671 1 48.72 4 GLU B C 1
ATOM 6104 O O . GLU B 1 4 ? -35.219 -43.5 -0.551 1 48.72 4 GLU B O 1
ATOM 6109 N N . SER B 1 5 ? -36.656 -45.156 -0.942 1 49.72 5 SER B N 1
ATOM 6110 C CA . SER B 1 5 ? -35.594 -46.156 -1.094 1 49.72 5 SER B CA 1
ATOM 6111 C C . SER B 1 5 ? -34.781 -45.906 -2.354 1 49.72 5 SER B C 1
ATOM 6113 O O . SER B 1 5 ? -33.562 -46.031 -2.34 1 49.72 5 SER B O 1
ATOM 6115 N N . GLU B 1 6 ? -35.438 -45.562 -3.369 1 50.84 6 GLU B N 1
ATOM 6116 C CA . GLU B 1 6 ? -34.75 -45.281 -4.629 1 50.84 6 GLU B CA 1
ATOM 6117 C C . GLU B 1 6 ? -33.875 -44.031 -4.527 1 50.84 6 GLU B C 1
ATOM 6119 O O . GLU B 1 6 ? -32.75 -44 -5.051 1 50.84 6 GLU B O 1
ATOM 6124 N N . THR B 1 7 ? -34.438 -43.125 -3.85 1 55.22 7 THR B N 1
ATOM 6125 C CA . THR B 1 7 ? -33.688 -41.875 -3.639 1 55.22 7 THR B CA 1
ATOM 6126 C C . THR B 1 7 ? -32.5 -42.125 -2.736 1 55.22 7 THR B C 1
ATOM 6128 O O . THR B 1 7 ? -31.406 -41.594 -2.965 1 55.22 7 THR B O 1
ATOM 6131 N N . LEU B 1 8 ? -32.625 -43 -1.799 1 58.66 8 LEU B N 1
ATOM 6132 C CA . LEU B 1 8 ? -31.547 -43.375 -0.894 1 58.66 8 LEU B CA 1
ATOM 6133 C C . LEU B 1 8 ? -30.469 -44.156 -1.622 1 58.66 8 LEU B C 1
ATOM 6135 O O . LEU B 1 8 ? -29.281 -43.969 -1.386 1 58.66 8 LEU B O 1
ATOM 6139 N N . GLU B 1 9 ? -30.984 -45.094 -2.463 1 57.78 9 GLU B N 1
ATOM 6140 C CA . GLU B 1 9 ? -30.031 -45.906 -3.232 1 57.78 9 GLU B CA 1
ATOM 6141 C C . GLU B 1 9 ? -29.266 -45.031 -4.227 1 57.78 9 GLU B C 1
ATOM 6143 O O . GLU B 1 9 ? -28.062 -45.219 -4.434 1 57.78 9 GLU B O 1
ATOM 6148 N N . GLU B 1 10 ? -29.906 -44.094 -4.746 1 61.91 10 GLU B N 1
ATOM 6149 C CA . GLU B 1 10 ? -29.25 -43.188 -5.676 1 61.91 10 GLU B CA 1
ATOM 6150 C C . GLU B 1 10 ? -28.234 -42.312 -4.957 1 61.91 10 GLU B C 1
ATOM 6152 O O . GLU B 1 10 ? -27.141 -42.062 -5.477 1 61.91 10 GLU B O 1
ATOM 6157 N N . THR B 1 11 ? -28.672 -41.906 -3.814 1 64.75 11 THR B N 1
ATOM 6158 C CA . THR B 1 11 ? -27.766 -41.125 -3.002 1 64.75 11 THR B CA 1
ATOM 6159 C C . THR B 1 11 ? -26.562 -41.938 -2.578 1 64.75 11 THR B C 1
ATOM 6161 O O . THR B 1 11 ? -25.422 -41.438 -2.602 1 64.75 11 THR B O 1
ATOM 6164 N N . ARG B 1 12 ? -26.875 -43.156 -2.207 1 66.06 12 ARG B N 1
ATOM 6165 C CA . ARG B 1 12 ? -25.781 -44.031 -1.807 1 66.06 12 ARG B CA 1
ATOM 6166 C C . ARG B 1 12 ? -24.812 -44.281 -2.965 1 66.06 12 ARG B C 1
ATOM 6168 O O . ARG B 1 12 ? -23.594 -44.281 -2.781 1 66.06 12 ARG B O 1
ATOM 6175 N N . ALA B 1 13 ? -25.406 -44.531 -4.012 1 66.75 13 ALA B N 1
ATOM 6176 C CA . ALA B 1 13 ? -24.594 -44.781 -5.191 1 66.75 13 ALA B CA 1
ATOM 6177 C C . ALA B 1 13 ? -23.734 -43.562 -5.523 1 66.75 13 ALA B C 1
ATOM 6179 O O . ALA B 1 13 ? -22.578 -43.688 -5.918 1 66.75 13 ALA B O 1
ATOM 6180 N N . THR B 1 14 ? -24.281 -42.469 -5.297 1 73.88 14 THR B N 1
ATOM 6181 C CA . THR B 1 14 ? -23.562 -41.219 -5.586 1 73.88 14 THR B CA 1
ATOM 6182 C C . THR B 1 14 ? -22.406 -41.031 -4.613 1 73.88 14 THR B C 1
ATOM 6184 O O . THR B 1 14 ? -21.312 -40.656 -5.02 1 73.88 14 THR B O 1
ATOM 6187 N N . ILE B 1 15 ? -22.703 -41.281 -3.408 1 75.69 15 ILE B N 1
ATOM 6188 C CA . ILE B 1 15 ? -21.672 -41.094 -2.395 1 75.69 15 ILE B CA 1
ATOM 6189 C C . ILE B 1 15 ? -20.562 -42.125 -2.615 1 75.69 15 ILE B C 1
ATOM 6191 O O . ILE B 1 15 ? -19.375 -41.781 -2.531 1 75.69 15 ILE B O 1
ATOM 6195 N N . GLU B 1 16 ? -21 -43.344 -2.969 1 72.44 16 GLU B N 1
ATOM 6196 C CA . GLU B 1 16 ? -20.031 -44.406 -3.207 1 72.44 16 GLU B CA 1
ATOM 6197 C C . GLU B 1 16 ? -19.141 -44.062 -4.402 1 72.44 16 GLU B C 1
ATOM 6199 O O . GLU B 1 16 ? -17.938 -44.344 -4.383 1 72.44 16 GLU B O 1
ATOM 6204 N N . ASN B 1 17 ? -19.734 -43.531 -5.34 1 73.19 17 ASN B N 1
ATOM 6205 C CA . ASN B 1 17 ? -18.969 -43.188 -6.543 1 73.19 17 ASN B CA 1
ATOM 6206 C C . ASN B 1 17 ? -18.047 -41.969 -6.297 1 73.19 17 ASN B C 1
ATOM 6208 O O . ASN B 1 17 ? -17.047 -41.812 -6.996 1 73.19 17 ASN B O 1
ATOM 6212 N N . THR B 1 18 ? -18.469 -41.25 -5.32 1 78.38 18 THR B N 1
ATOM 6213 C CA . THR B 1 18 ? -17.703 -40.062 -5.004 1 78.38 18 THR B CA 1
ATOM 6214 C C . THR B 1 18 ? -16.547 -40.375 -4.066 1 78.38 18 THR B C 1
ATOM 6216 O O . THR B 1 18 ? -15.406 -39.969 -4.289 1 78.38 18 THR B O 1
ATOM 6219 N N . LEU B 1 19 ? -16.859 -41.125 -3.105 1 80.69 19 LEU B N 1
ATOM 6220 C CA . LEU B 1 19 ? -15.852 -41.531 -2.129 1 80.69 19 LEU B CA 1
ATOM 6221 C C . LEU B 1 19 ? -15.195 -42.844 -2.516 1 80.69 19 LEU B C 1
ATOM 6223 O O . LEU B 1 19 ? -15.375 -43.844 -1.831 1 80.69 19 LEU B O 1
ATOM 6227 N N . ARG B 1 20 ? -14.305 -42.844 -3.402 1 82.75 20 ARG B N 1
ATOM 6228 C CA . ARG B 1 20 ? -13.695 -44.031 -3.977 1 82.75 20 ARG B CA 1
ATOM 6229 C C . ARG B 1 20 ? -12.633 -44.625 -3.045 1 82.75 20 ARG B C 1
ATOM 6231 O O . ARG B 1 20 ? -11.914 -43.875 -2.381 1 82.75 20 ARG B O 1
ATOM 6238 N N . ASN B 1 21 ? -12.578 -45.969 -2.979 1 85.06 21 ASN B N 1
ATOM 6239 C CA . ASN B 1 21 ? -11.531 -46.719 -2.285 1 85.06 21 ASN B CA 1
ATOM 6240 C C . ASN B 1 21 ? -11.523 -46.406 -0.791 1 85.06 21 ASN B C 1
ATOM 6242 O O . ASN B 1 21 ? -10.453 -46.344 -0.179 1 85.06 21 ASN B O 1
ATOM 6246 N N . LEU B 1 22 ? -12.625 -46.156 -0.215 1 85.38 22 LEU B N 1
ATOM 6247 C CA . LEU B 1 22 ? -12.75 -45.781 1.183 1 85.38 22 LEU B CA 1
ATOM 6248 C C . LEU B 1 22 ? -12.25 -46.875 2.109 1 85.38 22 LEU B C 1
ATOM 6250 O O . LEU B 1 22 ? -11.734 -46.594 3.193 1 85.38 22 LEU B O 1
ATOM 6254 N N . GLN B 1 23 ? -12.422 -48.094 1.72 1 82.12 23 GLN B N 1
ATOM 6255 C CA . GLN B 1 23 ? -12.062 -49.219 2.555 1 82.12 23 GLN B CA 1
ATOM 6256 C C . GLN B 1 23 ? -10.562 -49.25 2.84 1 82.12 23 GLN B C 1
ATOM 6258 O O . GLN B 1 23 ? -10.125 -49.812 3.85 1 82.12 23 GLN B O 1
ATOM 6263 N N . ASN B 1 24 ? -9.805 -48.625 1.982 1 86.31 24 ASN B N 1
ATOM 6264 C CA . ASN B 1 24 ? -8.359 -48.594 2.146 1 86.31 24 ASN B CA 1
ATOM 6265 C C . ASN B 1 24 ? -7.883 -47.188 2.568 1 86.31 24 ASN B C 1
ATOM 6267 O O . ASN B 1 24 ? -6.719 -46.844 2.375 1 86.31 24 ASN B O 1
ATOM 6271 N N . ALA B 1 25 ? -8.789 -46.406 3.127 1 88.31 25 ALA B N 1
ATOM 6272 C CA . ALA B 1 25 ? -8.445 -45.031 3.547 1 88.31 25 ALA B CA 1
ATOM 6273 C C . ALA B 1 25 ? -7.488 -45.062 4.738 1 88.31 25 ALA B C 1
ATOM 6275 O O . ALA B 1 25 ? -7.625 -45.906 5.633 1 88.31 25 ALA B O 1
ATOM 6276 N N . LYS B 1 26 ? -6.555 -44.156 4.812 1 84.44 26 LYS B N 1
ATOM 6277 C CA . LYS B 1 26 ? -5.531 -44.156 5.855 1 84.44 26 LYS B CA 1
ATOM 6278 C C . LYS B 1 26 ? -5.688 -42.938 6.773 1 84.44 26 LYS B C 1
ATOM 6280 O O . LYS B 1 26 ? -5.5 -43.062 7.988 1 84.44 26 LYS B O 1
ATOM 6285 N N . GLN B 1 27 ? -5.879 -41.812 6.23 1 87.56 27 GLN B N 1
ATOM 6286 C CA . GLN B 1 27 ? -5.969 -40.562 6.965 1 87.56 27 GLN B CA 1
ATOM 6287 C C . GLN B 1 27 ? -7.074 -39.688 6.402 1 87.56 27 GLN B C 1
ATOM 6289 O O . GLN B 1 27 ? -7.297 -39.656 5.188 1 87.56 27 GLN B O 1
ATOM 6294 N N . PHE B 1 28 ? -7.723 -38.875 7.305 1 90.56 28 PHE B N 1
ATOM 6295 C CA . PHE B 1 28 ? -8.789 -38 6.887 1 90.56 28 PHE B CA 1
ATOM 6296 C C . PHE B 1 28 ? -8.516 -36.562 7.352 1 90.56 28 PHE B C 1
ATOM 6298 O O . PHE B 1 28 ? -7.875 -36.344 8.383 1 90.56 28 PHE B O 1
ATOM 6305 N N . ALA B 1 29 ? -8.938 -35.656 6.617 1 93 29 ALA B N 1
ATOM 6306 C CA . ALA B 1 29 ? -8.984 -34.25 7.004 1 93 29 ALA B CA 1
ATOM 6307 C C . ALA B 1 29 ? -10.266 -33.562 6.512 1 93 29 ALA B C 1
ATOM 6309 O O . ALA B 1 29 ? -10.828 -33.969 5.492 1 93 29 ALA B O 1
ATOM 6310 N N . PHE B 1 30 ? -10.695 -32.562 7.23 1 92.56 30 PHE B N 1
ATOM 6311 C CA . PHE B 1 30 ? -11.953 -31.875 6.918 1 92.56 30 PHE B CA 1
ATOM 6312 C C . PHE B 1 30 ? -11.773 -30.359 6.957 1 92.56 30 PHE B C 1
ATOM 6314 O O . PHE B 1 30 ? -11.062 -29.828 7.816 1 92.56 30 PHE B O 1
ATOM 6321 N N . ASP B 1 31 ? -12.305 -29.703 6 1 92 31 ASP B N 1
ATOM 6322 C CA . ASP B 1 31 ? -12.523 -28.266 6.008 1 92 31 ASP B CA 1
ATOM 6323 C C . ASP B 1 31 ? -14.008 -27.938 6.039 1 92 31 ASP B C 1
ATOM 6325 O O . ASP B 1 31 ? -14.703 -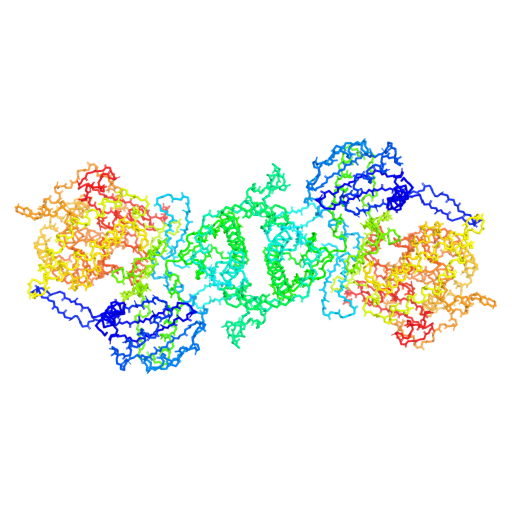28.078 5.031 1 92 31 ASP B O 1
ATOM 6329 N N . ILE B 1 32 ? -14.422 -27.453 7.176 1 88.25 32 ILE B N 1
ATOM 6330 C CA . ILE B 1 32 ? -15.859 -27.297 7.395 1 88.25 32 ILE B CA 1
ATOM 6331 C C . ILE B 1 32 ? -16.219 -25.812 7.383 1 88.25 32 ILE B C 1
ATOM 6333 O O . ILE B 1 32 ? -16 -25.109 8.375 1 88.25 32 ILE B O 1
ATOM 6337 N N . GLY B 1 33 ? -16.797 -25.391 6.312 1 77.5 33 GLY B N 1
ATOM 6338 C CA . GLY B 1 33 ? -17.297 -24.016 6.215 1 77.5 33 GLY B CA 1
ATOM 6339 C C . GLY B 1 33 ? -18.734 -23.875 6.652 1 77.5 33 GLY B C 1
ATOM 6340 O O . GLY B 1 33 ? -19.312 -24.797 7.238 1 77.5 33 GLY B O 1
ATOM 6341 N N . SER B 1 34 ? -19.297 -22.688 6.457 1 68.69 34 SER B N 1
ATOM 6342 C CA . SER B 1 34 ? -20.688 -22.422 6.805 1 68.69 34 SER B CA 1
ATOM 6343 C C . SER B 1 34 ? -21.641 -23.016 5.766 1 68.69 34 SER B C 1
ATOM 6345 O O . SER B 1 34 ? -22.766 -23.422 6.09 1 68.69 34 SER B O 1
ATOM 6347 N N . SER B 1 35 ? -21.141 -23.125 4.508 1 69.81 35 SER B N 1
ATOM 6348 C CA . SER B 1 35 ? -22 -23.578 3.42 1 69.81 35 SER B CA 1
ATOM 6349 C C . SER B 1 35 ? -21.422 -24.828 2.758 1 69.81 35 SER B C 1
ATOM 6351 O O . SER B 1 35 ? -22.172 -25.672 2.24 1 69.81 35 SER B O 1
ATOM 6353 N N . LEU B 1 36 ? -20.109 -24.953 2.711 1 77.38 36 LEU B N 1
ATOM 6354 C CA . LEU B 1 36 ? -19.453 -26.031 2.012 1 77.38 36 LEU B CA 1
ATOM 6355 C C . LEU B 1 36 ? -18.516 -26.797 2.953 1 77.38 36 LEU B C 1
ATOM 6357 O O . LEU B 1 36 ? -17.969 -26.219 3.893 1 77.38 36 LEU B O 1
ATOM 6361 N N . VAL B 1 37 ? -18.453 -28.031 2.611 1 87.81 37 VAL B N 1
ATOM 6362 C CA . VAL B 1 37 ? -17.531 -28.891 3.332 1 87.81 37 VAL B CA 1
ATOM 6363 C C . VAL B 1 37 ? -16.594 -29.578 2.346 1 87.81 37 VAL B C 1
ATOM 6365 O O . VAL B 1 37 ? -17 -29.938 1.238 1 87.81 37 VAL B O 1
ATOM 6368 N N . LYS B 1 38 ? -15.352 -29.688 2.691 1 90.88 38 LYS B N 1
ATOM 6369 C CA . LYS B 1 38 ? -14.367 -30.438 1.925 1 90.88 38 LYS B CA 1
ATOM 6370 C C . LYS B 1 38 ? -13.773 -31.578 2.758 1 90.88 38 LYS B C 1
ATOM 6372 O O . LYS B 1 38 ? -13.477 -31.391 3.941 1 90.88 38 LYS B O 1
ATOM 6377 N N . ILE B 1 39 ? -13.703 -32.719 2.137 1 92.06 39 ILE B N 1
ATOM 6378 C CA . ILE B 1 39 ? -13.07 -33.875 2.752 1 92.06 39 ILE B CA 1
ATOM 6379 C C . ILE B 1 39 ? -11.82 -34.25 1.973 1 92.06 39 ILE B C 1
ATOM 6381 O O . ILE B 1 39 ? -11.82 -34.25 0.739 1 92.06 39 ILE B O 1
ATOM 6385 N N . ALA B 1 40 ? -10.773 -34.5 2.646 1 94.19 40 ALA B N 1
ATOM 6386 C CA . ALA B 1 40 ? -9.539 -35.031 2.07 1 94.19 40 ALA B CA 1
ATOM 6387 C C . ALA B 1 40 ? -9.148 -36.344 2.725 1 94.19 40 ALA B C 1
ATOM 6389 O O . ALA B 1 40 ? -9.25 -36.5 3.945 1 94.19 40 ALA B O 1
ATOM 6390 N N . TYR B 1 41 ? -8.82 -37.281 1.943 1 92.31 41 TYR B N 1
ATOM 6391 C CA . TYR B 1 41 ? -8.289 -38.5 2.52 1 92.31 41 TYR B CA 1
ATOM 6392 C C . TYR B 1 41 ? -7.344 -39.219 1.547 1 92.31 41 TYR B C 1
ATOM 6394 O O . TYR B 1 41 ? -7.336 -38.906 0.352 1 92.31 41 TYR B O 1
ATOM 6402 N N . SER B 1 42 ? -6.453 -40.062 2.016 1 92.56 42 SER B N 1
ATOM 6403 C CA . SER B 1 42 ? -5.559 -40.906 1.209 1 92.56 42 SER B CA 1
ATOM 6404 C C . SER B 1 42 ? -5.984 -42.375 1.238 1 92.56 42 SER B C 1
ATOM 6406 O O . SER B 1 42 ? -6.629 -42.812 2.191 1 92.56 42 SER B O 1
ATOM 6408 N N . SER B 1 43 ? -5.688 -43 0.18 1 90.81 43 SER B N 1
ATOM 6409 C CA . SER B 1 43 ? -5.977 -44.438 0.113 1 90.81 43 SER B CA 1
ATOM 6410 C C . SER B 1 43 ? -4.902 -45.156 -0.671 1 90.81 43 SER B C 1
ATOM 6412 O O . SER B 1 43 ? -4.238 -44.594 -1.529 1 90.81 43 SER B O 1
ATOM 6414 N N . SER B 1 44 ? -4.68 -46.375 -0.309 1 89.25 44 SER B N 1
ATOM 6415 C CA . SER B 1 44 ? -3.801 -47.281 -1.075 1 89.25 44 SER B CA 1
ATOM 6416 C C . SER B 1 44 ? -4.559 -47.969 -2.197 1 89.25 44 SER B C 1
ATOM 6418 O O . SER B 1 44 ? -5.59 -48.594 -1.958 1 89.25 44 SER B O 1
ATOM 6420 N N . VAL B 1 45 ? -4.039 -47.812 -3.352 1 87.75 45 VAL B N 1
ATOM 6421 C CA . VAL B 1 45 ? -4.652 -48.469 -4.504 1 87.75 45 VAL B CA 1
ATOM 6422 C C . VAL B 1 45 ? -3.727 -49.562 -5.031 1 87.75 45 VAL B C 1
ATOM 6424 O O . VAL B 1 45 ? -2.543 -49.312 -5.277 1 87.75 45 VAL B O 1
ATOM 6427 N N . SER B 1 46 ? -4.27 -50.688 -5.184 1 83.62 46 SER B N 1
ATOM 6428 C CA . SER B 1 46 ? -3.479 -51.812 -5.664 1 83.62 46 SER B CA 1
ATOM 6429 C C . SER B 1 46 ? -3.139 -51.656 -7.145 1 83.62 46 SER B C 1
ATOM 6431 O O . SER B 1 46 ? -3.98 -51.25 -7.938 1 83.62 46 SER B O 1
ATOM 6433 N N . LYS B 1 47 ? -1.807 -51.938 -7.43 1 83 47 LYS B N 1
ATOM 6434 C CA . LYS B 1 47 ? -1.361 -51.969 -8.82 1 83 47 LYS B CA 1
ATOM 6435 C C . LYS B 1 47 ? -1.458 -53.375 -9.422 1 83 47 LYS B C 1
ATOM 6437 O O . LYS B 1 47 ? -1.483 -54.344 -8.688 1 83 47 LYS B O 1
ATOM 6442 N N . THR B 1 48 ? -1.78 -53.375 -10.648 1 84.62 48 THR B N 1
ATOM 6443 C CA . THR B 1 48 ? -1.773 -54.656 -11.359 1 84.62 48 THR B CA 1
ATOM 6444 C C . THR B 1 48 ? -0.629 -54.688 -12.367 1 84.62 48 THR B C 1
ATOM 6446 O O . THR B 1 48 ? -0.13 -53.656 -12.797 1 84.62 48 THR B O 1
ATOM 6449 N N . LYS B 1 49 ? -0.171 -55.906 -12.586 1 89.69 49 LYS B N 1
ATOM 6450 C CA . LYS B 1 49 ? 0.894 -56.094 -13.562 1 89.69 49 LYS B CA 1
ATOM 6451 C C . LYS B 1 49 ? 0.469 -57.094 -14.633 1 89.69 49 LYS B C 1
ATOM 6453 O O . LYS B 1 49 ? 0.008 -58.219 -14.312 1 89.69 49 LYS B O 1
ATOM 6458 N N . THR B 1 50 ? 0.61 -56.688 -15.828 1 91.69 50 THR B N 1
ATOM 6459 C CA . THR B 1 50 ? 0.408 -57.594 -16.953 1 91.69 50 THR B CA 1
ATOM 6460 C C . THR B 1 50 ? 1.58 -58.562 -17.094 1 91.69 50 THR B C 1
ATOM 6462 O O . THR B 1 50 ? 2.738 -58.156 -16.938 1 91.69 50 THR B O 1
ATOM 6465 N N . ASN B 1 51 ? 1.271 -59.812 -17.297 1 89.44 51 ASN B N 1
ATOM 6466 C CA . ASN B 1 51 ? 2.297 -60.844 -17.406 1 89.44 51 ASN B CA 1
ATOM 6467 C C . ASN B 1 51 ? 2.51 -61.281 -18.859 1 89.44 51 ASN B C 1
ATOM 6469 O O . ASN B 1 51 ? 1.624 -61.094 -19.703 1 89.44 51 ASN B O 1
ATOM 6473 N N . TYR B 1 52 ? 3.621 -61.938 -19.078 1 87.56 52 TYR B N 1
ATOM 6474 C CA . TYR B 1 52 ? 3.973 -62.375 -20.422 1 87.56 52 TYR B CA 1
ATOM 6475 C C . TYR B 1 52 ? 3.031 -63.5 -20.875 1 87.56 52 TYR B C 1
ATOM 6477 O O . TYR B 1 52 ? 2.865 -63.688 -22.078 1 87.56 52 TYR B O 1
ATOM 6485 N N . ASP B 1 53 ? 2.428 -64.188 -19.984 1 88.5 53 ASP B N 1
ATOM 6486 C CA . ASP B 1 53 ? 1.493 -65.25 -20.344 1 88.5 53 ASP B CA 1
ATOM 6487 C C . ASP B 1 53 ? 0.105 -64.625 -20.625 1 88.5 53 ASP B C 1
ATOM 6489 O O . ASP B 1 53 ? -0.874 -65.375 -20.703 1 88.5 53 ASP B O 1
ATOM 6493 N N . ARG B 1 54 ? 0.015 -63.312 -20.703 1 92.12 54 ARG B N 1
ATOM 6494 C CA . ARG B 1 54 ? -1.191 -62.594 -21.078 1 92.12 54 ARG B CA 1
ATOM 6495 C C . ARG B 1 54 ? -2.264 -62.688 -20 1 92.12 54 ARG B C 1
ATOM 6497 O O . ARG B 1 54 ? -3.445 -62.875 -20.312 1 92.12 54 ARG B O 1
ATOM 6504 N N . THR B 1 55 ? -1.769 -62.812 -18.828 1 91.12 55 THR B N 1
ATOM 6505 C CA . THR B 1 55 ? -2.611 -62.688 -17.656 1 91.12 55 THR B CA 1
ATOM 6506 C C . THR B 1 55 ? -2.246 -61.438 -16.859 1 91.12 55 THR B C 1
ATOM 6508 O O . THR B 1 55 ? -1.354 -60.688 -17.25 1 91.12 55 THR B O 1
ATOM 6511 N N . MET B 1 56 ? -3.107 -61.188 -15.898 1 90.19 56 MET B N 1
ATOM 6512 C CA . MET B 1 56 ? -2.809 -60.094 -15 1 90.19 56 MET B CA 1
ATOM 6513 C C . MET B 1 56 ? -2.689 -60.594 -13.555 1 90.19 56 MET B C 1
ATOM 6515 O O . MET B 1 56 ? -3.43 -61.469 -13.133 1 90.19 56 MET B O 1
ATOM 6519 N N . ARG B 1 57 ? -1.729 -60.125 -12.875 1 84.69 57 ARG B N 1
ATOM 6520 C CA . ARG B 1 57 ? -1.601 -60.438 -11.461 1 84.69 57 ARG B CA 1
ATOM 6521 C C . ARG B 1 57 ? -1.525 -59.188 -10.617 1 84.69 57 ARG B C 1
ATOM 6523 O O . ARG B 1 57 ? -1.108 -58.125 -11.102 1 84.69 57 ARG B O 1
ATOM 6530 N N . LYS B 1 58 ? -2.039 -59.312 -9.352 1 80.31 58 LYS B N 1
ATOM 6531 C CA . LYS B 1 58 ? -1.892 -58.188 -8.422 1 80.31 58 LYS B CA 1
ATOM 6532 C C . LYS B 1 58 ? -0.424 -57.969 -8.078 1 80.31 58 LYS B C 1
ATOM 6534 O O . LYS B 1 58 ? 0.341 -58.906 -7.898 1 80.31 58 LYS B O 1
ATOM 6539 N N . HIS B 1 59 ? -0.12 -56.719 -8.359 1 73 59 HIS B N 1
ATOM 6540 C CA . HIS B 1 59 ? 1.244 -56.344 -8.008 1 73 59 HIS B CA 1
ATOM 6541 C C . HIS B 1 59 ? 1.417 -56.281 -6.496 1 73 59 HIS B C 1
ATOM 6543 O O . HIS B 1 59 ? 0.469 -55.938 -5.773 1 73 59 HIS B O 1
ATOM 6549 N N . ASP B 1 60 ? 2.395 -56.562 -5.945 1 67.94 60 ASP B N 1
ATOM 6550 C CA . ASP B 1 60 ? 2.695 -56.5 -4.52 1 67.94 60 ASP B CA 1
ATOM 6551 C C . ASP B 1 60 ? 2.748 -55.031 -4.039 1 67.94 60 ASP B C 1
ATOM 6553 O O . ASP B 1 60 ? 2.604 -54.781 -2.846 1 67.94 60 ASP B O 1
ATOM 6557 N N . SER B 1 61 ? 2.893 -54.25 -4.996 1 77.94 61 SER B N 1
ATOM 6558 C CA . SER B 1 61 ? 3.051 -52.844 -4.594 1 77.94 61 SER B CA 1
ATOM 6559 C C . SER B 1 61 ? 1.749 -52.062 -4.77 1 77.94 61 SER B C 1
ATOM 6561 O O . SER B 1 61 ? 0.901 -52.438 -5.582 1 77.94 61 SER B O 1
ATOM 6563 N N . SER B 1 62 ? 1.44 -51.125 -3.842 1 85.25 62 SER B N 1
ATOM 6564 C CA . SER B 1 62 ? 0.296 -50.219 -3.906 1 85.25 62 SER B CA 1
ATOM 6565 C C . SER B 1 62 ? 0.741 -48.781 -4.133 1 85.25 62 SER B C 1
ATOM 6567 O O . SER B 1 62 ? 1.897 -48.438 -3.883 1 85.25 62 SER B O 1
ATOM 6569 N N . VAL B 1 63 ? -0.056 -48.125 -4.828 1 88.06 63 VAL B N 1
ATOM 6570 C CA . VAL B 1 63 ? 0.207 -46.688 -5.012 1 88.06 63 VAL B CA 1
ATOM 6571 C C . VAL B 1 63 ? -0.747 -45.875 -4.141 1 88.06 63 VAL B C 1
ATOM 6573 O O . VAL B 1 63 ? -1.893 -46.281 -3.924 1 88.06 63 VAL B O 1
ATOM 6576 N N . MET B 1 64 ? -0.229 -44.781 -3.646 1 92.44 64 MET B N 1
ATOM 6577 C CA . MET B 1 64 ? -1.04 -43.938 -2.797 1 92.44 64 MET B CA 1
ATOM 6578 C C . MET B 1 64 ? -1.808 -42.906 -3.637 1 92.44 64 MET B C 1
ATOM 6580 O O . MET B 1 64 ? -1.264 -42.344 -4.586 1 92.44 64 MET B O 1
ATOM 6584 N N . ARG B 1 65 ? -3.102 -42.781 -3.307 1 93.88 65 ARG B N 1
ATOM 6585 C CA . ARG B 1 65 ? -3.961 -41.781 -3.967 1 93.88 65 ARG B CA 1
ATOM 6586 C C . ARG B 1 65 ? -4.551 -40.812 -2.959 1 93.88 65 ARG B C 1
ATOM 6588 O O . ARG B 1 65 ? -4.914 -41.188 -1.847 1 93.88 65 ARG B O 1
ATOM 6595 N N . LEU B 1 66 ? -4.586 -39.531 -3.328 1 94.69 66 LEU B N 1
ATOM 6596 C CA . LEU B 1 66 ? -5.258 -38.5 -2.547 1 94.69 66 LEU B CA 1
ATOM 6597 C C . LEU B 1 66 ? -6.617 -38.156 -3.148 1 94.69 66 LEU B C 1
ATOM 6599 O O . LEU B 1 66 ? -6.75 -38.062 -4.367 1 94.69 66 LEU B O 1
ATOM 6603 N N . HIS B 1 67 ? -7.605 -38.125 -2.305 1 93.62 67 HIS B N 1
ATOM 6604 C CA . HIS B 1 67 ? -8.969 -37.781 -2.705 1 93.62 67 HIS B CA 1
ATOM 6605 C C . HIS B 1 67 ? -9.438 -36.5 -2.031 1 93.62 67 HIS B C 1
ATOM 6607 O O . HIS B 1 67 ? -9.391 -36.375 -0.804 1 93.62 67 HIS B O 1
ATOM 6613 N N . PHE B 1 68 ? -9.875 -35.531 -2.791 1 93.06 68 PHE B N 1
ATOM 6614 C CA . PHE B 1 68 ? -10.461 -34.312 -2.281 1 93.06 68 PHE B CA 1
ATOM 6615 C C . PHE B 1 68 ? -11.875 -34.125 -2.805 1 93.06 68 PHE B C 1
ATOM 6617 O O . PHE B 1 68 ? -12.094 -34.062 -4.016 1 93.06 68 PHE B O 1
ATOM 6624 N N . ILE B 1 69 ? -12.734 -34 -1.856 1 91.44 69 ILE B N 1
ATOM 6625 C CA . ILE B 1 69 ? -14.148 -33.938 -2.211 1 91.44 69 ILE B CA 1
ATOM 6626 C C . ILE B 1 69 ? -14.781 -32.688 -1.621 1 91.44 69 ILE B C 1
ATOM 6628 O O . ILE B 1 69 ? -14.5 -32.312 -0.48 1 91.44 69 ILE B O 1
ATOM 6632 N N . GLN B 1 70 ? -15.555 -32.031 -2.396 1 88.69 70 GLN B N 1
ATOM 6633 C CA . GLN B 1 70 ? -16.281 -30.859 -1.933 1 88.69 70 GLN B CA 1
ATOM 6634 C C . GLN B 1 70 ? -17.781 -31.016 -2.152 1 88.69 70 GLN B C 1
ATOM 6636 O O . GLN B 1 70 ? -18.219 -31.547 -3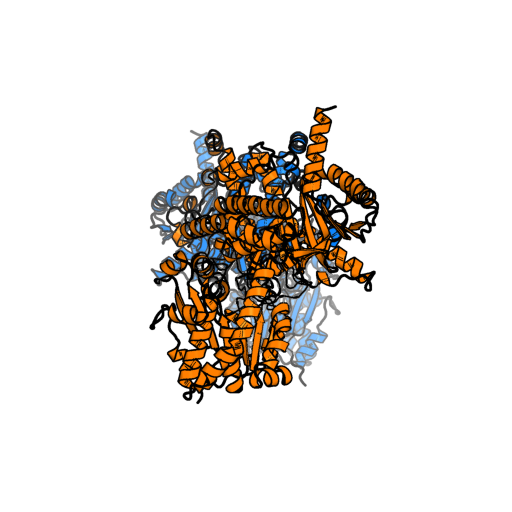.178 1 88.69 70 GLN B O 1
ATOM 6641 N N . PHE B 1 71 ? -18.609 -30.609 -1.204 1 83.75 71 PHE B N 1
ATOM 6642 C CA . PHE B 1 71 ? -20.062 -30.656 -1.345 1 83.75 71 PHE B CA 1
ATOM 6643 C C . PHE B 1 71 ? -20.734 -29.734 -0.344 1 83.75 71 PHE B C 1
ATOM 6645 O O . PHE B 1 71 ? -20.078 -29.141 0.504 1 83.75 71 PHE B O 1
ATOM 6652 N N . HIS B 1 72 ? -21.984 -29.531 -0.468 1 80.62 72 HIS B N 1
ATOM 6653 C CA . HIS B 1 72 ? -22.75 -28.656 0.403 1 80.62 72 HIS B CA 1
ATOM 6654 C C . HIS B 1 72 ? -22.875 -29.25 1.806 1 80.62 72 HIS B C 1
ATOM 6656 O O . HIS B 1 72 ? -23.062 -30.453 1.965 1 80.62 72 HIS B O 1
ATOM 6662 N N . ILE B 1 73 ? -22.891 -28.453 2.822 1 82.44 73 ILE B N 1
ATOM 6663 C CA . ILE B 1 73 ? -22.828 -28.828 4.23 1 82.44 73 ILE B CA 1
ATOM 6664 C C . ILE B 1 73 ? -24.062 -29.641 4.613 1 82.44 73 ILE B C 1
ATOM 6666 O O . ILE B 1 73 ? -24 -30.469 5.52 1 82.44 73 ILE B O 1
ATOM 6670 N N . LYS B 1 74 ? -25.156 -29.453 3.877 1 79.5 74 LYS B N 1
ATOM 6671 C CA . LYS B 1 74 ? -26.391 -30.156 4.176 1 79.5 74 LYS B CA 1
ATOM 6672 C C . LYS B 1 74 ? -26.234 -31.656 3.992 1 79.5 74 LYS B C 1
ATOM 6674 O O . LYS B 1 74 ? -26.969 -32.438 4.594 1 79.5 74 LYS B O 1
ATOM 6679 N N . LYS B 1 75 ? -25.281 -32.062 3.248 1 84.62 75 LYS B N 1
ATOM 6680 C CA . LYS B 1 75 ? -25.078 -33.469 2.938 1 84.62 75 LYS B CA 1
ATOM 6681 C C . LYS B 1 75 ? -24 -34.094 3.83 1 84.62 75 LYS B C 1
ATOM 6683 O O . LYS B 1 75 ? -23.75 -35.281 3.756 1 84.62 75 LYS B O 1
ATOM 6688 N N . PHE B 1 76 ? -23.5 -33.375 4.715 1 87.31 76 PHE B N 1
ATOM 6689 C CA . PHE B 1 76 ? -22.312 -33.781 5.477 1 87.31 76 PHE B CA 1
ATOM 6690 C C . PHE B 1 76 ? -22.656 -34.938 6.414 1 87.31 76 PHE B C 1
ATOM 6692 O O . PHE B 1 76 ? -21.906 -35.906 6.516 1 87.31 76 PHE B O 1
ATOM 6699 N N . ARG B 1 77 ? -23.766 -34.844 7.031 1 85.81 77 ARG B N 1
ATOM 6700 C CA . ARG B 1 77 ? -24.156 -35.906 7.949 1 85.81 77 ARG B CA 1
ATOM 6701 C C . ARG B 1 77 ? -24.375 -37.219 7.211 1 85.81 77 ARG B C 1
ATOM 6703 O O . ARG B 1 77 ? -23.984 -38.281 7.707 1 85.81 77 ARG B O 1
ATOM 6710 N N . GLU B 1 78 ? -24.969 -37.062 6.094 1 85.19 78 GLU B N 1
ATOM 6711 C CA . GLU B 1 78 ? -25.172 -38.25 5.262 1 85.19 78 GLU B CA 1
ATOM 6712 C C . GLU B 1 78 ? -23.844 -38.875 4.852 1 85.19 78 GLU B C 1
ATOM 6714 O O . GLU B 1 78 ? -23.703 -40.094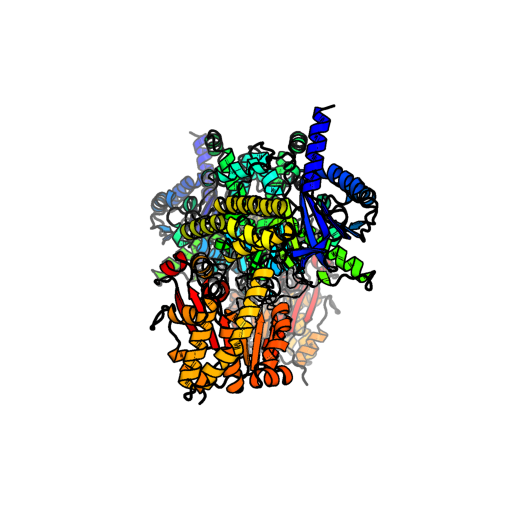 4.824 1 85.19 78 GLU B O 1
ATOM 6719 N N . CYS B 1 79 ? -22.953 -38.094 4.5 1 86.88 79 CYS B N 1
ATOM 6720 C CA . CYS B 1 79 ? -21.625 -38.562 4.09 1 86.88 79 CYS B CA 1
ATOM 6721 C C . CYS B 1 79 ? -20.906 -39.25 5.242 1 86.88 79 CYS B C 1
ATOM 6723 O O . CYS B 1 79 ? -20.281 -40.312 5.059 1 86.88 79 CYS B O 1
ATOM 6725 N N . LEU B 1 80 ? -21.016 -38.688 6.406 1 86.44 80 LEU B N 1
ATOM 6726 C CA . LEU B 1 80 ? -20.359 -39.25 7.578 1 86.44 80 LEU B CA 1
ATOM 6727 C C . LEU B 1 80 ? -20.969 -40.594 7.953 1 86.44 80 LEU B C 1
ATOM 6729 O O . LEU B 1 80 ? -20.266 -41.531 8.367 1 86.44 80 LEU B O 1
ATOM 6733 N N . ASP B 1 81 ? -22.266 -40.656 7.812 1 85.88 81 ASP B N 1
ATOM 6734 C CA . ASP B 1 81 ? -22.938 -41.906 8.07 1 85.88 81 ASP B CA 1
ATOM 6735 C C . ASP B 1 81 ? -22.469 -43 7.102 1 85.88 81 ASP B C 1
ATOM 6737 O O . ASP B 1 81 ? -22.312 -44.156 7.484 1 85.88 81 ASP B O 1
ATOM 6741 N N . PHE B 1 82 ? -22.312 -42.625 5.91 1 84.75 82 PHE B N 1
ATOM 6742 C CA . PHE B 1 82 ? -21.812 -43.531 4.898 1 84.75 82 PHE B CA 1
ATOM 6743 C C . PHE B 1 82 ? -20.406 -44 5.238 1 84.75 82 PHE B C 1
ATOM 6745 O O . PHE B 1 82 ? -20.094 -45.188 5.129 1 84.75 82 PHE B O 1
ATOM 6752 N N . ILE B 1 83 ? -19.547 -43.125 5.598 1 83.38 83 ILE B N 1
ATOM 6753 C CA . ILE B 1 83 ? -18.172 -43.438 5.949 1 83.38 83 ILE B CA 1
ATOM 6754 C C . ILE B 1 83 ? -18.156 -44.406 7.125 1 83.38 83 ILE B C 1
ATOM 6756 O O . ILE B 1 83 ? -17.391 -45.375 7.125 1 83.38 83 ILE B O 1
ATOM 6760 N N . ARG B 1 84 ? -18.953 -44.156 8.078 1 82.12 84 ARG B N 1
ATOM 6761 C CA . ARG B 1 84 ? -19.047 -45 9.258 1 82.12 84 ARG B CA 1
ATOM 6762 C C . ARG B 1 84 ? -19.453 -46.438 8.891 1 82.12 84 ARG B C 1
ATOM 6764 O O . ARG B 1 84 ? -18.875 -47.406 9.383 1 82.12 84 ARG B O 1
ATOM 6771 N N . LYS B 1 85 ? -20.375 -46.531 8.07 1 78.06 85 LYS B N 1
ATOM 6772 C CA . LYS B 1 85 ? -20.938 -47.844 7.695 1 78.06 85 LYS B CA 1
ATOM 6773 C C . LYS B 1 85 ? -19.953 -48.625 6.812 1 78.06 85 LYS B C 1
ATOM 6775 O O . LYS B 1 85 ? -19.859 -49.844 6.926 1 78.06 85 LYS B O 1
ATOM 6780 N N . GLU B 1 86 ? -19.406 -47.969 5.891 1 72.44 86 GLU B N 1
ATOM 6781 C CA . GLU B 1 86 ? -18.562 -48.625 4.906 1 72.44 86 GLU B CA 1
ATOM 6782 C C . GLU B 1 86 ? -17.156 -48.906 5.465 1 72.44 86 GLU B C 1
ATOM 6784 O O . GLU B 1 86 ? -16.469 -49.812 5.035 1 72.44 86 GLU B O 1
ATOM 6789 N N . CYS B 1 87 ? -16.609 -48.031 6.113 1 66.62 87 CYS B N 1
ATOM 6790 C CA . CYS B 1 87 ? -15.219 -48.156 6.527 1 66.62 87 CYS B CA 1
ATOM 6791 C C . CYS B 1 87 ? -15.117 -48.812 7.898 1 66.62 87 CYS B C 1
ATOM 6793 O O . CYS B 1 87 ? -14.07 -49.344 8.266 1 66.62 87 CYS B O 1
ATOM 6795 N N . GLY B 1 88 ? -16.297 -49.281 8.477 1 57.41 88 GLY B N 1
ATOM 6796 C CA . GLY B 1 88 ? -16.141 -49.844 9.812 1 57.41 88 GLY B CA 1
ATOM 6797 C C . GLY B 1 88 ? -15.109 -49.094 10.648 1 57.41 88 GLY B C 1
ATOM 6798 O O . GLY B 1 88 ? -14.789 -47.938 10.367 1 57.41 88 GLY B O 1
ATOM 6799 N N . PRO B 1 89 ? -14.586 -49.781 11.734 1 56.81 89 PRO B N 1
ATOM 6800 C CA . PRO B 1 89 ? -13.484 -49.125 12.461 1 56.81 89 PRO B CA 1
ATOM 6801 C C . PRO B 1 89 ? -12.266 -48.875 11.57 1 56.81 89 PRO B C 1
ATOM 6803 O O . PRO B 1 89 ? -11.648 -49.812 11.07 1 56.81 89 PRO B O 1
ATOM 6806 N N . LEU B 1 90 ? -12.289 -47.844 10.906 1 57.69 90 LEU B N 1
ATOM 6807 C CA . LEU B 1 90 ? -11.227 -47.5 9.961 1 57.69 90 LEU B CA 1
ATOM 6808 C C . LEU B 1 90 ? -9.867 -47.469 10.656 1 57.69 90 LEU B C 1
ATOM 6810 O O . LEU B 1 90 ? -9.773 -47.125 11.836 1 57.69 90 LEU B O 1
ATOM 6814 N N . ARG B 1 91 ? -9 -48.312 10.25 1 64 91 ARG B N 1
ATOM 6815 C CA . ARG B 1 91 ? -7.625 -48.188 10.727 1 64 91 ARG B CA 1
ATOM 6816 C C . ARG B 1 91 ? -7.055 -46.812 10.398 1 64 91 ARG B C 1
ATOM 6818 O O . ARG B 1 91 ? -6.051 -46.719 9.688 1 64 91 ARG B O 1
ATOM 6825 N N . VAL B 1 92 ? -7.953 -45.781 10.586 1 65.38 92 VAL B N 1
ATOM 6826 C CA . VAL B 1 92 ? -7.574 -44.406 10.336 1 65.38 92 VAL B CA 1
ATOM 6827 C C . VAL B 1 92 ? -6.664 -43.906 11.453 1 65.38 92 VAL B C 1
ATOM 6829 O O . VAL B 1 92 ? -6.93 -44.125 12.633 1 65.38 92 VAL B O 1
ATOM 6832 N N . LYS B 1 93 ? -5.652 -43.406 11.07 1 67.19 93 LYS B N 1
ATOM 6833 C CA . LYS B 1 93 ? -4.59 -43 11.977 1 67.19 93 LYS B CA 1
ATOM 6834 C C . LYS B 1 93 ? -4.945 -41.688 12.672 1 67.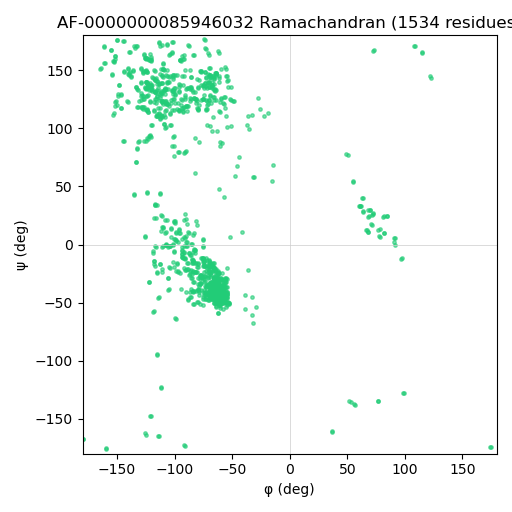19 93 LYS B C 1
ATOM 6836 O O . LYS B 1 93 ? -4.664 -41.5 13.867 1 67.19 93 LYS B O 1
ATOM 6841 N N . SER B 1 94 ? -5.543 -40.781 11.961 1 74.31 94 SER B N 1
ATOM 6842 C CA . SER B 1 94 ? -5.832 -39.469 12.539 1 74.31 94 SER B CA 1
ATOM 6843 C C . SER B 1 94 ? -6.844 -38.688 11.688 1 74.31 94 SER B C 1
ATOM 6845 O O . SER B 1 94 ? -7.016 -39 10.508 1 74.31 94 SER B O 1
ATOM 6847 N N . ALA B 1 95 ? -7.594 -37.844 12.297 1 82 95 ALA B N 1
ATOM 6848 C CA . ALA B 1 95 ? -8.492 -36.906 11.617 1 82 95 ALA B CA 1
ATOM 6849 C C . ALA B 1 95 ? -8.25 -35.5 12.07 1 82 95 ALA B C 1
ATOM 6851 O O . ALA B 1 95 ? -8.078 -35.219 13.266 1 82 95 ALA B O 1
ATOM 6852 N N . VAL B 1 96 ? -8 -34.688 11.117 1 89 96 VAL B N 1
ATOM 6853 C CA . VAL B 1 96 ? -7.758 -33.281 11.414 1 89 96 VAL B CA 1
ATOM 6854 C C . VAL B 1 96 ? -8.844 -32.406 10.766 1 89 96 VAL B C 1
ATOM 6856 O O . VAL B 1 96 ? -9.422 -32.812 9.742 1 89 96 VAL B O 1
ATOM 6859 N N . CYS B 1 97 ? -9.141 -31.297 11.406 1 88.5 97 CYS B N 1
ATOM 6860 C CA . CYS B 1 97 ? -10.188 -30.422 10.875 1 88.5 97 CYS B CA 1
ATOM 6861 C C . CYS B 1 97 ? -9.773 -28.969 10.969 1 88.5 97 CYS B C 1
ATOM 6863 O O . CYS B 1 97 ? -9.039 -28.578 11.883 1 88.5 97 CYS B O 1
ATOM 6865 N N . THR B 1 98 ? -10.164 -28.203 9.992 1 87.06 98 THR B N 1
ATOM 6866 C CA . THR B 1 98 ? -10.039 -26.75 10.008 1 87.06 98 THR B CA 1
ATOM 6867 C C . THR B 1 98 ? -11.344 -26.094 9.578 1 87.06 98 THR B C 1
ATOM 6869 O O . THR B 1 98 ? -12.328 -26.781 9.305 1 87.06 98 THR B O 1
ATOM 6872 N N . GLY B 1 99 ? -11.438 -24.75 9.734 1 79.31 99 GLY B N 1
ATOM 6873 C CA . GLY B 1 99 ? -12.617 -24.016 9.305 1 79.31 99 GLY B CA 1
ATOM 6874 C C . GLY B 1 99 ? -13.461 -23.516 10.469 1 79.31 99 GLY B C 1
ATOM 6875 O O . GLY B 1 99 ? -13.312 -24 11.602 1 79.31 99 GLY B O 1
ATOM 6876 N N . SER B 1 100 ? -14.422 -22.719 10.219 1 69.69 100 SER B N 1
ATOM 6877 C CA . SER B 1 100 ? -15.234 -22.047 11.219 1 69.69 100 SER B CA 1
ATOM 6878 C C . SER B 1 100 ? -16.266 -23 11.82 1 69.69 100 SER B C 1
ATOM 6880 O O . SER B 1 100 ? -16.703 -22.812 12.969 1 69.69 100 SER B O 1
ATOM 6882 N N . GLY B 1 101 ? -16.703 -24.047 11.078 1 68.31 101 GLY B N 1
ATOM 6883 C CA . GLY B 1 101 ? -17.734 -24.953 11.531 1 68.31 101 GLY B CA 1
ATOM 6884 C C . GLY B 1 101 ? -17.203 -26.125 12.336 1 68.31 101 GLY B C 1
ATOM 6885 O O . GLY B 1 101 ? -17.953 -27.047 12.695 1 68.31 101 GLY B O 1
ATOM 6886 N N . THR B 1 102 ? -16.016 -26.109 12.711 1 69 102 THR B N 1
ATOM 6887 C CA . THR B 1 102 ? -15.344 -27.25 13.336 1 69 102 THR B CA 1
ATOM 6888 C C . THR B 1 102 ? -15.984 -27.578 14.68 1 69 102 THR B C 1
ATOM 6890 O O . THR B 1 102 ? -16.188 -28.75 15.008 1 69 102 THR B O 1
ATOM 6893 N N . THR B 1 103 ? -16.266 -26.547 15.367 1 70.88 103 THR B N 1
ATOM 6894 C CA . THR B 1 103 ? -16.766 -26.766 16.719 1 70.88 103 THR B CA 1
ATOM 6895 C C . THR B 1 103 ? -18.109 -27.484 16.703 1 70.88 103 THR B C 1
ATOM 6897 O O . THR B 1 103 ? -18.391 -28.328 17.562 1 70.88 103 THR B O 1
ATOM 6900 N N . GLN B 1 104 ? -18.844 -27.281 15.727 1 76.19 104 GLN B N 1
ATOM 6901 C CA . GLN B 1 104 ? -20.188 -27.844 15.625 1 76.19 104 GLN B CA 1
ATOM 6902 C C . GLN B 1 104 ? -20.141 -29.328 15.242 1 76.19 104 GLN B C 1
ATOM 6904 O O . GLN B 1 104 ? -21.062 -30.078 15.586 1 76.19 104 GLN B O 1
ATOM 6909 N N . TYR B 1 105 ? -19.141 -29.766 14.586 1 79.56 105 TYR B N 1
ATOM 6910 C CA . TYR B 1 105 ? -19.188 -31.078 13.984 1 79.56 105 TYR B CA 1
ATOM 6911 C C . TYR B 1 105 ? -18.125 -32 14.602 1 79.56 105 TYR B C 1
ATOM 6913 O O . TYR B 1 105 ? -18 -33.156 14.203 1 79.56 105 TYR B O 1
ATOM 6921 N N . GLN B 1 106 ? -17.391 -31.516 15.477 1 77.5 106 GLN B N 1
ATOM 6922 C CA . GLN B 1 106 ? -16.297 -32.281 16.078 1 77.5 106 GLN B CA 1
ATOM 6923 C C . GLN B 1 106 ? -16.781 -33.625 16.609 1 77.5 106 GLN B C 1
ATOM 6925 O O . GLN B 1 106 ? -16.203 -34.656 16.312 1 77.5 106 GLN B O 1
ATOM 6930 N N . ASP B 1 107 ? -17.828 -33.562 17.375 1 76.62 107 ASP B N 1
ATOM 6931 C CA . ASP B 1 107 ? -18.344 -34.781 18 1 76.62 107 ASP B CA 1
ATOM 6932 C C . ASP B 1 107 ? -18.906 -35.75 16.969 1 76.62 107 ASP B C 1
ATOM 6934 O O . ASP B 1 107 ? -18.75 -36.969 17.078 1 76.62 107 ASP B O 1
ATOM 6938 N N . ILE B 1 108 ? -19.453 -35.219 16 1 80.81 108 ILE B N 1
ATOM 6939 C CA . ILE B 1 108 ? -20.062 -36.031 14.961 1 80.81 108 ILE B CA 1
ATOM 6940 C C . ILE B 1 108 ? -18.984 -36.75 14.156 1 80.81 108 ILE B C 1
ATOM 6942 O O . ILE B 1 108 ? -19.141 -37.938 13.805 1 80.81 108 ILE B O 1
ATOM 6946 N N . ILE B 1 109 ? -17.969 -36.156 13.875 1 82.38 109 ILE B N 1
ATOM 6947 C CA . ILE B 1 109 ? -16.859 -36.719 13.109 1 82.38 109 ILE B CA 1
ATOM 6948 C C . ILE B 1 109 ? -16.156 -37.781 13.945 1 82.38 109 ILE B C 1
ATOM 6950 O O . ILE B 1 109 ? -15.828 -38.844 13.43 1 82.38 109 ILE B O 1
ATOM 6954 N N . ALA B 1 110 ? -15.898 -37.438 15.203 1 77.88 110 ALA B N 1
ATOM 6955 C CA . ALA B 1 110 ? -15.242 -38.375 16.094 1 77.88 110 ALA B CA 1
ATOM 6956 C C . ALA B 1 110 ? -16.031 -39.688 16.172 1 77.88 110 ALA B C 1
ATOM 6958 O O . ALA B 1 110 ? -15.453 -40.781 16.203 1 77.88 110 ALA B O 1
ATOM 6959 N N . ASN B 1 111 ? -17.281 -39.5 16.219 1 77.06 111 ASN B N 1
ATOM 6960 C CA . ASN B 1 111 ? -18.141 -40.688 16.312 1 77.06 111 ASN B CA 1
ATOM 6961 C C . ASN B 1 111 ? -18.172 -41.438 15 1 77.06 111 ASN B C 1
ATOM 6963 O O . ASN B 1 111 ? -18.328 -42.688 15 1 77.06 111 ASN B O 1
ATOM 6967 N N . ALA B 1 112 ? -18.156 -40.781 13.945 1 78.62 112 ALA B N 1
ATOM 6968 C CA . ALA B 1 112 ? -18.25 -41.406 12.633 1 78.62 112 ALA B CA 1
ATOM 6969 C C . ALA B 1 112 ? -16.953 -42.125 12.266 1 78.62 112 ALA B C 1
ATOM 6971 O O . ALA B 1 112 ? -16.969 -43.219 11.695 1 78.62 112 ALA B O 1
ATOM 6972 N N . ILE B 1 113 ? -15.82 -41.531 12.516 1 77.5 113 ILE B N 1
ATOM 6973 C CA . ILE B 1 113 ? -14.531 -42.031 12.047 1 77.5 113 ILE B CA 1
ATOM 6974 C C . ILE B 1 113 ? -13.859 -42.844 13.156 1 77.5 113 ILE B C 1
ATOM 6976 O O . ILE B 1 113 ? -13.023 -43.719 12.891 1 77.5 113 ILE B O 1
ATOM 6980 N N . GLY B 1 114 ? -14.25 -42.594 14.438 1 74.75 114 GLY B N 1
ATOM 6981 C CA . GLY B 1 114 ? -13.703 -43.344 15.57 1 74.75 114 GLY B CA 1
ATOM 6982 C C . GLY B 1 114 ? -12.305 -42.906 15.945 1 74.75 114 GLY B C 1
ATOM 6983 O O . GLY B 1 114 ? -11.5 -43.719 16.422 1 74.75 114 GLY B O 1
ATOM 6984 N N . VAL B 1 115 ? -11.797 -41.844 15.484 1 73.69 115 VAL B N 1
ATOM 6985 C CA . VAL B 1 115 ? -10.453 -41.375 15.82 1 73.69 115 VAL B CA 1
ATOM 6986 C C . VAL B 1 115 ? -10.523 -40 16.469 1 73.69 115 VAL B C 1
ATOM 6988 O O . VAL B 1 115 ? -11.555 -39.344 16.406 1 73.69 115 VAL B O 1
ATOM 6991 N N . GLU B 1 116 ? -9.375 -39.719 17.203 1 71 116 GLU B N 1
ATOM 6992 C CA . GLU B 1 116 ? -9.258 -38.406 17.828 1 71 116 GLU B CA 1
ATOM 6993 C C . GLU B 1 116 ? -9.164 -37.312 16.781 1 71 116 GLU B C 1
ATOM 6995 O O . GLU B 1 116 ? -8.516 -37.469 15.742 1 71 116 GLU B O 1
ATOM 7000 N N . PHE B 1 117 ? -9.828 -36.312 17.031 1 76.31 117 PHE B N 1
ATOM 7001 C CA . PHE B 1 117 ? -9.906 -35.156 16.141 1 76.31 117 PHE B CA 1
ATOM 7002 C C . PHE B 1 117 ? -9.008 -34.031 16.641 1 76.31 117 PHE B C 1
ATOM 7004 O O . PHE B 1 117 ? -8.938 -33.781 17.844 1 76.31 117 PHE B O 1
ATOM 7011 N N . HIS B 1 118 ? -8.172 -33.5 15.742 1 81.94 118 HIS B N 1
ATOM 7012 C CA . HIS B 1 118 ? -7.34 -32.344 16.078 1 81.94 118 HIS B CA 1
ATOM 7013 C C . HIS B 1 118 ? -7.691 -31.141 15.227 1 81.94 118 HIS B C 1
ATOM 7015 O O . HIS B 1 118 ? -7.879 -31.266 14.016 1 81.94 118 HIS B O 1
ATOM 7021 N N . LYS B 1 119 ? -7.855 -30.062 15.867 1 84.81 119 LYS B N 1
ATOM 7022 C CA . LYS B 1 119 ? -8.102 -28.812 15.141 1 84.81 119 LYS B CA 1
ATOM 7023 C C . LYS B 1 119 ? -6.785 -28.141 14.742 1 84.81 119 LYS B C 1
ATOM 7025 O O . LYS B 1 119 ? -5.84 -28.109 15.531 1 84.81 119 LYS B O 1
ATOM 7030 N N . VAL B 1 120 ? -6.707 -27.719 13.516 1 88.25 120 VAL B N 1
ATOM 7031 C CA . VAL B 1 120 ? -5.5 -27.062 13.031 1 88.25 120 VAL B CA 1
ATOM 7032 C C . VAL B 1 120 ? -5.855 -25.672 12.508 1 88.25 120 VAL B C 1
ATOM 7034 O O . VAL B 1 120 ? -7.012 -25.406 12.18 1 88.25 120 VAL B O 1
ATOM 7037 N N . ASN B 1 121 ? -4.844 -24.828 12.461 1 84.38 121 ASN B N 1
ATOM 7038 C CA . ASN B 1 121 ? -5.016 -23.422 12.094 1 84.38 121 ASN B CA 1
ATOM 7039 C C . ASN B 1 121 ? -5.383 -23.266 10.617 1 84.38 121 ASN B C 1
ATOM 7041 O O . ASN B 1 121 ? -4.688 -23.797 9.742 1 84.38 121 ASN B O 1
ATOM 7045 N N . GLU B 1 122 ? -6.406 -22.562 10.344 1 83.56 122 GLU B N 1
ATOM 7046 C CA . GLU B 1 122 ? -6.949 -22.406 9 1 83.56 122 GLU B CA 1
ATOM 7047 C C . GLU B 1 122 ? -5.941 -21.734 8.078 1 83.56 122 GLU B C 1
ATOM 7049 O O . GLU B 1 122 ? -5.789 -22.141 6.918 1 83.56 122 GLU B O 1
ATOM 7054 N N . MET B 1 123 ? -5.285 -20.797 8.539 1 83.06 123 MET B N 1
ATOM 7055 C CA . MET B 1 123 ? -4.355 -20.047 7.699 1 83.06 123 MET B CA 1
ATOM 7056 C C . MET B 1 123 ? -3.158 -20.906 7.305 1 83.06 123 MET B C 1
ATOM 7058 O O . MET B 1 123 ? -2.656 -20.797 6.184 1 83.06 123 MET B O 1
ATOM 7062 N N . GLU B 1 124 ? -2.707 -21.594 8.258 1 90 124 GLU B N 1
ATOM 7063 C CA . GLU B 1 124 ? -1.609 -22.516 7.961 1 90 124 GLU B CA 1
ATOM 7064 C C . GLU B 1 124 ? -2.016 -23.531 6.902 1 90 124 GLU B C 1
ATOM 7066 O O . GLU B 1 124 ? -1.215 -23.891 6.035 1 90 124 GLU B O 1
ATOM 7071 N N . CYS B 1 125 ? -3.236 -23.953 7.027 1 92.94 125 CYS B N 1
ATOM 7072 C CA . CYS B 1 125 ? -3.748 -24.938 6.07 1 92.94 125 CYS B CA 1
ATOM 7073 C C . CYS B 1 125 ? -3.859 -24.328 4.676 1 92.94 125 CYS B C 1
ATOM 7075 O O . CYS B 1 125 ? -3.516 -24.969 3.686 1 92.94 125 CYS B O 1
ATOM 7077 N N . LEU B 1 126 ? -4.324 -23.125 4.648 1 92.19 126 LEU B N 1
ATOM 7078 C CA . LEU B 1 126 ? -4.492 -22.438 3.373 1 92.19 126 LEU B CA 1
ATOM 7079 C C . LEU B 1 126 ? -3.156 -22.297 2.652 1 92.19 126 LEU B C 1
ATOM 7081 O O . LEU B 1 126 ? -3.051 -22.609 1.463 1 92.19 126 LEU B O 1
ATOM 7085 N N . VAL B 1 127 ? -2.129 -21.859 3.295 1 93.38 127 VAL B N 1
ATOM 7086 C CA . VAL B 1 127 ? -0.818 -21.625 2.699 1 93.38 127 VAL B CA 1
ATOM 7087 C C . VAL B 1 127 ? -0.195 -22.953 2.279 1 93.38 127 VAL B C 1
ATOM 7089 O O . VAL B 1 127 ? 0.325 -23.078 1.169 1 93.38 127 VAL B O 1
ATOM 7092 N N . LYS B 1 128 ? -0.272 -23.922 3.18 1 93.81 128 LYS B N 1
ATOM 7093 C CA . LYS B 1 128 ? 0.299 -25.234 2.887 1 93.81 128 LYS B CA 1
ATOM 7094 C C . LYS B 1 128 ? -0.391 -25.875 1.688 1 93.81 128 LYS B C 1
ATOM 7096 O O . LYS B 1 128 ? 0.26 -26.516 0.862 1 93.81 128 LYS B O 1
ATOM 7101 N N . GLY B 1 129 ? -1.718 -25.766 1.707 1 94.94 129 GLY B N 1
ATOM 7102 C CA . GLY B 1 129 ? -2.469 -26.297 0.58 1 94.94 129 GLY B CA 1
ATOM 7103 C C . GLY B 1 129 ? -2.154 -25.594 -0.729 1 94.94 129 GLY B C 1
ATOM 7104 O O . GLY B 1 129 ? -2.045 -26.234 -1.773 1 94.94 129 GLY B O 1
ATOM 7105 N N . ASN B 1 130 ? -2.055 -24.312 -0.667 1 93.5 130 ASN B N 1
ATOM 7106 C CA . ASN B 1 130 ? -1.709 -23.531 -1.859 1 93.5 130 ASN B CA 1
ATOM 7107 C C . ASN B 1 130 ? -0.352 -23.953 -2.42 1 93.5 130 ASN B C 1
ATOM 7109 O O . ASN B 1 130 ? -0.211 -24.156 -3.627 1 93.5 130 ASN B O 1
ATOM 7113 N N . ASN B 1 131 ? 0.638 -24.047 -1.582 1 92.44 131 ASN B N 1
ATOM 7114 C CA . ASN B 1 131 ? 1.973 -24.469 -1.997 1 92.44 131 ASN B CA 1
ATOM 7115 C C . ASN B 1 131 ? 1.961 -25.875 -2.594 1 92.44 131 ASN B C 1
ATOM 7117 O O . ASN B 1 131 ? 2.643 -26.141 -3.584 1 92.44 131 ASN B O 1
ATOM 7121 N N . PHE B 1 132 ? 1.204 -26.75 -1.986 1 93.31 132 PHE B N 1
ATOM 7122 C CA . PHE B 1 132 ? 1.111 -28.125 -2.477 1 93.31 132 PHE B CA 1
ATOM 7123 C C . PHE B 1 132 ? 0.582 -28.156 -3.906 1 93.31 132 PHE B C 1
ATOM 7125 O O . PHE B 1 132 ? 1.125 -28.859 -4.762 1 93.31 132 PHE B O 1
ATOM 7132 N N . LEU B 1 133 ? -0.478 -27.422 -4.082 1 91.88 133 LEU B N 1
ATOM 7133 C CA . LEU B 1 133 ? -1.079 -27.391 -5.41 1 91.88 133 LEU B CA 1
ATOM 7134 C C . LEU B 1 133 ? -0.106 -26.812 -6.434 1 91.88 133 LEU B C 1
ATOM 7136 O O . LEU B 1 133 ? 0.063 -27.359 -7.52 1 91.88 133 LEU B O 1
ATOM 7140 N N . LEU B 1 134 ? 0.516 -25.734 -6.102 1 90.12 134 LEU B N 1
ATOM 7141 C CA . LEU B 1 134 ? 1.434 -25.062 -7.012 1 90.12 134 LEU B CA 1
ATOM 7142 C C . LEU B 1 134 ? 2.637 -25.938 -7.324 1 90.12 134 LEU B C 1
ATOM 7144 O O . LEU B 1 134 ? 3.172 -25.906 -8.438 1 90.12 134 LEU B O 1
ATOM 7148 N N . ASN B 1 135 ? 3.018 -26.766 -6.379 1 88.56 135 ASN B N 1
ATOM 7149 C CA . ASN B 1 135 ? 4.211 -27.594 -6.539 1 88.56 135 ASN B CA 1
ATOM 7150 C C . ASN B 1 135 ? 3.91 -28.875 -7.305 1 88.56 135 ASN B C 1
ATOM 7152 O O . ASN B 1 135 ? 4.805 -29.469 -7.902 1 88.56 135 ASN B O 1
ATOM 7156 N N . ASN B 1 136 ? 2.674 -29.234 -7.258 1 90.88 136 ASN B N 1
ATOM 7157 C CA . ASN B 1 136 ? 2.424 -30.594 -7.766 1 90.88 136 ASN B CA 1
ATOM 7158 C C . ASN B 1 136 ? 1.561 -30.562 -9.023 1 90.88 136 ASN B C 1
ATOM 7160 O O . ASN B 1 136 ? 1.606 -31.484 -9.828 1 90.88 136 ASN B O 1
ATOM 7164 N N . ILE B 1 137 ? 0.813 -29.562 -9.188 1 88.94 137 ILE B N 1
ATOM 7165 C CA . ILE B 1 137 ? -0.042 -29.5 -10.367 1 88.94 137 ILE B CA 1
ATOM 7166 C C . ILE B 1 137 ? 0.504 -28.469 -11.352 1 88.94 137 ILE B C 1
ATOM 7168 O O . ILE B 1 137 ? 0.554 -27.281 -11.039 1 88.94 137 ILE B O 1
ATOM 7172 N N . LEU B 1 138 ? 0.933 -28.781 -12.516 1 80.94 138 LEU B N 1
ATOM 7173 C CA . LEU B 1 138 ? 1.662 -27.969 -13.484 1 80.94 138 LEU B CA 1
ATOM 7174 C C . LEU B 1 138 ? 0.776 -26.859 -14.039 1 80.94 138 LEU B C 1
ATOM 7176 O O . LEU B 1 138 ? 1.27 -25.797 -14.406 1 80.94 138 LEU B O 1
ATOM 7180 N N . ASP B 1 139 ? -0.495 -26.984 -14.25 1 86.75 139 ASP B N 1
ATOM 7181 C CA . ASP B 1 139 ? -1.4 -25.969 -14.789 1 86.75 139 ASP B CA 1
ATOM 7182 C C . ASP B 1 139 ? -2.41 -25.516 -13.734 1 86.75 139 ASP B C 1
ATOM 7184 O O . ASP B 1 139 ? -3.592 -25.344 -14.039 1 86.75 139 ASP B O 1
ATOM 7188 N N . GLU B 1 140 ? -1.827 -25.328 -12.57 1 89.38 140 GLU B N 1
ATOM 7189 C CA . GLU B 1 140 ? -2.703 -24.953 -11.461 1 89.38 140 GLU B CA 1
ATOM 7190 C C . GLU B 1 140 ? -3.055 -23.469 -11.508 1 89.38 140 GLU B C 1
ATOM 7192 O O . GLU B 1 140 ? -4.223 -23.094 -11.367 1 89.38 140 GLU B O 1
ATOM 7197 N N . ALA B 1 141 ? -2.053 -22.625 -11.664 1 89.88 141 ALA B N 1
ATOM 7198 C CA . ALA B 1 141 ? -2.26 -21.188 -11.672 1 89.88 141 ALA B CA 1
ATOM 7199 C C . ALA B 1 141 ? -2.625 -20.688 -13.062 1 89.88 141 ALA B C 1
ATOM 7201 O O . ALA B 1 141 ? -2.105 -21.188 -14.062 1 89.88 141 ALA B O 1
ATOM 7202 N N . PHE B 1 142 ? -3.494 -19.688 -13.172 1 90.69 142 PHE B N 1
ATOM 7203 C CA . PHE B 1 142 ? -3.869 -19.125 -14.469 1 90.69 142 PHE B CA 1
ATOM 7204 C C . PHE B 1 142 ? -4.266 -17.672 -14.336 1 90.69 142 PHE B C 1
ATOM 7206 O O . PHE B 1 142 ? -4.504 -17.172 -13.234 1 90.69 142 PHE B O 1
ATOM 7213 N N . THR B 1 143 ? -4.273 -16.984 -15.406 1 91.94 143 THR B N 1
ATOM 7214 C CA . THR B 1 143 ? -4.801 -15.625 -15.531 1 91.94 143 THR B CA 1
ATOM 7215 C C . THR B 1 143 ? -6.086 -15.617 -16.359 1 91.94 143 THR B C 1
ATOM 7217 O O . THR B 1 143 ? -6.348 -16.547 -17.109 1 91.94 143 THR B O 1
ATOM 7220 N N . TYR B 1 144 ? -6.879 -14.656 -16.156 1 92.06 144 TYR B N 1
ATOM 7221 C CA . TYR B 1 144 ? -8.148 -14.5 -16.859 1 92.06 144 TYR B CA 1
ATOM 7222 C C . TYR B 1 144 ? -8.109 -13.312 -17.812 1 92.06 144 TYR B C 1
ATOM 7224 O O . TYR B 1 144 ? -7.766 -12.195 -17.406 1 92.06 144 TYR B O 1
ATOM 7232 N N . ASP B 1 145 ? -8.375 -13.562 -19.047 1 90.44 145 ASP B N 1
ATOM 7233 C CA . ASP B 1 145 ? -8.453 -12.508 -20.047 1 90.44 145 ASP B CA 1
ATOM 7234 C C . ASP B 1 145 ? -9.828 -12.469 -20.703 1 90.44 145 ASP B C 1
ATOM 7236 O O . ASP B 1 145 ? -10.094 -13.188 -21.672 1 90.44 145 ASP B O 1
ATOM 7240 N N . HIS B 1 146 ? -10.586 -11.555 -20.312 1 87.75 146 HIS B N 1
ATOM 7241 C CA . HIS B 1 146 ? -11.969 -11.438 -20.781 1 87.75 146 HIS B CA 1
ATOM 7242 C C . HIS B 1 146 ? -12.023 -11.094 -22.266 1 87.75 146 HIS B C 1
ATOM 7244 O O . HIS B 1 146 ? -13.016 -11.383 -22.938 1 87.75 146 HIS B O 1
ATOM 7250 N N . HIS B 1 147 ? -11.023 -10.609 -22.812 1 88.69 147 HIS B N 1
ATOM 7251 C CA . HIS B 1 147 ? -11.039 -10.125 -24.188 1 88.69 147 HIS B CA 1
ATOM 7252 C C . HIS B 1 147 ? -10.641 -11.234 -25.172 1 88.69 147 HIS B C 1
ATOM 7254 O O . HIS B 1 147 ? -10.812 -11.086 -26.375 1 88.69 147 HIS B O 1
ATOM 7260 N N . ASN B 1 148 ? -10.141 -12.281 -24.625 1 87.62 148 ASN B N 1
ATOM 7261 C CA . ASN B 1 148 ? -9.781 -13.398 -25.5 1 87.62 148 ASN B CA 1
ATOM 7262 C C . ASN B 1 148 ? -11.008 -14.219 -25.891 1 87.62 148 ASN B C 1
ATOM 7264 O O . ASN B 1 148 ? -11.617 -14.867 -25.031 1 87.62 148 ASN B O 1
ATOM 7268 N N . ASP B 1 149 ? -11.305 -14.258 -27.047 1 84.69 149 ASP B N 1
ATOM 7269 C CA . ASP B 1 149 ? -12.539 -14.891 -27.516 1 84.69 149 ASP B CA 1
ATOM 7270 C C . ASP B 1 149 ? -12.359 -16.391 -27.641 1 84.69 149 ASP B C 1
ATOM 7272 O O . ASP B 1 149 ? -13.344 -17.141 -27.641 1 84.69 149 ASP B O 1
ATOM 7276 N N . VAL B 1 150 ? -11.195 -16.844 -27.797 1 84.38 150 VAL B N 1
ATOM 7277 C CA . VAL B 1 150 ? -10.938 -18.266 -28 1 84.38 150 VAL B CA 1
ATOM 7278 C C . VAL B 1 150 ? -10.883 -18.984 -26.656 1 84.38 150 VAL B C 1
ATOM 7280 O O . VAL B 1 150 ? -11.57 -19.984 -26.453 1 84.38 150 VAL B O 1
ATOM 7283 N N . CYS B 1 151 ? -10.086 -18.453 -25.781 1 84.31 151 CYS B N 1
ATOM 7284 C CA . CYS B 1 151 ? -9.961 -18.984 -24.438 1 84.31 151 CYS B CA 1
ATOM 7285 C C . CYS B 1 151 ? -9.586 -17.891 -23.453 1 84.31 151 CYS B C 1
ATOM 7287 O O . CYS B 1 151 ? -8.5 -17.312 -23.547 1 84.31 151 CYS B O 1
ATOM 7289 N N . LYS B 1 152 ? -10.383 -17.75 -22.484 1 88 152 LYS B N 1
ATOM 7290 C CA . LYS B 1 152 ? -10.203 -16.641 -21.547 1 88 152 LYS B CA 1
ATOM 7291 C C . LYS B 1 152 ? -9.234 -17.016 -20.438 1 88 152 LYS B C 1
ATOM 7293 O O . LYS B 1 152 ? -8.852 -16.156 -19.625 1 88 152 LYS B O 1
ATOM 7298 N N . TYR B 1 153 ? -8.867 -18.25 -20.375 1 88.31 153 TYR B N 1
ATOM 7299 C CA . TYR B 1 153 ? -7.988 -18.75 -19.328 1 88.31 153 TYR B CA 1
ATOM 7300 C C . TYR B 1 153 ? -6.605 -19.062 -19.875 1 88.31 153 TYR B C 1
ATOM 7302 O O . TYR B 1 153 ? -6.477 -19.75 -20.891 1 88.31 153 TYR B O 1
ATOM 7310 N N . SER B 1 154 ? -5.605 -18.469 -19.312 1 88.88 154 SER B N 1
ATOM 7311 C CA . SER B 1 154 ? -4.219 -18.75 -19.672 1 88.88 154 SER B CA 1
ATOM 7312 C C . SER B 1 154 ? -3.461 -19.375 -18.516 1 88.88 154 SER B C 1
ATOM 7314 O O . SER B 1 154 ? -3.203 -18.719 -17.5 1 88.88 154 SER B O 1
ATOM 7316 N N . PHE B 1 155 ? -3.146 -20.609 -18.688 1 88.62 155 PHE B N 1
ATOM 7317 C CA . PHE B 1 155 ? -2.514 -21.375 -17.625 1 88.62 155 PHE B CA 1
ATOM 7318 C C . PHE B 1 155 ? -1.004 -21.156 -17.625 1 88.62 155 PHE B C 1
ATOM 7320 O O . PHE B 1 155 ? -0.387 -21.094 -18.688 1 88.62 155 PHE B O 1
ATOM 7327 N N . GLU B 1 156 ? -0.467 -20.875 -16.5 1 78 156 GLU B N 1
ATOM 7328 C CA . GLU B 1 156 ? 0.958 -20.578 -16.359 1 78 156 GLU B CA 1
ATOM 7329 C C . GLU B 1 156 ? 1.754 -21.844 -16.062 1 78 156 GLU B C 1
ATOM 7331 O O . GLU B 1 156 ? 1.285 -22.734 -15.344 1 78 156 GLU B O 1
ATOM 7336 N N . THR B 1 157 ? 2.771 -21.969 -16.875 1 62.06 157 THR B N 1
ATOM 7337 C CA . THR B 1 157 ? 3.697 -23.078 -16.641 1 62.06 157 THR B CA 1
ATOM 7338 C C . THR B 1 157 ? 4.711 -22.703 -15.562 1 62.06 157 THR B C 1
ATOM 7340 O O . THR B 1 157 ? 5.48 -21.766 -15.719 1 62.06 157 THR B O 1
ATOM 7343 N N . ILE B 1 158 ? 4.23 -22.422 -14.344 1 57.19 158 ILE B N 1
ATOM 7344 C CA . ILE B 1 158 ? 5.129 -21.828 -13.359 1 57.19 158 ILE B CA 1
ATOM 7345 C C . ILE B 1 158 ? 6.191 -22.828 -12.945 1 57.19 158 ILE B C 1
ATOM 7347 O O . ILE B 1 158 ? 5.891 -24.016 -12.75 1 57.19 158 ILE B O 1
ATOM 7351 N N . ASN B 1 159 ? 7.512 -22.312 -13.211 1 53.81 159 ASN B N 1
ATOM 7352 C CA . ASN B 1 159 ? 8.586 -22.953 -12.461 1 53.81 159 ASN B CA 1
ATOM 7353 C C . ASN B 1 159 ? 8.484 -22.656 -10.969 1 53.81 159 ASN B C 1
ATOM 7355 O O . ASN B 1 159 ? 8.398 -21.484 -10.57 1 53.81 159 ASN B O 1
ATOM 7359 N N . THR B 1 160 ? 7.914 -23.484 -10.039 1 50.62 160 THR B N 1
ATOM 7360 C CA . THR B 1 160 ? 7.594 -23.422 -8.617 1 50.62 160 THR B CA 1
ATOM 7361 C C . THR B 1 160 ? 8.57 -22.516 -7.879 1 50.62 160 THR B C 1
ATOM 7363 O O . THR B 1 160 ? 8.172 -21.781 -6.973 1 50.62 160 THR B O 1
ATOM 7366 N N . LYS B 1 161 ? 9.961 -22.672 -7.941 1 50.59 161 LYS B N 1
ATOM 7367 C CA . LYS B 1 161 ? 10.93 -22.125 -6.992 1 50.59 161 LYS B CA 1
ATOM 7368 C C . LYS B 1 161 ? 10.953 -20.609 -7.047 1 50.59 161 LYS B C 1
ATOM 7370 O O . LYS B 1 161 ? 11.125 -19.938 -6.023 1 50.59 161 LYS B O 1
ATOM 7375 N N . SER B 1 162 ? 10.648 -20.031 -8.211 1 58.44 162 SER B N 1
ATOM 7376 C CA . SER B 1 162 ? 10.891 -18.594 -8.375 1 58.44 162 SER B CA 1
ATOM 7377 C C . SER B 1 162 ? 9.664 -17.781 -7.988 1 58.44 162 SER B C 1
ATOM 7379 O O . SER B 1 162 ? 9.648 -16.562 -8.148 1 58.44 162 SER B O 1
ATOM 7381 N N . GLN B 1 163 ? 8.875 -18.438 -7.074 1 72.62 163 GLN B N 1
ATOM 7382 C CA . GLN B 1 163 ? 7.582 -17.781 -6.867 1 72.62 163 GLN B CA 1
ATOM 7383 C C . GLN B 1 163 ? 7.578 -16.969 -5.582 1 72.62 163 GLN B C 1
ATOM 7385 O O . GLN B 1 163 ? 6.793 -16.031 -5.441 1 72.62 163 GLN B O 1
ATOM 7390 N N . PHE B 1 164 ? 8.594 -17.312 -4.824 1 84.69 164 PHE B N 1
ATOM 7391 C CA . PHE B 1 164 ? 8.578 -16.641 -3.537 1 84.69 164 PHE B CA 1
ATOM 7392 C C . PHE B 1 164 ? 9.375 -15.336 -3.602 1 84.69 164 PHE B C 1
ATOM 7394 O O . PHE B 1 164 ? 10.352 -15.234 -4.352 1 84.69 164 PHE B O 1
ATOM 7401 N N . PRO B 1 165 ? 8.938 -14.367 -2.754 1 92.69 165 PRO B N 1
ATOM 7402 C CA . PRO B 1 165 ? 7.676 -14.367 -2.012 1 92.69 165 PRO B CA 1
ATOM 7403 C C . PRO B 1 165 ? 6.465 -14.086 -2.898 1 92.69 165 PRO B C 1
ATOM 7405 O O . PRO B 1 165 ? 6.602 -13.461 -3.953 1 92.69 165 PRO B O 1
ATOM 7408 N N . TYR B 1 166 ? 5.438 -14.586 -2.609 1 94.25 166 TYR B N 1
ATOM 7409 C CA . TYR B 1 166 ? 4.188 -14.211 -3.26 1 94.25 166 TYR B CA 1
ATOM 7410 C C . TYR B 1 166 ? 3.135 -13.82 -2.232 1 94.25 166 TYR B C 1
ATOM 7412 O O . TYR B 1 166 ? 3.318 -14.031 -1.032 1 94.25 166 TYR B O 1
ATOM 7420 N N . LEU B 1 167 ? 2.078 -13.141 -2.643 1 96.31 167 LEU B N 1
ATOM 7421 C CA . LEU B 1 167 ? 0.944 -12.812 -1.784 1 96.31 167 LEU B CA 1
ATOM 7422 C C . LEU B 1 167 ? -0.224 -13.758 -2.045 1 96.31 167 LEU B C 1
ATOM 7424 O O . LEU B 1 167 ? -0.513 -14.094 -3.197 1 96.31 167 LEU B O 1
ATOM 7428 N N . LEU B 1 168 ? -0.744 -14.227 -1.033 1 96.25 168 LEU B N 1
ATOM 7429 C CA . LEU B 1 168 ? -2.012 -14.945 -1.087 1 96.25 168 LEU B CA 1
ATOM 7430 C C . LEU B 1 168 ? -3.152 -14.078 -0.567 1 96.25 168 LEU B C 1
ATOM 7432 O O . LEU B 1 168 ? -3.168 -13.703 0.608 1 96.25 168 LEU B O 1
ATOM 7436 N N . VAL B 1 169 ? -4.066 -13.703 -1.425 1 97.06 169 VAL B N 1
ATOM 7437 C CA . VAL B 1 169 ? -5.223 -12.891 -1.07 1 97.06 169 VAL B CA 1
ATOM 7438 C C . VAL B 1 169 ? -6.469 -13.766 -0.995 1 97.06 169 VAL B C 1
ATOM 7440 O O . VAL B 1 169 ? -7.043 -14.133 -2.025 1 97.06 169 VAL B O 1
ATOM 7443 N N . ASN B 1 170 ? -6.879 -14.078 0.181 1 93.56 170 ASN B N 1
ATOM 7444 C CA . ASN B 1 170 ? -8.039 -14.93 0.408 1 93.56 170 ASN B CA 1
ATOM 7445 C C . ASN B 1 170 ? -9.297 -14.109 0.662 1 93.56 170 ASN B C 1
ATOM 7447 O O . ASN B 1 170 ? -9.391 -13.398 1.664 1 93.56 170 ASN B O 1
ATOM 7451 N N . ILE B 1 171 ? -10.297 -14.211 -0.247 1 94 171 ILE B N 1
ATOM 7452 C CA . ILE B 1 171 ? -11.5 -13.391 -0.173 1 94 171 ILE B CA 1
ATOM 7453 C C . ILE B 1 171 ? -12.68 -14.25 0.261 1 94 171 ILE B C 1
ATOM 7455 O O . ILE B 1 171 ? -13.258 -14.984 -0.548 1 94 171 ILE B O 1
ATOM 7459 N N . GLY B 1 172 ? -13.094 -14.227 1.479 1 87.81 172 GLY B N 1
ATOM 7460 C CA . GLY B 1 172 ? -14.305 -14.812 2.043 1 87.81 172 GLY B CA 1
ATOM 7461 C C . GLY B 1 172 ? -15.305 -13.773 2.51 1 87.81 172 GLY B C 1
ATOM 7462 O O . GLY B 1 172 ? -15.672 -12.867 1.752 1 87.81 172 GLY B O 1
ATOM 7463 N N . THR B 1 173 ? -15.625 -13.938 3.84 1 86.94 173 THR B N 1
ATOM 7464 C CA . THR B 1 173 ? -16.453 -12.875 4.414 1 86.94 173 THR B CA 1
ATOM 7465 C C . THR B 1 173 ? -15.734 -11.531 4.328 1 86.94 173 THR B C 1
ATOM 7467 O O . THR B 1 173 ? -16.328 -10.531 3.934 1 86.94 173 THR B O 1
ATOM 7470 N N . GLY B 1 174 ? -14.57 -11.578 4.789 1 92.31 174 GLY B N 1
ATOM 7471 C CA . GLY B 1 174 ? -13.641 -10.484 4.559 1 92.31 174 GLY B CA 1
ATOM 7472 C C . GLY B 1 174 ? -12.461 -10.875 3.689 1 92.31 174 GLY B C 1
ATOM 7473 O O . GLY B 1 174 ? -12.539 -11.828 2.914 1 92.31 174 GLY B O 1
ATOM 7474 N N . VAL B 1 175 ? -11.422 -10.086 3.656 1 94.94 175 VAL B N 1
ATOM 7475 C CA . VAL B 1 175 ? -10.211 -10.359 2.889 1 94.94 175 VAL B CA 1
ATOM 7476 C C . VAL B 1 175 ? -9.023 -10.516 3.834 1 94.94 175 VAL B C 1
ATOM 7478 O O . VAL B 1 175 ? -8.891 -9.758 4.797 1 94.94 175 VAL B O 1
ATOM 7481 N N . SER B 1 176 ? -8.266 -11.5 3.688 1 93.25 176 SER B N 1
ATOM 7482 C CA . SER B 1 176 ? -6.992 -11.68 4.383 1 93.25 176 SER B CA 1
ATOM 7483 C C . SER B 1 176 ? -5.832 -11.781 3.402 1 93.25 176 SER B C 1
ATOM 7485 O O . SER B 1 176 ? -5.938 -12.453 2.377 1 93.25 176 SER B O 1
ATOM 7487 N N . ILE B 1 177 ? -4.812 -11.086 3.631 1 96.12 177 ILE B N 1
ATOM 7488 C CA . ILE B 1 177 ? -3.645 -11.07 2.76 1 96.12 177 ILE B CA 1
ATOM 7489 C C . ILE B 1 177 ? -2.441 -11.648 3.498 1 96.12 177 ILE B C 1
ATOM 7491 O O . ILE B 1 177 ? -2.102 -11.203 4.594 1 96.12 177 ILE B O 1
ATOM 7495 N N . TYR B 1 178 ? -1.773 -12.609 2.904 1 95.06 178 TYR B N 1
ATOM 7496 C CA . TYR B 1 178 ? -0.609 -13.266 3.484 1 95.06 178 TYR B CA 1
ATOM 7497 C C . TYR B 1 178 ? 0.612 -13.102 2.588 1 95.06 178 TYR B C 1
ATOM 7499 O O . TYR B 1 178 ? 0.504 -13.18 1.36 1 95.06 178 TYR B O 1
ATOM 7507 N N . LYS B 1 179 ? 1.734 -12.82 3.158 1 96.31 179 LYS B N 1
ATOM 7508 C CA . LYS B 1 179 ? 3.023 -12.945 2.484 1 96.31 179 LYS B CA 1
ATOM 7509 C C . LYS B 1 179 ? 3.613 -14.336 2.688 1 96.31 179 LYS B C 1
ATOM 7511 O O . LYS B 1 179 ? 3.787 -14.789 3.824 1 96.31 179 LYS B O 1
ATOM 7516 N N . VAL B 1 180 ? 3.816 -15.031 1.624 1 95.19 180 VAL B N 1
ATOM 7517 C CA . VAL B 1 180 ? 4.383 -16.375 1.692 1 95.19 180 VAL B CA 1
ATOM 7518 C C . VAL B 1 180 ? 5.82 -16.359 1.179 1 95.19 180 VAL B C 1
ATOM 7520 O O . VAL B 1 180 ? 6.066 -16.031 0.014 1 95.19 180 VAL B O 1
ATOM 7523 N N . GLU B 1 181 ? 6.738 -16.75 2.006 1 93.69 181 GLU B N 1
ATOM 7524 C CA . GLU B 1 181 ? 8.156 -16.672 1.66 1 93.69 181 GLU B CA 1
ATOM 7525 C C . GLU B 1 181 ? 8.719 -18.047 1.336 1 93.69 181 GLU B C 1
ATOM 7527 O O . GLU B 1 181 ? 9.758 -18.172 0.672 1 93.69 181 GLU B O 1
ATOM 7532 N N . SER B 1 182 ? 8.133 -19.031 1.94 1 90 182 SER B N 1
ATOM 7533 C CA . SER B 1 182 ? 8.516 -20.422 1.706 1 90 182 SER B CA 1
ATOM 7534 C C . SER B 1 182 ? 7.402 -21.375 2.121 1 90 182 SER B C 1
ATOM 7536 O O . SER B 1 182 ? 6.305 -20.953 2.477 1 90 182 SER B O 1
ATOM 7538 N N . ASP B 1 183 ? 7.625 -22.625 2.061 1 83 183 ASP B N 1
ATOM 7539 C CA . ASP B 1 183 ? 6.656 -23.625 2.48 1 83 183 ASP B CA 1
ATOM 7540 C C . ASP B 1 183 ? 6.395 -23.547 3.982 1 83 183 ASP B C 1
ATOM 7542 O O . ASP B 1 183 ? 5.32 -23.938 4.453 1 83 183 ASP B O 1
ATOM 7546 N N . GLU B 1 184 ? 7.289 -23 4.691 1 84.56 184 GLU B N 1
ATOM 7547 C CA . GLU B 1 184 ? 7.184 -23.031 6.148 1 84.56 184 GLU B CA 1
ATOM 7548 C C . GLU B 1 184 ? 7.066 -21.609 6.715 1 84.56 184 GLU B C 1
ATOM 7550 O O . GLU B 1 184 ? 6.73 -21.438 7.891 1 84.56 184 GLU B O 1
ATOM 7555 N N . CYS B 1 185 ? 7.371 -20.656 5.887 1 92.38 185 CYS B N 1
ATOM 7556 C CA . CYS B 1 185 ? 7.426 -19.297 6.398 1 92.38 185 CYS B CA 1
ATOM 7557 C C . CYS B 1 185 ? 6.387 -18.406 5.715 1 92.38 185 CYS B C 1
ATOM 7559 O O . CYS B 1 185 ? 6.484 -18.141 4.516 1 92.38 185 CYS B O 1
ATOM 7561 N N . PHE B 1 186 ? 5.402 -17.906 6.469 1 93.69 186 PHE B N 1
ATOM 7562 C CA . PHE B 1 186 ? 4.375 -17 5.969 1 93.69 186 PHE B CA 1
ATOM 7563 C C . PHE B 1 186 ? 3.855 -16.109 7.086 1 93.69 186 PHE B C 1
ATOM 7565 O O . PHE B 1 186 ? 4.027 -16.406 8.266 1 93.69 186 PHE B O 1
ATOM 7572 N N . GLU B 1 187 ? 3.301 -14.969 6.781 1 93.06 187 GLU B N 1
ATOM 7573 C CA . GLU B 1 187 ? 2.773 -14.016 7.758 1 93.06 187 GLU B CA 1
ATOM 7574 C C . GLU B 1 187 ? 1.578 -13.25 7.191 1 93.06 187 GLU B C 1
ATOM 7576 O O . GLU B 1 187 ? 1.569 -12.883 6.016 1 93.06 187 GLU B O 1
ATOM 7581 N N . ARG B 1 188 ? 0.519 -13.086 8.047 1 92.88 188 ARG B N 1
ATOM 7582 C CA . ARG B 1 188 ? -0.578 -12.203 7.648 1 92.88 188 ARG B CA 1
ATOM 7583 C C . ARG B 1 188 ? -0.137 -10.742 7.652 1 92.88 188 ARG B C 1
ATOM 7585 O O . ARG B 1 188 ? 0.323 -10.234 8.672 1 92.88 188 ARG B O 1
ATOM 7592 N N . VAL B 1 189 ? -0.274 -10.039 6.602 1 93.94 189 VAL B N 1
ATOM 7593 C CA . VAL B 1 189 ? 0.297 -8.695 6.488 1 93.94 189 VAL B CA 1
ATOM 7594 C C . VAL B 1 189 ? -0.822 -7.66 6.43 1 93.94 189 VAL B C 1
ATOM 7596 O O . VAL B 1 189 ? -0.585 -6.469 6.645 1 93.94 189 VAL B O 1
ATOM 7599 N N . GLY B 1 190 ? -2.039 -8.148 6.137 1 93.12 190 GLY B N 1
ATOM 7600 C CA . GLY B 1 190 ? -3.137 -7.199 6.043 1 93.12 190 GLY B CA 1
ATOM 7601 C C . GLY B 1 190 ? -4.465 -7.855 5.715 1 93.12 190 GLY B C 1
ATOM 7602 O O . GLY B 1 190 ? -4.594 -9.078 5.777 1 93.12 190 GLY B O 1
ATOM 7603 N N . GLY B 1 191 ? -5.477 -7.012 5.34 1 94.44 191 GLY B N 1
ATOM 7604 C CA . GLY B 1 191 ? -6.824 -7.461 5.027 1 94.44 191 GLY B CA 1
ATOM 7605 C C . GLY B 1 191 ? -7.789 -6.324 4.77 1 94.44 191 GLY B C 1
ATOM 7606 O O . GLY B 1 191 ? -7.379 -5.168 4.648 1 94.44 191 GLY B O 1
ATOM 7607 N N . SER B 1 192 ? -9.023 -6.652 4.598 1 96.44 192 SER B N 1
ATOM 7608 C CA . SER B 1 192 ? -10.102 -5.695 4.371 1 96.44 192 SER B CA 1
ATOM 7609 C C . SER B 1 192 ? -11.445 -6.254 4.828 1 96.44 192 SER B C 1
ATOM 7611 O O . SER B 1 192 ? -11.664 -7.469 4.793 1 96.44 192 SER B O 1
ATOM 7613 N N . SER B 1 193 ? -12.266 -5.406 5.305 1 95.81 193 SER B N 1
ATOM 7614 C CA . SER B 1 193 ? -13.609 -5.82 5.684 1 95.81 193 SER B CA 1
ATOM 7615 C C . SER B 1 193 ? -14.539 -5.863 4.477 1 95.81 193 SER B C 1
ATOM 7617 O O . SER B 1 193 ? -15.695 -6.27 4.59 1 95.81 193 SER B O 1
ATOM 7619 N N . MET B 1 194 ? -14.031 -5.445 3.346 1 96.69 194 MET B N 1
ATOM 7620 C CA . MET B 1 194 ? -14.812 -5.43 2.111 1 96.69 194 MET B CA 1
ATOM 7621 C C . MET B 1 194 ? -14.539 -6.676 1.279 1 96.69 194 MET B C 1
ATOM 7623 O O . MET B 1 194 ? -13.859 -6.609 0.257 1 96.69 194 MET B O 1
ATOM 7627 N N . GLY B 1 195 ? -15.109 -7.75 1.587 1 94.94 195 GLY B N 1
ATOM 7628 C CA . GLY B 1 195 ? -15.008 -9.008 0.862 1 94.94 195 GLY B CA 1
ATOM 7629 C C . GLY B 1 195 ? -16.344 -9.523 0.37 1 94.94 195 GLY B C 1
ATOM 7630 O O . GLY B 1 195 ? -17.219 -8.742 -0.028 1 94.94 195 GLY B O 1
ATOM 7631 N N . GLY B 1 196 ? -16.5 -10.781 0.31 1 92.75 196 GLY B N 1
ATOM 7632 C CA . GLY B 1 196 ? -17.734 -11.398 -0.143 1 92.75 196 GLY B CA 1
ATOM 7633 C C . GLY B 1 196 ? -18.922 -11.125 0.773 1 92.75 196 GLY B C 1
ATOM 7634 O O . GLY B 1 196 ? -20.047 -10.992 0.312 1 92.75 196 GLY B O 1
ATOM 7635 N N . GLY B 1 197 ? -18.641 -11.094 2.088 1 92.44 197 GLY B N 1
ATOM 7636 C CA . GLY B 1 197 ? -19.703 -10.766 3.027 1 92.44 197 GLY B CA 1
ATOM 7637 C C . GLY B 1 197 ? -20.281 -9.375 2.818 1 92.44 197 GLY B C 1
ATOM 7638 O O . GLY B 1 197 ? -21.484 -9.164 2.969 1 92.44 197 GLY B O 1
ATOM 7639 N N . CYS B 1 198 ? -19.422 -8.484 2.545 1 96.06 198 CYS B N 1
ATOM 7640 C CA . CYS B 1 198 ? -19.844 -7.113 2.254 1 96.06 198 CYS B CA 1
ATOM 7641 C C . CYS B 1 198 ? -20.703 -7.062 1.006 1 96.06 198 CYS B C 1
ATOM 7643 O O . CYS B 1 198 ? -21.781 -6.445 1.012 1 96.06 198 CYS B O 1
ATOM 7645 N N . PHE B 1 199 ? -20.281 -7.727 -0.081 1 96.81 199 PHE B N 1
ATOM 7646 C CA . PHE B 1 199 ? -21.031 -7.762 -1.326 1 96.81 199 PHE B CA 1
ATOM 7647 C C . PHE B 1 199 ? -22.422 -8.375 -1.104 1 96.81 199 PHE B C 1
ATOM 7649 O O . PHE B 1 199 ? -23.422 -7.832 -1.555 1 96.81 199 PHE B O 1
ATOM 7656 N N . PHE B 1 200 ? -22.391 -9.461 -0.427 1 94.62 200 PHE B N 1
ATOM 7657 C CA . PHE B 1 200 ? -23.641 -10.18 -0.189 1 94.62 200 PHE B CA 1
ATOM 7658 C C . PHE B 1 200 ? -24.578 -9.359 0.686 1 94.62 200 PHE B C 1
ATOM 7660 O O . PHE B 1 200 ? -25.75 -9.188 0.355 1 94.62 200 PHE B O 1
ATOM 7667 N N . GLY B 1 201 ? -24.062 -8.867 1.819 1 95.69 201 GLY B N 1
ATOM 7668 C CA . GLY B 1 201 ? -24.875 -8.086 2.742 1 95.69 201 GLY B CA 1
ATOM 7669 C C . GLY B 1 201 ? -25.422 -6.816 2.127 1 95.69 201 GLY B C 1
ATOM 7670 O O . GLY B 1 201 ? -26.625 -6.57 2.168 1 95.69 201 GLY B O 1
ATOM 7671 N N . MET B 1 202 ? -24.609 -5.992 1.531 1 96.38 202 MET B N 1
ATOM 7672 C CA . MET B 1 202 ? -25.031 -4.738 0.904 1 96.38 202 MET B CA 1
ATOM 7673 C C . MET B 1 202 ? -25.922 -5.004 -0.301 1 96.38 202 MET B C 1
ATOM 7675 O O . MET B 1 202 ? -26.906 -4.289 -0.523 1 96.38 202 MET B O 1
ATOM 7679 N N . GLY B 1 203 ? -25.469 -5.992 -1.128 1 96.44 203 GLY B N 1
ATOM 7680 C CA . GLY B 1 203 ? -26.297 -6.355 -2.262 1 96.44 203 GLY B CA 1
ATOM 7681 C C . GLY B 1 203 ? -27.719 -6.723 -1.865 1 96.44 203 GLY B C 1
ATOM 7682 O O . GLY B 1 203 ? -28.688 -6.309 -2.518 1 96.44 203 GLY B O 1
ATOM 7683 N N . SER B 1 204 ? -27.828 -7.496 -0.791 1 95.12 204 SER B N 1
ATOM 7684 C CA . SER B 1 204 ? -29.141 -7.902 -0.302 1 95.12 204 SER B CA 1
ATOM 7685 C C . SER B 1 204 ? -29.938 -6.703 0.191 1 95.12 204 SER B C 1
ATOM 7687 O O . SER B 1 204 ? -31.141 -6.598 -0.076 1 95.12 204 SER B O 1
ATOM 7689 N N . LEU B 1 205 ? -29.344 -5.816 0.905 1 95.25 205 LEU B N 1
ATOM 7690 C CA . LEU B 1 205 ? -30 -4.633 1.436 1 95.25 205 LEU B CA 1
ATOM 7691 C C . LEU B 1 205 ? -30.5 -3.736 0.307 1 95.25 205 LEU B C 1
ATOM 7693 O O . LEU B 1 205 ? -31.594 -3.174 0.393 1 95.25 205 LEU B O 1
ATOM 7697 N N . LEU B 1 206 ? -29.719 -3.637 -0.753 1 94.94 206 LEU B N 1
ATOM 7698 C CA . LEU B 1 206 ? -29.984 -2.67 -1.812 1 94.94 206 LEU B CA 1
ATOM 7699 C C . LEU B 1 206 ? -30.969 -3.234 -2.826 1 94.94 206 LEU B C 1
ATOM 7701 O O . LEU B 1 206 ? -31.688 -2.479 -3.479 1 94.94 206 LEU B O 1
ATOM 7705 N N . THR B 1 207 ? -31 -4.586 -3 1 94.38 207 THR B N 1
ATOM 7706 C CA . THR B 1 207 ? -31.781 -5.16 -4.082 1 94.38 207 THR B CA 1
ATOM 7707 C C . THR B 1 207 ? -32.906 -6.059 -3.523 1 94.38 207 THR B C 1
ATOM 7709 O O . THR B 1 207 ? -33.781 -6.477 -4.258 1 94.38 207 THR B O 1
ATOM 7712 N N . HIS B 1 208 ? -32.812 -6.5 -2.281 1 91.5 208 HIS B N 1
ATOM 7713 C CA . HIS B 1 208 ? -33.781 -7.395 -1.631 1 91.5 208 HIS B CA 1
ATOM 7714 C C . HIS B 1 208 ? -33.719 -8.797 -2.23 1 91.5 208 HIS B C 1
ATOM 7716 O O . HIS B 1 208 ? -34.719 -9.461 -2.377 1 91.5 208 HIS B O 1
ATOM 7722 N N . THR B 1 209 ? -32.531 -9.133 -2.684 1 91.75 209 THR B N 1
ATOM 7723 C CA . THR B 1 209 ? -32.25 -10.477 -3.16 1 91.75 209 THR B CA 1
ATOM 7724 C C . THR B 1 209 ? -31.281 -11.195 -2.199 1 91.75 209 THR B C 1
ATOM 7726 O O . THR B 1 209 ? -30.234 -10.656 -1.844 1 91.75 209 THR B O 1
ATOM 7729 N N . ASN B 1 210 ? -31.641 -12.406 -1.808 1 89 210 ASN B N 1
ATOM 7730 C CA . ASN B 1 210 ? -30.859 -13.078 -0.771 1 89 210 ASN B CA 1
ATOM 7731 C C . ASN B 1 210 ? -30.203 -14.352 -1.297 1 89 210 ASN B C 1
ATOM 7733 O O . ASN B 1 210 ? -30.188 -15.375 -0.611 1 89 210 ASN B O 1
ATOM 7737 N N . ASP B 1 211 ? -29.812 -14.359 -2.506 1 87.62 211 ASP B N 1
ATOM 7738 C CA . ASP B 1 211 ? -29.078 -15.445 -3.156 1 87.62 211 ASP B CA 1
ATOM 7739 C C . ASP B 1 211 ? -27.797 -14.938 -3.814 1 87.62 211 ASP B C 1
ATOM 7741 O O . ASP B 1 211 ? -27.859 -14.141 -4.754 1 87.62 211 ASP B O 1
ATOM 7745 N N . PHE B 1 212 ? -26.734 -15.469 -3.326 1 87.06 212 PHE B N 1
ATOM 7746 C CA . PHE B 1 212 ? -25.438 -14.969 -3.742 1 87.06 212 PHE B CA 1
ATOM 7747 C C . PHE B 1 212 ? -25.234 -15.148 -5.242 1 87.06 212 PHE B C 1
ATOM 7749 O O . PHE B 1 212 ? -24.75 -14.25 -5.926 1 87.06 212 PHE B O 1
ATOM 7756 N N . ASP B 1 213 ? -25.562 -16.281 -5.797 1 83.19 213 ASP B N 1
ATOM 7757 C CA . ASP B 1 213 ? -25.375 -16.547 -7.219 1 83.19 213 ASP B CA 1
ATOM 7758 C C . ASP B 1 213 ? -26.266 -15.641 -8.07 1 83.19 213 ASP B C 1
ATOM 7760 O O . ASP B 1 213 ? -25.875 -15.227 -9.156 1 83.19 213 ASP B O 1
ATOM 7764 N N . ALA B 1 214 ? -27.453 -15.43 -7.559 1 89.69 214 ALA B N 1
ATOM 7765 C CA . ALA B 1 214 ? -28.344 -14.516 -8.266 1 89.69 214 ALA B CA 1
ATOM 7766 C C . ALA B 1 214 ? -27.766 -13.102 -8.305 1 89.69 214 ALA B C 1
ATOM 7768 O O . ALA B 1 214 ? -27.859 -12.422 -9.336 1 89.69 214 ALA B O 1
ATOM 7769 N N . LEU B 1 215 ? -27.234 -12.719 -7.16 1 93.81 215 LEU B N 1
ATOM 7770 C CA . LEU B 1 215 ? -26.609 -11.398 -7.098 1 93.81 215 LEU B CA 1
ATOM 7771 C C . LEU B 1 215 ? -25.469 -11.289 -8.109 1 93.81 215 LEU B C 1
ATOM 7773 O O . LEU B 1 215 ? -25.328 -10.266 -8.781 1 93.81 215 LEU B O 1
ATOM 7777 N N . MET B 1 216 ? -24.719 -12.383 -8.25 1 90.38 216 MET B N 1
ATOM 7778 C CA . MET B 1 216 ? -23.578 -12.391 -9.148 1 90.38 216 MET B CA 1
ATOM 7779 C C . MET B 1 216 ? -24.031 -12.328 -10.609 1 90.38 216 MET B C 1
ATOM 7781 O O . MET B 1 216 ? -23.438 -11.617 -11.414 1 90.38 216 MET B O 1
ATOM 7785 N N . ARG B 1 217 ? -25.062 -13 -10.922 1 91 217 ARG B N 1
ATOM 7786 C CA . ARG B 1 217 ? -25.609 -12.969 -12.273 1 91 217 ARG B CA 1
ATOM 7787 C C . ARG B 1 217 ? -26.109 -11.578 -12.625 1 91 217 ARG B C 1
ATOM 7789 O O . ARG B 1 217 ? -25.875 -11.086 -13.734 1 91 217 ARG B O 1
ATOM 7796 N N . MET B 1 218 ? -26.75 -10.984 -11.703 1 94.88 218 MET B N 1
ATOM 7797 C CA . MET B 1 218 ? -27.266 -9.633 -11.922 1 94.88 218 MET B CA 1
ATOM 7798 C C . MET B 1 218 ? -26.125 -8.641 -12.109 1 94.88 218 MET B C 1
ATOM 7800 O O . MET B 1 218 ? -26.188 -7.762 -12.969 1 94.88 218 MET B O 1
ATOM 7804 N N . ALA B 1 219 ? -25.094 -8.828 -11.32 1 95.38 219 ALA B N 1
ATOM 7805 C CA . ALA B 1 219 ? -23.938 -7.945 -11.453 1 95.38 219 ALA B CA 1
ATOM 7806 C C . ALA B 1 219 ? -23.312 -8.055 -12.844 1 95.38 219 ALA B C 1
ATOM 7808 O O . ALA B 1 219 ? -22.797 -7.07 -13.383 1 95.38 219 ALA B O 1
ATOM 7809 N N . GLU B 1 220 ? -23.312 -9.219 -13.391 1 92.12 220 GLU B N 1
ATOM 7810 C CA . GLU B 1 220 ? -22.734 -9.453 -14.711 1 92.12 220 GLU B CA 1
ATOM 7811 C C . GLU B 1 220 ? -23.516 -8.711 -15.797 1 92.12 220 GLU B C 1
ATOM 7813 O O . GLU B 1 220 ? -22.938 -8.273 -16.797 1 92.12 220 GLU B O 1
ATOM 7818 N N . GLU B 1 221 ? -24.734 -8.508 -15.555 1 94 221 GLU B N 1
ATOM 7819 C CA . GLU B 1 221 ? -25.609 -7.918 -16.562 1 94 221 GLU B CA 1
ATOM 7820 C C . GLU B 1 221 ? -25.703 -6.402 -16.391 1 94 221 GLU B C 1
ATOM 7822 O O . GLU B 1 221 ? -26.156 -5.699 -17.297 1 94 221 GLU B O 1
ATOM 7827 N N . GLY B 1 222 ? -25.234 -5.879 -15.352 1 96.19 222 GLY B N 1
ATOM 7828 C CA . GLY B 1 222 ? -25.438 -4.484 -15.008 1 96.19 222 GLY B CA 1
ATOM 7829 C C . GLY B 1 222 ? -24.469 -3.543 -15.68 1 96.19 222 GLY B C 1
ATOM 7830 O O . GLY B 1 222 ? -23.438 -3.979 -16.219 1 96.19 222 GLY B O 1
ATOM 7831 N N . ASP B 1 223 ? -24.844 -2.293 -15.664 1 96.5 223 ASP B N 1
ATOM 7832 C CA . ASP B 1 223 ? -24 -1.187 -16.109 1 96.5 223 ASP B CA 1
ATOM 7833 C C . ASP B 1 223 ? -23.828 -0.147 -15 1 96.5 223 ASP B C 1
ATOM 7835 O O . ASP B 1 223 ? -24.766 0.589 -14.688 1 96.5 223 ASP B O 1
ATOM 7839 N N . HIS B 1 224 ? -22.609 0.01 -14.5 1 96.44 224 HIS B N 1
ATOM 7840 C CA . HIS B 1 224 ? -22.344 0.812 -13.312 1 96.44 224 HIS B CA 1
ATOM 7841 C C . HIS B 1 224 ? -22.406 2.303 -13.625 1 96.44 224 HIS B C 1
ATOM 7843 O O . HIS B 1 224 ? -22.531 3.127 -12.719 1 96.44 224 HIS B O 1
ATOM 7849 N N . ARG B 1 225 ? -22.453 2.771 -14.898 1 95.44 225 ARG B N 1
ATOM 7850 C CA . ARG B 1 225 ? -22.344 4.164 -15.328 1 95.44 225 ARG B CA 1
ATOM 7851 C C . ARG B 1 225 ? -23.578 4.961 -14.922 1 95.44 225 ARG B C 1
ATOM 7853 O O . ARG B 1 225 ? -23.531 6.191 -14.852 1 95.44 225 ARG B O 1
ATOM 7860 N N . SER B 1 226 ? -24.562 4.355 -14.602 1 95.25 226 SER B N 1
ATOM 7861 C CA . SER B 1 226 ? -25.766 5.043 -14.125 1 95.25 226 SER B CA 1
ATOM 7862 C C . SER B 1 226 ? -25.672 5.332 -12.625 1 95.25 226 SER B C 1
ATOM 7864 O O . SER B 1 226 ? -26.438 6.145 -12.102 1 95.25 226 SER B O 1
ATOM 7866 N N . MET B 1 227 ? -24.766 4.691 -11.969 1 96.69 227 MET B N 1
ATOM 7867 C CA . MET B 1 227 ? -24.641 4.828 -10.516 1 96.69 227 MET B CA 1
ATOM 7868 C C . MET B 1 227 ? -23.453 5.695 -10.148 1 96.69 227 MET B C 1
ATOM 7870 O O . MET B 1 227 ? -23.516 6.492 -9.211 1 96.69 227 MET B O 1
ATOM 7874 N N . ASP B 1 228 ? -22.344 5.559 -10.883 1 96.94 228 ASP B N 1
ATOM 7875 C CA . ASP B 1 228 ? -21.047 6.09 -10.492 1 96.94 228 ASP B CA 1
ATOM 7876 C C . ASP B 1 228 ? -20.75 7.41 -11.203 1 96.94 228 ASP B C 1
ATOM 7878 O O . ASP B 1 228 ? -21.156 7.605 -12.352 1 96.94 228 ASP B O 1
ATOM 7882 N N . ILE B 1 229 ? -20.078 8.266 -10.5 1 94.12 229 ILE B N 1
ATOM 7883 C CA . ILE B 1 229 ? -19.5 9.445 -11.141 1 94.12 229 ILE B CA 1
ATOM 7884 C C . ILE B 1 229 ? -18.172 9.086 -11.773 1 94.12 229 ILE B C 1
ATOM 7886 O O . ILE B 1 229 ? -17.297 8.516 -11.125 1 94.12 229 ILE B O 1
ATOM 7890 N N . LEU B 1 230 ? -18.047 9.391 -13.039 1 93.25 230 LEU B N 1
ATOM 7891 C CA . LEU B 1 230 ? -16.797 9.141 -13.758 1 93.25 230 LEU B CA 1
ATOM 7892 C C . LEU B 1 230 ? -15.922 10.383 -13.789 1 93.25 230 LEU B C 1
ATOM 7894 O O . LEU B 1 230 ? -16.406 11.492 -13.523 1 93.25 230 LEU B O 1
ATOM 7898 N N . VAL B 1 231 ? -14.648 10.25 -14 1 87.38 231 VAL B N 1
ATOM 7899 C CA . VAL B 1 231 ? -13.711 11.367 -14.117 1 87.38 231 VAL B CA 1
ATOM 7900 C C . VAL B 1 231 ? -14.188 12.336 -15.195 1 87.38 231 VAL B C 1
ATOM 7902 O O . VAL B 1 231 ? -14.094 13.555 -15.039 1 87.38 231 VAL B O 1
ATOM 7905 N N . SER B 1 232 ? -14.758 11.789 -16.266 1 86.5 232 SER B N 1
ATOM 7906 C CA . SER B 1 232 ? -15.258 12.617 -17.359 1 86.5 232 SER B CA 1
ATOM 7907 C C . SER B 1 232 ? -16.438 13.469 -16.906 1 86.5 232 SER B C 1
ATOM 7909 O O . SER B 1 232 ? -16.672 14.555 -17.438 1 86.5 232 SER B O 1
ATOM 7911 N N . ASP B 1 233 ? -17.172 12.953 -15.938 1 84.69 233 ASP B N 1
ATOM 7912 C CA . ASP B 1 233 ? -18.312 13.703 -15.406 1 84.69 233 ASP B CA 1
ATOM 7913 C C . ASP B 1 233 ? -17.844 14.945 -14.648 1 84.69 233 ASP B C 1
ATOM 7915 O O . ASP B 1 233 ? -18.562 15.945 -14.586 1 84.69 233 ASP B O 1
ATOM 7919 N N . ILE B 1 234 ? -16.719 14.891 -14.023 1 76.69 234 ILE B N 1
ATOM 7920 C CA . ILE B 1 234 ? -16.203 15.969 -13.195 1 76.69 234 ILE B CA 1
ATOM 7921 C C . ILE B 1 234 ? -15.391 16.938 -14.062 1 76.69 234 ILE B C 1
ATOM 7923 O O . ILE B 1 234 ? -15.539 18.156 -13.953 1 76.69 234 ILE B O 1
ATOM 7927 N N . TYR B 1 235 ? -14.508 16.375 -14.883 1 72.94 235 TYR B N 1
ATOM 7928 C CA . TYR B 1 235 ? -13.523 17.203 -15.562 1 72.94 235 TYR B CA 1
ATOM 7929 C C . TYR B 1 235 ? -13.859 17.328 -17.047 1 72.94 235 TYR B C 1
ATOM 7931 O O . TYR B 1 235 ? -13.195 18.078 -17.781 1 72.94 235 TYR B O 1
ATOM 7939 N N . GLY B 1 236 ? -14.953 16.672 -17.422 1 69.5 236 GLY B N 1
ATOM 7940 C CA . GLY B 1 236 ? -15.281 16.703 -18.844 1 69.5 236 GLY B CA 1
ATOM 7941 C C . GLY B 1 236 ? -14.156 16.172 -19.719 1 69.5 236 GLY B C 1
ATOM 7942 O O . GLY B 1 236 ? -13.547 15.148 -19.406 1 69.5 236 GLY B O 1
ATOM 7943 N N . GLY B 1 237 ? -13.922 16.797 -20.75 1 59.38 237 GLY B N 1
ATOM 7944 C CA . GLY B 1 237 ? -12.891 16.406 -21.703 1 59.38 237 GLY B CA 1
ATOM 7945 C C . GLY B 1 237 ? -11.484 16.734 -21.219 1 59.38 237 GLY B C 1
ATOM 7946 O O . GLY B 1 237 ? -10.508 16.359 -21.875 1 59.38 237 GLY B O 1
ATOM 7947 N N . ARG B 1 238 ? -11.305 17.203 -20.094 1 64.5 238 ARG B N 1
ATOM 7948 C CA . ARG B 1 238 ? -9.992 17.641 -19.641 1 64.5 238 ARG B CA 1
ATOM 7949 C C . ARG B 1 238 ? -9.352 16.578 -18.734 1 64.5 238 ARG B C 1
ATOM 7951 O O . ARG B 1 238 ? -8.305 16.828 -18.125 1 64.5 238 ARG B O 1
ATOM 7958 N N . ALA B 1 239 ? -9.898 15.469 -18.531 1 63.16 239 ALA B N 1
ATOM 7959 C CA . ALA B 1 239 ? -9.375 14.367 -17.719 1 63.16 239 ALA B CA 1
ATOM 7960 C C . ALA B 1 239 ? -7.973 13.977 -18.172 1 63.16 239 ALA B C 1
ATOM 7962 O O . ALA B 1 239 ? -7.137 13.578 -17.359 1 63.16 239 ALA B O 1
ATOM 7963 N N . HIS B 1 240 ? -7.695 14.141 -19.359 1 64.56 240 HIS B N 1
ATOM 7964 C CA . HIS B 1 240 ? -6.406 13.758 -19.922 1 64.56 240 HIS B CA 1
ATOM 7965 C C . HIS B 1 240 ? -5.273 14.578 -19.312 1 64.56 240 HIS B C 1
ATOM 7967 O O . HIS B 1 240 ? -4.148 14.086 -19.188 1 64.56 240 HIS B O 1
ATOM 7973 N N . LYS B 1 241 ? -5.543 15.711 -18.953 1 61.81 241 LYS B N 1
ATOM 7974 C CA . LYS B 1 241 ? -4.52 16.578 -18.391 1 61.81 241 LYS B CA 1
ATOM 7975 C C . LYS B 1 241 ? -4.07 16.078 -17.016 1 61.81 241 LYS B C 1
ATOM 7977 O O . LYS B 1 241 ? -2.971 16.391 -16.562 1 61.81 241 LYS B O 1
ATOM 7982 N N . LEU B 1 242 ? -4.902 15.211 -16.531 1 64.69 242 LEU B N 1
ATOM 7983 C CA . LEU B 1 242 ? -4.574 14.641 -15.227 1 64.69 242 LEU B CA 1
ATOM 7984 C C . LEU B 1 242 ? -3.982 13.242 -15.383 1 64.69 242 LEU B C 1
ATOM 7986 O O . LEU B 1 242 ? -3.629 12.602 -14.391 1 64.69 242 LEU B O 1
ATOM 7990 N N . GLY B 1 243 ? -3.873 12.789 -16.656 1 68.62 243 GLY B N 1
ATOM 7991 C CA . GLY B 1 243 ? -3.359 11.453 -16.906 1 68.62 243 GLY B CA 1
ATOM 7992 C C . GLY B 1 243 ? -4.328 10.352 -16.5 1 68.62 243 GLY B C 1
ATOM 7993 O O . GLY B 1 243 ? -3.912 9.227 -16.219 1 68.62 243 GLY B O 1
ATOM 7994 N N . LEU B 1 244 ? -5.605 10.703 -16.312 1 77.62 244 LEU B N 1
ATOM 7995 C CA . LEU B 1 244 ? -6.598 9.711 -15.898 1 77.62 244 LEU B CA 1
ATOM 7996 C C . LEU B 1 244 ? -7.523 9.359 -17.062 1 77.62 244 LEU B C 1
ATOM 7998 O O . LEU B 1 244 ? -7.887 10.227 -17.859 1 77.62 244 LEU B O 1
ATOM 8002 N N . PRO B 1 245 ? -7.84 8.086 -17.188 1 82.44 245 PRO B N 1
ATOM 8003 C CA . PRO B 1 245 ? -8.805 7.703 -18.234 1 82.44 245 PRO B CA 1
ATOM 8004 C C . PRO B 1 245 ? -10.195 8.289 -17.984 1 82.44 245 PRO B C 1
ATOM 8006 O O . PRO B 1 245 ? -10.633 8.398 -16.828 1 82.44 245 PRO B O 1
ATOM 8009 N N . ASN B 1 246 ? -10.953 8.609 -18.984 1 83.31 246 ASN B N 1
ATOM 8010 C CA . ASN B 1 246 ? -12.281 9.227 -18.922 1 83.31 246 ASN B CA 1
ATOM 8011 C C . ASN B 1 246 ? -13.289 8.32 -18.219 1 83.31 246 ASN B C 1
ATOM 8013 O O . ASN B 1 246 ? -14.172 8.797 -17.516 1 83.31 246 ASN B O 1
ATOM 8017 N N . ASP B 1 247 ? -13.055 7.02 -18.375 1 86.81 247 ASP B N 1
ATOM 8018 C CA . ASP B 1 247 ? -14.055 6.082 -17.859 1 86.81 247 ASP B CA 1
ATOM 8019 C C . ASP B 1 247 ? -13.695 5.598 -16.469 1 86.81 247 ASP B C 1
ATOM 8021 O O . ASP B 1 247 ? -14.367 4.719 -15.914 1 86.81 247 ASP B O 1
ATOM 8025 N N . LEU B 1 248 ? -12.719 6.25 -15.953 1 89.31 248 LEU B N 1
ATOM 8026 C CA . LEU B 1 248 ? -12.344 5.891 -14.594 1 89.31 248 LEU B CA 1
ATOM 8027 C C . LEU B 1 248 ? -13.406 6.328 -13.594 1 89.31 248 LEU B C 1
ATOM 8029 O O . LEU B 1 248 ? -13.953 7.426 -13.711 1 89.31 248 LEU B O 1
ATOM 8033 N N . ILE B 1 249 ? -13.75 5.496 -12.664 1 93.69 249 ILE B N 1
ATOM 8034 C CA . ILE B 1 249 ? -14.727 5.828 -11.633 1 93.69 249 ILE B CA 1
ATOM 8035 C C . ILE B 1 249 ? -14.109 6.805 -10.633 1 93.69 249 ILE B C 1
ATOM 8037 O O . ILE B 1 249 ? -13.148 6.469 -9.945 1 93.69 249 ILE B O 1
ATOM 8041 N N . ALA B 1 250 ? -14.648 7.996 -10.555 1 91.19 250 ALA B N 1
ATOM 8042 C CA . ALA B 1 250 ? -14.203 9.008 -9.609 1 91.19 250 ALA B CA 1
ATOM 8043 C C . ALA B 1 250 ? -14.852 8.812 -8.242 1 91.19 250 ALA B C 1
ATOM 8045 O O . ALA B 1 250 ? -14.219 9.023 -7.207 1 91.19 250 ALA B O 1
ATOM 8046 N N . GLY B 1 251 ? -16.094 8.484 -8.297 1 95.06 251 GLY B N 1
ATOM 8047 C CA . GLY B 1 251 ? -16.844 8.227 -7.086 1 95.06 251 GLY B CA 1
ATOM 8048 C C . GLY B 1 251 ? -17.906 7.156 -7.262 1 95.06 251 GLY B C 1
ATOM 8049 O O . GLY B 1 251 ? -18.859 7.336 -8.016 1 95.06 251 GLY B O 1
ATOM 8050 N N . SER B 1 252 ? -17.766 6.062 -6.523 1 97.56 252 SER B N 1
ATOM 8051 C CA . SER B 1 252 ? -18.75 4.984 -6.547 1 97.56 252 SER B CA 1
ATOM 8052 C C . SER B 1 252 ? -20.094 5.441 -5.969 1 97.56 252 SER B C 1
ATOM 8054 O O . SER B 1 252 ? -20.125 6.047 -4.895 1 97.56 252 SER B O 1
ATOM 8056 N N . PHE B 1 253 ? -21.188 5.258 -6.711 1 97.19 253 PHE B N 1
ATOM 8057 C CA . PHE B 1 253 ? -22.562 5.594 -6.32 1 97.19 253 PHE B CA 1
ATOM 8058 C C . PHE B 1 253 ? -22.734 7.105 -6.199 1 97.19 253 PHE B C 1
ATOM 8060 O O . PHE B 1 253 ? -23.719 7.578 -5.625 1 97.19 253 PHE B O 1
ATOM 8067 N N . GLY B 1 254 ? -21.766 7.828 -6.688 1 94.69 254 GLY B N 1
ATOM 8068 C CA . GLY B 1 254 ? -21.781 9.273 -6.516 1 94.69 254 GLY B CA 1
ATOM 8069 C C . GLY B 1 254 ? -23.016 9.93 -7.098 1 94.69 254 GLY B C 1
ATOM 8070 O O . GLY B 1 254 ? -23.469 10.953 -6.59 1 94.69 254 GLY B O 1
ATOM 8071 N N . LYS B 1 255 ? -23.594 9.375 -8.141 1 94 255 LYS B N 1
ATOM 8072 C CA . LYS B 1 255 ? -24.766 9.961 -8.797 1 94 255 LYS B CA 1
ATOM 8073 C C . LYS B 1 255 ? -26.016 9.758 -7.957 1 94 255 LYS B C 1
ATOM 8075 O O . LYS B 1 255 ? -27.031 10.43 -8.172 1 94 255 LYS B O 1
ATOM 8080 N N . CYS B 1 256 ? -25.922 8.906 -7.023 1 94.44 256 CYS B N 1
ATOM 8081 C CA . CYS B 1 256 ? -27.094 8.531 -6.238 1 94.44 256 CYS B CA 1
ATOM 8082 C C . CYS B 1 256 ? -27.328 9.508 -5.09 1 94.44 256 CYS B C 1
ATOM 8084 O O . CYS B 1 256 ? -28.281 9.367 -4.324 1 94.44 256 CYS B O 1
ATOM 8086 N N . ALA B 1 257 ? -26.516 10.516 -4.941 1 88.38 257 ALA B N 1
ATOM 8087 C CA . ALA B 1 257 ? -26.688 11.547 -3.924 1 88.38 257 ALA B CA 1
ATOM 8088 C C . ALA B 1 257 ? -27.875 12.445 -4.258 1 88.38 257 ALA B C 1
ATOM 8090 O O . ALA B 1 257 ? -28.406 13.133 -3.385 1 88.38 257 ALA B O 1
ATOM 8091 N N . ASP B 1 258 ? -28.25 12.398 -5.492 1 88.19 258 ASP B N 1
ATOM 8092 C CA . ASP B 1 258 ? -29.391 13.18 -5.977 1 88.19 258 ASP B CA 1
ATOM 8093 C C . ASP B 1 258 ? -30.688 12.359 -5.914 1 88.19 258 ASP B C 1
ATOM 8095 O O . ASP B 1 258 ? -30.891 11.445 -6.719 1 88.19 258 ASP B O 1
ATOM 8099 N N . ALA B 1 259 ? -31.562 12.812 -5.102 1 87.88 259 ALA B N 1
ATOM 8100 C CA . ALA B 1 259 ? -32.781 12.055 -4.848 1 87.88 259 ALA B CA 1
ATOM 8101 C C . ALA B 1 259 ? -33.656 11.984 -6.098 1 87.88 259 ALA B C 1
ATOM 8103 O O . ALA B 1 259 ? -34.281 10.945 -6.371 1 87.88 259 ALA B O 1
ATOM 8104 N N . GLU B 1 260 ? -33.719 13.062 -6.77 1 90.44 260 GLU B N 1
ATOM 8105 C CA . GLU B 1 260 ? -34.531 13.086 -7.977 1 90.44 260 GLU B CA 1
ATOM 8106 C C . GLU B 1 260 ? -33.969 12.141 -9.039 1 90.44 260 GLU B C 1
ATOM 8108 O O . GLU B 1 260 ? -34.75 11.445 -9.719 1 90.44 260 GLU B O 1
ATOM 8113 N N . TYR B 1 261 ? -32.75 12.18 -9.141 1 91.81 261 TYR B N 1
ATOM 8114 C CA . TYR B 1 261 ? -32.094 11.289 -10.086 1 91.81 261 TYR B CA 1
ATOM 8115 C C . TYR B 1 261 ? -32.344 9.828 -9.734 1 91.81 261 TYR B C 1
ATOM 8117 O O . TYR B 1 261 ? -32.656 9.016 -10.609 1 91.81 261 TYR B O 1
ATOM 8125 N N . VAL B 1 262 ? -32.281 9.484 -8.5 1 91.44 262 VAL B N 1
ATOM 8126 C CA . VAL B 1 262 ? -32.469 8.117 -8.031 1 91.44 262 VAL B CA 1
ATOM 8127 C C . VAL B 1 262 ? -33.875 7.637 -8.328 1 91.44 262 VAL B C 1
ATOM 8129 O O . VAL B 1 262 ? -34.094 6.496 -8.75 1 91.44 262 VAL B O 1
ATOM 8132 N N . GLU B 1 263 ? -34.812 8.477 -8.109 1 92.69 263 GLU B N 1
ATOM 8133 C CA . GLU B 1 263 ? -36.219 8.117 -8.391 1 92.69 263 GLU B CA 1
ATOM 8134 C C . GLU B 1 263 ? -36.406 7.812 -9.867 1 92.69 263 GLU B C 1
ATOM 8136 O O . GLU B 1 263 ? -37.188 6.914 -10.219 1 92.69 263 GLU B O 1
ATOM 8141 N N . ALA B 1 264 ? -35.688 8.539 -10.617 1 93.56 264 ALA B N 1
ATOM 8142 C CA . ALA B 1 264 ? -35.812 8.344 -12.062 1 93.56 264 ALA B CA 1
ATOM 8143 C C . ALA B 1 264 ? -35.188 7.02 -12.484 1 93.56 264 ALA B C 1
ATOM 8145 O O . ALA B 1 264 ? -35.75 6.281 -13.289 1 93.56 264 ALA B O 1
ATOM 8146 N N . ILE B 1 265 ? -34.094 6.664 -11.984 1 92.12 265 ILE B N 1
ATOM 8147 C CA . ILE B 1 265 ? -33.375 5.488 -12.453 1 92.12 265 ILE B CA 1
ATOM 8148 C C . ILE B 1 265 ? -33.969 4.23 -11.844 1 92.12 265 ILE B C 1
ATOM 8150 O O . ILE B 1 265 ? -33.812 3.129 -12.375 1 92.12 265 ILE B O 1
ATOM 8154 N N . LYS B 1 266 ? -34.594 4.344 -10.773 1 92.5 266 LYS B N 1
ATOM 8155 C CA . LYS B 1 266 ? -35.25 3.207 -10.133 1 92.5 266 LYS B CA 1
ATOM 8156 C C . LYS B 1 266 ? -36.344 2.625 -11.023 1 92.5 266 LYS B C 1
ATOM 8158 O O . LYS B 1 266 ? -36.719 1.466 -10.859 1 92.5 266 LYS B O 1
ATOM 8163 N N . LYS B 1 267 ? -36.812 3.434 -11.859 1 93.06 267 LYS B N 1
ATOM 8164 C CA . LYS B 1 267 ? -37.875 2.998 -12.773 1 93.06 267 LYS B CA 1
ATOM 8165 C C . LYS B 1 267 ? -37.312 2.109 -13.875 1 93.06 267 LYS B C 1
ATOM 8167 O O . LYS B 1 267 ? -38.031 1.38 -14.539 1 93.06 267 LYS B O 1
ATOM 8172 N N . ASN B 1 268 ? -36.031 2.137 -14.016 1 92.94 268 ASN B N 1
ATOM 8173 C CA . ASN B 1 268 ? -35.375 1.283 -15 1 92.94 268 ASN B CA 1
ATOM 8174 C C . ASN B 1 268 ? -35.344 -0.17 -14.531 1 92.94 268 ASN B C 1
ATOM 8176 O O . ASN B 1 268 ? -35.031 -0.444 -13.367 1 92.94 268 ASN B O 1
ATOM 8180 N N . SER B 1 269 ? -35.625 -1.102 -15.422 1 91.44 269 SER B N 1
ATOM 8181 C CA . SER B 1 269 ? -35.656 -2.527 -15.109 1 91.44 269 SER B CA 1
ATOM 8182 C C . SER B 1 269 ? -34.281 -3.043 -14.742 1 91.44 269 SER B C 1
ATOM 8184 O O . SER B 1 269 ? -34.156 -4.062 -14.062 1 91.44 269 SER B O 1
ATOM 8186 N N . HIS B 1 270 ? -33.219 -2.363 -15.102 1 94.31 270 HIS B N 1
ATOM 8187 C CA . HIS B 1 270 ? -31.859 -2.816 -14.867 1 94.31 270 HIS B CA 1
ATOM 8188 C C . HIS B 1 270 ? -31.266 -2.145 -13.633 1 94.31 270 HIS B C 1
ATOM 8190 O O . HIS B 1 270 ? -30.078 -2.291 -13.352 1 94.31 270 HIS B O 1
ATOM 8196 N N . TYR B 1 271 ? -32.125 -1.487 -12.922 1 96.12 271 TYR B N 1
ATOM 8197 C CA . TYR B 1 271 ? -31.625 -0.717 -11.781 1 96.12 271 TYR B CA 1
ATOM 8198 C C . TYR B 1 271 ? -30.875 -1.607 -10.805 1 96.12 271 TYR B C 1
ATOM 8200 O O . TYR B 1 271 ? -29.734 -1.301 -10.422 1 96.12 271 TYR B O 1
ATOM 8208 N N . ARG B 1 272 ? -31.453 -2.74 -10.453 1 96.19 272 ARG B N 1
ATOM 8209 C CA . ARG B 1 272 ? -30.844 -3.637 -9.477 1 96.19 272 ARG B CA 1
ATOM 8210 C C . ARG B 1 272 ? -29.531 -4.191 -9.992 1 96.19 272 ARG B C 1
ATOM 8212 O O . ARG B 1 272 ? -28.562 -4.297 -9.242 1 96.19 272 ARG B O 1
ATOM 8219 N N . SER B 1 273 ? -29.516 -4.527 -11.25 1 97.19 273 SER B N 1
ATOM 8220 C CA . SER B 1 273 ? -28.297 -5.031 -11.883 1 97.19 273 SER B CA 1
ATOM 8221 C C . SER B 1 273 ? -27.203 -3.969 -11.898 1 97.19 273 SER B C 1
ATOM 8223 O O . SER B 1 273 ? -26.031 -4.266 -11.641 1 97.19 273 SER B O 1
ATOM 8225 N N . ASP B 1 274 ? -27.594 -2.729 -12.172 1 97.81 274 ASP B N 1
ATOM 8226 C CA . ASP B 1 274 ? -26.625 -1.626 -12.203 1 97.81 274 ASP B CA 1
ATOM 8227 C C . ASP B 1 274 ? -26.031 -1.382 -10.82 1 97.81 274 ASP B C 1
ATOM 8229 O O . ASP B 1 274 ? -24.828 -1.115 -10.695 1 97.81 274 ASP B O 1
ATOM 8233 N N . VAL B 1 275 ? -26.891 -1.467 -9.836 1 97.56 275 VAL B N 1
ATOM 8234 C CA . VAL B 1 275 ? -26.453 -1.292 -8.453 1 97.56 275 VAL B CA 1
ATOM 8235 C C . VAL B 1 275 ? -25.406 -2.338 -8.102 1 97.56 275 VAL B C 1
ATOM 8237 O O . VAL B 1 275 ? -24.344 -2.008 -7.547 1 97.56 275 VAL B O 1
ATOM 8240 N N . LEU B 1 276 ? -25.703 -3.545 -8.484 1 97.75 276 LEU B N 1
ATOM 8241 C CA . LEU B 1 276 ? -24.828 -4.652 -8.109 1 97.75 276 LEU B CA 1
ATOM 8242 C C . LEU B 1 276 ? -23.516 -4.594 -8.883 1 97.75 276 LEU B C 1
ATOM 8244 O O . LEU B 1 276 ? -22.453 -4.953 -8.344 1 97.75 276 LEU B O 1
ATOM 8248 N N . ARG B 1 277 ? -23.578 -4.148 -10.117 1 97.75 277 ARG B N 1
ATOM 8249 C CA . ARG B 1 277 ? -22.344 -3.973 -10.891 1 97.75 277 ARG B CA 1
ATOM 8250 C C . ARG B 1 277 ? -21.453 -2.922 -10.242 1 97.75 277 ARG B C 1
ATOM 8252 O O . ARG B 1 277 ? -20.234 -3.121 -10.125 1 97.75 277 ARG B O 1
ATOM 8259 N N . SER B 1 278 ? -22.031 -1.786 -9.875 1 97.94 278 SER B N 1
ATOM 8260 C CA . SER B 1 278 ? -21.281 -0.73 -9.219 1 97.94 278 SER B CA 1
ATOM 8261 C C . SER B 1 278 ? -20.656 -1.227 -7.91 1 97.94 278 SER B C 1
ATOM 8263 O O . SER B 1 278 ? -19.5 -0.947 -7.621 1 97.94 278 SER B O 1
ATOM 8265 N N . LEU B 1 279 ? -21.453 -1.952 -7.16 1 98.12 279 LEU B N 1
ATOM 8266 C CA . LEU B 1 279 ? -20.984 -2.492 -5.887 1 98.12 279 LEU B CA 1
ATOM 8267 C C . LEU B 1 279 ? -19.812 -3.445 -6.094 1 98.12 279 LEU B C 1
ATOM 8269 O O . LEU B 1 279 ? -18.828 -3.383 -5.367 1 98.12 279 LEU B O 1
ATOM 8273 N N . LEU B 1 280 ? -19.938 -4.336 -7.055 1 97.62 280 LEU B N 1
ATOM 8274 C CA . LEU B 1 280 ? -18.875 -5.305 -7.34 1 97.62 280 LEU B CA 1
ATOM 8275 C C . LEU B 1 280 ? -17.594 -4.602 -7.766 1 97.62 280 LEU B C 1
ATOM 8277 O O . LEU B 1 280 ? -16.516 -4.961 -7.309 1 97.62 280 LEU B O 1
ATOM 8281 N N . LEU B 1 281 ? -17.719 -3.635 -8.641 1 97.44 281 LEU B N 1
ATOM 8282 C CA . LEU B 1 281 ? -16.547 -2.896 -9.102 1 97.44 281 LEU B CA 1
ATOM 8283 C C . LEU B 1 281 ? -15.875 -2.164 -7.945 1 97.44 281 LEU B C 1
ATOM 8285 O O . LEU B 1 281 ? -14.641 -2.119 -7.863 1 97.44 281 LEU B O 1
ATOM 8289 N N . MET B 1 282 ? -16.672 -1.594 -7.102 1 97.88 282 MET B N 1
ATOM 8290 C CA . MET B 1 282 ? -16.172 -0.874 -5.938 1 97.88 282 MET B CA 1
ATOM 8291 C C . MET B 1 282 ? -15.328 -1.793 -5.051 1 97.88 282 MET B C 1
ATOM 8293 O O . MET B 1 282 ? -14.203 -1.454 -4.688 1 97.88 282 MET B O 1
ATOM 8297 N N . ILE B 1 283 ? -15.82 -2.934 -4.766 1 97.44 283 ILE B N 1
ATOM 8298 C CA . ILE B 1 283 ? -15.18 -3.889 -3.871 1 97.44 283 ILE B CA 1
ATOM 8299 C C . ILE B 1 283 ? -13.938 -4.473 -4.547 1 97.44 283 ILE B C 1
ATOM 8301 O O . ILE B 1 283 ? -12.867 -4.527 -3.943 1 97.44 283 ILE B O 1
ATOM 8305 N N . SER B 1 284 ? -14.055 -4.918 -5.812 1 96.62 284 SER B N 1
ATOM 8306 C CA . SER B 1 284 ? -12.938 -5.512 -6.543 1 96.62 284 SER B CA 1
ATOM 8307 C C . SER B 1 284 ? -11.789 -4.523 -6.707 1 96.62 284 SER B C 1
ATOM 8309 O O . SER B 1 284 ? -10.625 -4.895 -6.574 1 96.62 284 SER B O 1
ATOM 8311 N N . ASN B 1 285 ? -12.156 -3.287 -7.016 1 96.12 285 ASN B N 1
ATOM 8312 C CA . ASN B 1 285 ? -11.133 -2.262 -7.18 1 96.12 285 ASN B CA 1
ATOM 8313 C C . ASN B 1 285 ? -10.367 -2.018 -5.879 1 96.12 285 ASN B C 1
ATOM 8315 O O . ASN B 1 285 ? -9.156 -1.812 -5.895 1 96.12 285 ASN B O 1
ATOM 8319 N N . SER B 1 286 ? -11.102 -1.966 -4.824 1 97.38 286 SER B N 1
ATOM 8320 C CA . SER B 1 286 ? -10.477 -1.762 -3.523 1 97.38 286 SER B CA 1
ATOM 8321 C C . SER B 1 286 ? -9.539 -2.912 -3.174 1 97.38 286 SER B C 1
ATOM 8323 O O . SER B 1 286 ? -8.406 -2.686 -2.752 1 97.38 286 SER B O 1
ATOM 8325 N N . ILE B 1 287 ? -9.992 -4.113 -3.342 1 97.69 287 ILE B N 1
ATOM 8326 C CA . ILE B 1 287 ? -9.188 -5.289 -3.033 1 97.69 287 ILE B CA 1
ATOM 8327 C C . ILE B 1 287 ? -7.938 -5.305 -3.914 1 97.69 287 ILE B C 1
ATOM 8329 O O . ILE B 1 287 ? -6.828 -5.551 -3.43 1 97.69 287 ILE B O 1
ATOM 8333 N N . GLY B 1 288 ? -8.133 -5.102 -5.242 1 97.75 288 GLY B N 1
ATOM 8334 C CA . GLY B 1 288 ? -7.008 -5.07 -6.164 1 97.75 288 GLY B CA 1
ATOM 8335 C C . GLY B 1 288 ? -5.965 -4.031 -5.797 1 97.75 288 GLY B C 1
ATOM 8336 O O . GLY B 1 288 ? -4.766 -4.301 -5.871 1 97.75 288 GLY B O 1
ATOM 8337 N N . GLN B 1 289 ? -6.426 -2.852 -5.402 1 97.38 289 GLN B N 1
ATOM 8338 C CA . GLN B 1 289 ? -5.52 -1.771 -5.031 1 97.38 289 GLN B CA 1
ATOM 8339 C C . GLN B 1 289 ? -4.691 -2.146 -3.805 1 97.38 289 GLN B C 1
ATOM 8341 O O . GLN B 1 289 ? -3.469 -1.985 -3.801 1 97.38 289 GLN B O 1
ATOM 8346 N N . ILE B 1 290 ? -5.355 -2.619 -2.773 1 97.75 290 ILE B N 1
ATOM 8347 C CA . ILE B 1 290 ? -4.668 -2.959 -1.532 1 97.75 290 ILE B CA 1
ATOM 8348 C C . ILE B 1 290 ? -3.682 -4.098 -1.783 1 97.75 290 ILE B C 1
ATOM 8350 O O . ILE B 1 290 ? -2.572 -4.094 -1.246 1 97.75 290 ILE B O 1
ATOM 8354 N N . ALA B 1 291 ? -4.105 -5.055 -2.59 1 97.88 291 ALA B N 1
ATOM 8355 C CA . ALA B 1 291 ? -3.223 -6.176 -2.908 1 97.88 291 ALA B CA 1
ATOM 8356 C C . ALA B 1 291 ? -1.951 -5.695 -3.604 1 97.88 291 ALA B C 1
ATOM 8358 O O . ALA B 1 291 ? -0.846 -6.109 -3.244 1 97.88 291 ALA B O 1
ATOM 8359 N N . VAL B 1 292 ? -2.076 -4.848 -4.59 1 97.69 292 VAL B N 1
ATOM 8360 C CA . VAL B 1 292 ? -0.939 -4.332 -5.348 1 97.69 292 VAL B CA 1
ATOM 8361 C C . VAL B 1 292 ? -0.037 -3.51 -4.434 1 97.69 292 VAL B C 1
ATOM 8363 O O . VAL B 1 292 ? 1.19 -3.59 -4.523 1 97.69 292 VAL B O 1
ATOM 8366 N N . LEU B 1 293 ? -0.656 -2.705 -3.553 1 97.31 293 LEU B N 1
ATOM 8367 C CA . LEU B 1 293 ? 0.126 -1.876 -2.643 1 97.31 293 LEU B CA 1
ATOM 8368 C C . LEU B 1 293 ? 0.932 -2.74 -1.677 1 97.31 293 LEU B C 1
ATOM 8370 O O . LEU B 1 293 ? 2.1 -2.449 -1.405 1 97.31 293 LEU B O 1
ATOM 8374 N N . TYR B 1 294 ? 0.337 -3.762 -1.132 1 97.25 294 TYR B N 1
ATOM 8375 C CA . TYR B 1 294 ? 1.08 -4.68 -0.277 1 97.25 294 TYR B CA 1
ATOM 8376 C C . TYR B 1 294 ? 2.199 -5.367 -1.054 1 97.25 294 TYR B C 1
ATOM 8378 O O . TYR B 1 294 ? 3.299 -5.559 -0.531 1 97.25 294 TYR B O 1
ATOM 8386 N N . ALA B 1 295 ? 1.84 -5.828 -2.266 1 96.31 295 ALA B N 1
ATOM 8387 C CA . ALA B 1 295 ? 2.859 -6.469 -3.096 1 96.31 295 ALA B CA 1
ATOM 8388 C C . ALA B 1 295 ? 4.062 -5.551 -3.287 1 96.31 295 ALA B C 1
ATOM 8390 O O . ALA B 1 295 ? 5.211 -5.996 -3.221 1 96.31 295 ALA B O 1
ATOM 8391 N N . SER B 1 296 ? 3.803 -4.293 -3.498 1 93.88 296 SER B N 1
ATOM 8392 C CA . SER B 1 296 ? 4.859 -3.311 -3.701 1 93.88 296 SER B CA 1
ATOM 8393 C C . SER B 1 296 ? 5.66 -3.088 -2.422 1 93.88 296 SER B C 1
ATOM 8395 O O . SER B 1 296 ? 6.891 -3.021 -2.455 1 93.88 296 SER B O 1
ATOM 8397 N N . THR B 1 297 ? 4.965 -2.932 -1.332 1 92.31 297 THR B N 1
ATOM 8398 C CA . THR B 1 297 ? 5.609 -2.684 -0.046 1 92.31 297 THR B CA 1
ATOM 8399 C C . THR B 1 297 ? 6.496 -3.861 0.352 1 92.31 297 THR B C 1
ATOM 8401 O O . THR B 1 297 ? 7.543 -3.672 0.97 1 92.31 297 THR B O 1
ATOM 8404 N N . LEU B 1 298 ? 6.117 -5.051 -0.074 1 93.19 298 LEU B N 1
ATOM 8405 C CA . LEU B 1 298 ? 6.781 -6.262 0.405 1 93.19 298 LEU B CA 1
ATOM 8406 C C . LEU B 1 298 ? 7.656 -6.871 -0.686 1 93.19 298 LEU B C 1
ATOM 8408 O O . LEU B 1 298 ? 8.219 -7.953 -0.505 1 93.19 298 LEU B O 1
ATOM 8412 N N . ASN B 1 299 ? 7.727 -6.328 -1.851 1 90.88 299 ASN B N 1
ATOM 8413 C CA . ASN B 1 299 ? 8.531 -6.75 -2.994 1 90.88 299 ASN B CA 1
ATOM 8414 C C . ASN B 1 299 ? 8.117 -8.133 -3.488 1 90.88 299 ASN B C 1
ATOM 8416 O O . ASN B 1 299 ? 8.961 -9.008 -3.689 1 90.88 299 ASN B O 1
ATOM 8420 N N . ALA B 1 300 ? 6.812 -8.375 -3.492 1 91.19 300 ALA B N 1
ATOM 8421 C CA . ALA B 1 300 ? 6.246 -9.586 -4.078 1 91.19 300 ALA B CA 1
ATOM 8422 C C . ALA B 1 300 ? 5.777 -9.336 -5.508 1 91.19 300 ALA B C 1
ATOM 8424 O O . ALA B 1 300 ? 5.105 -8.336 -5.781 1 91.19 300 ALA B O 1
ATOM 8425 N N . ASN B 1 301 ? 6.141 -10.188 -6.398 1 86.25 301 ASN B N 1
ATOM 8426 C CA . ASN B 1 301 ? 5.809 -9.938 -7.797 1 86.25 301 ASN B CA 1
ATOM 8427 C C . ASN B 1 301 ? 4.648 -10.812 -8.266 1 86.25 301 ASN B C 1
ATOM 8429 O O . ASN B 1 301 ? 4.234 -10.742 -9.422 1 86.25 301 ASN B O 1
ATOM 8433 N N . ARG B 1 302 ? 4.113 -11.688 -7.355 1 91.94 302 ARG B N 1
ATOM 8434 C CA . ARG B 1 302 ? 2.982 -12.539 -7.699 1 91.94 302 ARG B CA 1
ATOM 8435 C C . ARG B 1 302 ? 1.878 -12.43 -6.652 1 91.94 302 ARG B C 1
ATOM 8437 O O . ARG B 1 302 ? 2.156 -12.336 -5.457 1 91.94 302 ARG B O 1
ATOM 8444 N N . ILE B 1 303 ? 0.678 -12.406 -7.117 1 95.81 303 ILE B N 1
ATOM 8445 C CA . ILE B 1 303 ? -0.494 -12.375 -6.25 1 95.81 303 ILE B CA 1
ATOM 8446 C C . ILE B 1 303 ? -1.462 -13.484 -6.645 1 95.81 303 ILE B C 1
ATOM 8448 O O . ILE B 1 303 ? -1.949 -13.523 -7.777 1 95.81 303 ILE B O 1
ATOM 8452 N N . TYR B 1 304 ? -1.699 -14.383 -5.766 1 94.88 304 TYR B N 1
ATOM 8453 C CA . TYR B 1 304 ? -2.701 -15.422 -5.969 1 94.88 304 TYR B CA 1
ATOM 8454 C C . TYR B 1 304 ? -3.986 -15.102 -5.219 1 94.88 304 TYR B C 1
ATOM 8456 O O . TYR B 1 304 ? -3.963 -14.859 -4.008 1 94.88 304 TYR B O 1
ATOM 8464 N N . PHE B 1 305 ? -5.062 -15.094 -5.93 1 95.19 305 PHE B N 1
ATOM 8465 C CA . PHE B 1 305 ? -6.363 -14.82 -5.328 1 95.19 305 PHE B CA 1
ATOM 8466 C C . PHE B 1 305 ? -7.125 -16.125 -5.086 1 95.19 305 PHE B C 1
ATOM 8468 O O . PHE B 1 305 ? -7.129 -17.016 -5.934 1 95.19 305 PHE B O 1
ATOM 8475 N N . GLY B 1 306 ? -7.688 -16.219 -3.924 1 90.25 306 GLY B N 1
ATOM 8476 C CA . GLY B 1 306 ? -8.531 -17.344 -3.561 1 90.25 306 GLY B CA 1
ATOM 8477 C C . GLY B 1 306 ? -9.695 -16.953 -2.672 1 90.25 306 GLY B C 1
ATOM 8478 O O . GLY B 1 306 ? -9.883 -15.773 -2.359 1 90.25 306 GLY B O 1
ATOM 8479 N N . GLY B 1 307 ? -10.57 -17.938 -2.393 1 87.25 307 GLY B N 1
ATOM 8480 C CA . GLY B 1 307 ? -11.727 -17.719 -1.548 1 87.25 307 GLY B CA 1
ATOM 8481 C C . GLY B 1 307 ? -13.047 -17.875 -2.283 1 87.25 307 GLY B C 1
ATOM 8482 O O . GLY B 1 307 ? -13.086 -17.797 -3.514 1 87.25 307 GLY B O 1
ATOM 8483 N N . TYR B 1 308 ? -14.055 -17.969 -1.532 1 81.56 308 TYR B N 1
ATOM 8484 C CA . TYR B 1 308 ? -15.375 -18.281 -2.066 1 81.56 308 TYR B CA 1
ATOM 8485 C C . TYR B 1 308 ? -15.883 -17.156 -2.969 1 81.56 308 TYR B C 1
ATOM 8487 O O . TYR B 1 308 ? -16.609 -17.406 -3.93 1 81.56 308 TYR B O 1
ATOM 8495 N N . PHE B 1 309 ? -15.484 -15.992 -2.729 1 87.94 309 PHE B N 1
ATOM 8496 C CA . PHE B 1 309 ? -15.945 -14.844 -3.5 1 87.94 309 PHE B CA 1
ATOM 8497 C C . PHE B 1 309 ? -15.531 -14.969 -4.961 1 87.94 309 PHE B C 1
ATOM 8499 O O . PHE B 1 309 ? -16.266 -14.539 -5.859 1 87.94 309 PHE B O 1
ATOM 8506 N N . ILE B 1 310 ? -14.375 -15.555 -5.207 1 85.12 310 ILE B N 1
ATOM 8507 C CA . ILE B 1 310 ? -13.812 -15.68 -6.543 1 85.12 310 ILE B CA 1
ATOM 8508 C C . ILE B 1 310 ? -14.336 -16.953 -7.207 1 85.12 310 ILE B C 1
ATOM 8510 O O . ILE B 1 310 ? -14.484 -17 -8.43 1 85.12 310 ILE B O 1
ATOM 8514 N N . ARG B 1 311 ? -14.656 -17.812 -6.461 1 74 311 ARG B N 1
ATOM 8515 C CA . ARG B 1 311 ? -14.914 -19.156 -6.934 1 74 311 ARG B CA 1
ATOM 8516 C C . ARG B 1 311 ? -16.062 -19.188 -7.938 1 74 311 ARG B C 1
ATOM 8518 O O . ARG B 1 311 ? -17.172 -18.75 -7.629 1 74 311 ARG B O 1
ATOM 8525 N N . ASN B 1 312 ? -15.719 -19.531 -9.141 1 65.12 312 ASN B N 1
ATOM 8526 C CA . ASN B 1 312 ? -16.625 -19.812 -10.25 1 65.12 312 ASN B CA 1
ATOM 8527 C C . ASN B 1 312 ? -17.344 -18.547 -10.719 1 65.12 312 ASN B C 1
ATOM 8529 O O . ASN B 1 312 ? -18.484 -18.625 -11.18 1 65.12 312 ASN B O 1
ATOM 8533 N N . HIS B 1 313 ? -16.828 -17.484 -10.516 1 80.44 313 HIS B N 1
ATOM 8534 C CA . HIS B 1 313 ? -17.438 -16.25 -10.984 1 80.44 313 HIS B CA 1
ATOM 8535 C C . HIS B 1 313 ? -16.5 -15.469 -11.891 1 80.44 313 HIS B C 1
ATOM 8537 O O . HIS B 1 313 ? -15.727 -14.625 -11.422 1 80.44 313 HIS B O 1
ATOM 8543 N N . PRO B 1 314 ? -16.641 -15.711 -13.188 1 85.44 314 PRO B N 1
ATOM 8544 C CA . PRO B 1 314 ? -15.734 -15.062 -14.133 1 85.44 314 PRO B CA 1
ATOM 8545 C C . PRO B 1 314 ? -15.742 -13.547 -14.016 1 85.44 314 PRO B C 1
ATOM 8547 O O . PRO B 1 314 ? -14.719 -12.898 -14.242 1 85.44 314 PRO B O 1
ATOM 8550 N N . ILE B 1 315 ? -16.922 -13.055 -13.586 1 91 315 ILE B N 1
ATOM 8551 C CA . ILE B 1 315 ? -17.031 -11.602 -13.5 1 91 315 ILE B CA 1
ATOM 8552 C C . ILE B 1 315 ? -16.109 -11.078 -12.398 1 91 315 ILE B C 1
ATOM 8554 O O . ILE B 1 315 ? -15.547 -9.984 -12.516 1 91 315 ILE B O 1
ATOM 8558 N N . VAL B 1 316 ? -15.953 -11.836 -11.328 1 93 316 VAL B N 1
ATOM 8559 C CA . VAL B 1 316 ? -15.062 -11.43 -10.242 1 93 316 VAL B CA 1
ATOM 8560 C C . VAL B 1 316 ? -13.609 -11.492 -10.711 1 93 316 VAL B C 1
ATOM 8562 O O . VAL B 1 316 ? -12.828 -10.578 -10.438 1 93 316 VAL B O 1
ATOM 8565 N N . MET B 1 317 ? -13.234 -12.539 -11.469 1 93.38 317 MET B N 1
ATOM 8566 C CA . MET B 1 317 ? -11.883 -12.648 -12.008 1 93.38 317 MET B CA 1
ATOM 8567 C C . MET B 1 317 ? -11.586 -11.492 -12.969 1 93.38 317 MET B C 1
ATOM 8569 O O . MET B 1 317 ? -10.484 -10.945 -12.961 1 93.38 317 MET B O 1
ATOM 8573 N N . ARG B 1 318 ? -12.609 -11.227 -13.766 1 93.75 318 ARG B N 1
ATOM 8574 C CA . ARG B 1 318 ? -12.477 -10.133 -14.719 1 93.75 318 ARG B CA 1
ATOM 8575 C C . ARG B 1 318 ? -12.203 -8.812 -14 1 93.75 318 ARG B C 1
ATOM 8577 O O . ARG B 1 318 ? -11.273 -8.094 -14.359 1 93.75 318 ARG B O 1
ATOM 8584 N N . THR B 1 319 ? -13.016 -8.5 -13 1 95.06 319 THR B N 1
ATOM 8585 C CA . THR B 1 319 ? -12.898 -7.219 -12.32 1 95.06 319 THR B CA 1
ATOM 8586 C C . THR B 1 319 ? -11.625 -7.164 -11.477 1 95.06 319 THR B C 1
ATOM 8588 O O . THR B 1 319 ? -10.984 -6.117 -11.383 1 95.06 319 THR B O 1
ATOM 8591 N N . MET B 1 320 ? -11.242 -8.258 -10.898 1 95.62 320 MET B N 1
ATOM 8592 C CA . MET B 1 320 ? -9.992 -8.328 -10.141 1 95.62 320 MET B CA 1
ATOM 8593 C C . MET B 1 320 ? -8.789 -8.109 -11.055 1 95.62 320 MET B C 1
ATOM 8595 O O . MET B 1 320 ? -7.855 -7.391 -10.695 1 95.62 320 MET B O 1
ATOM 8599 N N . THR B 1 321 ? -8.805 -8.812 -12.195 1 95.75 321 THR B N 1
ATOM 8600 C CA . THR B 1 321 ? -7.734 -8.68 -13.172 1 95.75 321 THR B CA 1
ATOM 8601 C C . THR B 1 321 ? -7.594 -7.223 -13.617 1 95.75 321 THR B C 1
ATOM 8603 O O . THR B 1 321 ? -6.48 -6.699 -13.695 1 95.75 321 THR B O 1
ATOM 8606 N N . PHE B 1 322 ? -8.734 -6.594 -13.875 1 94.62 322 PHE B N 1
ATOM 8607 C CA . PHE B 1 322 ? -8.727 -5.191 -14.273 1 94.62 322 PHE B CA 1
ATOM 8608 C C . PHE B 1 322 ? -8.102 -4.324 -13.188 1 94.62 322 PHE B C 1
ATOM 8610 O O . PHE B 1 322 ? -7.246 -3.48 -13.469 1 94.62 322 PHE B O 1
ATOM 8617 N N . ALA B 1 323 ? -8.547 -4.488 -11.961 1 96.06 323 ALA B N 1
ATOM 8618 C CA . ALA B 1 323 ? -8.07 -3.682 -10.836 1 96.06 323 ALA B CA 1
ATOM 8619 C C . ALA B 1 323 ? -6.566 -3.832 -10.648 1 96.06 323 ALA B C 1
ATOM 8621 O O . ALA B 1 323 ? -5.848 -2.838 -10.516 1 96.06 323 ALA B O 1
ATOM 8622 N N . VAL B 1 324 ? -6.074 -5.035 -10.633 1 96.94 324 VAL B N 1
ATOM 8623 C CA . VAL B 1 324 ? -4.656 -5.305 -10.414 1 96.94 324 VAL B CA 1
ATOM 8624 C C . VAL B 1 324 ? -3.836 -4.703 -11.555 1 96.94 324 VAL B C 1
ATOM 8626 O O . VAL B 1 324 ? -2.797 -4.082 -11.312 1 96.94 324 VAL B O 1
ATOM 8629 N N . ASN B 1 325 ? -4.297 -4.945 -12.82 1 94.75 325 ASN B N 1
ATOM 8630 C CA . ASN B 1 325 ? -3.607 -4.367 -13.969 1 94.75 325 ASN B CA 1
ATOM 8631 C C . ASN B 1 325 ? -3.541 -2.844 -13.875 1 94.75 325 ASN B C 1
ATOM 8633 O O . ASN B 1 325 ? -2.506 -2.244 -14.164 1 94.75 325 ASN B O 1
ATOM 8637 N N . PHE B 1 326 ? -4.609 -2.211 -13.508 1 93.56 326 PHE B N 1
ATOM 8638 C CA . PHE B 1 326 ? -4.691 -0.758 -13.43 1 93.56 326 PHE B CA 1
ATOM 8639 C C . PHE B 1 326 ? -3.74 -0.22 -12.367 1 93.56 326 PHE B C 1
ATOM 8641 O O . PHE B 1 326 ? -2.908 0.644 -12.648 1 93.56 326 PHE B O 1
ATOM 8648 N N . TRP B 1 327 ? -3.787 -0.696 -11.156 1 95 327 TRP B N 1
ATOM 8649 C CA . TRP B 1 327 ? -3.045 -0.13 -10.039 1 95 327 TRP B CA 1
ATOM 8650 C C . TRP B 1 327 ? -1.562 -0.476 -10.133 1 95 327 TRP B C 1
ATOM 8652 O O . TRP B 1 327 ? -0.714 0.244 -9.602 1 95 327 TRP B O 1
ATOM 8662 N N . SER B 1 328 ? -1.197 -1.606 -10.781 1 95.25 328 SER B N 1
ATOM 8663 C CA . SER B 1 328 ? 0.204 -1.979 -10.945 1 95.25 328 SER B CA 1
ATOM 8664 C C . SER B 1 328 ? 0.773 -1.435 -12.25 1 95.25 328 SER B C 1
ATOM 8666 O O . SER B 1 328 ? 1.951 -1.64 -12.555 1 95.25 328 SER B O 1
ATOM 8668 N N . GLN B 1 329 ? -0.14 -0.857 -13.086 1 92 329 GLN B N 1
ATOM 8669 C CA . GLN B 1 329 ? 0.229 -0.357 -14.406 1 92 329 GLN B CA 1
ATOM 8670 C C . GLN B 1 329 ? 0.769 -1.479 -15.289 1 92 329 GLN B C 1
ATOM 8672 O O . GLN B 1 329 ? 1.769 -1.301 -15.984 1 92 329 GLN B O 1
ATOM 8677 N N . GLY B 1 330 ? 0.233 -2.629 -15.07 1 91.81 330 GLY B N 1
ATOM 8678 C CA . GLY B 1 330 ? 0.543 -3.762 -15.93 1 91.81 330 GLY B CA 1
ATOM 8679 C C . GLY B 1 330 ? 1.724 -4.578 -15.43 1 91.81 330 GLY B C 1
ATOM 8680 O O . GLY B 1 330 ? 2.078 -5.594 -16.031 1 91.81 330 GLY B O 1
ATOM 8681 N N . GLU B 1 331 ? 2.287 -4.305 -14.273 1 92.19 331 GLU B N 1
ATOM 8682 C CA . GLU B 1 331 ? 3.492 -4.973 -13.797 1 92.19 331 GLU B CA 1
ATOM 8683 C C . GLU B 1 331 ? 3.154 -6.305 -13.125 1 92.19 331 GLU B C 1
ATOM 8685 O O . GLU B 1 331 ? 3.986 -7.215 -13.086 1 92.19 331 GLU B O 1
ATOM 8690 N N . ILE B 1 332 ? 1.999 -6.344 -12.492 1 92.75 332 ILE B N 1
ATOM 8691 C CA . ILE B 1 332 ? 1.587 -7.531 -11.75 1 92.75 332 ILE B CA 1
ATOM 8692 C C . ILE B 1 332 ? 0.317 -8.109 -12.375 1 92.75 332 ILE B C 1
ATOM 8694 O O . ILE B 1 332 ? -0.554 -7.367 -12.828 1 92.75 332 ILE B O 1
ATOM 8698 N N . GLN B 1 333 ? 0.209 -9.398 -12.445 1 90.25 333 GLN B N 1
ATOM 8699 C CA . GLN B 1 333 ? -0.998 -10.062 -12.93 1 90.25 333 GLN B CA 1
ATOM 8700 C C . GLN B 1 333 ? -1.72 -10.789 -11.797 1 90.25 333 GLN B C 1
ATOM 8702 O O . GLN B 1 333 ? -1.08 -11.383 -10.93 1 90.25 333 GLN B O 1
ATOM 8707 N N . ALA B 1 334 ? -3.016 -10.656 -11.844 1 94.31 334 ALA B N 1
ATOM 8708 C CA . ALA B 1 334 ? -3.824 -11.445 -10.914 1 94.31 334 ALA B CA 1
ATOM 8709 C C . ALA B 1 334 ? -3.838 -12.922 -11.312 1 94.31 334 ALA B C 1
ATOM 8711 O O . ALA B 1 334 ? -4.168 -13.258 -12.445 1 94.31 334 ALA B O 1
ATOM 8712 N N . GLN B 1 335 ? -3.439 -13.727 -10.375 1 93.38 335 GLN B N 1
ATOM 8713 C CA . GLN B 1 335 ? -3.426 -15.164 -10.633 1 93.38 335 GLN B CA 1
ATOM 8714 C C . GLN B 1 335 ? -4.496 -15.875 -9.812 1 93.38 335 GLN B C 1
ATOM 8716 O O . GLN B 1 335 ? -4.785 -15.484 -8.68 1 93.38 335 GLN B O 1
ATOM 8721 N N . PHE B 1 336 ? -5.031 -16.859 -10.406 1 92.5 336 PHE B N 1
ATOM 8722 C CA . PHE B 1 336 ? -6.059 -17.703 -9.789 1 92.5 336 PHE B CA 1
ATOM 8723 C C . PHE B 1 336 ? -5.66 -19.172 -9.828 1 92.5 336 PHE B C 1
ATOM 8725 O O . PHE B 1 336 ? -4.734 -19.547 -10.547 1 92.5 336 PHE B O 1
ATOM 8732 N N . LEU B 1 337 ? -6.234 -19.969 -9.023 1 90.62 337 LEU B N 1
ATOM 8733 C CA . LEU B 1 337 ? -5.922 -21.391 -8.977 1 90.62 337 LEU B CA 1
ATOM 8734 C C . LEU B 1 337 ? -7.125 -22.234 -9.391 1 90.62 337 LEU B C 1
ATOM 8736 O O . LEU B 1 337 ? -8.266 -21.922 -9.031 1 90.62 337 LEU B O 1
ATOM 8740 N N . ARG B 1 338 ? -6.871 -23.281 -10.117 1 88.75 338 ARG B N 1
ATOM 8741 C CA . ARG B 1 338 ? -7.914 -24.188 -10.586 1 88.75 338 ARG B CA 1
ATOM 8742 C C . ARG B 1 338 ? -8.594 -24.891 -9.406 1 88.75 338 ARG B C 1
ATOM 8744 O O . ARG B 1 338 ? -9.812 -25.078 -9.414 1 88.75 338 ARG B O 1
ATOM 8751 N N . HIS B 1 339 ? -7.832 -25.219 -8.422 1 89.88 339 HIS B N 1
ATOM 8752 C CA . HIS B 1 339 ? -8.336 -26.047 -7.336 1 89.88 339 HIS B CA 1
ATOM 8753 C C . HIS B 1 339 ? -8.32 -25.297 -6.012 1 89.88 339 HIS B C 1
ATOM 8755 O O . HIS B 1 339 ? -8.023 -25.875 -4.965 1 89.88 339 HIS B O 1
ATOM 8761 N N . GLU B 1 340 ? -8.547 -24.062 -6.117 1 86.94 340 GLU B N 1
ATOM 8762 C CA . GLU B 1 340 ? -8.492 -23.172 -4.957 1 86.94 340 GLU B CA 1
ATOM 8763 C C . GLU B 1 340 ? -9.43 -23.656 -3.85 1 86.94 340 GLU B C 1
ATOM 8765 O O . GLU B 1 340 ? -9.117 -23.516 -2.664 1 86.94 340 GLU B O 1
ATOM 8770 N N . SER B 1 341 ? -10.523 -24.266 -4.109 1 85.5 341 SER B N 1
ATOM 8771 C CA . SER B 1 341 ? -11.531 -24.672 -3.139 1 85.5 341 SER B CA 1
ATOM 8772 C C . SER B 1 341 ? -11.008 -25.781 -2.227 1 85.5 341 SER B C 1
ATOM 8774 O O . SER B 1 341 ? -11.555 -26 -1.143 1 85.5 341 SER B O 1
ATOM 8776 N N . TYR B 1 342 ? -10 -26.422 -2.639 1 91 342 TYR B N 1
ATOM 8777 C CA . TYR B 1 342 ? -9.508 -27.562 -1.876 1 91 342 TYR B CA 1
ATOM 8778 C C . TYR B 1 342 ? -8.297 -27.172 -1.037 1 91 342 TYR B C 1
ATOM 8780 O O . TYR B 1 342 ? -7.789 -27.984 -0.259 1 91 342 TYR B O 1
ATOM 8788 N N . THR B 1 343 ? -7.785 -26 -1.168 1 91.94 343 THR B N 1
ATOM 8789 C CA . THR B 1 343 ? -6.512 -25.578 -0.583 1 91.94 343 THR B CA 1
ATOM 8790 C C . THR B 1 343 ? -6.5 -25.844 0.921 1 91.94 343 THR B C 1
ATOM 8792 O O . THR B 1 343 ? -5.559 -26.438 1.444 1 91.94 343 THR B O 1
ATOM 8795 N N . SER B 1 344 ? -7.516 -25.438 1.626 1 92.56 344 SER B N 1
ATOM 8796 C CA . SER B 1 344 ? -7.555 -25.594 3.076 1 92.56 344 SER B CA 1
ATOM 8797 C C . SER B 1 344 ? -7.645 -27.062 3.467 1 92.56 344 SER B C 1
ATOM 8799 O O . SER B 1 344 ? -7.023 -27.5 4.441 1 92.56 344 SER B O 1
ATOM 8801 N N . ALA B 1 345 ? -8.43 -27.797 2.771 1 93.56 345 ALA B N 1
ATOM 8802 C CA . ALA B 1 345 ? -8.547 -29.234 3.043 1 93.56 345 ALA B CA 1
ATOM 8803 C C . ALA B 1 345 ? -7.227 -29.953 2.805 1 93.56 345 ALA B C 1
ATOM 8805 O O . ALA B 1 345 ? -6.848 -30.828 3.572 1 93.56 345 ALA B O 1
ATOM 8806 N N . ILE B 1 346 ? -6.59 -29.625 1.736 1 95.19 346 ILE B N 1
ATOM 8807 C CA . ILE B 1 346 ? -5.285 -30.188 1.422 1 95.19 346 ILE B CA 1
ATOM 8808 C C . ILE B 1 346 ? -4.293 -29.859 2.535 1 95.19 346 ILE B C 1
ATOM 8810 O O . ILE B 1 346 ? -3.572 -30.734 3.016 1 95.19 346 ILE B O 1
ATOM 8814 N N . GLY B 1 347 ? -4.27 -28.578 2.881 1 94.81 347 GLY B N 1
ATOM 8815 C CA . GLY B 1 347 ? -3.383 -28.172 3.953 1 94.81 347 GLY B CA 1
ATOM 8816 C C . GLY B 1 347 ? -3.639 -28.906 5.258 1 94.81 347 GLY B C 1
ATOM 8817 O O . GLY B 1 347 ? -2.697 -29.312 5.941 1 94.81 347 GLY B O 1
ATOM 8818 N N . ALA B 1 348 ? -4.895 -29.031 5.625 1 94.31 348 ALA B N 1
ATOM 8819 C CA . ALA B 1 348 ? -5.254 -29.766 6.832 1 94.31 348 ALA B CA 1
ATOM 8820 C C . ALA B 1 348 ? -4.77 -31.219 6.754 1 94.31 348 ALA B C 1
ATOM 8822 O O . ALA B 1 348 ? -4.262 -31.766 7.734 1 94.31 348 ALA B O 1
ATOM 8823 N N . PHE B 1 349 ? -4.996 -31.828 5.656 1 94.06 349 PHE B N 1
ATOM 8824 C CA . PHE B 1 349 ? -4.559 -33.219 5.438 1 94.06 349 PHE B CA 1
ATOM 8825 C C . PHE B 1 349 ? -3.055 -33.344 5.645 1 94.06 349 PHE B C 1
ATOM 8827 O O . PHE B 1 349 ? -2.598 -34.219 6.371 1 94.06 349 PHE B O 1
ATOM 8834 N N . LEU B 1 350 ? -2.314 -32.469 5.023 1 94.06 350 LEU B N 1
ATOM 8835 C CA . LEU B 1 350 ? -0.86 -32.5 5.121 1 94.06 350 LEU B CA 1
ATOM 8836 C C . LEU B 1 350 ? -0.407 -32.281 6.562 1 94.06 350 LEU B C 1
ATOM 8838 O O . LEU B 1 350 ? 0.532 -32.906 7.027 1 94.06 350 LEU B O 1
ATOM 8842 N N . LYS B 1 351 ? -1.053 -31.344 7.199 1 92.44 351 LYS B N 1
ATOM 8843 C CA . LYS B 1 351 ? -0.729 -31.109 8.602 1 92.44 351 LYS B CA 1
ATOM 8844 C C . LYS B 1 351 ? -1.002 -32.344 9.445 1 92.44 351 LYS B C 1
ATOM 8846 O O . LYS B 1 351 ? -0.261 -32.656 10.391 1 92.44 351 LYS B O 1
ATOM 8851 N N . GLY B 1 352 ? -2.104 -33 9.18 1 90.88 352 GLY B N 1
ATOM 8852 C CA . GLY B 1 352 ? -2.406 -34.25 9.852 1 90.88 352 GLY B CA 1
ATOM 8853 C C . GLY B 1 352 ? -1.34 -35.312 9.656 1 90.88 352 GLY B C 1
ATOM 8854 O O . GLY B 1 352 ? -0.981 -36 10.602 1 90.88 352 GLY B O 1
ATOM 8855 N N . VAL B 1 353 ? -0.91 -35.438 8.477 1 91.62 353 VAL B N 1
ATOM 8856 C CA . VAL B 1 353 ? 0.149 -36.406 8.148 1 91.62 353 VAL B CA 1
ATOM 8857 C C . VAL B 1 353 ? 1.41 -36.062 8.938 1 91.62 353 VAL B C 1
ATOM 8859 O O . VAL B 1 353 ? 2.066 -36.938 9.492 1 91.62 353 VAL B O 1
ATOM 8862 N N . GLU B 1 354 ? 1.764 -34.781 8.953 1 90.69 354 GLU B N 1
ATOM 8863 C CA . GLU B 1 354 ? 2.943 -34.344 9.688 1 90.69 354 GLU B CA 1
ATOM 8864 C C . GLU B 1 354 ? 2.824 -34.656 11.172 1 90.69 354 GLU B C 1
ATOM 8866 O O . GLU B 1 354 ? 3.771 -35.156 11.789 1 90.69 354 GLU B O 1
ATOM 8871 N N . MET B 1 355 ? 1.732 -34.312 11.742 1 90 355 MET B N 1
ATOM 8872 C CA . MET B 1 355 ? 1.502 -34.531 13.172 1 90 355 MET B CA 1
ATOM 8873 C C . MET B 1 355 ? 1.615 -36.031 13.5 1 90 355 MET B C 1
ATOM 8875 O O . MET B 1 355 ? 2.213 -36.375 14.516 1 90 355 MET B O 1
ATOM 8879 N N . PHE B 1 356 ? 1.037 -36.781 12.695 1 88.12 356 PHE B N 1
ATOM 8880 C CA . PHE B 1 356 ? 1.099 -38.219 12.898 1 88.12 356 PHE B CA 1
ATOM 8881 C C . PHE B 1 356 ? 2.533 -38.75 12.789 1 88.12 356 PHE B C 1
ATOM 8883 O O . PHE B 1 356 ? 2.98 -39.531 13.602 1 88.12 356 PHE B O 1
ATOM 8890 N N . SER B 1 357 ? 3.193 -38.344 11.719 1 89 357 SER B N 1
ATOM 8891 C CA . SER B 1 357 ? 4.574 -38.75 11.5 1 89 357 SER B CA 1
ATOM 8892 C C . SER B 1 357 ? 5.473 -38.344 12.656 1 89 357 SER B C 1
ATOM 8894 O O . SER B 1 357 ? 6.422 -39.031 13 1 89 357 SER B O 1
ATOM 8896 N N . ASP B 1 358 ? 5.227 -37.219 13.188 1 89.62 358 ASP B N 1
ATOM 8897 C CA . ASP B 1 358 ? 6.008 -36.75 14.32 1 89.62 358 ASP B CA 1
ATOM 8898 C C . ASP B 1 358 ? 5.777 -37.625 15.555 1 89.62 358 ASP B C 1
ATOM 8900 O O . ASP B 1 358 ? 6.707 -37.906 16.312 1 89.62 358 ASP B O 1
ATOM 8904 N N . SER B 1 359 ? 4.555 -38 15.781 1 88.69 359 SER B N 1
ATOM 8905 C CA . SER B 1 359 ? 4.188 -38.812 16.938 1 88.69 359 SER B CA 1
ATOM 8906 C C . SER B 1 359 ? 4.578 -40.281 16.75 1 88.69 359 SER B C 1
ATOM 8908 O O . SER B 1 359 ? 4.824 -41 17.719 1 88.69 359 SER B O 1
ATOM 8910 N N . HIS B 1 360 ? 4.594 -40.688 15.43 1 89.12 360 HIS B N 1
ATOM 8911 C CA . HIS B 1 360 ? 4.914 -42.062 15.086 1 89.12 360 HIS B CA 1
ATOM 8912 C C . HIS B 1 360 ? 5.922 -42.125 13.945 1 89.12 360 HIS B C 1
ATOM 8914 O O . HIS B 1 360 ? 5.613 -42.625 12.859 1 89.12 360 HIS B O 1
ATOM 8920 N N . PRO B 1 361 ? 7.148 -41.781 14.156 1 89.94 361 PRO B N 1
ATOM 8921 C CA . PRO B 1 361 ? 8.156 -41.719 13.094 1 89.94 361 PRO B CA 1
ATOM 8922 C C . PRO B 1 361 ? 8.367 -43.062 12.383 1 89.94 361 PRO B C 1
ATOM 8924 O O . PRO B 1 361 ? 8.672 -43.062 11.188 1 89.94 361 PRO B O 1
ATOM 8927 N N . GLU B 1 362 ? 8.156 -44.156 13.062 1 90.5 362 GLU B N 1
ATOM 8928 C CA . GLU B 1 362 ? 8.375 -45.469 12.484 1 90.5 362 GLU B CA 1
ATOM 8929 C C . GLU B 1 362 ? 7.27 -45.812 11.484 1 90.5 362 GLU B C 1
ATOM 8931 O O . GLU B 1 362 ? 7.473 -46.656 10.594 1 90.5 362 GLU B O 1
ATOM 8936 N N . GLU B 1 363 ? 6.156 -45.125 11.57 1 87.12 363 GLU B N 1
ATOM 8937 C CA . GLU B 1 363 ? 5.016 -45.406 10.703 1 87.12 363 GLU B CA 1
ATOM 8938 C C . GLU B 1 363 ? 4.844 -44.312 9.641 1 87.12 363 GLU B C 1
ATOM 8940 O O . GLU B 1 363 ? 3.842 -44.312 8.922 1 87.12 363 GLU B O 1
ATOM 8945 N N . ALA B 1 364 ? 5.832 -43.5 9.586 1 87.06 364 ALA B N 1
ATOM 8946 C CA . ALA B 1 364 ? 5.75 -42.438 8.602 1 87.06 364 ALA B CA 1
ATOM 8947 C C . ALA B 1 364 ? 5.758 -42.969 7.18 1 87.06 364 ALA B C 1
ATOM 8949 O O . ALA B 1 364 ? 6.516 -43.906 6.867 1 87.06 364 ALA B O 1
ATOM 8950 N N . ASP B 1 365 ? 4.867 -42.5 6.406 1 86.12 365 ASP B N 1
ATOM 8951 C CA . ASP B 1 365 ? 4.789 -42.906 5.008 1 86.12 365 ASP B CA 1
ATOM 8952 C C . ASP B 1 365 ? 5.656 -42.031 4.121 1 86.12 365 ASP B C 1
ATOM 8954 O O . ASP B 1 365 ? 5.375 -40.844 3.959 1 86.12 365 ASP B O 1
ATOM 8958 N N . PRO B 1 366 ? 6.582 -42.531 3.477 1 87.19 366 PRO B N 1
ATOM 8959 C CA . PRO B 1 366 ? 7.516 -41.75 2.67 1 87.19 366 PRO B CA 1
ATOM 8960 C C . PRO B 1 366 ? 6.863 -41.156 1.421 1 87.19 366 PRO B C 1
ATOM 8962 O O . PRO B 1 366 ? 7.414 -40.25 0.808 1 87.19 366 PRO B O 1
ATOM 8965 N N . CYS B 1 367 ? 5.703 -41.594 1.056 1 87.44 367 CYS B N 1
ATOM 8966 C CA . CYS B 1 367 ? 5.035 -41.125 -0.157 1 87.44 367 CYS B CA 1
ATOM 8967 C C . CYS B 1 367 ? 4.734 -39.625 -0.083 1 87.44 367 CYS B C 1
ATOM 8969 O O . CYS B 1 367 ? 4.711 -38.938 -1.106 1 87.44 367 CYS B O 1
ATOM 8971 N N . TYR B 1 368 ? 4.617 -39.156 1.084 1 88.38 368 TYR B N 1
ATOM 8972 C CA . TYR B 1 368 ? 4.215 -37.781 1.229 1 88.38 368 TYR B CA 1
ATOM 8973 C C . TYR B 1 368 ? 5.379 -36.844 0.945 1 88.38 368 TYR B C 1
ATOM 8975 O O . TYR B 1 368 ? 5.184 -35.625 0.764 1 88.38 368 TYR B O 1
ATOM 8983 N N . MET B 1 369 ? 6.547 -37.406 0.855 1 87.62 369 MET B N 1
ATOM 8984 C CA . MET B 1 369 ? 7.723 -36.625 0.49 1 87.62 369 MET B CA 1
ATOM 8985 C C . MET B 1 369 ? 7.969 -36.688 -1.014 1 87.62 369 MET B C 1
ATOM 8987 O O . MET B 1 369 ? 8.82 -35.969 -1.535 1 87.62 369 MET B O 1
ATOM 8991 N N . CYS B 1 370 ? 7.191 -37.5 -1.729 1 93.75 370 CYS B N 1
ATOM 8992 C CA . CYS B 1 370 ? 7.344 -37.656 -3.17 1 93.75 370 CYS B CA 1
ATOM 8993 C C . CYS B 1 370 ? 6.523 -36.625 -3.93 1 93.75 370 CYS B C 1
ATOM 8995 O O . CYS B 1 370 ? 5.781 -35.844 -3.326 1 93.75 370 CYS B O 1
ATOM 8997 N N . SER B 1 371 ? 6.746 -36.594 -5.215 1 94 371 SER B N 1
ATOM 8998 C CA . SER B 1 371 ? 5.938 -35.781 -6.102 1 94 371 SER B CA 1
ATOM 8999 C C . SER B 1 371 ? 4.59 -36.406 -6.391 1 94 371 SER B C 1
ATOM 9001 O O . SER B 1 371 ? 4.449 -37.625 -6.289 1 94 371 SER B O 1
ATOM 9003 N N . TRP B 1 372 ? 3.633 -35.562 -6.602 1 94.38 372 TRP B N 1
ATOM 9004 C CA . TRP B 1 372 ? 2.283 -36.031 -6.926 1 94.38 372 TRP B CA 1
ATOM 9005 C C . TRP B 1 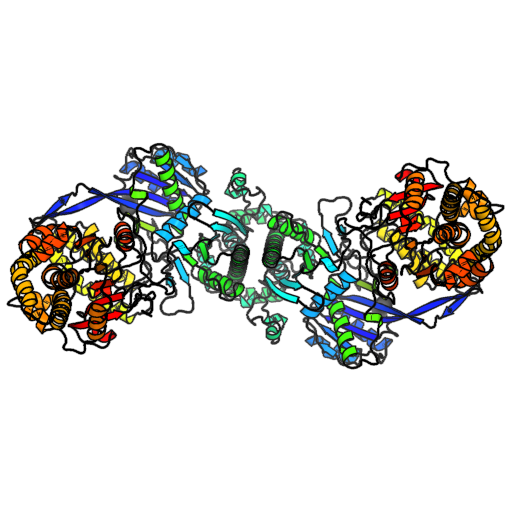372 ? 1.844 -35.5 -8.289 1 94.38 372 TRP B C 1
ATOM 9007 O O . TRP B 1 372 ? 2.445 -34.562 -8.828 1 94.38 372 TRP B O 1
ATOM 9017 N N . LYS B 1 373 ? 0.899 -36.156 -8.875 1 92 373 LYS B N 1
ATOM 9018 C CA . LYS B 1 373 ? 0.355 -35.719 -10.164 1 92 373 LYS B CA 1
ATOM 9019 C C . LYS B 1 373 ? -1.168 -35.812 -10.172 1 92 373 LYS B C 1
ATOM 9021 O O . LYS B 1 373 ? -1.754 -36.625 -9.461 1 92 373 LYS B O 1
ATOM 9026 N N . GLU B 1 374 ? -1.738 -34.969 -10.914 1 89.94 374 GLU B N 1
ATOM 9027 C CA . GLU B 1 374 ? -3.191 -34.969 -11.062 1 89.94 374 GLU B CA 1
ATOM 9028 C C . GLU B 1 374 ? -3.668 -36.25 -11.742 1 89.94 374 GLU B C 1
ATOM 9030 O O . GLU B 1 374 ? -3.045 -36.719 -12.695 1 89.94 374 GLU B O 1
ATOM 9035 N N . HIS B 1 375 ? -4.66 -36.812 -11.188 1 89.12 375 HIS B N 1
ATOM 9036 C CA . HIS B 1 375 ? -5.324 -37.969 -11.781 1 89.12 375 HIS B CA 1
ATOM 9037 C C . HIS B 1 375 ? -6.617 -37.562 -12.477 1 89.12 375 HIS B C 1
ATOM 9039 O O . HIS B 1 375 ? -7.699 -37.656 -11.891 1 89.12 375 HIS B O 1
ATOM 9045 N N . TYR B 1 376 ? -6.539 -37.281 -13.734 1 80.62 376 TYR B N 1
ATOM 9046 C CA . TYR B 1 376 ? -7.648 -36.719 -14.516 1 80.62 376 TYR B CA 1
ATOM 9047 C C . TYR B 1 376 ? -8.836 -37.688 -14.516 1 80.62 376 TYR B C 1
ATOM 9049 O O . TYR B 1 376 ? -9.984 -37.25 -14.406 1 80.62 376 TYR B O 1
ATOM 9057 N N . ALA B 1 377 ? -8.523 -38.875 -14.586 1 76.44 377 ALA B N 1
ATOM 9058 C CA . ALA B 1 377 ? -9.539 -39.906 -14.781 1 76.44 377 ALA B CA 1
ATOM 9059 C C . ALA B 1 377 ? -10.492 -39.969 -13.594 1 76.44 377 ALA B C 1
ATOM 9061 O O . ALA B 1 377 ? -11.648 -40.375 -13.734 1 76.44 377 ALA B O 1
ATOM 9062 N N . GLY B 1 378 ? -10.008 -39.562 -12.492 1 75.75 378 GLY B N 1
ATOM 9063 C CA . GLY B 1 378 ? -10.828 -39.625 -11.289 1 75.75 378 GLY B CA 1
ATOM 9064 C C . GLY B 1 378 ? -11.336 -38.281 -10.852 1 75.75 378 GLY B C 1
ATOM 9065 O O . GLY B 1 378 ? -12.07 -38.156 -9.867 1 75.75 378 GLY B O 1
ATOM 9066 N N . SER B 1 379 ? -11 -37.25 -11.5 1 78.75 379 SER B N 1
ATOM 9067 C CA . SER B 1 379 ? -11.344 -35.906 -11.102 1 78.75 379 SER B CA 1
ATOM 9068 C C . SER B 1 379 ? -12.523 -35.375 -11.914 1 78.75 379 SER B C 1
ATOM 9070 O O . SER B 1 379 ? -12.742 -35.781 -13.055 1 78.75 379 SER B O 1
ATOM 9072 N N . THR B 1 380 ? -13.258 -34.625 -11.227 1 75.06 380 THR B N 1
ATOM 9073 C CA . THR B 1 380 ? -14.32 -33.938 -11.945 1 75.06 380 THR B CA 1
ATOM 9074 C C . THR B 1 380 ? -13.766 -32.781 -12.766 1 75.06 380 THR B C 1
ATOM 9076 O O . THR B 1 380 ? -12.734 -32.188 -12.406 1 75.06 380 THR B O 1
ATOM 9079 N N . ALA B 1 381 ? -14.305 -32.688 -14.078 1 60.62 381 ALA B N 1
ATOM 9080 C CA . ALA B 1 381 ? -13.914 -31.531 -14.906 1 60.62 381 ALA B CA 1
ATOM 9081 C C . ALA B 1 381 ? -14.117 -30.219 -14.156 1 60.62 381 ALA B C 1
ATOM 9083 O O . ALA B 1 381 ? -15.023 -30.094 -13.336 1 60.62 381 ALA B O 1
ATOM 9084 N N . LEU B 1 382 ? -13.062 -29.375 -14.016 1 58.69 382 LEU B N 1
ATOM 9085 C CA . LEU B 1 382 ? -13.109 -28.094 -13.32 1 58.69 382 LEU B CA 1
ATOM 9086 C C . LEU B 1 382 ? -14.258 -27.234 -13.844 1 58.69 382 LEU B C 1
ATOM 9088 O O . LEU B 1 382 ? -14.352 -26.062 -13.508 1 58.69 382 LEU B O 1
ATOM 9092 N N . GLY B 1 383 ? -15.102 -27.719 -14.688 1 48.62 383 GLY B N 1
ATOM 9093 C CA . GLY B 1 383 ? -16.062 -26.844 -15.344 1 48.62 383 GLY B CA 1
ATOM 9094 C C . GLY B 1 383 ? -16.656 -25.812 -14.406 1 48.62 383 GLY B C 1
ATOM 9095 O O . GLY B 1 383 ? -17.781 -25.359 -14.609 1 48.62 383 GLY B O 1
ATOM 9096 N N . ARG B 1 384 ? -16.156 -25.641 -13.258 1 43.34 384 ARG B N 1
ATOM 9097 C CA . ARG B 1 384 ? -16.891 -24.609 -12.523 1 43.34 384 ARG B CA 1
ATOM 9098 C C . ARG B 1 384 ? -16.766 -23.266 -13.211 1 43.34 384 ARG B C 1
ATOM 9100 O O . ARG B 1 384 ? -17.469 -22.312 -12.844 1 43.34 384 ARG B O 1
ATOM 9107 N N . PHE B 1 385 ? -15.711 -22.906 -13.711 1 42.94 385 PHE B N 1
ATOM 9108 C CA . PHE B 1 385 ? -15.727 -21.641 -14.438 1 42.94 385 PHE B CA 1
ATOM 9109 C C . PHE B 1 385 ? -16.797 -21.641 -15.516 1 42.94 385 PHE B C 1
ATOM 9111 O O . PHE B 1 385 ? -17.031 -20.625 -16.188 1 42.94 385 PHE B O 1
ATOM 9118 N N . VAL B 1 386 ? -17.25 -22.75 -15.938 1 37.44 386 VAL B N 1
ATOM 9119 C CA . VAL B 1 386 ? -18.516 -22.953 -16.656 1 37.44 386 VAL B CA 1
ATOM 9120 C C . VAL B 1 386 ? -19.656 -23.141 -15.648 1 37.44 386 VAL B C 1
ATOM 9122 O O . VAL B 1 386 ? -19.469 -23.766 -14.602 1 37.44 386 VAL B O 1
ATOM 9125 N N . PRO B 1 387 ? -20.578 -22.328 -15.812 1 35.19 387 PRO B N 1
ATOM 9126 C CA . PRO B 1 387 ? -21.734 -22.609 -14.961 1 35.19 387 PRO B CA 1
ATOM 9127 C C . PRO B 1 387 ? -21.906 -24.109 -14.664 1 35.19 387 PRO B C 1
ATOM 9129 O O . PRO B 1 387 ? -22.078 -24.906 -15.586 1 35.19 387 PRO B O 1
ATOM 9132 N N . THR B 1 388 ? -20.969 -24.656 -14.125 1 34.91 388 THR B N 1
ATOM 9133 C CA . THR B 1 388 ? -21.453 -25.984 -13.789 1 34.91 388 THR B CA 1
ATOM 9134 C C . THR B 1 388 ? -22.938 -25.953 -13.461 1 34.91 388 THR B C 1
ATOM 9136 O O . THR B 1 388 ? -23.422 -25.031 -12.812 1 34.91 388 THR B O 1
ATOM 9139 N N . ALA B 1 389 ? -23.688 -26.547 -14.328 1 33.47 389 ALA B N 1
ATOM 9140 C CA . ALA B 1 389 ? -25.078 -26.703 -13.891 1 33.47 389 ALA B CA 1
ATOM 9141 C C . ALA B 1 389 ? -25.156 -26.719 -12.367 1 33.47 389 ALA B C 1
ATOM 9143 O O . ALA B 1 389 ? -24.234 -27.188 -11.688 1 33.47 389 ALA B O 1
ATOM 9144 N N . PRO B 1 390 ? -25.844 -25.688 -11.945 1 33.47 390 PRO B N 1
ATOM 9145 C CA . PRO B 1 390 ? -26.109 -25.984 -10.539 1 33.47 390 PRO B CA 1
ATOM 9146 C C . PRO B 1 390 ? -25.938 -27.469 -10.211 1 33.47 390 PRO B C 1
ATOM 9148 O O . PRO B 1 390 ? -26.172 -28.328 -11.062 1 33.47 390 PRO B O 1
ATOM 9151 N N . LEU B 1 391 ? -24.891 -27.844 -9.375 1 33.91 391 LEU B N 1
ATOM 9152 C CA . LEU B 1 391 ? -25 -29.219 -8.875 1 33.91 391 LEU B CA 1
ATOM 9153 C C . LEU B 1 391 ? -26.406 -29.766 -9.078 1 33.91 391 LEU B C 1
ATOM 9155 O O . LEU B 1 391 ? -27.328 -29.406 -8.359 1 33.91 391 LEU B O 1
ATOM 9159 N N . SER B 1 392 ? -26.844 -29.75 -10.117 1 29.03 392 SER B N 1
ATOM 9160 C CA . SER B 1 392 ? -28.156 -30.297 -10.438 1 29.03 392 SER B CA 1
ATOM 9161 C C . SER B 1 392 ? -28.422 -31.594 -9.68 1 29.03 392 SER B C 1
ATOM 9163 O O . SER B 1 392 ? -29.531 -32.125 -9.695 1 29.03 392 SER B O 1
ATOM 9165 N N . SER B 1 393 ? -27.406 -32.656 -9.867 1 34.06 393 SER B N 1
ATOM 9166 C CA . SER B 1 393 ? -27.922 -33.781 -9.078 1 34.06 393 SER B CA 1
ATOM 9167 C C . SER B 1 393 ? -28.062 -33.375 -7.605 1 34.06 393 SER B C 1
ATOM 9169 O O . SER B 1 393 ? -27.438 -32.406 -7.152 1 34.06 393 SER B O 1
ATOM 9171 N N . SER B 1 394 ? -28.922 -33.938 -6.984 1 40.59 394 SER B N 1
ATOM 9172 C CA . SER B 1 394 ? -29.188 -33.781 -5.559 1 40.59 394 SER B CA 1
ATOM 9173 C C . SER B 1 394 ? -27.906 -33.656 -4.758 1 40.59 394 SER B C 1
ATOM 9175 O O . SER B 1 394 ? -27.891 -33.062 -3.68 1 40.59 394 SER B O 1
ATOM 9177 N N . PHE B 1 395 ? -26.906 -34.5 -5.078 1 44.47 395 PHE B N 1
ATOM 9178 C CA . PHE B 1 395 ? -25.625 -34.375 -4.391 1 44.47 395 PHE B CA 1
ATOM 9179 C C . PHE B 1 395 ? -24.609 -33.625 -5.266 1 44.47 395 PHE B C 1
ATOM 9181 O O . PHE B 1 395 ? -24.016 -34.25 -6.16 1 44.47 395 PHE B O 1
ATOM 9188 N N . ASN B 1 396 ? -24.5 -32.344 -5.531 1 59.31 396 ASN B N 1
ATOM 9189 C CA . ASN B 1 396 ? -23.547 -31.547 -6.27 1 59.31 396 ASN B CA 1
ATOM 9190 C C . ASN B 1 396 ? -22.156 -31.609 -5.641 1 59.31 396 ASN B C 1
ATOM 9192 O O . ASN B 1 396 ? -21.938 -31.125 -4.527 1 59.31 396 ASN B O 1
ATOM 9196 N N . VAL B 1 397 ? -21.172 -32.594 -6.242 1 74.31 397 VAL B N 1
ATOM 9197 C CA . VAL B 1 397 ? -19.906 -32.906 -5.594 1 74.31 397 VAL B CA 1
ATOM 9198 C C . VAL B 1 397 ? -18.75 -32.625 -6.555 1 74.31 397 VAL B C 1
ATOM 9200 O O . VAL B 1 397 ? -18.859 -32.875 -7.758 1 74.31 397 VAL B O 1
ATOM 9203 N N . GLY B 1 398 ? -17.75 -31.891 -6.18 1 78.44 398 GLY B N 1
ATOM 9204 C CA . GLY B 1 398 ? -16.453 -31.781 -6.848 1 78.44 398 GLY B CA 1
ATOM 9205 C C . GLY B 1 398 ? -15.422 -32.75 -6.293 1 78.44 398 GLY B C 1
ATOM 9206 O O . GLY B 1 398 ? -15.367 -32.969 -5.082 1 78.44 398 GLY B O 1
ATOM 9207 N N . VAL B 1 399 ? -14.68 -33.344 -7.289 1 86.31 399 VAL B N 1
ATOM 9208 C CA . VAL B 1 399 ? -13.664 -34.312 -6.859 1 86.31 399 VAL B CA 1
ATOM 9209 C C . VAL B 1 399 ? -12.328 -33.969 -7.516 1 86.31 399 VAL B C 1
ATOM 9211 O O . VAL B 1 399 ? -12.273 -33.656 -8.711 1 86.31 399 VAL B O 1
ATOM 9214 N N . LEU B 1 400 ? -11.32 -33.906 -6.766 1 90.25 400 LEU B N 1
ATOM 9215 C CA . LEU B 1 400 ? -9.938 -33.875 -7.227 1 90.25 400 LEU B CA 1
ATOM 9216 C C . LEU B 1 400 ? -9.172 -35.094 -6.723 1 90.25 400 LEU B C 1
ATOM 9218 O O . LEU B 1 400 ? -9.172 -35.375 -5.523 1 90.25 400 LEU B O 1
ATOM 9222 N N . GLU B 1 401 ? -8.641 -35.812 -7.637 1 92.19 401 GLU B N 1
ATOM 9223 C CA . GLU B 1 401 ? -7.797 -36.969 -7.281 1 92.19 401 GLU B CA 1
ATOM 9224 C C . GLU B 1 401 ? -6.355 -36.75 -7.734 1 92.19 401 GLU B C 1
ATOM 9226 O O . GLU B 1 401 ? -6.117 -36.219 -8.82 1 92.19 401 GLU B O 1
ATOM 9231 N N . MET B 1 402 ? -5.457 -37.125 -6.875 1 94.12 402 MET B N 1
ATOM 9232 C CA . MET B 1 402 ? -4.031 -37.062 -7.188 1 94.12 402 MET B CA 1
ATOM 9233 C C . MET B 1 402 ? -3.35 -38.406 -6.891 1 94.12 402 MET B C 1
ATOM 9235 O O . MET B 1 402 ? -3.805 -39.156 -6.035 1 94.12 402 MET B O 1
ATOM 9239 N N . GLU B 1 403 ? -2.318 -38.688 -7.59 1 93.56 403 GLU B N 1
ATOM 9240 C CA . GLU B 1 403 ? -1.585 -39.938 -7.441 1 93.56 403 GLU B CA 1
ATOM 9241 C C . GLU B 1 403 ? -0.116 -39.688 -7.117 1 93.56 403 GLU B C 1
ATOM 9243 O O . GLU B 1 403 ? 0.507 -38.781 -7.699 1 93.56 403 GLU B O 1
ATOM 9248 N N . CYS B 1 404 ? 0.387 -40.469 -6.16 1 94.56 404 CYS B N 1
ATOM 9249 C CA . CYS B 1 404 ? 1.798 -40.375 -5.809 1 94.56 404 CYS B CA 1
ATOM 9250 C C . CYS B 1 404 ? 2.684 -40.875 -6.938 1 94.56 404 CYS B C 1
ATOM 9252 O O . CYS B 1 404 ? 2.424 -41.938 -7.504 1 94.56 404 CYS B O 1
ATOM 9254 N N . CYS B 1 405 ? 3.762 -40.188 -7.27 1 93.31 405 CYS B N 1
ATOM 9255 C CA . CYS B 1 405 ? 4.672 -40.562 -8.344 1 93.31 405 CYS B CA 1
ATOM 9256 C C . CYS B 1 405 ? 5.691 -41.594 -7.848 1 93.31 405 CYS B C 1
ATOM 9258 O O . CYS B 1 405 ? 6.387 -42.219 -8.648 1 93.31 405 CYS B O 1
ATOM 9260 N N . GLU B 1 406 ? 5.797 -41.781 -6.496 1 90.31 406 GLU B N 1
ATOM 9261 C CA . GLU B 1 406 ? 6.703 -42.719 -5.844 1 90.31 406 GLU B CA 1
ATOM 9262 C C . GLU B 1 406 ? 8.156 -42.281 -6.016 1 90.31 406 GLU B C 1
ATOM 9264 O O . GLU B 1 406 ? 9.07 -43.094 -5.84 1 90.31 406 GLU B O 1
ATOM 9269 N N . MET B 1 407 ? 8.383 -41.156 -6.469 1 94.75 407 MET B N 1
ATOM 9270 C CA . MET B 1 407 ? 9.688 -40.531 -6.586 1 94.75 407 MET B CA 1
ATOM 9271 C C . MET B 1 407 ? 9.555 -39 -6.586 1 94.75 407 MET B C 1
ATOM 9273 O O . MET B 1 407 ? 8.445 -38.469 -6.68 1 94.75 407 MET B O 1
ATOM 9277 N N . ASN B 1 408 ? 10.75 -38.375 -6.422 1 94.44 408 ASN B N 1
ATOM 9278 C CA . ASN B 1 408 ? 10.781 -36.906 -6.551 1 94.44 408 ASN B CA 1
ATOM 9279 C C . ASN B 1 408 ? 11.078 -36.5 -7.988 1 94.44 408 ASN B C 1
ATOM 9281 O O . ASN B 1 408 ? 11.992 -37.031 -8.625 1 94.44 408 ASN B O 1
ATOM 9285 N N . LEU B 1 409 ? 10.227 -35.688 -8.484 1 95.06 409 LEU B N 1
ATOM 9286 C CA . LEU B 1 409 ? 10.414 -35.125 -9.82 1 95.06 409 LEU B CA 1
ATOM 9287 C C . LEU B 1 409 ? 10.844 -33.656 -9.742 1 95.06 409 LEU B C 1
ATOM 9289 O O . LEU B 1 409 ? 10.398 -32.938 -8.859 1 95.06 409 LEU B O 1
ATOM 9293 N N . SER B 1 410 ? 11.758 -33.281 -10.609 1 92.25 410 SER B N 1
ATOM 9294 C CA . SER B 1 410 ? 12.281 -31.922 -10.602 1 92.25 410 SER B CA 1
ATOM 9295 C C . SER B 1 410 ? 12.461 -31.391 -12.023 1 92.25 410 SER B C 1
ATOM 9297 O O . SER B 1 410 ? 12.383 -32.156 -12.992 1 92.25 410 SER B O 1
ATOM 9299 N N . MET B 1 411 ? 12.633 -30.141 -12.062 1 92.31 411 MET B N 1
ATOM 9300 C CA . MET B 1 411 ? 12.922 -29.5 -13.352 1 92.31 411 MET B CA 1
ATOM 9301 C C . MET B 1 411 ? 14.289 -29.922 -13.867 1 92.31 411 MET B C 1
ATOM 9303 O O . MET B 1 411 ? 15.25 -30 -13.102 1 92.31 411 MET B O 1
ATOM 9307 N N . PHE B 1 412 ? 14.289 -30.188 -15.156 1 95.69 412 PHE B N 1
ATOM 9308 C CA . PHE B 1 412 ? 15.539 -30.562 -15.797 1 95.69 412 PHE B CA 1
ATOM 9309 C C . PHE B 1 412 ? 16.578 -29.453 -15.664 1 95.69 412 PHE B C 1
ATOM 9311 O O . PHE B 1 412 ? 16.312 -28.312 -16.031 1 95.69 412 PHE B O 1
ATOM 9318 N N . PRO B 1 413 ? 17.75 -29.719 -15.133 1 95.5 413 PRO B N 1
ATOM 9319 C CA . PRO B 1 413 ? 18.672 -28.672 -14.703 1 95.5 413 PRO B CA 1
ATOM 9320 C C . PRO B 1 413 ? 19.375 -27.984 -15.875 1 95.5 413 PRO B C 1
ATOM 9322 O O . PRO B 1 413 ? 19.953 -26.906 -15.703 1 95.5 413 PRO B O 1
ATOM 9325 N N . LEU B 1 414 ? 19.312 -28.516 -17.078 1 96.94 414 LEU B N 1
ATOM 9326 C CA . LEU B 1 414 ? 20.094 -27.953 -18.188 1 96.94 414 LEU B CA 1
ATOM 9327 C C . LEU B 1 414 ? 19.219 -27.062 -19.047 1 96.94 414 LEU B C 1
ATOM 9329 O O . LEU B 1 414 ? 19.656 -26.562 -20.094 1 96.94 414 LEU B O 1
ATOM 9333 N N . LEU B 1 415 ? 17.953 -26.828 -18.672 1 95.12 415 LEU B N 1
ATOM 9334 C CA . LEU B 1 415 ? 17.109 -25.875 -19.375 1 95.12 415 LEU B CA 1
ATOM 9335 C C . LEU B 1 415 ? 17.641 -24.453 -19.203 1 95.12 415 LEU B C 1
ATOM 9337 O O . LEU B 1 415 ? 18.078 -24.078 -18.109 1 95.12 415 LEU B O 1
ATOM 9341 N N . ARG B 1 416 ? 17.5 -23.703 -20.266 1 92.56 416 ARG B N 1
ATOM 9342 C CA . ARG B 1 416 ? 17.875 -22.297 -20.141 1 92.56 416 ARG B CA 1
ATOM 9343 C C . ARG B 1 416 ? 16.891 -21.531 -19.266 1 92.56 416 ARG B C 1
ATOM 9345 O O . ARG B 1 416 ? 15.68 -21.672 -19.422 1 92.56 416 ARG B O 1
ATOM 9352 N N . SER B 1 417 ? 17.484 -20.672 -18.438 1 84.75 417 SER B N 1
ATOM 9353 C CA . SER B 1 417 ? 16.656 -19.984 -17.453 1 84.75 417 SER B CA 1
ATOM 9354 C C . SER B 1 417 ? 16.109 -18.672 -18 1 84.75 417 SER B C 1
ATOM 9356 O O . SER B 1 417 ? 15.148 -18.125 -17.453 1 84.75 417 SER B O 1
ATOM 9358 N N . ASP B 1 418 ? 16.688 -18.062 -19 1 82.38 418 ASP B N 1
ATOM 9359 C CA . ASP B 1 418 ? 16.297 -16.75 -19.516 1 82.38 418 ASP B CA 1
ATOM 9360 C C . ASP B 1 418 ? 15.125 -16.859 -20.484 1 82.38 418 ASP B C 1
ATOM 9362 O O . ASP B 1 418 ? 14.594 -15.844 -20.938 1 82.38 418 ASP B O 1
ATOM 9366 N N . ILE B 1 419 ? 14.758 -18.125 -20.719 1 84.12 419 ILE B N 1
ATOM 9367 C CA . ILE B 1 419 ? 13.625 -18.375 -21.609 1 84.12 419 ILE B CA 1
ATOM 9368 C C . ILE B 1 419 ? 12.57 -19.203 -20.859 1 84.12 419 ILE B C 1
ATOM 9370 O O . ILE B 1 419 ? 12.898 -20.172 -20.172 1 84.12 419 ILE B O 1
ATOM 9374 N N . VAL B 1 420 ? 11.352 -18.797 -21.062 1 82.94 420 VAL B N 1
ATOM 9375 C CA . VAL B 1 420 ? 10.266 -19.547 -20.438 1 82.94 420 VAL B CA 1
ATOM 9376 C C . VAL B 1 420 ? 10.094 -20.891 -21.141 1 82.94 420 VAL B C 1
ATOM 9378 O O . VAL B 1 420 ? 9.906 -20.938 -22.359 1 82.94 420 VAL B O 1
ATOM 9381 N N . TYR B 1 421 ? 10.242 -21.938 -20.422 1 90.56 421 TYR B N 1
ATOM 9382 C CA . TYR B 1 421 ? 10.094 -23.281 -20.969 1 90.56 421 TYR B CA 1
ATOM 9383 C C . TYR B 1 421 ? 8.617 -23.688 -21.047 1 90.56 421 TYR B C 1
ATOM 9385 O O . TYR B 1 421 ? 7.898 -23.609 -20.047 1 90.56 421 TYR B O 1
ATOM 9393 N N . ARG B 1 422 ? 8.211 -24.062 -22.188 1 88.56 422 ARG B N 1
ATOM 9394 C CA . ARG B 1 422 ? 6.914 -24.672 -22.469 1 88.56 422 ARG B CA 1
ATOM 9395 C C . ARG B 1 422 ? 7.078 -26.016 -23.156 1 88.56 422 ARG B C 1
ATOM 9397 O O . ARG B 1 422 ? 7.547 -26.078 -24.297 1 88.56 422 ARG B O 1
ATOM 9404 N N . PRO B 1 423 ? 6.672 -26.984 -22.5 1 92.06 423 PRO B N 1
ATOM 9405 C CA . PRO B 1 423 ? 6.918 -28.312 -23.078 1 92.06 423 PRO B CA 1
ATOM 9406 C C . PRO B 1 423 ? 6.16 -28.531 -24.391 1 92.06 423 PRO B C 1
ATOM 9408 O O . PRO B 1 423 ? 6.727 -29.031 -25.359 1 92.06 423 PRO B O 1
ATOM 9411 N N . ASP B 1 424 ? 4.895 -28.109 -24.438 1 92.94 424 ASP B N 1
ATOM 9412 C CA . ASP B 1 424 ? 4.02 -28.438 -25.562 1 92.94 424 ASP B CA 1
ATOM 9413 C C . ASP B 1 424 ? 4.191 -27.438 -26.703 1 92.94 424 ASP B C 1
ATOM 9415 O O . ASP B 1 424 ? 4.199 -26.219 -26.484 1 92.94 424 ASP B O 1
ATOM 9419 N N . THR B 1 425 ? 4.273 -27.922 -27.828 1 91.75 425 THR B N 1
ATOM 9420 C CA . THR B 1 425 ? 4.48 -27.094 -29 1 91.75 425 THR B CA 1
ATOM 9421 C C . THR B 1 425 ? 3.178 -26.406 -29.422 1 91.75 425 THR B C 1
ATOM 9423 O O . THR B 1 425 ? 3.193 -25.281 -29.938 1 91.75 425 THR B O 1
ATOM 9426 N N . VAL B 1 426 ? 2.092 -27.109 -29.203 1 90.56 426 VAL B N 1
ATOM 9427 C CA . VAL B 1 426 ? 0.796 -26.578 -29.609 1 90.56 426 VAL B CA 1
ATOM 9428 C C . VAL B 1 426 ? -0.158 -26.562 -28.422 1 90.56 426 VAL B C 1
ATOM 9430 O O . VAL B 1 426 ? -0.235 -27.531 -27.672 1 90.56 426 VAL B O 1
ATOM 9433 N N . SER B 1 427 ? -0.841 -25.484 -28.281 1 89.38 427 SER B N 1
ATOM 9434 C CA . SER B 1 427 ? -1.898 -25.391 -27.266 1 89.38 427 SER B CA 1
ATOM 9435 C C . SER B 1 427 ? -3.271 -25.609 -27.891 1 89.38 427 SER B C 1
ATOM 9437 O O . SER B 1 427 ? -3.697 -24.859 -28.766 1 89.38 427 SER B O 1
ATOM 9439 N N . LEU B 1 428 ? -3.943 -26.547 -27.422 1 93.31 428 LEU B N 1
ATOM 9440 C CA . LEU B 1 428 ? -5.262 -26.859 -27.969 1 93.31 428 LEU B CA 1
ATOM 9441 C C . LEU B 1 428 ? -6.328 -25.969 -27.344 1 93.31 428 LEU B C 1
ATOM 9443 O O . LEU B 1 428 ? -7.441 -25.859 -27.859 1 93.31 428 LEU B O 1
ATOM 9447 N N . ASN B 1 429 ? -5.996 -25.312 -26.266 1 90.69 429 ASN B N 1
ATOM 9448 C CA . ASN B 1 429 ? -6.887 -24.297 -25.703 1 90.69 429 ASN B CA 1
ATOM 9449 C C . ASN B 1 429 ? -7.074 -23.125 -26.656 1 90.69 429 ASN B C 1
ATOM 9451 O O . ASN B 1 429 ? -8.18 -22.578 -26.781 1 90.69 429 ASN B O 1
ATOM 9455 N N . HIS B 1 430 ? -6.035 -22.766 -27.344 1 89.94 430 HIS B N 1
ATOM 9456 C CA . HIS B 1 430 ? -6.02 -21.531 -28.109 1 89.94 430 HIS B CA 1
ATOM 9457 C C . HIS B 1 430 ? -6.039 -21.797 -29.609 1 89.94 430 HIS B C 1
ATOM 9459 O O . HIS B 1 430 ? -6 -20.859 -30.406 1 89.94 430 HIS B O 1
ATOM 9465 N N . ASP B 1 431 ? -6.035 -23.047 -30.016 1 92.06 431 ASP B N 1
ATOM 9466 C CA . ASP B 1 431 ? -6.09 -23.469 -31.406 1 92.06 431 ASP B CA 1
ATOM 9467 C C . ASP B 1 431 ? -7.23 -24.453 -31.641 1 92.06 431 ASP B C 1
ATOM 9469 O O . ASP B 1 431 ? -7.023 -25.672 -31.641 1 92.06 431 ASP B O 1
ATOM 9473 N N . PRO B 1 432 ? -8.383 -23.906 -31.953 1 92.5 432 PRO B N 1
ATOM 9474 C CA . PRO B 1 432 ? -9.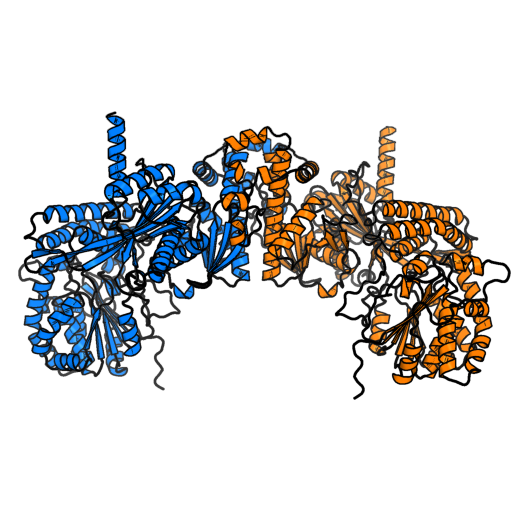562 -24.75 -32.125 1 92.5 432 PRO B CA 1
ATOM 9475 C C . PRO B 1 432 ? -9.414 -25.781 -33.219 1 92.5 432 PRO B C 1
ATOM 9477 O O . PRO B 1 432 ? -9.93 -26.906 -33.125 1 92.5 432 PRO B O 1
ATOM 9480 N N . GLU B 1 433 ? -8.727 -25.375 -34.281 1 92.56 433 GLU B N 1
ATOM 9481 C CA . GLU B 1 433 ? -8.523 -26.312 -35.406 1 92.56 433 GLU B CA 1
ATOM 9482 C C . GLU B 1 433 ? -7.676 -27.5 -34.969 1 92.56 433 GLU B C 1
ATOM 9484 O O . GLU B 1 433 ? -8.016 -28.656 -35.25 1 92.56 433 GLU B O 1
ATOM 9489 N N . ALA B 1 434 ? -6.598 -27.25 -34.375 1 94.06 434 ALA B N 1
ATOM 9490 C CA . ALA B 1 434 ? -5.754 -28.312 -33.844 1 94.06 434 ALA B CA 1
ATOM 9491 C C . ALA B 1 434 ? -6.508 -29.172 -32.844 1 94.06 434 ALA B C 1
ATOM 9493 O O . ALA B 1 434 ? -6.355 -30.391 -32.812 1 94.06 434 ALA B O 1
ATOM 9494 N N . ARG B 1 435 ? -7.285 -28.531 -32 1 94.62 435 ARG B N 1
ATOM 9495 C CA . ARG B 1 435 ? -8.062 -29.234 -30.984 1 94.62 435 ARG B CA 1
ATOM 9496 C C . ARG B 1 435 ? -9.008 -30.25 -31.625 1 94.62 435 ARG B C 1
ATOM 9498 O O . ARG B 1 435 ? -9.039 -31.406 -31.219 1 94.62 435 ARG B O 1
ATOM 9505 N N . GLU B 1 436 ? -9.75 -29.797 -32.594 1 94.88 436 GLU B N 1
ATOM 9506 C CA . GLU B 1 436 ? -10.688 -30.688 -33.25 1 94.88 436 GLU B CA 1
ATOM 9507 C C . GLU B 1 436 ? -9.969 -31.844 -33.938 1 94.88 436 GLU B C 1
ATOM 9509 O O . GLU B 1 436 ? -10.445 -32.969 -33.906 1 94.88 436 GLU B O 1
ATOM 9514 N N . TYR B 1 437 ? -8.93 -31.547 -34.562 1 93.69 437 TYR B N 1
ATOM 9515 C CA . TYR B 1 437 ? -8.156 -32.562 -35.25 1 93.69 437 TYR B CA 1
ATOM 9516 C C . TYR B 1 437 ? -7.691 -33.656 -34.281 1 93.69 437 TYR B C 1
ATOM 9518 O O . TYR B 1 437 ? -7.895 -34.844 -34.531 1 93.69 437 TYR B O 1
ATOM 9526 N N . TRP B 1 438 ? -7.035 -33.281 -33.281 1 93.94 438 TRP B N 1
ATOM 9527 C CA . TRP B 1 438 ? -6.414 -34.25 -32.406 1 93.94 438 TRP B CA 1
ATOM 9528 C C . TRP B 1 438 ? -7.473 -35.031 -31.625 1 93.94 438 TRP B C 1
ATOM 9530 O O . TRP B 1 438 ? -7.312 -36.219 -31.375 1 93.94 438 TRP B O 1
ATOM 9540 N N . ILE B 1 439 ? -8.5 -34.344 -31.156 1 95.75 439 ILE B N 1
ATOM 9541 C CA . ILE B 1 439 ? -9.578 -35.062 -30.484 1 95.75 439 ILE B CA 1
ATOM 9542 C C . ILE B 1 439 ? -10.164 -36.094 -31.422 1 95.75 439 ILE B C 1
ATOM 9544 O O . ILE B 1 439 ? -10.406 -37.25 -31 1 95.75 439 ILE B O 1
ATOM 9548 N N . HIS B 1 440 ? -10.312 -35.719 -32.625 1 94.88 440 HIS B N 1
ATOM 9549 C CA . HIS B 1 440 ? -10.805 -36.656 -33.625 1 94.88 440 HIS B CA 1
ATOM 9550 C C . HIS B 1 440 ? -9.828 -37.812 -33.812 1 94.88 440 HIS B C 1
ATOM 9552 O O . HIS B 1 440 ? -10.242 -38.969 -33.938 1 94.88 440 HIS B O 1
ATOM 9558 N N . CYS B 1 441 ? -8.594 -37.531 -33.906 1 92.19 441 CYS B N 1
ATOM 9559 C CA . CYS B 1 441 ? -7.559 -38.562 -34.031 1 92.19 441 CYS B CA 1
ATOM 9560 C C . CYS B 1 441 ? -7.605 -39.531 -32.844 1 92.19 441 CYS B C 1
ATOM 9562 O O . CYS B 1 441 ? -7.496 -40.75 -33.031 1 92.19 441 CYS B O 1
ATOM 9564 N N . MET B 1 442 ? -7.754 -39 -31.672 1 94.31 442 MET B N 1
ATOM 9565 C CA . MET B 1 442 ? -7.812 -39.844 -30.484 1 94.31 442 MET B CA 1
ATOM 9566 C C . MET B 1 442 ? -9.055 -40.719 -30.5 1 94.31 442 MET B C 1
ATOM 9568 O O . MET B 1 442 ? -8.992 -41.875 -30.125 1 94.31 442 MET B O 1
ATOM 9572 N N . GLU B 1 443 ? -10.156 -40.125 -30.891 1 95.12 443 GLU B N 1
ATOM 9573 C CA . GLU B 1 443 ? -11.398 -40.906 -30.984 1 95.12 443 GLU B CA 1
ATOM 9574 C C . GLU B 1 443 ? -11.25 -42.062 -31.953 1 95.12 443 GLU B C 1
ATOM 9576 O O . GLU B 1 443 ? -11.742 -43.156 -31.672 1 95.12 443 GLU B O 1
ATOM 9581 N N . GLY B 1 444 ? -10.609 -41.812 -33 1 90.62 444 GLY B N 1
ATOM 9582 C CA . GLY B 1 444 ? -10.438 -42.844 -34 1 90.62 444 GLY B CA 1
ATOM 9583 C C . GLY B 1 444 ? -9.43 -43.906 -33.625 1 90.62 444 GLY B C 1
ATOM 9584 O O . GLY B 1 444 ? -9.539 -45.062 -34.062 1 90.62 444 GLY B O 1
ATOM 9585 N N . SER B 1 445 ? -8.484 -43.594 -32.844 1 89.06 445 SER B N 1
ATOM 9586 C CA . SER B 1 445 ? -7.379 -44.5 -32.562 1 89.06 445 SER B CA 1
ATOM 9587 C C . SER B 1 445 ? -7.672 -45.344 -31.312 1 89.06 445 SER B C 1
ATOM 9589 O O . SER B 1 445 ? -6.977 -46.312 -31.047 1 89.06 445 SER B O 1
ATOM 9591 N N . ILE B 1 446 ? -8.688 -45 -30.578 1 93.94 446 ILE B N 1
ATOM 9592 C CA . ILE B 1 446 ? -8.945 -45.656 -29.297 1 93.94 446 ILE B CA 1
ATOM 9593 C C . ILE B 1 446 ? -9.258 -47.125 -29.547 1 93.94 446 ILE B C 1
ATOM 9595 O O . ILE B 1 446 ? -8.906 -48 -28.734 1 93.94 446 ILE B O 1
ATOM 9599 N N . GLU B 1 447 ? -9.859 -47.469 -30.672 1 92.88 447 GLU B N 1
ATOM 9600 C CA . GLU B 1 447 ? -10.203 -48.844 -30.984 1 92.88 447 GLU B CA 1
ATOM 9601 C C . GLU B 1 447 ? -8.953 -49.719 -31.078 1 92.88 447 GLU B C 1
ATOM 9603 O O . GLU B 1 447 ? -8.93 -50.844 -30.578 1 92.88 447 GLU B O 1
ATOM 9608 N N . LYS B 1 448 ? -7.988 -49.25 -31.703 1 89.31 448 LYS B N 1
ATOM 9609 C CA . LYS B 1 448 ? -6.738 -50 -31.844 1 89.31 448 LYS B CA 1
ATOM 9610 C C . LYS B 1 448 ? -6.066 -50.188 -30.5 1 89.31 448 LYS B C 1
ATOM 9612 O O . LYS B 1 448 ? -5.465 -51.25 -30.25 1 89.31 448 LYS B O 1
ATOM 9617 N N . THR B 1 449 ? -6.137 -49.188 -29.703 1 91.44 449 THR B N 1
ATOM 9618 C CA . THR B 1 449 ? -5.578 -49.281 -28.359 1 91.44 449 THR B CA 1
ATOM 9619 C C . THR B 1 449 ? -6.273 -50.406 -27.578 1 91.44 449 THR B C 1
ATOM 9621 O O . THR B 1 449 ? -5.617 -51.156 -26.859 1 91.44 449 THR B O 1
ATOM 9624 N N . ILE B 1 450 ? -7.523 -50.438 -27.75 1 94.19 450 ILE B N 1
ATOM 9625 C CA . ILE B 1 450 ? -8.32 -51.438 -27.031 1 94.19 450 ILE B CA 1
ATOM 9626 C C . ILE B 1 450 ? -7.957 -52.844 -27.516 1 94.19 450 ILE B C 1
ATOM 9628 O O . ILE B 1 450 ? -7.91 -53.781 -26.734 1 94.19 450 ILE B O 1
ATOM 9632 N N . VAL B 1 451 ? -7.746 -53 -28.734 1 93.88 451 VAL B N 1
ATOM 9633 C CA . VAL B 1 451 ? -7.34 -54.281 -29.281 1 93.88 451 VAL B CA 1
ATOM 9634 C C . VAL B 1 451 ? -6.027 -54.719 -28.641 1 93.88 451 VAL B C 1
ATOM 9636 O O . VAL B 1 451 ? -5.883 -55.875 -28.25 1 93.88 451 VAL B O 1
ATOM 9639 N N . LYS B 1 452 ? -5.098 -53.906 -28.562 1 93.5 452 LYS B N 1
ATOM 9640 C CA . LYS B 1 452 ? -3.809 -54.219 -27.953 1 93.5 452 LYS B CA 1
ATOM 9641 C C . LYS B 1 452 ? -3.963 -54.531 -26.469 1 93.5 452 LYS B C 1
ATOM 9643 O O . LYS B 1 452 ? -3.27 -55.406 -25.938 1 93.5 452 LYS B O 1
ATOM 9648 N N . ALA B 1 453 ? -4.832 -53.781 -25.828 1 95.31 453 ALA B N 1
ATOM 9649 C CA . ALA B 1 453 ? -5.098 -54.062 -24.422 1 95.31 453 ALA B CA 1
ATOM 9650 C C . ALA B 1 453 ? -5.645 -55.469 -24.203 1 95.31 453 ALA B C 1
ATOM 9652 O O . ALA B 1 453 ? -5.184 -56.188 -23.328 1 95.31 453 ALA B O 1
ATOM 9653 N N . VAL B 1 454 ? -6.582 -55.812 -25.047 1 96.38 454 VAL B N 1
ATOM 9654 C CA . VAL B 1 454 ? -7.18 -57.156 -24.953 1 96.38 454 VAL B CA 1
ATOM 9655 C C . VAL B 1 454 ? -6.121 -58.219 -25.234 1 96.38 454 VAL B C 1
ATOM 9657 O O . VAL B 1 454 ? -6.035 -59.219 -24.516 1 96.38 454 VAL B O 1
ATOM 9660 N N . GLU B 1 455 ? -5.309 -57.969 -26.234 1 94.88 455 GLU B N 1
ATOM 9661 C CA . GLU B 1 455 ? -4.246 -58.906 -26.594 1 94.88 455 GLU B CA 1
ATOM 9662 C C . GLU B 1 455 ? -3.264 -59.094 -25.453 1 94.88 455 GLU B C 1
ATOM 9664 O O . GLU B 1 455 ? -2.73 -60.188 -25.25 1 94.88 455 GLU B O 1
ATOM 9669 N N . SER B 1 456 ? -2.973 -58.156 -24.719 1 95.31 456 SER B N 1
ATOM 9670 C CA . SER B 1 456 ? -1.979 -58.188 -23.641 1 95.31 456 SER B CA 1
ATOM 9671 C C . SER B 1 456 ? -2.443 -59.062 -22.484 1 95.31 456 SER B C 1
ATOM 9673 O O . SER B 1 456 ? -1.623 -59.625 -21.734 1 95.31 456 SER B O 1
ATOM 9675 N N . GLN B 1 457 ? -3.744 -59.219 -22.359 1 96 457 GLN B N 1
ATOM 9676 C CA . GLN B 1 457 ? -4.301 -60 -21.266 1 96 457 GLN B CA 1
ATOM 9677 C C . GLN B 1 457 ? -5.391 -60.938 -21.75 1 96 457 GLN B C 1
ATOM 9679 O O . GLN B 1 457 ? -6.453 -61.062 -21.141 1 96 457 GLN B O 1
ATOM 9684 N N . LEU B 1 458 ? -5.145 -61.531 -22.812 1 94.81 458 LEU B N 1
ATOM 9685 C CA . LEU B 1 458 ? -6.113 -62.375 -23.531 1 94.81 458 LEU B CA 1
ATOM 9686 C C . LEU B 1 458 ? -6.602 -63.531 -22.656 1 94.81 458 LEU B C 1
ATOM 9688 O O . LEU B 1 458 ? -7.73 -64 -22.812 1 94.81 458 LEU B O 1
ATOM 9692 N N . ASN B 1 459 ? -5.848 -63.969 -21.656 1 95.25 459 ASN B N 1
ATOM 9693 C CA . ASN B 1 459 ? -6.168 -65.125 -20.828 1 95.25 459 ASN B CA 1
ATOM 9694 C C . ASN B 1 459 ? -6.953 -64.75 -19.578 1 95.25 459 ASN B C 1
ATOM 9696 O O . ASN B 1 459 ? -7.234 -65.562 -18.719 1 95.25 459 ASN B O 1
ATOM 9700 N N . CYS B 1 460 ? -7.34 -63.469 -19.5 1 94 460 CYS B N 1
ATOM 9701 C CA . CYS B 1 460 ? -8.211 -63 -18.422 1 94 460 CYS B CA 1
ATOM 9702 C C . CYS B 1 460 ? -9.664 -63 -18.859 1 94 460 CYS B C 1
ATOM 9704 O O . CYS B 1 460 ? -9.984 -62.562 -19.969 1 94 460 CYS B O 1
ATOM 9706 N N . ALA B 1 461 ? -10.57 -63.438 -18.047 1 93.19 461 ALA B N 1
ATOM 9707 C CA . ALA B 1 461 ? -11.977 -63.656 -18.391 1 93.19 461 ALA B CA 1
ATOM 9708 C C . ALA B 1 461 ? -12.688 -62.312 -18.625 1 93.19 461 ALA B C 1
ATOM 9710 O O . ALA B 1 461 ? -13.547 -62.219 -19.5 1 93.19 461 ALA B O 1
ATOM 9711 N N . ASP B 1 462 ? -12.328 -61.312 -17.953 1 94.5 462 ASP B N 1
ATOM 9712 C CA . ASP B 1 462 ? -13.086 -60.062 -17.984 1 94.5 462 ASP B CA 1
ATOM 9713 C C . ASP B 1 462 ? -12.383 -59 -18.859 1 94.5 462 ASP B C 1
ATOM 9715 O O . ASP B 1 462 ? -12.711 -57.812 -18.797 1 94.5 462 ASP B O 1
ATOM 9719 N N . VAL B 1 463 ? -11.438 -59.406 -19.641 1 96 463 VAL B N 1
ATOM 9720 C CA . VAL B 1 463 ? -10.539 -58.5 -20.328 1 96 463 VAL B CA 1
ATOM 9721 C C . VAL B 1 463 ? -11.336 -57.656 -21.328 1 96 463 VAL B C 1
ATOM 9723 O O . VAL B 1 463 ? -11.102 -56.438 -21.469 1 96 463 VAL B O 1
ATOM 9726 N N . ARG B 1 464 ? -12.297 -58.156 -22.031 1 96.31 464 ARG B N 1
ATOM 9727 C CA . ARG B 1 464 ? -13.055 -57.469 -23.062 1 96.31 464 ARG B CA 1
ATOM 9728 C C . ARG B 1 464 ? -13.953 -56.375 -22.453 1 96.31 464 ARG B C 1
ATOM 9730 O O . ARG B 1 464 ? -14.07 -55.281 -22.984 1 96.31 464 ARG B O 1
ATOM 9737 N N . GLN B 1 465 ? -14.57 -56.781 -21.391 1 96.62 465 GLN B N 1
ATOM 9738 C CA . GLN B 1 465 ? -15.422 -55.812 -20.703 1 96.62 465 GLN B CA 1
ATOM 9739 C C . GLN B 1 465 ? -14.609 -54.625 -20.172 1 96.62 465 GLN B C 1
ATOM 9741 O O . GLN B 1 465 ? -15.031 -53.469 -20.297 1 96.62 465 GLN B O 1
ATOM 9746 N N . ARG B 1 466 ? -13.508 -54.875 -19.594 1 96 466 ARG B N 1
ATOM 9747 C CA . ARG B 1 466 ? -12.641 -53.812 -19.078 1 96 466 ARG B CA 1
ATOM 9748 C C . ARG B 1 466 ? -12.156 -52.938 -20.203 1 96 466 ARG B C 1
ATOM 9750 O O . ARG B 1 466 ? -12.117 -51.688 -20.062 1 96 466 ARG B O 1
ATOM 9757 N N . ALA B 1 467 ? -11.797 -53.5 -21.281 1 96.69 467 ALA B N 1
ATOM 9758 C CA . ALA B 1 467 ? -11.32 -52.75 -22.438 1 96.69 467 ALA B CA 1
ATOM 9759 C C . ALA B 1 467 ? -12.414 -51.844 -22.984 1 96.69 467 ALA B C 1
ATOM 9761 O O . ALA B 1 467 ? -12.148 -50.719 -23.375 1 96.69 467 ALA B O 1
ATOM 9762 N N . GLU B 1 468 ? -13.602 -52.312 -22.984 1 96.81 468 GLU B N 1
ATOM 9763 C CA . GLU B 1 468 ? -14.727 -51.5 -23.438 1 96.81 468 GLU B CA 1
ATOM 9764 C C . GLU B 1 468 ? -14.969 -50.344 -22.484 1 96.81 468 GLU B C 1
ATOM 9766 O O . GLU B 1 468 ? -15.422 -49.281 -22.922 1 96.81 468 GLU B O 1
ATOM 9771 N N . ASN B 1 469 ? -14.812 -50.594 -21.281 1 96.06 469 ASN B N 1
ATOM 9772 C CA . ASN B 1 469 ? -14.938 -49.5 -20.297 1 96.06 469 ASN B CA 1
ATOM 9773 C C . ASN B 1 469 ? -13.891 -48.438 -20.531 1 96.06 469 ASN B C 1
ATOM 9775 O O . ASN B 1 469 ? -14.164 -47.25 -20.328 1 96.06 469 ASN B O 1
ATOM 9779 N N . VAL B 1 470 ? -12.672 -48.844 -20.906 1 96.81 470 VAL B N 1
ATOM 9780 C CA . VAL B 1 470 ? -11.625 -47.875 -21.219 1 96.81 470 VAL B CA 1
ATOM 9781 C C . VAL B 1 470 ? -12.086 -46.969 -22.375 1 96.81 470 VAL B C 1
ATOM 9783 O O . VAL B 1 470 ? -11.984 -45.75 -22.281 1 96.81 470 VAL B O 1
ATOM 9786 N N . LYS B 1 471 ? -12.594 -47.594 -23.375 1 97.12 471 LYS B N 1
ATOM 9787 C CA . LYS B 1 471 ? -13.039 -46.875 -24.562 1 97.12 471 LYS B CA 1
ATOM 9788 C C . LYS B 1 471 ? -14.156 -45.906 -24.203 1 97.12 471 LYS B C 1
ATOM 9790 O O . LYS B 1 471 ? -14.094 -44.719 -24.562 1 97.12 471 LYS B O 1
ATOM 9795 N N . ARG B 1 472 ? -15.094 -46.344 -23.5 1 95.81 472 ARG B N 1
ATOM 9796 C CA . ARG B 1 472 ? -16.25 -45.5 -23.141 1 95.81 472 ARG B CA 1
ATOM 9797 C C . ARG B 1 472 ? -15.812 -44.312 -22.312 1 95.81 472 ARG B C 1
ATOM 9799 O O . ARG B 1 472 ? -16.203 -43.188 -22.594 1 95.81 472 ARG B O 1
ATOM 9806 N N . LYS B 1 473 ? -15.062 -44.562 -21.312 1 93.75 473 LYS B N 1
ATOM 9807 C CA . LYS B 1 473 ? -14.641 -43.469 -20.422 1 93.75 473 LYS B CA 1
ATOM 9808 C C . LYS B 1 473 ? -13.766 -42.469 -21.156 1 93.75 473 LYS B C 1
ATOM 9810 O O . LYS B 1 473 ? -13.891 -41.25 -20.938 1 93.75 473 LYS B O 1
ATOM 9815 N N . TYR B 1 474 ? -12.852 -42.938 -21.953 1 95.62 474 TYR B N 1
ATOM 9816 C CA . TYR B 1 474 ? -11.984 -42.031 -22.703 1 95.62 474 TYR B CA 1
ATOM 9817 C C . TYR B 1 474 ? -12.797 -41.156 -23.625 1 95.62 474 TYR B C 1
ATOM 9819 O O . TYR B 1 474 ? -12.555 -39.938 -23.703 1 95.62 474 TYR B O 1
ATOM 9827 N N . LEU B 1 475 ? -13.734 -41.75 -24.312 1 95.69 475 LEU B N 1
ATOM 9828 C CA . LEU B 1 475 ? -14.578 -41 -25.234 1 95.69 475 LEU B CA 1
ATOM 9829 C C . LEU B 1 475 ? -15.406 -39.938 -24.5 1 95.69 475 LEU B C 1
ATOM 9831 O O . LEU B 1 475 ? -15.641 -38.844 -25.016 1 95.69 475 LEU B O 1
ATOM 9835 N N . GLU B 1 476 ? -15.828 -40.25 -23.344 1 91.31 476 GLU B N 1
ATOM 9836 C CA . GLU B 1 476 ? -16.578 -39.312 -22.516 1 91.31 476 GLU B CA 1
ATOM 9837 C C . GLU B 1 476 ? -15.727 -38.094 -22.172 1 91.31 476 GLU B C 1
ATOM 9839 O O . GLU B 1 476 ? -16.203 -36.969 -22.219 1 91.31 476 GLU B O 1
ATOM 9844 N N . HIS B 1 477 ? -14.523 -38.312 -21.781 1 91.62 477 HIS B N 1
ATOM 9845 C CA . HIS B 1 477 ? -13.633 -37.219 -21.438 1 91.62 477 HIS B CA 1
ATOM 9846 C C . HIS B 1 477 ? -13.312 -36.375 -22.656 1 91.62 477 HIS B C 1
ATOM 9848 O O . HIS B 1 477 ? -13.172 -35.156 -22.562 1 91.62 477 HIS B O 1
ATOM 9854 N N . LEU B 1 478 ? -13.117 -37.031 -23.797 1 94.06 478 LEU B N 1
ATOM 9855 C CA . LEU B 1 478 ? -12.844 -36.281 -25.031 1 94.06 478 LEU B CA 1
ATOM 9856 C C . LEU B 1 478 ? -14.008 -35.375 -25.391 1 94.06 478 LEU B C 1
ATOM 9858 O O . LEU B 1 478 ? -13.805 -34.281 -25.906 1 94.06 478 LEU B O 1
ATOM 9862 N N . LYS B 1 479 ? -15.195 -35.812 -25.109 1 91.56 479 LYS B N 1
ATOM 9863 C CA . LYS B 1 479 ? -16.375 -35 -25.344 1 91.56 479 LYS B CA 1
ATOM 9864 C C . LYS B 1 479 ? -16.359 -33.75 -24.469 1 91.56 479 LYS B C 1
ATOM 9866 O O . LYS B 1 479 ? -16.688 -32.656 -24.938 1 91.56 479 LYS B O 1
ATOM 9871 N N . ILE B 1 480 ? -16.031 -33.938 -23.25 1 87.81 480 ILE B N 1
ATOM 9872 C CA . ILE B 1 480 ? -15.922 -32.844 -22.312 1 87.81 480 ILE B CA 1
ATOM 9873 C C . ILE B 1 480 ? -14.891 -31.828 -22.828 1 87.81 480 ILE B C 1
ATOM 9875 O O . ILE B 1 480 ? -15.141 -30.625 -22.828 1 87.81 480 ILE B O 1
ATOM 9879 N N . LEU B 1 481 ? -13.75 -32.312 -23.281 1 89.62 481 LEU B N 1
ATOM 9880 C CA . LEU B 1 481 ? -12.633 -31.469 -23.688 1 89.62 481 LEU B CA 1
ATOM 9881 C C . LEU B 1 481 ? -12.961 -30.75 -25 1 89.62 481 LEU B C 1
ATOM 9883 O O . LEU B 1 481 ? -12.438 -29.672 -25.25 1 89.62 481 LEU B O 1
ATOM 9887 N N . ARG B 1 482 ? -13.812 -31.375 -25.781 1 89.75 482 ARG B N 1
ATOM 9888 C CA . ARG B 1 482 ? -14.258 -30.719 -27 1 89.75 482 ARG B CA 1
ATOM 9889 C C . ARG B 1 482 ? -15.102 -29.484 -26.703 1 89.75 482 ARG B C 1
ATOM 9891 O O . ARG B 1 482 ? -14.945 -28.453 -27.344 1 89.75 482 ARG B O 1
ATOM 9898 N N . GLU B 1 483 ? -15.867 -29.625 -25.703 1 85.31 483 GLU B N 1
ATOM 9899 C CA . GLU B 1 483 ? -16.766 -28.531 -25.328 1 85.31 483 GLU B CA 1
ATOM 9900 C C . GLU B 1 483 ? -16.047 -27.516 -24.453 1 85.31 483 GLU B C 1
ATOM 9902 O O . GLU B 1 483 ? -16.297 -26.312 -24.562 1 85.31 483 GLU B O 1
ATOM 9907 N N . LYS B 1 484 ? -15.242 -28.047 -23.578 1 86.62 484 LYS B N 1
ATOM 9908 C CA . LYS B 1 484 ? -14.5 -27.219 -22.625 1 86.62 484 LYS B CA 1
ATOM 9909 C C . LYS B 1 484 ? -13.023 -27.609 -22.594 1 86.62 484 LYS B C 1
ATOM 9911 O O . LYS B 1 484 ? -12.57 -28.281 -21.672 1 86.62 484 LYS B O 1
ATOM 9916 N N . PRO B 1 485 ? -12.312 -26.984 -23.453 1 87 485 PRO B N 1
ATOM 9917 C CA . PRO B 1 485 ? -10.922 -27.406 -23.594 1 87 485 PRO B CA 1
ATOM 9918 C C . PRO B 1 485 ? -10.094 -27.141 -22.328 1 87 485 PRO B C 1
ATOM 9920 O O . PRO B 1 485 ? -9.062 -27.781 -22.125 1 87 485 PRO B O 1
ATOM 9923 N N . PHE B 1 486 ? -10.57 -26.219 -21.469 1 86 486 PHE B N 1
ATOM 9924 C CA . PHE B 1 486 ? -9.797 -25.859 -20.297 1 86 486 PHE B CA 1
ATOM 9925 C C . PHE B 1 486 ? -10.266 -26.656 -19.078 1 86 486 PHE B C 1
ATOM 9927 O O . PHE B 1 486 ? -9.867 -26.375 -17.953 1 86 486 PHE B O 1
ATOM 9934 N N . ALA B 1 487 ? -11.047 -27.688 -19.219 1 82.19 487 ALA B N 1
ATOM 9935 C CA . ALA B 1 487 ? -11.68 -28.438 -18.141 1 82.19 487 ALA B CA 1
ATOM 9936 C C . ALA B 1 487 ? -10.641 -29.016 -17.188 1 82.19 487 ALA B C 1
ATOM 9938 O O . ALA B 1 487 ? -10.875 -29.109 -15.977 1 82.19 487 ALA B O 1
ATOM 9939 N N . TYR B 1 488 ? -9.523 -29.453 -17.719 1 81.62 488 TYR B N 1
ATOM 9940 C CA . TYR B 1 488 ? -8.477 -30.031 -16.891 1 81.62 488 TYR B CA 1
ATOM 9941 C C . TYR B 1 488 ? -7.203 -29.203 -16.938 1 81.62 488 TYR B C 1
ATOM 9943 O O . TYR B 1 488 ? -6.102 -29.734 -16.766 1 81.62 488 TYR B O 1
ATOM 9951 N N . GLY B 1 489 ? -7.348 -27.922 -17.281 1 84.94 489 GLY B N 1
ATOM 9952 C CA . GLY B 1 489 ? -6.203 -27.047 -17.469 1 84.94 489 GLY B CA 1
ATOM 9953 C C . GLY B 1 489 ? -5.797 -26.859 -18.922 1 84.94 489 GLY B C 1
ATOM 9954 O O . GLY B 1 489 ? -6.641 -26.578 -19.766 1 84.94 489 GLY B O 1
ATOM 9955 N N . CYS B 1 490 ? -4.535 -27.109 -19.125 1 86.88 490 CYS B N 1
ATOM 9956 C CA . CYS B 1 490 ? -4.059 -27.016 -20.5 1 86.88 490 CYS B CA 1
ATOM 9957 C C . CYS B 1 490 ? -4.496 -28.219 -21.312 1 86.88 490 CYS B C 1
ATOM 9959 O O . CYS B 1 490 ? -4.324 -29.359 -20.875 1 86.88 490 CYS B O 1
ATOM 9961 N N . CYS B 1 491 ? -5.137 -27.938 -22.391 1 90.75 491 CYS B N 1
ATOM 9962 C CA . CYS B 1 491 ? -5.438 -28.984 -23.359 1 90.75 491 CYS B CA 1
ATOM 9963 C C . CYS B 1 491 ? -4.363 -29.062 -24.438 1 90.75 491 CYS B C 1
ATOM 9965 O O . CYS B 1 491 ? -4.07 -28.062 -25.094 1 90.75 491 CYS B O 1
ATOM 9967 N N . ASN B 1 492 ? -3.723 -30.156 -24.484 1 92.5 492 ASN B N 1
ATOM 9968 C CA . ASN B 1 492 ? -2.68 -30.438 -25.469 1 92.5 492 ASN B CA 1
ATOM 9969 C C . ASN B 1 492 ? -2.596 -31.922 -25.797 1 92.5 492 ASN B C 1
ATOM 9971 O O . ASN B 1 492 ? -3.332 -32.719 -25.219 1 92.5 492 ASN B O 1
ATOM 9975 N N . VAL B 1 493 ? -1.753 -32.281 -26.719 1 93.25 493 VAL B N 1
ATOM 9976 C CA . VAL B 1 493 ? -1.623 -33.656 -27.172 1 93.25 493 VAL B CA 1
ATOM 9977 C C . VAL B 1 493 ? -1.112 -34.531 -26.016 1 93.25 493 VAL B C 1
ATOM 9979 O O . VAL B 1 493 ? -1.613 -35.625 -25.797 1 93.25 493 VAL B O 1
ATOM 9982 N N . ARG B 1 494 ? -0.212 -34.031 -25.312 1 93.06 494 ARG B N 1
ATOM 9983 C CA . ARG B 1 494 ? 0.372 -34.75 -24.188 1 93.06 494 ARG B CA 1
ATOM 9984 C C . ARG B 1 494 ? -0.696 -35.156 -23.172 1 93.06 494 ARG B C 1
ATOM 9986 O O . ARG B 1 494 ? -0.772 -36.312 -22.75 1 93.06 494 ARG B O 1
ATOM 9993 N N . ASN B 1 495 ? -1.519 -34.25 -22.812 1 91.88 495 ASN B N 1
ATOM 9994 C CA . ASN B 1 495 ? -2.535 -34.5 -21.797 1 91.88 495 ASN B CA 1
ATOM 9995 C C . ASN B 1 495 ? -3.594 -35.469 -22.281 1 91.88 495 ASN B C 1
ATOM 9997 O O . ASN B 1 495 ? -4.137 -36.25 -21.5 1 91.88 495 ASN B O 1
ATOM 10001 N N . LEU B 1 496 ? -3.895 -35.375 -23.578 1 93.88 496 LEU B N 1
ATOM 10002 C CA . LEU B 1 496 ? -4.836 -36.344 -24.141 1 93.88 496 LEU B CA 1
ATOM 10003 C C . LEU B 1 496 ? -4.285 -37.75 -24.062 1 93.88 496 LEU B C 1
ATOM 10005 O O . LEU B 1 496 ? -5.012 -38.688 -23.734 1 93.88 496 LEU B O 1
ATOM 10009 N N . LEU B 1 497 ? -3.039 -37.875 -24.391 1 93.56 497 LEU B N 1
ATOM 10010 C CA . LEU B 1 497 ? -2.383 -39.188 -24.344 1 93.56 497 LEU B CA 1
ATOM 10011 C C . LEU B 1 497 ? -2.238 -39.656 -22.906 1 93.56 497 LEU B C 1
ATOM 10013 O O . LEU B 1 497 ? -2.422 -40.844 -22.625 1 93.56 497 LEU B O 1
ATOM 10017 N N . ASP B 1 498 ? -1.904 -38.781 -22.031 1 92.25 498 ASP B N 1
ATOM 10018 C CA . ASP B 1 498 ? -1.788 -39.125 -20.609 1 92.25 498 ASP B CA 1
ATOM 10019 C C . ASP B 1 498 ? -3.129 -39.594 -20.047 1 92.25 498 ASP B C 1
ATOM 10021 O O . ASP B 1 498 ? -3.176 -40.5 -19.234 1 92.25 498 ASP B O 1
ATOM 10025 N N . LEU B 1 499 ? -4.152 -38.844 -20.406 1 93.12 499 LEU B N 1
ATOM 10026 C CA . LEU B 1 499 ? -5.492 -39.25 -19.984 1 93.12 499 LEU B CA 1
ATOM 10027 C C . LEU B 1 499 ? -5.793 -40.688 -20.406 1 93.12 499 LEU B C 1
ATOM 10029 O O . LEU B 1 499 ? -6.336 -41.469 -19.625 1 93.12 499 LEU B O 1
ATOM 10033 N N . ARG B 1 500 ? -5.488 -41.062 -21.609 1 94.56 500 ARG B N 1
ATOM 10034 C CA . ARG B 1 500 ? -5.695 -42.406 -22.109 1 94.56 500 ARG B CA 1
ATOM 10035 C C . ARG B 1 500 ? -4.945 -43.438 -21.25 1 94.56 500 ARG B C 1
ATOM 10037 O O . ARG B 1 500 ? -5.5 -44.469 -20.875 1 94.56 500 ARG B O 1
ATOM 10044 N N . GLU B 1 501 ? -3.67 -43.125 -20.953 1 93.19 501 GLU B N 1
ATOM 10045 C CA . GLU B 1 501 ? -2.859 -44.031 -20.141 1 93.19 501 GLU B CA 1
ATOM 10046 C C . GLU B 1 501 ? -3.453 -44.188 -18.734 1 93.19 501 GLU B C 1
ATOM 10048 O O . GLU B 1 501 ? -3.451 -45.281 -18.188 1 93.19 501 GLU B O 1
ATOM 10053 N N . GLN B 1 502 ? -3.918 -43.125 -18.156 1 92 502 GLN B N 1
ATOM 10054 C CA . GLN B 1 502 ? -4.516 -43.188 -16.828 1 92 502 GLN B CA 1
ATOM 10055 C C . GLN B 1 502 ? -5.762 -44.062 -16.812 1 92 502 GLN B C 1
ATOM 10057 O O . GLN B 1 502 ? -5.977 -44.844 -15.875 1 92 502 GLN B O 1
ATOM 10062 N N . ILE B 1 503 ? -6.543 -43.906 -17.859 1 94.06 503 ILE B N 1
ATOM 10063 C CA . ILE B 1 503 ? -7.777 -44.656 -17.938 1 94.06 503 ILE B CA 1
ATOM 10064 C C . ILE B 1 503 ? -7.445 -46.156 -18.141 1 94.06 503 ILE B C 1
ATOM 10066 O O . ILE B 1 503 ? -8.078 -47.031 -17.547 1 94.06 503 ILE B O 1
ATOM 10070 N N . LEU B 1 504 ? -6.469 -46.469 -18.984 1 94.88 504 LEU B N 1
ATOM 10071 C CA . LEU B 1 504 ? -6.004 -47.844 -19.141 1 94.88 504 LEU B CA 1
ATOM 10072 C C . LEU B 1 504 ? -5.602 -48.438 -17.797 1 94.88 504 LEU B C 1
ATOM 10074 O O . LEU B 1 504 ? -6.016 -49.562 -17.469 1 94.88 504 LEU B O 1
ATOM 10078 N N . ASN B 1 505 ? -4.871 -47.688 -17.047 1 91.38 505 ASN B N 1
ATOM 10079 C CA . ASN B 1 505 ? -4.426 -48.156 -15.75 1 91.38 505 ASN B CA 1
ATOM 10080 C C . ASN B 1 505 ? -5.598 -48.344 -14.789 1 91.38 505 ASN B C 1
ATOM 10082 O O . ASN B 1 505 ? -5.594 -49.281 -13.977 1 91.38 505 ASN B O 1
ATOM 10086 N N . GLN B 1 506 ? -6.523 -47.406 -14.883 1 89.69 506 GLN B N 1
ATOM 10087 C CA . GLN B 1 506 ? -7.699 -47.5 -14.023 1 89.69 506 GLN B CA 1
ATOM 10088 C C . GLN B 1 506 ? -8.453 -48.812 -14.234 1 89.69 506 GLN B C 1
ATOM 10090 O O . GLN B 1 506 ? -9.023 -49.344 -13.297 1 89.69 506 GLN B O 1
ATOM 10095 N N . PHE B 1 507 ? -8.438 -49.25 -15.461 1 92.81 507 PHE B N 1
ATOM 10096 C CA . PHE B 1 507 ? -9.141 -50.5 -15.766 1 92.81 507 PHE B CA 1
ATOM 10097 C C . PHE B 1 507 ? -8.164 -51.656 -15.844 1 92.81 507 PHE B C 1
ATOM 10099 O O . PHE B 1 507 ? -8.406 -52.625 -16.578 1 92.81 507 PHE B O 1
ATOM 10106 N N . LEU B 1 508 ? -7.031 -51.5 -15.305 1 92.12 508 LEU B N 1
ATOM 10107 C CA . LEU B 1 508 ? -6.086 -52.562 -14.938 1 92.12 508 LEU B CA 1
ATOM 10108 C C . LEU B 1 508 ? -5.273 -53 -16.141 1 92.12 508 LEU B C 1
ATOM 10110 O O . LEU B 1 508 ? -4.906 -54.188 -16.25 1 92.12 508 LEU B O 1
ATOM 10114 N N . PHE B 1 509 ? -5.129 -52.188 -17.062 1 94.56 509 PHE B N 1
ATOM 10115 C CA . PHE B 1 509 ? -4.191 -52.406 -18.156 1 94.56 509 PHE B CA 1
ATOM 10116 C C . PHE B 1 509 ? -2.928 -51.562 -17.953 1 94.56 509 PHE B C 1
ATOM 10118 O O . PHE B 1 509 ? -2.779 -50.5 -18.547 1 94.56 509 PHE B O 1
ATOM 10125 N N . ASP B 1 510 ? -1.968 -52.094 -17.172 1 93.06 510 ASP B N 1
ATOM 10126 C CA . ASP B 1 510 ? -0.761 -51.375 -16.828 1 93.06 510 ASP B CA 1
ATOM 10127 C C . ASP B 1 510 ? 0.165 -51.219 -18.031 1 93.06 510 ASP B C 1
ATOM 10129 O O . ASP B 1 510 ? 0.91 -50.25 -18.156 1 93.06 510 ASP B O 1
ATOM 10133 N N . ASP B 1 511 ? 0.209 -52.25 -18.891 1 94.94 511 ASP B N 1
ATOM 10134 C CA . ASP B 1 511 ? 1.031 -52.25 -20.094 1 94.94 511 ASP B CA 1
ATOM 10135 C C . ASP B 1 511 ? 0.33 -53 -21.234 1 94.94 511 ASP B C 1
ATOM 10137 O O . ASP B 1 511 ? 0.589 -54.188 -21.469 1 94.94 511 ASP B O 1
ATOM 10141 N N . ALA B 1 512 ? -0.429 -52.281 -21.969 1 94.19 512 ALA B N 1
ATOM 10142 C CA . ALA B 1 512 ? -1.241 -52.844 -23.031 1 94.19 512 ALA B CA 1
ATOM 10143 C C . ALA B 1 512 ? -0.364 -53.344 -24.172 1 94.19 512 ALA B C 1
ATOM 10145 O O . ALA B 1 512 ? -0.791 -54.188 -24.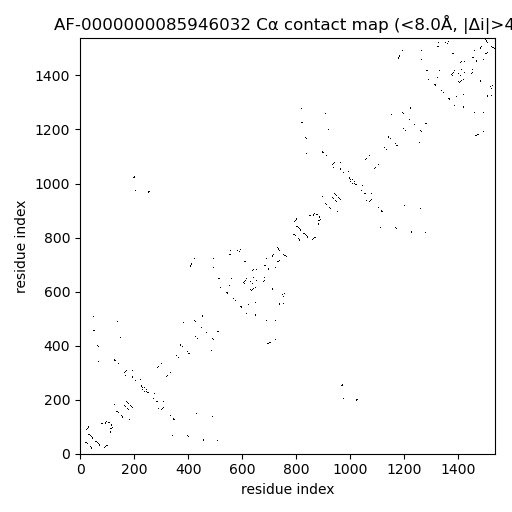969 1 94.19 512 ALA B O 1
ATOM 10146 N N . PHE B 1 513 ? 0.879 -52.906 -24.266 1 94.94 513 PHE B N 1
ATOM 10147 C CA . PHE B 1 513 ? 1.728 -53.25 -25.406 1 94.94 513 PHE B CA 1
ATOM 10148 C C . PHE B 1 513 ? 2.848 -54.188 -25 1 94.94 513 PHE B C 1
ATOM 10150 O O . PHE B 1 513 ? 3.797 -54.406 -25.766 1 94.94 513 PHE B O 1
ATOM 10157 N N . LEU B 1 514 ? 2.73 -54.75 -23.875 1 94.06 514 LEU B N 1
ATOM 10158 C CA . LEU B 1 514 ? 3.801 -55.562 -23.312 1 94.06 514 LEU B CA 1
ATOM 10159 C C . LEU B 1 514 ? 4.219 -56.656 -24.312 1 94.06 514 LEU B C 1
ATOM 10161 O O . LEU B 1 514 ? 5.406 -56.812 -24.594 1 94.06 514 LEU B O 1
ATOM 10165 N N . ASN B 1 515 ? 3.277 -57.375 -24.812 1 91.5 515 ASN B N 1
ATOM 10166 C CA . ASN B 1 515 ? 3.574 -58.469 -25.703 1 91.5 515 ASN B CA 1
ATOM 10167 C C . ASN B 1 515 ? 4.137 -58 -27.031 1 91.5 515 ASN B C 1
ATOM 10169 O O . ASN B 1 515 ? 5.031 -58.625 -27.609 1 91.5 515 ASN B O 1
ATOM 10173 N N . GLN B 1 516 ? 3.586 -56.969 -27.484 1 91.69 516 GLN B N 1
ATOM 10174 C CA . GLN B 1 516 ? 4.082 -56.375 -28.719 1 91.69 516 GLN B CA 1
ATOM 10175 C C . GLN B 1 516 ? 5.535 -55.938 -28.578 1 91.69 516 GLN B C 1
ATOM 10177 O O . GLN B 1 516 ? 6.355 -56.188 -29.469 1 91.69 516 GLN B O 1
ATOM 10182 N N . LYS B 1 517 ? 5.871 -55.312 -27.5 1 95.62 517 LYS B N 1
ATOM 10183 C CA . LYS B 1 517 ? 7.234 -54.844 -27.25 1 95.62 517 LYS B CA 1
ATOM 10184 C C . LYS B 1 517 ? 8.195 -56.031 -27.156 1 95.62 517 LYS B C 1
ATOM 10186 O O . LYS B 1 517 ? 9.305 -55.969 -27.688 1 95.62 517 LYS B O 1
ATOM 10191 N N . ARG B 1 518 ? 7.727 -57 -26.438 1 93.19 518 ARG B N 1
ATOM 10192 C CA . ARG B 1 518 ? 8.57 -58.188 -26.297 1 93.19 518 ARG B CA 1
ATOM 10193 C C . ARG B 1 518 ? 8.906 -58.781 -27.656 1 93.19 518 ARG B C 1
ATOM 10195 O O . ARG B 1 518 ? 10.07 -59.094 -27.938 1 93.19 518 ARG B O 1
ATOM 10202 N N . PHE B 1 519 ? 7.922 -58.938 -28.438 1 93.06 519 PHE B N 1
ATOM 10203 C CA . PHE B 1 519 ? 8.094 -59.469 -29.781 1 93.06 519 PHE B CA 1
ATOM 10204 C C . PHE B 1 519 ? 9.07 -58.625 -30.594 1 93.06 519 PHE B C 1
ATOM 10206 O O . PHE B 1 519 ? 9.984 -59.156 -31.234 1 93.06 519 PHE B O 1
ATOM 10213 N N . GLU B 1 520 ? 8.914 -57.344 -30.562 1 94.62 520 GLU B N 1
ATOM 10214 C CA . GLU B 1 520 ? 9.758 -56.438 -31.312 1 94.62 520 GLU B CA 1
ATOM 10215 C C . GLU B 1 520 ? 11.188 -56.438 -30.797 1 94.62 520 GLU B C 1
ATOM 10217 O O . GLU B 1 520 ? 12.141 -56.344 -31.578 1 94.62 520 GLU B O 1
ATOM 10222 N N . ASN B 1 521 ? 11.336 -56.469 -29.516 1 96.38 521 ASN B N 1
ATOM 10223 C CA . ASN B 1 521 ? 12.664 -56.562 -28.922 1 96.38 521 ASN B CA 1
ATOM 10224 C C . ASN B 1 521 ? 13.414 -57.812 -29.344 1 96.38 521 ASN B C 1
ATOM 10226 O O . ASN B 1 521 ? 14.602 -57.75 -29.656 1 96.38 521 ASN B O 1
ATOM 10230 N N . GLU B 1 522 ? 12.695 -58.906 -29.328 1 94.88 522 GLU B N 1
ATOM 10231 C CA . GLU B 1 522 ? 13.312 -60.188 -29.719 1 94.88 522 GLU B CA 1
ATOM 10232 C C . GLU B 1 522 ? 13.781 -60.156 -31.172 1 94.88 522 GLU B C 1
ATOM 10234 O O . GLU B 1 522 ? 14.898 -60.562 -31.469 1 94.88 522 GLU B O 1
ATOM 10239 N N . ARG B 1 523 ? 12.961 -59.656 -32 1 93.75 523 ARG B N 1
ATOM 10240 C CA . ARG B 1 523 ? 13.297 -59.594 -33.406 1 93.75 523 ARG B CA 1
ATOM 10241 C C . ARG B 1 523 ? 14.484 -58.656 -33.625 1 93.75 523 ARG B C 1
ATOM 10243 O O . ARG B 1 523 ? 15.391 -58.969 -34.406 1 93.75 523 ARG B O 1
ATOM 10250 N N . ALA B 1 524 ? 14.461 -57.531 -33 1 96.38 524 ALA B N 1
ATOM 10251 C CA . ALA B 1 524 ? 15.539 -56.562 -33.156 1 96.38 524 ALA B CA 1
ATOM 10252 C C . ALA B 1 524 ? 16.859 -57.094 -32.594 1 96.38 524 ALA B C 1
ATOM 10254 O O . ALA B 1 524 ? 17.922 -56.844 -33.125 1 96.38 524 ALA B O 1
ATOM 10255 N N . MET B 1 525 ? 16.766 -57.875 -31.5 1 96.44 525 MET B N 1
ATOM 10256 C CA . MET B 1 525 ? 17.953 -58.438 -30.875 1 96.44 525 MET B CA 1
ATOM 10257 C C . MET B 1 525 ? 18.656 -59.406 -31.828 1 96.44 525 MET B C 1
ATOM 10259 O O . MET B 1 525 ? 19.891 -59.438 -31.875 1 96.44 525 MET B O 1
ATOM 10263 N N . GLU B 1 526 ? 17.906 -60.031 -32.625 1 95.38 526 GLU B N 1
ATOM 10264 C CA . GLU B 1 526 ? 18.469 -60.969 -33.594 1 95.38 526 GLU B CA 1
ATOM 10265 C C . GLU B 1 526 ? 19.219 -60.25 -34.688 1 95.38 526 GLU B C 1
ATOM 10267 O O . GLU B 1 526 ? 20.172 -60.781 -35.281 1 95.38 526 GLU B O 1
ATOM 10272 N N . GLU B 1 527 ? 18.797 -59.094 -34.938 1 95.62 527 GLU B N 1
ATOM 10273 C CA . GLU B 1 527 ? 19.375 -58.312 -36.031 1 95.62 527 GLU B CA 1
ATOM 10274 C C . GLU B 1 527 ? 20.5 -57.406 -35.562 1 95.62 527 GLU B C 1
ATOM 10276 O O . GLU B 1 527 ? 21.266 -56.875 -36.344 1 95.62 527 GLU B O 1
ATOM 10281 N N . LEU B 1 528 ? 20.734 -57.281 -34.312 1 97.12 528 LEU B N 1
ATOM 10282 C CA . LEU B 1 528 ? 21.594 -56.281 -33.719 1 97.12 528 LEU B CA 1
ATOM 10283 C C . LEU B 1 528 ? 23.047 -56.469 -34.156 1 97.12 528 LEU B C 1
ATOM 10285 O O . LEU B 1 528 ? 23.703 -55.5 -34.594 1 97.12 528 LEU B O 1
ATOM 10289 N N . SER B 1 529 ? 23.484 -57.688 -34.125 1 96.31 529 SER B N 1
ATOM 10290 C CA . SER B 1 529 ? 24.875 -57.969 -34.5 1 96.31 529 SER B CA 1
ATOM 10291 C C . SER B 1 529 ? 25.156 -57.594 -35.938 1 96.31 529 SER B C 1
ATOM 10293 O O . SER B 1 529 ? 26.203 -57.031 -36.25 1 96.31 529 SER B O 1
ATOM 10295 N N . ALA B 1 530 ? 24.203 -57.938 -36.781 1 95.81 530 ALA B N 1
ATOM 10296 C CA . ALA B 1 530 ? 24.359 -57.625 -38.188 1 95.81 530 ALA B CA 1
ATOM 10297 C C . ALA B 1 530 ? 24.422 -56.125 -38.438 1 95.81 530 ALA B C 1
ATOM 10299 O O . ALA B 1 530 ? 25.234 -55.656 -39.25 1 95.81 530 ALA B O 1
ATOM 10300 N N . VAL B 1 531 ? 23.625 -55.406 -37.781 1 96.56 531 VAL B N 1
ATOM 10301 C CA . VAL B 1 531 ? 23.578 -53.938 -37.906 1 96.56 531 VAL B CA 1
ATOM 10302 C C . VAL B 1 531 ? 24.875 -53.312 -37.406 1 96.56 531 VAL B C 1
ATOM 10304 O O . VAL B 1 531 ? 25.422 -52.438 -38.062 1 96.56 531 VAL B O 1
ATOM 10307 N N . LEU B 1 532 ? 25.422 -53.781 -36.281 1 97.12 532 LEU B N 1
ATOM 10308 C CA . LEU B 1 532 ? 26.656 -53.25 -35.75 1 97.12 532 LEU B CA 1
ATOM 10309 C C . LEU B 1 532 ? 27.844 -53.562 -36.656 1 97.12 532 LEU B C 1
ATOM 10311 O O . LEU B 1 532 ? 28.734 -52.75 -36.812 1 97.12 532 LEU B O 1
ATOM 10315 N N . LYS B 1 533 ? 27.766 -54.719 -37.281 1 96.31 533 LYS B N 1
ATOM 10316 C CA . LYS B 1 533 ? 28.812 -55.094 -38.219 1 96.31 533 LYS B CA 1
ATOM 10317 C C . LYS B 1 533 ? 28.781 -54.219 -39.469 1 96.31 533 LYS B C 1
ATOM 10319 O O . LYS B 1 533 ? 29.828 -53.875 -40 1 96.31 533 LYS B O 1
ATOM 10324 N N . GLU B 1 534 ? 27.609 -53.938 -39.844 1 96.56 534 GLU B N 1
ATOM 10325 C CA . GLU B 1 534 ? 27.469 -53 -40.969 1 96.56 534 GLU B CA 1
ATOM 10326 C C . GLU B 1 534 ? 28.062 -51.656 -40.625 1 96.56 534 GLU B C 1
ATOM 10328 O O . GLU B 1 534 ? 28.719 -51.031 -41.469 1 96.56 534 GLU B O 1
ATOM 10333 N N . VAL B 1 535 ? 27.828 -51.125 -39.438 1 96.94 535 VAL B N 1
ATOM 10334 C CA . VAL B 1 535 ? 28.391 -49.844 -39 1 96.94 535 VAL B CA 1
ATOM 10335 C C . VAL B 1 535 ? 29.906 -49.938 -38.969 1 96.94 535 VAL B C 1
ATOM 10337 O O . VAL B 1 535 ? 30.594 -49.031 -39.406 1 96.94 535 VAL B O 1
ATOM 10340 N N . ASP B 1 536 ? 30.438 -51.062 -38.5 1 96.75 536 ASP B N 1
ATOM 10341 C CA . ASP B 1 536 ? 31.875 -51.25 -38.344 1 96.75 536 ASP B CA 1
ATOM 10342 C C . ASP B 1 536 ? 32.562 -51.312 -39.719 1 96.75 536 ASP B C 1
ATOM 10344 O O . ASP B 1 536 ? 33.75 -51.062 -39.844 1 96.75 536 ASP B O 1
ATOM 10348 N N . ALA B 1 537 ? 31.781 -51.719 -40.688 1 96.94 537 ALA B N 1
ATOM 10349 C CA . ALA B 1 537 ? 32.312 -51.906 -42.031 1 96.94 537 ALA B CA 1
ATOM 10350 C C . ALA B 1 537 ? 32.625 -50.562 -42.719 1 96.94 537 ALA B C 1
ATOM 10352 O O . ALA B 1 537 ? 33.375 -50.5 -43.688 1 96.94 537 ALA B O 1
ATOM 10353 N N . VAL B 1 538 ? 32.031 -49.562 -42.219 1 97 538 VAL B N 1
ATOM 10354 C CA . VAL B 1 538 ? 32.281 -48.219 -42.781 1 97 538 VAL B CA 1
ATOM 10355 C C . VAL B 1 538 ? 33.562 -47.656 -42.219 1 97 538 VAL B C 1
ATOM 10357 O O . VAL B 1 538 ? 33.75 -47.531 -41 1 97 538 VAL B O 1
ATOM 10360 N N . SER B 1 539 ? 34.531 -47.312 -43.125 1 93.44 539 SER B N 1
ATOM 10361 C CA . SER B 1 539 ? 35.875 -46.906 -42.719 1 93.44 539 SER B CA 1
ATOM 10362 C C . SER B 1 539 ? 35.906 -45.438 -42.25 1 93.44 539 SER B C 1
ATOM 10364 O O . SER B 1 539 ? 36.531 -45.094 -41.281 1 93.44 539 SER B O 1
ATOM 10366 N N . SER B 1 540 ? 35.125 -44.594 -42.969 1 95.25 540 SER B N 1
ATOM 10367 C CA . SER B 1 540 ? 35.094 -43.156 -42.656 1 95.25 540 SER B CA 1
ATOM 10368 C C . SER B 1 540 ? 34.281 -42.906 -41.406 1 95.25 540 SER B C 1
ATOM 10370 O O . SER B 1 540 ? 33.094 -43.281 -41.312 1 95.25 540 SER B O 1
ATOM 10372 N N . GLU B 1 541 ? 34.938 -42.219 -40.438 1 93.62 541 GLU B N 1
ATOM 10373 C CA . GLU B 1 541 ? 34.219 -41.906 -39.219 1 93.62 541 GLU B CA 1
ATOM 10374 C C . GLU B 1 541 ? 33.031 -41 -39.5 1 93.62 541 GLU B C 1
ATOM 10376 O O . GLU B 1 541 ? 31.984 -41.125 -38.844 1 93.62 541 GLU B O 1
ATOM 10381 N N . ARG B 1 542 ? 33.219 -40.125 -40.344 1 95.44 542 ARG B N 1
ATOM 10382 C CA . ARG B 1 542 ? 32.156 -39.188 -40.719 1 95.44 542 ARG B CA 1
ATOM 10383 C C . ARG B 1 542 ? 30.969 -39.969 -41.312 1 95.44 542 ARG B C 1
ATOM 10385 O O . ARG B 1 542 ? 29.812 -39.719 -40.969 1 95.44 542 ARG B O 1
ATOM 10392 N N . ASP B 1 543 ? 31.281 -40.875 -42.219 1 96.38 543 ASP B N 1
ATOM 10393 C CA . ASP B 1 543 ? 30.234 -41.688 -42.844 1 96.38 543 ASP B CA 1
ATOM 10394 C C . ASP B 1 543 ? 29.547 -42.594 -41.844 1 96.38 543 ASP B C 1
ATOM 10396 O O . ASP B 1 543 ? 28.344 -42.875 -41.969 1 96.38 543 ASP B O 1
ATOM 10400 N N . ARG B 1 544 ? 30.266 -43.062 -40.906 1 96.25 544 ARG B N 1
ATOM 10401 C CA . ARG B 1 544 ? 29.703 -43.906 -39.875 1 96.25 544 ARG B CA 1
ATOM 10402 C C . ARG B 1 544 ? 28.703 -43.125 -39.031 1 96.25 544 ARG B C 1
ATOM 10404 O O . ARG B 1 544 ? 27.641 -43.625 -38.656 1 96.25 544 ARG B O 1
ATOM 10411 N N . GLN B 1 545 ? 29.156 -41.844 -38.75 1 96.5 545 GLN B N 1
ATOM 10412 C CA . GLN B 1 545 ? 28.25 -41 -37.969 1 96.5 545 GLN B CA 1
ATOM 10413 C C . GLN B 1 545 ? 26.969 -40.719 -38.75 1 96.5 545 GLN B C 1
ATOM 10415 O O . GLN B 1 545 ? 25.891 -40.688 -38.188 1 96.5 545 GLN B O 1
ATOM 10420 N N . ILE B 1 546 ? 27.094 -40.469 -40.031 1 97.31 546 ILE B N 1
ATOM 10421 C CA . ILE B 1 546 ? 25.922 -40.25 -40.875 1 97.31 546 ILE B CA 1
ATOM 10422 C C . ILE B 1 546 ? 25.031 -41.469 -40.844 1 97.31 546 ILE B C 1
ATOM 10424 O O . ILE B 1 546 ? 23.797 -41.375 -40.719 1 97.31 546 ILE B O 1
ATOM 10428 N N . LEU B 1 547 ? 25.641 -42.656 -40.906 1 97.06 547 LEU B N 1
ATOM 10429 C CA . LEU B 1 547 ? 24.906 -43.938 -40.938 1 97.06 547 LEU B CA 1
ATOM 10430 C C . LEU B 1 547 ? 24.125 -44.125 -39.625 1 97.06 547 LEU B C 1
ATOM 10432 O O . LEU B 1 547 ? 22.969 -44.531 -39.656 1 97.06 547 LEU B O 1
ATOM 10436 N N . VAL B 1 548 ? 24.734 -43.812 -38.5 1 97.94 548 VAL B N 1
ATOM 10437 C CA . VAL B 1 548 ? 24.078 -44.094 -37.25 1 97.94 548 VAL B CA 1
ATOM 10438 C C . VAL B 1 548 ? 23.016 -43.062 -36.969 1 97.94 548 VAL B C 1
ATOM 10440 O O . VAL B 1 548 ? 22.016 -43.312 -36.281 1 97.94 548 VAL B O 1
ATOM 10443 N N . VAL B 1 549 ? 23.188 -41.781 -37.469 1 98.19 549 VAL B N 1
ATOM 10444 C CA . VAL B 1 549 ? 22.125 -40.781 -37.344 1 98.19 549 VAL B CA 1
ATOM 10445 C C . VAL B 1 549 ? 20.922 -41.219 -38.156 1 98.19 549 VAL B C 1
ATOM 10447 O O . VAL B 1 549 ? 19.781 -41.094 -37.719 1 98.19 549 VAL B O 1
ATOM 10450 N N . LYS B 1 550 ? 21.172 -41.688 -39.312 1 97.5 550 LYS B N 1
ATOM 10451 C CA . LYS B 1 550 ? 20.094 -42.188 -40.156 1 97.5 550 LYS B CA 1
ATOM 10452 C C . LYS B 1 550 ? 19.422 -43.406 -39.5 1 97.5 550 LYS B C 1
ATOM 10454 O O . LYS B 1 550 ? 18.203 -43.594 -39.625 1 97.5 550 LYS B O 1
ATOM 10459 N N . GLY B 1 551 ? 20.281 -44.281 -38.906 1 97.69 551 GLY B N 1
ATOM 10460 C CA . GLY B 1 551 ? 19.734 -45.406 -38.188 1 97.69 551 GLY B CA 1
ATOM 10461 C C . GLY B 1 551 ? 18.844 -44.969 -37.031 1 97.69 551 GLY B C 1
ATOM 10462 O O . GLY B 1 551 ? 17.797 -45.594 -36.781 1 97.69 551 GLY B O 1
ATOM 10463 N N . LEU B 1 552 ? 19.312 -43.938 -36.312 1 98.06 552 LEU B N 1
ATOM 10464 C CA . LEU B 1 552 ? 18.531 -43.375 -35.219 1 98.06 552 LEU B CA 1
ATOM 10465 C C . LEU B 1 552 ? 17.141 -42.938 -35.688 1 98.06 552 LEU B C 1
ATOM 10467 O O . LEU B 1 552 ? 16.141 -43.219 -35.062 1 98.06 552 LEU B O 1
ATOM 10471 N N . LEU B 1 553 ? 17.094 -42.312 -36.844 1 98 553 LEU B N 1
ATOM 10472 C CA . LEU B 1 553 ? 15.859 -41.812 -37.438 1 98 553 LEU B CA 1
ATOM 10473 C C . LEU B 1 553 ? 15.023 -42.969 -38 1 98 553 LEU B C 1
ATOM 10475 O O . LEU B 1 553 ? 13.805 -43 -37.844 1 98 553 LEU B O 1
ATOM 10479 N N . ALA B 1 554 ? 15.672 -43.938 -38.594 1 96.38 554 ALA B N 1
ATOM 10480 C CA . ALA B 1 554 ? 14.984 -45.094 -39.125 1 96.38 554 ALA B CA 1
ATOM 10481 C C . ALA B 1 554 ? 14.312 -45.906 -38 1 96.38 554 ALA B C 1
ATOM 10483 O O . ALA B 1 554 ? 13.195 -46.406 -38.188 1 96.38 554 ALA B O 1
ATOM 10484 N N . GLY B 1 555 ? 15.062 -46.062 -36.969 1 95.81 555 GLY B N 1
ATOM 10485 C CA . GLY B 1 555 ? 14.469 -46.719 -35.812 1 95.81 555 GLY B CA 1
ATOM 10486 C C . GLY B 1 555 ? 13.203 -46.031 -35.312 1 95.81 555 GLY B C 1
ATOM 10487 O O . GLY B 1 555 ? 12.242 -46.719 -34.938 1 95.81 555 GLY B O 1
ATOM 10488 N N . ASN B 1 556 ? 13.164 -44.75 -35.375 1 94.38 556 ASN B N 1
ATOM 10489 C CA . ASN B 1 556 ? 12.055 -43.969 -34.844 1 94.38 556 ASN B CA 1
ATOM 10490 C C . ASN B 1 556 ? 10.805 -44.125 -35.719 1 94.38 556 ASN B C 1
ATOM 10492 O O . ASN B 1 556 ? 9.695 -43.781 -35.281 1 94.38 556 ASN B O 1
ATOM 10496 N N . VAL B 1 557 ? 10.953 -44.656 -36.875 1 92.31 557 VAL B N 1
ATOM 10497 C CA . VAL B 1 557 ? 9.805 -44.906 -37.719 1 92.31 557 VAL B CA 1
ATOM 10498 C C . VAL B 1 557 ? 8.883 -45.938 -37.094 1 92.31 557 VAL B C 1
ATOM 10500 O O . VAL B 1 557 ? 7.66 -45.875 -37.219 1 92.31 557 VAL B O 1
ATOM 10503 N N . PHE B 1 558 ? 9.516 -46.875 -36.375 1 88.19 558 PHE B N 1
ATOM 10504 C CA . PHE B 1 558 ? 8.742 -47.938 -35.688 1 88.19 558 PHE B CA 1
ATOM 10505 C C . PHE B 1 558 ? 7.953 -47.344 -34.531 1 88.19 558 PHE B C 1
ATOM 10507 O O . PHE B 1 558 ? 8.508 -47.125 -33.438 1 88.19 558 PHE B O 1
ATOM 10514 N N . ASP B 1 559 ? 6.668 -47.156 -34.75 1 85.75 559 ASP B N 1
ATOM 10515 C CA . ASP B 1 559 ? 5.832 -46.469 -33.781 1 85.75 559 ASP B CA 1
ATOM 10516 C C . ASP B 1 559 ? 4.387 -46.938 -33.844 1 85.75 559 ASP B C 1
ATOM 10518 O O . ASP B 1 559 ? 3.703 -46.719 -34.844 1 85.75 559 ASP B O 1
ATOM 10522 N N . TRP B 1 560 ? 3.92 -47.438 -32.844 1 78.25 560 TRP B N 1
ATOM 10523 C CA . TRP B 1 560 ? 2.561 -47.969 -32.844 1 78.25 560 TRP B CA 1
ATOM 10524 C C . TRP B 1 560 ? 1.556 -46.875 -32.5 1 78.25 560 TRP B C 1
ATOM 10526 O O . TRP B 1 560 ? 0.343 -47.094 -32.562 1 78.25 560 TRP B O 1
ATOM 10536 N N . GLY B 1 561 ? 2.072 -45.719 -32.125 1 77.75 561 GLY B N 1
ATOM 10537 C CA . GLY B 1 561 ? 1.205 -44.594 -31.875 1 77.75 561 GLY B CA 1
ATOM 10538 C C . GLY B 1 561 ? 0.804 -43.844 -33.125 1 77.75 561 GLY B C 1
ATOM 10539 O O . GLY B 1 561 ? -0.082 -42.969 -33.094 1 77.75 561 GLY B O 1
ATOM 10540 N N . ALA B 1 562 ? 1.39 -44.219 -34.188 1 79.25 562 ALA B N 1
ATOM 10541 C CA . ALA B 1 562 ? 1.131 -43.531 -35.469 1 79.25 562 ALA B CA 1
ATOM 10542 C C . ALA B 1 562 ? 0.357 -44.438 -36.438 1 79.25 562 ALA B C 1
ATOM 10544 O O . ALA B 1 562 ? 0.86 -45.469 -36.844 1 79.25 562 ALA B O 1
ATOM 10545 N N . LYS B 1 563 ? -0.74 -43.969 -36.844 1 76.94 563 LYS B N 1
ATOM 10546 C CA . LYS B 1 563 ? -1.67 -44.75 -37.625 1 76.94 563 LYS B CA 1
ATOM 10547 C C . LYS B 1 563 ? -1.021 -45.188 -38.938 1 76.94 563 LYS B C 1
ATOM 10549 O O . LYS B 1 563 ? -1.179 -46.344 -39.375 1 76.94 563 LYS B O 1
ATOM 10554 N N . GLU B 1 564 ? -0.295 -44.312 -39.562 1 78.81 564 GLU B N 1
ATOM 10555 C CA . GLU B 1 564 ? 0.303 -44.562 -40.875 1 78.81 564 GLU B CA 1
ATOM 10556 C C . GLU B 1 564 ? 1.36 -45.656 -40.781 1 78.81 564 GLU B C 1
ATOM 10558 O O . GLU B 1 564 ? 1.51 -46.469 -41.688 1 78.81 564 GLU B O 1
ATOM 10563 N N . VAL B 1 565 ? 2.031 -45.688 -39.75 1 82.69 565 VAL B N 1
ATOM 10564 C CA . VAL B 1 565 ? 3.113 -46.656 -39.562 1 82.69 565 VAL B CA 1
ATOM 10565 C C . VAL B 1 565 ? 2.539 -48.031 -39.156 1 82.69 565 VAL B C 1
ATOM 10567 O O . VAL B 1 565 ? 3.049 -49.062 -39.562 1 82.69 565 VAL B O 1
ATOM 10570 N N . VAL B 1 566 ? 1.558 -48 -38.375 1 78.94 566 VAL B N 1
ATOM 10571 C CA . VAL B 1 566 ? 0.896 -49.219 -37.969 1 78.94 566 VAL B CA 1
ATOM 10572 C C . VAL B 1 566 ? 0.432 -50 -39.219 1 78.94 566 VAL B C 1
ATOM 10574 O O . VAL B 1 566 ? 0.583 -51.219 -39.281 1 78.94 566 VAL B O 1
ATOM 10577 N N . LYS B 1 567 ? -0.063 -49.281 -40.125 1 79.5 567 LYS B N 1
ATOM 10578 C CA . LYS B 1 567 ? -0.498 -49.906 -41.375 1 79.5 567 LYS B CA 1
ATOM 10579 C C . LYS B 1 567 ? 0.662 -50.625 -42.062 1 79.5 567 LYS B C 1
ATOM 10581 O O . LYS B 1 567 ? 0.5 -51.719 -42.594 1 79.5 567 LYS B O 1
ATOM 10586 N N . LEU B 1 568 ? 1.778 -50 -42.062 1 79.94 568 LEU B N 1
ATOM 10587 C CA . LEU B 1 568 ? 2.961 -50.562 -42.688 1 79.94 568 LEU B CA 1
ATOM 10588 C C . LEU B 1 568 ? 3.459 -51.812 -41.938 1 79.94 568 LEU B C 1
ATOM 10590 O O . LEU B 1 568 ? 3.895 -52.781 -42.562 1 79.94 568 LEU B O 1
ATOM 10594 N N . MET B 1 569 ? 3.396 -51.781 -40.719 1 81.06 569 MET B N 1
ATOM 10595 C CA . MET B 1 569 ? 3.916 -52.844 -39.875 1 81.06 569 MET B CA 1
ATOM 10596 C C . MET B 1 569 ? 3 -54.062 -39.938 1 81.06 569 MET B C 1
ATOM 10598 O O . MET B 1 569 ? 3.461 -55.219 -39.812 1 81.06 569 MET B O 1
ATOM 10602 N N . GLU B 1 570 ? 1.744 -53.812 -40.125 1 77.5 570 GLU B N 1
ATOM 10603 C CA . GLU B 1 570 ? 0.767 -54.875 -40.156 1 77.5 570 GLU B CA 1
ATOM 10604 C C . GLU B 1 570 ? 0.642 -55.469 -41.562 1 77.5 570 GLU B C 1
ATOM 10606 O O . GLU B 1 570 ? 0.133 -56.594 -41.719 1 77.5 570 GLU B O 1
ATOM 10611 N N . ASP B 1 571 ? 1.012 -54.719 -42.594 1 76.94 571 ASP B N 1
ATOM 10612 C CA . ASP B 1 571 ? 0.918 -55.156 -43.969 1 76.94 571 ASP B CA 1
ATOM 10613 C C . ASP B 1 571 ? 1.793 -56.406 -44.219 1 76.94 571 ASP B C 1
ATOM 10615 O O . ASP B 1 571 ? 2.686 -56.688 -43.406 1 76.94 571 ASP B O 1
ATOM 10619 N N . ASN B 1 572 ? 1.583 -57.156 -45.406 1 68.94 572 ASN B N 1
ATOM 10620 C CA . ASN B 1 572 ? 2.242 -58.406 -45.781 1 68.94 572 ASN B CA 1
ATOM 10621 C C . ASN B 1 572 ? 3.76 -58.219 -45.812 1 68.94 572 ASN B C 1
ATOM 10623 O O . ASN B 1 572 ? 4.27 -57.344 -46.531 1 68.94 572 ASN B O 1
ATOM 10627 N N . GLY B 1 573 ? 4.582 -58.969 -45.031 1 70.56 573 GLY B N 1
ATOM 10628 C CA . GLY B 1 573 ? 6.031 -59.062 -44.938 1 70.56 573 GLY B CA 1
ATOM 10629 C C . GLY B 1 573 ? 6.598 -58.219 -43.812 1 70.56 573 GLY B C 1
ATOM 10630 O O . GLY B 1 573 ? 7.773 -58.344 -43.469 1 70.56 573 GLY B O 1
ATOM 10631 N N . GLY B 1 574 ? 5.789 -57.312 -43.188 1 78.56 574 GLY B N 1
ATOM 10632 C CA . GLY B 1 574 ? 6.203 -56.5 -42.031 1 78.56 574 GLY B CA 1
ATOM 10633 C C . GLY B 1 574 ? 7.18 -55.406 -42.406 1 78.56 574 GLY B C 1
ATOM 10634 O O . GLY B 1 574 ? 7.566 -55.25 -43.562 1 78.56 574 GLY B O 1
ATOM 10635 N N . LEU B 1 575 ? 7.434 -54.469 -41.594 1 84.94 575 LEU B N 1
ATOM 10636 C CA . LEU B 1 575 ? 8.406 -53.406 -41.75 1 84.94 575 LEU B CA 1
ATOM 10637 C C . LEU B 1 575 ? 9.766 -53.781 -41.219 1 84.94 575 LEU B C 1
ATOM 10639 O O . LEU B 1 575 ? 9.898 -54.125 -40.031 1 84.94 575 LEU B O 1
ATOM 10643 N N . THR B 1 576 ? 10.75 -53.875 -42.125 1 87.56 576 THR B N 1
ATOM 10644 C CA . THR B 1 576 ? 12.109 -54.188 -41.688 1 87.56 576 THR B CA 1
ATOM 10645 C C . THR B 1 576 ? 12.906 -52.906 -41.406 1 87.56 576 THR B C 1
ATOM 10647 O O . THR B 1 576 ? 12.508 -51.812 -41.844 1 87.56 576 THR B O 1
ATOM 10650 N N . PHE B 1 577 ? 13.961 -53.062 -40.719 1 92.56 577 PHE B N 1
ATOM 10651 C CA . PHE B 1 577 ? 14.805 -51.906 -40.406 1 92.56 577 PHE B CA 1
ATOM 10652 C C . PHE B 1 577 ? 15.367 -51.312 -41.688 1 92.56 577 PHE B C 1
ATOM 10654 O O . PHE B 1 577 ? 15.492 -50.094 -41.781 1 92.56 577 PHE B O 1
ATOM 10661 N N . LYS B 1 578 ? 15.688 -52.094 -42.625 1 90 578 LYS B N 1
ATOM 10662 C CA . LYS B 1 578 ? 16.188 -51.656 -43.906 1 90 578 LYS B CA 1
ATOM 10663 C C . LYS B 1 578 ? 15.109 -50.875 -44.656 1 90 578 LYS B C 1
ATOM 10665 O O . LYS B 1 578 ? 15.398 -49.812 -45.25 1 90 578 LYS B O 1
ATOM 10670 N N . MET B 1 579 ? 13.922 -51.406 -44.625 1 90.31 579 MET B N 1
ATOM 10671 C CA . MET B 1 579 ? 12.812 -50.719 -45.25 1 90.31 579 MET B CA 1
ATOM 10672 C C . MET B 1 579 ? 12.578 -49.344 -44.625 1 90.31 579 MET B C 1
ATOM 10674 O O . MET B 1 579 ? 12.297 -48.375 -45.312 1 90.31 579 MET B O 1
ATOM 10678 N N . ALA B 1 580 ? 12.68 -49.312 -43.281 1 92.12 580 ALA B N 1
ATOM 10679 C CA . ALA B 1 580 ? 12.5 -48.062 -42.562 1 92.12 580 ALA B CA 1
ATOM 10680 C C . ALA B 1 580 ? 13.57 -47.062 -42.938 1 92.12 580 ALA B C 1
ATOM 10682 O O . ALA B 1 580 ? 13.281 -45.875 -43.062 1 92.12 580 ALA B O 1
ATOM 10683 N N . THR B 1 581 ? 14.758 -47.469 -43.156 1 92 581 THR B N 1
ATOM 10684 C CA . THR B 1 581 ? 15.852 -46.625 -43.594 1 92 581 THR B CA 1
ATOM 10685 C C . THR B 1 581 ? 15.594 -46.062 -44.969 1 92 581 THR B C 1
ATOM 10687 O O . THR B 1 581 ? 15.859 -44.875 -45.25 1 92 581 THR B O 1
ATOM 10690 N N . ASP B 1 582 ? 14.961 -46.875 -45.75 1 88.81 582 ASP B N 1
ATOM 10691 C CA . ASP B 1 582 ? 14.75 -46.5 -47.156 1 88.81 582 ASP B CA 1
ATOM 10692 C C . ASP B 1 582 ? 13.602 -45.5 -47.281 1 88.81 582 ASP B C 1
ATOM 10694 O O . ASP B 1 582 ? 13.57 -44.719 -48.25 1 88.81 582 ASP B O 1
ATOM 10698 N N . VAL B 1 583 ? 12.695 -45.5 -46.406 1 88.06 583 VAL B N 1
ATOM 10699 C CA . VAL B 1 583 ? 11.5 -44.656 -46.5 1 88.06 583 VAL B CA 1
ATOM 10700 C C . VAL B 1 583 ? 11.805 -43.25 -46 1 88.06 583 VAL B C 1
ATOM 10702 O O . VAL B 1 583 ? 11.07 -42.312 -46.281 1 88.06 583 VAL B O 1
ATOM 10705 N N . LEU B 1 584 ? 12.922 -43.125 -45.281 1 92.25 584 LEU B N 1
ATOM 10706 C CA . LEU B 1 584 ? 13.281 -41.812 -44.75 1 92.25 584 LEU B CA 1
ATOM 10707 C C . LEU B 1 584 ? 13.352 -40.781 -45.875 1 92.25 584 LEU B C 1
ATOM 10709 O O . LEU B 1 584 ? 13.797 -41.094 -46.969 1 92.25 584 LEU B O 1
ATOM 10713 N N . GLN B 1 585 ? 12.984 -39.656 -45.562 1 94.19 585 GLN B N 1
ATOM 10714 C CA . GLN B 1 585 ? 13.133 -38.531 -46.469 1 94.19 585 GLN B CA 1
ATOM 10715 C C . GLN B 1 585 ? 14.586 -38.406 -46.938 1 94.19 585 GLN B C 1
ATOM 10717 O O . GLN B 1 585 ? 15.508 -38.531 -46.125 1 94.19 585 GLN B O 1
ATOM 10722 N N . LYS B 1 586 ? 14.711 -38.062 -48.219 1 94.81 586 LYS B N 1
ATOM 10723 C CA . LYS B 1 586 ? 16.047 -37.719 -48.719 1 94.81 586 LYS B CA 1
ATOM 10724 C C . LYS B 1 586 ? 16.453 -36.312 -48.281 1 94.81 586 LYS B C 1
ATOM 10726 O O . LYS B 1 586 ? 15.594 -35.438 -48.156 1 94.81 586 LYS B O 1
ATOM 10731 N N . ARG B 1 587 ? 17.656 -36.156 -48.125 1 95.5 587 ARG B N 1
ATOM 10732 C CA . ARG B 1 587 ? 18.109 -34.812 -47.75 1 95.5 587 ARG B CA 1
ATOM 10733 C C . ARG B 1 587 ? 17.938 -33.844 -48.906 1 95.5 587 ARG B C 1
ATOM 10735 O O . ARG B 1 587 ? 18.062 -34.219 -50.062 1 95.5 587 ARG B O 1
ATOM 10742 N N . PRO B 1 588 ? 17.75 -32.625 -48.625 1 96.25 588 PRO B N 1
ATOM 10743 C CA . PRO B 1 588 ? 17.656 -32.031 -47.25 1 96.25 588 PRO B CA 1
ATOM 10744 C C . PRO B 1 588 ? 16.375 -32.438 -46.562 1 96.25 588 PRO B C 1
ATOM 10746 O O . PRO B 1 588 ? 15.312 -32.531 -47.188 1 96.25 588 PRO B O 1
ATOM 10749 N N . TRP B 1 589 ? 16.516 -32.719 -45.375 1 97.69 589 TRP B N 1
ATOM 10750 C CA . TRP B 1 589 ? 15.367 -33.062 -44.531 1 97.69 589 TRP B CA 1
ATOM 10751 C C . TRP B 1 589 ? 14.539 -31.812 -44.219 1 97.69 589 TRP B C 1
ATOM 10753 O O . TRP B 1 589 ? 14.922 -30.703 -44.562 1 97.69 589 TRP B O 1
ATOM 10763 N N . LEU B 1 590 ? 13.305 -32.031 -43.656 1 96.88 590 LEU B N 1
ATOM 10764 C CA . LEU B 1 590 ? 12.453 -30.891 -43.281 1 96.88 590 LEU B CA 1
ATOM 10765 C C . LEU B 1 590 ? 13.203 -29.938 -42.344 1 96.88 590 LEU B C 1
ATOM 10767 O O . LEU B 1 590 ? 13.164 -28.719 -42.531 1 96.88 590 LEU B O 1
ATOM 10771 N N . VAL B 1 591 ? 13.766 -30.453 -41.281 1 97.56 591 VAL B N 1
ATOM 10772 C CA . VAL B 1 591 ? 14.781 -29.781 -40.469 1 97.56 591 VAL B CA 1
ATOM 10773 C C . VAL B 1 591 ? 16.094 -30.547 -40.531 1 97.56 591 VAL B C 1
ATOM 10775 O O . VAL B 1 591 ? 16.219 -31.656 -40 1 97.56 591 VAL B O 1
ATOM 10778 N N . ASP B 1 592 ? 17.094 -29.969 -41.188 1 98.12 592 ASP B N 1
ATOM 10779 C CA . ASP B 1 592 ? 18.297 -30.703 -41.531 1 98.12 592 ASP B CA 1
ATOM 10780 C C . ASP B 1 592 ? 19.531 -30.016 -40.969 1 98.12 592 ASP B C 1
ATOM 10782 O O . ASP B 1 592 ? 20.156 -29.203 -41.625 1 98.12 592 ASP B O 1
ATOM 10786 N N . ASP B 1 593 ? 19.859 -30.406 -39.812 1 98 593 ASP B N 1
ATOM 10787 C CA . ASP B 1 593 ? 21.062 -29.875 -39.219 1 98 593 ASP B CA 1
ATOM 10788 C C . ASP B 1 593 ? 22.156 -30.953 -39.094 1 98 593 ASP B C 1
ATOM 10790 O O . ASP B 1 593 ? 22.984 -30.891 -38.188 1 98 593 ASP B O 1
ATOM 10794 N N . LEU B 1 594 ? 22.094 -31.906 -39.906 1 98.06 594 LEU B N 1
ATOM 10795 C CA . LEU B 1 594 ? 23.047 -33 -39.875 1 98.06 594 LEU B CA 1
ATOM 10796 C C . LEU B 1 594 ? 24.484 -32.5 -40 1 98.06 594 LEU B C 1
ATOM 10798 O O . LEU B 1 594 ? 25.375 -32.938 -39.281 1 98.06 594 LEU B O 1
ATOM 10802 N N . ASP B 1 595 ? 24.672 -31.578 -40.938 1 97.56 595 ASP B N 1
ATOM 10803 C CA . ASP B 1 595 ? 26.031 -31.062 -41.188 1 97.56 595 ASP B CA 1
ATOM 10804 C C . ASP B 1 595 ? 26.547 -30.312 -39.969 1 97.56 595 ASP B C 1
ATOM 10806 O O . ASP B 1 595 ? 27.719 -30.453 -39.594 1 97.56 595 ASP B O 1
ATOM 10810 N N . VAL B 1 596 ? 25.719 -29.547 -39.375 1 97.19 596 VAL B N 1
ATOM 10811 C CA . VAL B 1 596 ? 26.109 -28.797 -38.188 1 97.19 596 VAL B CA 1
ATOM 10812 C C . VAL B 1 596 ? 26.375 -29.766 -37.031 1 97.19 596 VAL B C 1
ATOM 10814 O O . VAL B 1 596 ? 27.312 -29.562 -36.25 1 97.19 596 VAL B O 1
ATOM 10817 N N . TRP B 1 597 ? 25.562 -30.734 -36.938 1 97.69 597 TRP B N 1
ATOM 10818 C CA . TRP B 1 597 ? 25.766 -31.766 -35.938 1 97.69 597 TRP B CA 1
ATOM 10819 C C . TRP B 1 597 ? 27.109 -32.438 -36.125 1 97.69 597 TRP B C 1
ATOM 10821 O O . TRP B 1 597 ? 27.875 -32.625 -35.188 1 97.69 597 TRP B O 1
ATOM 10831 N N . LEU B 1 598 ? 27.422 -32.781 -37.344 1 97.44 598 LEU B N 1
ATOM 10832 C CA . LEU B 1 598 ? 28.688 -33.5 -37.625 1 97.44 598 LEU B CA 1
ATOM 10833 C C . LEU B 1 598 ? 29.875 -32.625 -37.281 1 97.44 598 LEU B C 1
ATOM 10835 O O . LEU B 1 598 ? 30.859 -33.094 -36.719 1 97.44 598 LEU B O 1
ATOM 10839 N N . GLU B 1 599 ? 29.75 -31.391 -37.594 1 96.75 599 GLU B N 1
ATOM 10840 C CA . GLU B 1 599 ? 30.812 -30.453 -37.25 1 96.75 599 GLU B CA 1
ATOM 10841 C C . GLU B 1 599 ? 31 -30.406 -35.719 1 96.75 599 GLU B C 1
ATOM 10843 O O . GLU B 1 599 ? 32.125 -30.469 -35.219 1 96.75 599 GLU B O 1
ATOM 10848 N N . ALA B 1 600 ? 29.938 -30.281 -35 1 96.38 600 ALA B N 1
ATOM 10849 C CA . ALA B 1 600 ? 30 -30.219 -33.531 1 96.38 600 ALA B CA 1
ATOM 10850 C C . ALA B 1 600 ? 30.516 -31.516 -32.938 1 96.38 600 ALA B C 1
ATOM 10852 O O . ALA B 1 600 ? 31.312 -31.5 -32 1 96.38 600 ALA B O 1
ATOM 10853 N N . TYR B 1 601 ? 30.078 -32.625 -33.5 1 95.88 601 TYR B N 1
ATOM 10854 C CA . TYR B 1 601 ? 30.453 -33.969 -33.031 1 95.88 601 TYR B CA 1
ATOM 10855 C C . TYR B 1 601 ? 31.969 -34.156 -33.094 1 95.88 601 TYR B C 1
ATOM 10857 O O . TYR B 1 601 ? 32.562 -34.688 -32.188 1 95.88 601 TYR B O 1
ATOM 10865 N N . PHE B 1 602 ? 32.562 -33.719 -34.156 1 94.88 602 PHE B N 1
ATOM 10866 C CA . PHE B 1 602 ? 33.969 -33.938 -34.375 1 94.88 602 PHE B CA 1
ATOM 10867 C C . PHE B 1 602 ? 34.812 -32.875 -33.688 1 94.88 602 PHE B C 1
ATOM 10869 O O . PHE B 1 602 ? 35.969 -33.094 -33.375 1 94.88 602 PHE B O 1
ATOM 10876 N N . SER B 1 603 ? 34.25 -31.703 -33.469 1 93.44 603 SER B N 1
ATOM 10877 C CA . SER B 1 603 ? 35 -30.578 -32.906 1 93.44 603 SER B CA 1
ATOM 10878 C C . SER B 1 603 ? 34.938 -30.547 -31.391 1 93.44 603 SER B C 1
ATOM 10880 O O . SER B 1 603 ? 35.875 -30.141 -30.734 1 93.44 603 SER B O 1
ATOM 10882 N N . ASN B 1 604 ? 33.906 -30.781 -30.672 1 88.12 604 ASN B N 1
ATOM 10883 C CA . ASN B 1 604 ? 33.656 -30.484 -29.266 1 88.12 604 ASN B CA 1
ATOM 10884 C C . ASN B 1 604 ? 34.125 -31.625 -28.359 1 88.12 604 ASN B C 1
ATOM 10886 O O . ASN B 1 604 ? 34.438 -31.406 -27.188 1 88.12 604 ASN B O 1
ATOM 10890 N N . GLY B 1 605 ? 34.281 -32.844 -28.844 1 89.19 605 GLY B N 1
ATOM 10891 C CA . GLY B 1 605 ? 34.594 -33.938 -27.938 1 89.19 605 GLY B CA 1
ATOM 10892 C C . GLY B 1 605 ? 33.688 -34 -26.719 1 89.19 605 GLY B C 1
ATOM 10893 O O . GLY B 1 605 ? 34.094 -33.625 -25.625 1 89.19 605 GLY B O 1
ATOM 10894 N N . TYR B 1 606 ? 32.531 -34.438 -26.703 1 96.69 606 TYR B N 1
ATOM 10895 C CA . TYR B 1 606 ? 31.531 -34.469 -25.641 1 96.69 606 TYR B CA 1
ATOM 10896 C C . TYR B 1 606 ? 31.969 -35.375 -24.5 1 96.69 606 TYR B C 1
ATOM 10898 O O . TYR B 1 606 ? 32.5 -36.469 -24.734 1 96.69 606 TYR B O 1
ATOM 10906 N N . ARG B 1 607 ? 31.828 -34.875 -23.266 1 96.88 607 ARG B N 1
ATOM 10907 C CA . ARG B 1 607 ? 32.156 -35.625 -22.078 1 96.88 607 ARG B CA 1
ATOM 10908 C C . ARG B 1 607 ? 31.094 -36.688 -21.781 1 96.88 607 ARG B C 1
ATOM 10910 O O . ARG B 1 607 ? 31.406 -37.844 -21.531 1 96.88 607 ARG B O 1
ATOM 10917 N N . CYS B 1 608 ? 29.859 -36.25 -21.75 1 98.5 608 CYS B N 1
ATOM 10918 C CA . CYS B 1 608 ? 28.75 -37.125 -21.422 1 98.5 608 CYS B CA 1
ATOM 10919 C C . CYS B 1 608 ? 27.484 -36.719 -22.188 1 98.5 608 CYS B C 1
ATOM 10921 O O . CYS B 1 608 ? 27.109 -35.562 -22.219 1 98.5 608 CYS B O 1
ATOM 10923 N N . ALA B 1 609 ? 26.859 -37.719 -22.859 1 98.75 609 ALA B N 1
ATOM 10924 C CA . ALA B 1 609 ? 25.609 -37.5 -23.594 1 98.75 609 ALA B CA 1
ATOM 10925 C C . ALA B 1 609 ? 24.438 -38.156 -22.891 1 98.75 609 ALA B C 1
ATOM 10927 O O . ALA B 1 609 ? 24.562 -39.25 -22.344 1 98.75 609 ALA B O 1
ATOM 10928 N N . LEU B 1 610 ? 23.375 -37.406 -22.797 1 98.81 610 LEU B N 1
ATOM 10929 C CA . LEU B 1 610 ? 22.109 -37.938 -22.297 1 98.81 610 LEU B CA 1
ATOM 10930 C C . LEU B 1 610 ? 21.109 -38.125 -23.453 1 98.81 610 LEU B C 1
ATOM 10932 O O . LEU B 1 610 ? 20.797 -37.188 -24.156 1 98.81 610 LEU B O 1
ATOM 10936 N N . ILE B 1 611 ? 20.641 -39.344 -23.672 1 98.88 611 ILE B N 1
ATOM 10937 C CA . ILE B 1 611 ? 19.719 -39.625 -24.75 1 98.88 611 ILE B CA 1
ATOM 10938 C C . ILE B 1 611 ? 18.359 -40.031 -24.188 1 98.88 611 ILE B C 1
ATOM 10940 O O . ILE B 1 611 ? 18.219 -41.094 -23.562 1 98.88 611 ILE B O 1
ATOM 10944 N N . PHE B 1 612 ? 17.359 -39.219 -24.391 1 98.81 612 PHE B N 1
ATOM 10945 C CA . PHE B 1 612 ? 15.992 -39.594 -24.094 1 98.81 612 PHE B CA 1
ATOM 10946 C C . PHE B 1 612 ? 15.422 -40.469 -25.234 1 98.81 612 PHE B C 1
ATOM 10948 O O . PHE B 1 612 ? 15.234 -39.969 -26.344 1 98.81 612 PHE B O 1
ATOM 10955 N N . VAL B 1 613 ? 15.102 -41.656 -24.938 1 98.56 613 VAL B N 1
ATOM 10956 C CA . VAL B 1 613 ? 14.766 -42.625 -25.984 1 98.56 613 VAL B CA 1
ATOM 10957 C C . VAL B 1 613 ? 13.25 -42.781 -26.047 1 98.56 613 VAL B C 1
ATOM 10959 O O . VAL B 1 613 ? 12.531 -42.375 -25.141 1 98.56 613 VAL B O 1
ATOM 10962 N N . ASP B 1 614 ? 12.844 -43.375 -27.094 1 97.44 614 ASP B N 1
ATOM 10963 C CA . ASP B 1 614 ? 11.422 -43.469 -27.422 1 97.44 614 ASP B CA 1
ATOM 10964 C C . ASP B 1 614 ? 10.945 -44.906 -27.406 1 97.44 614 ASP B C 1
ATOM 10966 O O . ASP B 1 614 ? 10.734 -45.5 -26.344 1 97.44 614 ASP B O 1
ATOM 10970 N N . ASN B 1 615 ? 10.891 -45.625 -28.531 1 97.06 615 ASN B N 1
ATOM 10971 C CA . ASN B 1 615 ? 10.188 -46.906 -28.688 1 97.06 615 ASN B CA 1
ATOM 10972 C C . ASN B 1 615 ? 11.109 -48.094 -28.406 1 97.06 615 ASN B C 1
ATOM 10974 O O . ASN B 1 615 ? 12.336 -47.938 -28.453 1 97.06 615 ASN B O 1
ATOM 10978 N N . SER B 1 616 ? 10.508 -49.25 -28.109 1 97.44 616 SER B N 1
ATOM 10979 C CA . SER B 1 616 ? 11.18 -50.531 -28.016 1 97.44 616 SER B CA 1
ATOM 10980 C C . SER B 1 616 ? 11.531 -51.094 -29.391 1 97.44 616 SER B C 1
ATOM 10982 O O . SER B 1 616 ? 11.281 -50.438 -30.406 1 97.44 616 SER B O 1
ATOM 10984 N N . GLY B 1 617 ? 12.172 -52.188 -29.438 1 97 617 GLY B N 1
ATOM 10985 C CA . GLY B 1 617 ? 12.422 -52.875 -30.688 1 97 617 GLY B CA 1
ATOM 10986 C C . GLY B 1 617 ? 13.523 -52.25 -31.516 1 97 617 GLY B C 1
ATOM 10987 O O . GLY B 1 617 ? 14.602 -51.938 -31 1 97 617 GLY B O 1
ATOM 10988 N N . ALA B 1 618 ? 13.188 -52.125 -32.844 1 96.69 618 ALA B N 1
ATOM 10989 C CA . ALA B 1 618 ? 14.18 -51.594 -33.781 1 96.69 618 ALA B CA 1
ATOM 10990 C C . ALA B 1 618 ? 14.648 -50.219 -33.375 1 96.69 618 ALA B C 1
ATOM 10992 O O . ALA B 1 618 ? 15.812 -49.844 -33.594 1 96.69 618 ALA B O 1
ATOM 10993 N N . ASP B 1 619 ? 13.797 -49.5 -32.781 1 97.56 619 ASP B N 1
ATOM 10994 C CA . ASP B 1 619 ? 14.117 -48.125 -32.438 1 97.56 619 ASP B CA 1
ATOM 10995 C C . ASP B 1 619 ? 15.289 -48.062 -31.469 1 97.56 619 ASP B C 1
ATOM 10997 O O . ASP B 1 619 ? 16.344 -47.531 -31.797 1 97.56 619 ASP B O 1
ATOM 11001 N N . VAL B 1 620 ? 15.148 -48.688 -30.312 1 98.31 620 VAL B N 1
ATOM 11002 C CA . VAL B 1 620 ? 16.188 -48.562 -29.281 1 98.31 620 VAL B CA 1
ATOM 11003 C C . VAL B 1 620 ? 17.359 -49.5 -29.609 1 98.31 620 VAL B C 1
ATOM 11005 O O . VAL B 1 620 ? 18.516 -49.125 -29.406 1 98.31 620 VAL B O 1
ATOM 11008 N N . LEU B 1 621 ? 17.156 -50.656 -30.188 1 98.19 621 LEU B N 1
ATOM 11009 C CA . LEU B 1 621 ? 18.188 -51.688 -30.359 1 98.19 621 LEU B CA 1
ATOM 11010 C C . LEU B 1 621 ? 18.984 -51.438 -31.641 1 98.19 621 LEU B C 1
ATOM 11012 O O . LEU B 1 621 ? 20.203 -51.625 -31.672 1 98.19 621 LEU B O 1
ATOM 11016 N N . LEU B 1 622 ? 18.297 -51.062 -32.688 1 98.12 622 LEU B N 1
ATOM 11017 C CA . LEU B 1 622 ? 18.969 -50.938 -33.969 1 98.12 622 LEU B CA 1
ATOM 11018 C C . LEU B 1 622 ? 19.234 -49.5 -34.344 1 98.12 622 LEU B C 1
ATOM 11020 O O . LEU B 1 622 ? 20.062 -49.188 -35.188 1 98.12 622 LEU B O 1
ATOM 11024 N N . GLY B 1 623 ? 18.531 -48.625 -33.75 1 98.25 623 GLY B N 1
ATOM 11025 C CA . GLY B 1 623 ? 18.719 -47.188 -33.969 1 98.25 623 GLY B CA 1
ATOM 11026 C C . GLY B 1 623 ? 19.547 -46.5 -32.906 1 98.25 623 GLY B C 1
ATOM 11027 O O . GLY B 1 623 ? 20.672 -46.094 -33.188 1 98.25 623 GLY B O 1
ATOM 11028 N N . VAL B 1 624 ? 19.094 -46.438 -31.625 1 98.69 624 VAL B N 1
ATOM 11029 C CA . VAL B 1 624 ? 19.672 -45.688 -30.516 1 98.69 624 VAL B CA 1
ATOM 11030 C C . VAL B 1 624 ? 21.031 -46.281 -30.141 1 98.69 624 VAL B C 1
ATOM 11032 O O . VAL B 1 624 ? 22 -45.562 -29.938 1 98.69 624 VAL B O 1
ATOM 11035 N N . LEU B 1 625 ? 21.078 -47.625 -30.016 1 98.5 625 LEU B N 1
ATOM 11036 C CA . LEU B 1 625 ? 22.266 -48.281 -29.469 1 98.5 625 LEU B CA 1
ATOM 11037 C C . LEU B 1 625 ? 23.453 -48.094 -30.391 1 98.5 625 LEU B C 1
ATOM 11039 O O . LEU B 1 625 ? 24.562 -47.75 -29.938 1 98.5 625 LEU B O 1
ATOM 11043 N N . PRO B 1 626 ? 23.312 -48.312 -31.734 1 98.5 626 PRO B N 1
ATOM 11044 C CA . PRO B 1 626 ? 24.453 -48.031 -32.625 1 98.5 626 PRO B CA 1
ATOM 11045 C C . PRO B 1 626 ? 24.906 -46.594 -32.531 1 98.5 626 PRO B C 1
ATOM 11047 O O . PRO B 1 626 ? 26.109 -46.312 -32.594 1 98.5 626 PRO B O 1
ATOM 11050 N N . PHE B 1 627 ? 23.984 -45.688 -32.438 1 98.56 627 PHE B N 1
ATOM 11051 C CA . PHE B 1 627 ? 24.312 -44.281 -32.281 1 98.56 627 PHE B CA 1
ATOM 11052 C C . PHE B 1 627 ? 25.078 -44.031 -30.984 1 98.56 627 PHE B C 1
ATOM 11054 O O . PHE B 1 627 ? 26.109 -43.375 -30.984 1 98.56 627 PHE B O 1
ATOM 11061 N N . ALA B 1 628 ? 24.578 -44.562 -29.859 1 98.69 628 ALA B N 1
ATOM 11062 C CA . ALA B 1 628 ? 25.234 -44.438 -28.562 1 98.69 628 ALA B CA 1
ATOM 11063 C C . ALA B 1 628 ? 26.625 -45.062 -28.594 1 98.69 628 ALA B C 1
ATOM 11065 O O . ALA B 1 628 ? 27.562 -44.531 -28.016 1 98.69 628 ALA B O 1
ATOM 11066 N N . ARG B 1 629 ? 26.703 -46.188 -29.266 1 98.5 629 ARG B N 1
ATOM 11067 C CA . ARG B 1 629 ? 27.984 -46.875 -29.375 1 98.5 629 ARG B CA 1
ATOM 11068 C C . ARG B 1 629 ? 29.031 -46.031 -30.047 1 98.5 629 ARG B C 1
ATOM 11070 O O . ARG B 1 629 ? 30.203 -46.031 -29.656 1 98.5 629 ARG B O 1
ATOM 11077 N N . GLU B 1 630 ? 28.641 -45.344 -31.094 1 97.75 630 GLU B N 1
ATOM 11078 C CA . GLU B 1 630 ? 29.594 -44.469 -31.781 1 97.75 630 GLU B CA 1
ATOM 11079 C C . GLU B 1 630 ? 30.031 -43.312 -30.875 1 97.75 630 GLU B C 1
ATOM 11081 O O . GLU B 1 630 ? 31.172 -42.875 -30.938 1 97.75 630 GLU B O 1
ATOM 11086 N N . LEU B 1 631 ? 29.125 -42.781 -30.047 1 98.06 631 LEU B N 1
ATOM 11087 C CA . LEU B 1 631 ? 29.5 -41.781 -29.062 1 98.06 631 LEU B CA 1
ATOM 11088 C C . LEU B 1 631 ? 30.531 -42.312 -28.078 1 98.06 631 LEU B C 1
ATOM 11090 O O . LEU B 1 631 ? 31.5 -41.656 -27.75 1 98.06 631 LEU B O 1
ATOM 11094 N N . ILE B 1 632 ? 30.266 -43.531 -27.625 1 97.94 632 ILE B N 1
ATOM 11095 C CA . ILE B 1 632 ? 31.156 -44.188 -26.672 1 97.94 632 ILE B CA 1
ATOM 11096 C C . ILE B 1 632 ? 32.531 -44.406 -27.297 1 97.94 632 ILE B C 1
ATOM 11098 O O . ILE B 1 632 ? 33.562 -44.188 -26.641 1 97.94 632 ILE B O 1
ATOM 11102 N N . ARG B 1 633 ? 32.531 -44.781 -28.578 1 95.94 633 ARG B N 1
ATOM 11103 C CA . ARG B 1 633 ? 33.781 -44.969 -29.297 1 95.94 633 ARG B CA 1
ATOM 11104 C C . ARG B 1 633 ? 34.562 -43.688 -29.391 1 95.94 633 ARG B C 1
ATOM 11106 O O . ARG B 1 633 ? 35.781 -43.688 -29.516 1 95.94 633 ARG B O 1
ATOM 11113 N N . HIS B 1 634 ? 33.875 -42.656 -29.391 1 95.62 634 HIS B N 1
ATOM 11114 C CA . HIS B 1 634 ? 34.5 -41.344 -29.406 1 95.62 634 HIS B CA 1
ATOM 11115 C C . HIS B 1 634 ? 34.719 -40.812 -27.984 1 95.62 634 HIS B C 1
ATOM 11117 O O . HIS B 1 634 ? 34.75 -39.594 -27.766 1 95.62 634 HIS B O 1
ATOM 11123 N N . HIS B 1 635 ? 34.75 -41.625 -26.953 1 95.44 635 HIS B N 1
ATOM 11124 C CA . HIS B 1 635 ? 35.125 -41.406 -25.562 1 95.44 635 HIS B CA 1
ATOM 11125 C C . HIS B 1 635 ? 34.062 -40.562 -24.844 1 95.44 635 HIS B C 1
ATOM 11127 O O . HIS B 1 635 ? 34.406 -39.812 -23.922 1 95.44 635 HIS B O 1
ATOM 11133 N N . THR B 1 636 ? 32.875 -40.594 -25.312 1 97.81 636 THR B N 1
ATOM 11134 C CA . THR B 1 636 ? 31.75 -39.938 -24.672 1 97.81 636 THR B CA 1
ATOM 11135 C C . THR B 1 636 ? 31 -40.906 -23.766 1 97.81 636 THR B C 1
ATOM 11137 O O . THR B 1 636 ? 30.641 -42 -24.188 1 97.81 636 THR B O 1
ATOM 11140 N N . LYS B 1 637 ? 30.828 -40.562 -22.5 1 98.38 637 LYS B N 1
ATOM 11141 C CA . LYS B 1 637 ? 29.922 -41.344 -21.656 1 98.38 637 LYS B CA 1
ATOM 11142 C C . LYS B 1 637 ? 28.469 -41.156 -22.094 1 98.38 637 LYS B C 1
ATOM 11144 O O . LYS B 1 637 ? 28.094 -40.094 -22.562 1 98.38 637 LYS B O 1
ATOM 11149 N N . VAL B 1 638 ? 27.656 -42.219 -22 1 98.75 638 VAL B N 1
ATOM 11150 C CA . VAL B 1 638 ? 26.297 -42.094 -22.5 1 98.75 638 VAL B CA 1
ATOM 11151 C C . VAL B 1 638 ? 25.312 -42.562 -21.406 1 98.75 638 VAL B C 1
ATOM 11153 O O . VAL B 1 638 ? 25.5 -43.594 -20.797 1 98.75 638 VAL B O 1
ATOM 11156 N N . ILE B 1 639 ? 24.344 -41.688 -21.125 1 98.75 639 ILE B N 1
ATOM 11157 C CA . ILE B 1 639 ? 23.203 -42.031 -20.297 1 98.75 639 ILE B CA 1
ATOM 11158 C C . ILE B 1 639 ? 21.953 -42.219 -21.156 1 98.75 639 ILE B C 1
ATOM 11160 O O . ILE B 1 639 ? 21.578 -41.312 -21.906 1 98.75 639 ILE B O 1
ATOM 11164 N N . ILE B 1 640 ? 21.375 -43.375 -21.141 1 98.69 640 ILE B N 1
ATOM 11165 C CA . ILE B 1 640 ? 20.109 -43.625 -21.828 1 98.69 640 ILE B CA 1
ATOM 11166 C C . ILE B 1 640 ? 18.938 -43.5 -20.859 1 98.69 640 ILE B C 1
ATOM 11168 O O . ILE B 1 640 ? 18.844 -44.25 -19.875 1 98.69 640 ILE B O 1
ATOM 11172 N N . ALA B 1 641 ? 18.109 -42.531 -21.094 1 98.75 641 ALA B N 1
ATOM 11173 C CA . ALA B 1 641 ? 16.953 -42.281 -20.234 1 98.75 641 ALA B CA 1
ATOM 11174 C C . ALA B 1 641 ? 15.672 -42.844 -20.875 1 98.75 641 ALA B C 1
ATOM 11176 O O . ALA B 1 641 ? 15.25 -42.344 -21.922 1 98.75 641 ALA B O 1
ATOM 11177 N N . CYS B 1 642 ? 15.055 -43.812 -20.25 1 98.56 642 CYS B N 1
ATOM 11178 C CA . CYS B 1 642 ? 13.828 -44.469 -20.719 1 98.56 642 CYS B CA 1
ATOM 11179 C C . CYS B 1 642 ? 12.633 -44.031 -19.875 1 98.56 642 CYS B C 1
ATOM 11181 O O . CYS B 1 642 ? 12.789 -43.281 -18.891 1 98.56 642 CYS B O 1
ATOM 11183 N N . ASN B 1 643 ? 11.43 -44.438 -20.312 1 97.88 643 ASN B N 1
ATOM 11184 C CA . ASN B 1 643 ? 10.234 -44.188 -19.5 1 97.88 643 ASN B CA 1
ATOM 11185 C C . ASN B 1 643 ? 10.305 -44.938 -18.172 1 97.88 643 ASN B C 1
ATOM 11187 O O . ASN B 1 643 ? 10.945 -45.969 -18.078 1 97.88 643 ASN B O 1
ATOM 11191 N N . TRP B 1 644 ? 9.719 -44.312 -17.234 1 96.38 644 TRP B N 1
ATOM 11192 C CA . TRP B 1 644 ? 9.539 -44.969 -15.945 1 96.38 644 TRP B CA 1
ATOM 11193 C C . TRP B 1 644 ? 8.422 -46 -16.031 1 96.38 644 TRP B C 1
ATOM 11195 O O . TRP B 1 644 ? 8.578 -47.156 -15.555 1 96.38 644 TRP B O 1
ATOM 11205 N N . SER B 1 645 ? 7.309 -45.625 -16.609 1 94.56 645 SER B N 1
ATOM 11206 C CA . SER B 1 645 ? 6.156 -46.5 -16.734 1 94.56 645 SER B CA 1
ATOM 11207 C C . SER B 1 645 ? 5.719 -46.656 -18.188 1 94.56 645 SER B C 1
ATOM 11209 O O . SER B 1 645 ? 6.066 -45.812 -19.016 1 94.56 645 SER B O 1
ATOM 11211 N N . PRO B 1 646 ? 4.973 -47.688 -18.453 1 95.19 646 PRO B N 1
ATOM 11212 C CA . PRO B 1 646 ? 4.625 -47.969 -19.844 1 95.19 646 PRO B CA 1
ATOM 11213 C C . PRO B 1 646 ? 3.725 -46.906 -20.453 1 95.19 646 PRO B C 1
ATOM 11215 O O . PRO B 1 646 ? 2.861 -46.344 -19.781 1 95.19 646 PRO B O 1
ATOM 11218 N N . ALA B 1 647 ? 3.961 -46.688 -21.688 1 95.69 647 ALA B N 1
ATOM 11219 C CA . ALA B 1 647 ? 3.146 -45.875 -22.594 1 95.69 647 ALA B CA 1
ATOM 11220 C C . ALA B 1 647 ? 3.301 -46.344 -24.047 1 95.69 647 ALA B C 1
ATOM 11222 O O . ALA B 1 647 ? 4.367 -46.188 -24.641 1 95.69 647 ALA B O 1
ATOM 11223 N N . LEU B 1 648 ? 2.305 -46.844 -24.578 1 94.25 648 LEU B N 1
ATOM 11224 C CA . LEU B 1 648 ? 2.369 -47.438 -25.922 1 94.25 648 LEU B CA 1
ATOM 11225 C C . LEU B 1 648 ? 3.512 -48.438 -26.016 1 94.25 648 LEU B C 1
ATOM 11227 O O . LEU B 1 648 ? 3.639 -49.312 -25.188 1 94.25 648 LEU B O 1
ATOM 11231 N N . ASN B 1 649 ? 4.258 -48.375 -27.047 1 95.5 649 ASN B N 1
ATOM 11232 C CA . ASN B 1 649 ? 5.371 -49.312 -27.219 1 95.5 649 ASN B CA 1
ATOM 11233 C C . ASN B 1 649 ? 6.699 -48.656 -26.828 1 95.5 649 ASN B C 1
ATOM 11235 O O . ASN B 1 649 ? 7.762 -49.125 -27.25 1 95.5 649 ASN B O 1
ATOM 11239 N N . ASP B 1 650 ? 6.625 -47.594 -26.047 1 96.94 650 ASP B N 1
ATOM 11240 C CA . ASP B 1 650 ? 7.84 -47 -25.531 1 96.94 650 ASP B CA 1
ATOM 11241 C C . ASP B 1 650 ? 8.617 -47.969 -24.656 1 96.94 650 ASP B C 1
ATOM 11243 O O . ASP B 1 650 ? 8.023 -48.75 -23.906 1 96.94 650 ASP B O 1
ATOM 11247 N N . ILE B 1 651 ? 9.914 -47.875 -24.734 1 97.94 651 ILE B N 1
ATOM 11248 C CA . ILE B 1 651 ? 10.734 -48.719 -23.906 1 97.94 651 ILE B CA 1
ATOM 11249 C C . ILE B 1 651 ? 10.812 -48.156 -22.484 1 97.94 651 ILE B C 1
ATOM 11251 O O . ILE B 1 651 ? 10.891 -46.938 -22.312 1 97.94 651 ILE B O 1
ATOM 11255 N N . THR B 1 652 ? 10.656 -49 -21.469 1 97.5 652 THR B N 1
ATOM 11256 C CA . THR B 1 652 ? 10.836 -48.594 -20.078 1 97.5 652 THR B CA 1
ATOM 11257 C C . THR B 1 652 ? 12.258 -48.906 -19.609 1 97.5 652 THR B C 1
ATOM 11259 O O . THR B 1 652 ? 12.961 -49.688 -20.234 1 97.5 652 THR B O 1
ATOM 11262 N N . ALA B 1 653 ? 12.695 -48.219 -18.578 1 98.12 653 ALA B N 1
ATOM 11263 C CA . ALA B 1 653 ? 14.023 -48.469 -18.031 1 98.12 653 ALA B CA 1
ATOM 11264 C C . ALA B 1 653 ? 14.172 -49.906 -17.594 1 98.12 653 ALA B C 1
ATOM 11266 O O . ALA B 1 653 ? 15.227 -50.531 -17.781 1 98.12 653 ALA B O 1
ATOM 11267 N N . TYR B 1 654 ? 13.125 -50.406 -17.016 1 95.44 654 TYR B N 1
ATOM 11268 C CA . TYR B 1 654 ? 13.141 -51.781 -16.578 1 95.44 654 TYR B CA 1
ATOM 11269 C C . TYR B 1 654 ? 13.359 -52.75 -17.75 1 95.44 654 TYR B C 1
ATOM 11271 O O . TYR B 1 654 ? 14.172 -53.656 -17.672 1 95.44 654 TYR B O 1
ATOM 11279 N N . GLU B 1 655 ? 12.672 -52.531 -18.781 1 96.69 655 GLU B N 1
ATOM 11280 C CA . GLU B 1 655 ? 12.812 -53.375 -19.984 1 96.69 655 GLU B CA 1
ATOM 11281 C C . GLU B 1 655 ? 14.211 -53.219 -20.594 1 96.69 655 GLU B C 1
ATOM 11283 O O . GLU B 1 655 ? 14.805 -54.219 -21.016 1 96.69 655 GLU B O 1
ATOM 11288 N N . MET B 1 656 ? 14.695 -52.031 -20.672 1 98.19 656 MET B N 1
ATOM 11289 C CA . MET B 1 656 ? 16.016 -51.781 -21.25 1 98.19 656 MET B CA 1
ATOM 11290 C C . MET B 1 656 ? 17.094 -52.5 -20.438 1 98.19 656 MET B C 1
ATOM 11292 O O . MET B 1 656 ? 18.031 -53.062 -21.016 1 98.19 656 MET B O 1
ATOM 11296 N N . GLU B 1 657 ? 17 -52.406 -19.156 1 97.56 657 GLU B N 1
ATOM 11297 C CA . GLU B 1 657 ? 17.938 -53.094 -18.281 1 97.56 657 GLU B CA 1
ATOM 11298 C C . GLU B 1 657 ? 17.906 -54.594 -18.5 1 97.56 657 GLU B C 1
ATOM 11300 O O . GLU B 1 657 ? 18.953 -55.25 -18.516 1 97.56 657 GLU B O 1
ATOM 11305 N N . ALA B 1 658 ? 16.719 -55.062 -18.672 1 96.06 658 ALA B N 1
ATOM 11306 C CA . ALA B 1 658 ? 16.547 -56.5 -18.891 1 96.06 658 ALA B CA 1
ATOM 11307 C C . ALA B 1 658 ? 17.203 -56.938 -20.203 1 96.06 658 ALA B C 1
ATOM 11309 O O . ALA B 1 658 ? 17.672 -58.062 -20.328 1 96.06 658 ALA B O 1
ATOM 11310 N N . LEU B 1 659 ? 17.234 -56.094 -21.156 1 97.62 659 LEU B N 1
ATOM 11311 C CA . LEU B 1 659 ? 17.781 -56.375 -22.469 1 97.62 659 LEU B CA 1
ATOM 11312 C C . LEU B 1 659 ? 19.297 -56.25 -22.484 1 97.62 659 LEU B C 1
ATOM 11314 O O . LEU B 1 659 ? 19.969 -56.781 -23.375 1 97.62 659 LEU B O 1
ATOM 11318 N N . MET B 1 660 ? 19.906 -55.625 -21.484 1 97.44 660 MET B N 1
ATOM 11319 C CA . MET B 1 660 ? 21.312 -55.219 -21.516 1 97.44 660 MET B CA 1
ATOM 11320 C C . MET B 1 660 ? 22.234 -56.406 -21.516 1 97.44 660 MET B C 1
ATOM 11322 O O . MET B 1 660 ? 23.281 -56.406 -22.172 1 97.44 660 MET B O 1
ATOM 11326 N N . ASP B 1 661 ? 21.844 -57.5 -20.797 1 96.06 661 ASP B N 1
ATOM 11327 C CA . ASP B 1 661 ? 22.688 -58.688 -20.766 1 96.06 661 ASP B CA 1
ATOM 11328 C C . ASP B 1 661 ? 22.828 -59.281 -22.172 1 96.06 661 ASP B C 1
ATOM 11330 O O . ASP B 1 661 ? 23.938 -59.625 -22.594 1 96.06 661 ASP B O 1
ATOM 11334 N N . GLY B 1 662 ? 21.656 -59.406 -22.812 1 97.19 662 GLY B N 1
ATOM 11335 C CA . GLY B 1 662 ? 21.688 -59.938 -24.172 1 97.19 662 GLY B CA 1
ATOM 11336 C C . GLY B 1 662 ? 22.453 -59.031 -25.141 1 97.19 662 GLY B C 1
ATOM 11337 O O . GLY B 1 662 ? 23.141 -59.531 -26.031 1 97.19 662 GLY B O 1
ATOM 11338 N N . ILE B 1 663 ? 22.375 -57.781 -24.953 1 98 663 ILE B N 1
ATOM 11339 C CA . ILE B 1 663 ? 23.062 -56.812 -25.781 1 98 663 ILE B CA 1
ATOM 11340 C C . ILE B 1 663 ? 24.578 -56.938 -25.578 1 98 663 ILE B C 1
ATOM 11342 O O . ILE B 1 663 ? 25.344 -56.938 -26.547 1 98 663 ILE B O 1
ATOM 11346 N N . CYS B 1 664 ? 24.984 -57.031 -24.359 1 97.5 664 CYS B N 1
ATOM 11347 C CA . CYS B 1 664 ? 26.406 -57.125 -24 1 97.5 664 CYS B CA 1
ATOM 11348 C C . CYS B 1 664 ? 27.031 -58.375 -24.578 1 97.5 664 CYS B C 1
ATOM 11350 O O . CYS B 1 664 ? 28.219 -58.406 -24.906 1 97.5 664 CYS B O 1
ATOM 11352 N N . GLU B 1 665 ? 26.266 -59.375 -24.719 1 97 665 GLU B N 1
ATOM 11353 C CA . GLU B 1 665 ? 26.766 -60.625 -25.312 1 97 665 GLU B CA 1
ATOM 11354 C C . GLU B 1 665 ? 27.047 -60.469 -26.797 1 97 665 GLU B C 1
ATOM 11356 O O . GLU B 1 665 ? 27.906 -61.156 -27.359 1 97 665 GLU B O 1
ATOM 11361 N N . LYS B 1 666 ? 26.438 -59.5 -27.359 1 96.31 666 LYS B N 1
ATOM 11362 C CA . LYS B 1 666 ? 26.5 -59.375 -28.812 1 96.31 666 LYS B CA 1
ATOM 11363 C C . LYS B 1 666 ? 27.578 -58.375 -29.219 1 96.31 666 LYS B C 1
ATOM 11365 O O . LYS B 1 666 ? 28.031 -58.344 -30.375 1 96.31 666 LYS B O 1
ATOM 11370 N N . ASP B 1 667 ? 28.047 -57.562 -28.359 1 97.19 667 ASP B N 1
ATOM 11371 C CA . ASP B 1 667 ? 29 -56.531 -28.719 1 97.19 667 ASP B CA 1
ATOM 11372 C C . ASP B 1 667 ? 29.953 -56.219 -27.562 1 97.19 667 ASP B C 1
ATOM 11374 O O . ASP B 1 667 ? 29.5 -55.812 -26.484 1 97.19 667 ASP B O 1
ATOM 11378 N N . GLU B 1 668 ? 31.234 -56.25 -27.781 1 96.38 668 GLU B N 1
ATOM 11379 C CA . GLU B 1 668 ? 32.25 -56.094 -26.734 1 96.38 668 GLU B CA 1
ATOM 11380 C C . GLU B 1 668 ? 32.375 -54.625 -26.344 1 96.38 668 GLU B C 1
ATOM 11382 O O . GLU B 1 668 ? 32.656 -54.312 -25.172 1 96.38 668 GLU B O 1
ATOM 11387 N N . THR B 1 669 ? 32.188 -53.781 -27.266 1 97.06 669 THR B N 1
ATOM 11388 C CA . THR B 1 669 ? 32.281 -52.375 -26.984 1 97.06 669 THR B CA 1
ATOM 11389 C C . THR B 1 669 ? 31.219 -51.938 -25.984 1 97.06 669 THR B C 1
ATOM 11391 O O . THR B 1 669 ? 31.5 -51.25 -25.016 1 97.06 669 THR B O 1
ATOM 11394 N N . ILE B 1 670 ? 30 -52.344 -26.188 1 97.81 670 ILE B N 1
ATOM 11395 C CA . ILE B 1 670 ? 28.875 -52 -25.297 1 97.81 670 ILE B CA 1
ATOM 11396 C C . ILE B 1 670 ? 29.078 -52.688 -23.953 1 97.81 670 ILE B C 1
ATOM 11398 O O . ILE B 1 670 ? 28.828 -52.094 -22.906 1 97.81 670 ILE B O 1
ATOM 11402 N N . LYS B 1 671 ? 29.531 -53.938 -24.016 1 97.94 671 LYS B N 1
ATOM 11403 C CA . LYS B 1 671 ? 29.781 -54.688 -22.781 1 97.94 671 LYS B CA 1
ATOM 11404 C C . LYS B 1 671 ? 30.766 -53.938 -21.891 1 97.94 671 LYS B C 1
ATOM 11406 O O . LYS B 1 671 ? 30.516 -53.75 -20.703 1 97.94 671 LYS B O 1
ATOM 11411 N N . ASN B 1 672 ? 31.859 -53.531 -22.469 1 97.88 672 ASN B N 1
ATOM 11412 C CA . ASN B 1 672 ? 32.875 -52.812 -21.719 1 97.88 672 ASN B CA 1
ATOM 11413 C C . ASN B 1 672 ? 32.344 -51.469 -21.188 1 97.88 672 ASN B C 1
ATOM 11415 O O . ASN B 1 672 ? 32.688 -51.062 -20.062 1 97.88 672 ASN B O 1
ATOM 11419 N N . ALA B 1 673 ? 31.625 -50.812 -21.984 1 98.19 673 ALA B N 1
ATOM 11420 C CA . ALA B 1 673 ? 31.062 -49.531 -21.578 1 98.19 673 ALA B CA 1
ATOM 11421 C C . ALA B 1 673 ? 30.125 -49.688 -20.375 1 98.19 673 ALA B C 1
ATOM 11423 O O . ALA B 1 673 ? 30.109 -48.844 -19.484 1 98.19 673 ALA B O 1
ATOM 11424 N N . VAL B 1 674 ? 29.266 -50.75 -20.375 1 98.06 674 VAL B N 1
ATOM 11425 C CA . VAL B 1 674 ? 28.359 -51.031 -19.266 1 98.06 674 VAL B CA 1
ATOM 11426 C C . VAL B 1 674 ? 29.156 -51.344 -18.016 1 98.06 674 VAL B C 1
ATOM 11428 O O . VAL B 1 674 ? 28.859 -50.844 -16.922 1 98.06 674 VAL B O 1
ATOM 11431 N N . LEU B 1 675 ? 30.188 -52.156 -18.203 1 97 675 LEU B N 1
ATOM 11432 C CA . LEU B 1 675 ? 31.016 -52.562 -17.078 1 97 675 LEU B CA 1
ATOM 11433 C C . LEU B 1 675 ? 31.766 -51.406 -16.469 1 97 675 LEU B C 1
ATOM 11435 O O . LEU B 1 675 ? 31.938 -51.312 -15.242 1 97 675 LEU B O 1
ATOM 11439 N N . GLU B 1 676 ? 32.156 -50.5 -17.328 1 97.5 676 GLU B N 1
ATOM 11440 C CA . GLU B 1 676 ? 32.938 -49.344 -16.875 1 97.5 676 GLU B CA 1
ATOM 11441 C C . GLU B 1 676 ? 32.031 -48.188 -16.484 1 97.5 676 GLU B C 1
ATOM 11443 O O . GLU B 1 676 ? 32.5 -47.094 -16.141 1 97.5 676 GLU B O 1
ATOM 11448 N N . ARG B 1 677 ? 30.797 -48.344 -16.547 1 96.69 677 ARG B N 1
ATOM 11449 C CA . ARG B 1 677 ? 29.797 -47.344 -16.203 1 96.69 677 ARG B CA 1
ATOM 11450 C C . ARG B 1 677 ? 29.891 -46.125 -17.141 1 96.69 677 ARG B C 1
ATOM 11452 O O . ARG B 1 677 ? 29.703 -45 -16.719 1 96.69 677 ARG B O 1
ATOM 11459 N N . ARG B 1 678 ? 30.344 -46.406 -18.359 1 98 678 ARG B N 1
ATOM 11460 C CA . ARG B 1 678 ? 30.344 -45.406 -19.406 1 98 678 ARG B CA 1
ATOM 11461 C C . ARG B 1 678 ? 29.031 -45.406 -20.188 1 98 678 ARG B C 1
ATOM 11463 O O . ARG B 1 678 ? 28.766 -44.5 -20.969 1 98 678 ARG B O 1
ATOM 11470 N N . LEU B 1 679 ? 28.297 -46.438 -20.031 1 98.38 679 LEU B N 1
ATOM 11471 C CA . LEU B 1 679 ? 26.922 -46.531 -20.5 1 98.38 679 LEU B CA 1
ATOM 11472 C C . LEU B 1 679 ? 25.969 -46.875 -19.359 1 98.38 679 LEU B C 1
ATOM 11474 O O . LEU B 1 679 ? 26.094 -47.938 -18.75 1 98.38 679 LEU B O 1
ATOM 11478 N N . ILE B 1 680 ? 25.078 -45.938 -19.062 1 98.06 680 ILE B N 1
ATOM 11479 C CA . ILE B 1 680 ? 24.188 -46.094 -17.922 1 98.06 680 ILE B CA 1
ATOM 11480 C C . ILE B 1 680 ? 22.734 -45.969 -18.391 1 98.06 680 ILE B C 1
ATOM 11482 O O . ILE B 1 680 ? 22.406 -45.125 -19.219 1 98.06 680 ILE B O 1
ATOM 11486 N N . VAL B 1 681 ? 21.891 -46.844 -17.938 1 98.25 681 VAL B N 1
ATOM 11487 C CA . VAL B 1 681 ? 20.453 -46.781 -18.203 1 98.25 681 VAL B CA 1
ATOM 11488 C C . VAL B 1 681 ? 19.719 -46.188 -17 1 98.25 681 VAL B C 1
ATOM 11490 O O . VAL B 1 681 ? 19.969 -46.594 -15.859 1 98.25 681 VAL B O 1
ATOM 11493 N N . CYS B 1 682 ? 18.906 -45.219 -17.234 1 97.94 682 CYS B N 1
ATOM 11494 C CA . CYS B 1 682 ? 18.109 -44.562 -16.203 1 97.94 682 CYS B CA 1
ATOM 11495 C C . CYS B 1 682 ? 16.672 -44.375 -16.656 1 97.94 682 CYS B C 1
ATOM 11497 O O . CYS B 1 682 ? 16.328 -44.688 -17.797 1 97.94 682 CYS B O 1
ATOM 11499 N N . ASN B 1 683 ? 15.789 -44 -15.773 1 98 683 ASN B N 1
ATOM 11500 C CA . ASN B 1 683 ? 14.43 -43.625 -16.125 1 98 683 ASN B CA 1
ATOM 11501 C C . ASN B 1 683 ? 14.227 -42.125 -16.031 1 98 683 ASN B C 1
ATOM 11503 O O . ASN B 1 683 ? 14.82 -41.469 -15.18 1 98 683 ASN B O 1
ATOM 11507 N N . SER B 1 684 ? 13.445 -41.625 -16.875 1 97.56 684 SER B N 1
ATOM 11508 C CA . SER B 1 684 ? 13.164 -40.188 -16.922 1 97.56 684 SER B CA 1
ATOM 11509 C C . SER B 1 684 ? 12.148 -39.781 -15.852 1 97.56 684 SER B C 1
ATOM 11511 O O . SER B 1 684 ? 12.008 -38.594 -15.539 1 97.56 684 SER B O 1
ATOM 11513 N N . GLY B 1 685 ? 11.445 -40.719 -15.297 1 96.44 685 GLY B N 1
ATOM 11514 C CA . GLY B 1 685 ? 10.367 -40.469 -14.352 1 96.44 685 GLY B CA 1
ATOM 11515 C C . GLY B 1 685 ? 9.008 -40.344 -15.016 1 96.44 685 GLY B C 1
ATOM 11516 O O . GLY B 1 685 ? 7.988 -40.219 -14.336 1 96.44 685 GLY B O 1
ATOM 11517 N N . GLN B 1 686 ? 8.969 -40.469 -16.328 1 93.88 686 GLN B N 1
ATOM 11518 C CA . GLN B 1 686 ? 7.719 -40.219 -17.047 1 93.88 686 GLN B CA 1
ATOM 11519 C C . GLN B 1 686 ? 7.137 -41.5 -17.609 1 93.88 686 GLN B C 1
ATOM 11521 O O . GLN B 1 686 ? 7.848 -42.5 -17.75 1 93.88 686 GLN B O 1
ATOM 11526 N N . GLY B 1 687 ? 5.887 -41.531 -17.719 1 93.12 687 GLY B N 1
ATOM 11527 C CA . GLY B 1 687 ? 5.145 -42.625 -18.375 1 93.12 687 GLY B CA 1
ATOM 11528 C C . GLY B 1 687 ? 4.246 -42.125 -19.5 1 93.12 687 GLY B C 1
ATOM 11529 O O . GLY B 1 687 ? 3.084 -42.531 -19.578 1 93.12 687 GLY B O 1
ATOM 11530 N N . SER B 1 688 ? 4.828 -41.281 -20.266 1 93.75 688 SER B N 1
ATOM 11531 C CA . SER B 1 688 ? 4.133 -40.625 -21.359 1 93.75 688 SER B CA 1
ATOM 11532 C C . SER B 1 688 ? 4.898 -40.781 -22.672 1 93.75 688 SER B C 1
ATOM 11534 O O . SER B 1 688 ? 6.121 -40.906 -22.672 1 93.75 688 SER B O 1
ATOM 11536 N N . PRO B 1 689 ? 4.117 -40.812 -23.797 1 94.56 689 PRO B N 1
ATOM 11537 C CA . PRO B 1 689 ? 4.824 -40.75 -25.078 1 94.56 689 PRO B CA 1
ATOM 11538 C C . PRO B 1 689 ? 5.527 -39.406 -25.297 1 94.56 689 PRO B C 1
ATOM 11540 O O . PRO B 1 689 ? 6.371 -39.281 -26.172 1 94.56 689 PRO B O 1
ATOM 11543 N N . CYS B 1 690 ? 5.145 -38.5 -24.531 1 96.38 690 CYS B N 1
ATOM 11544 C CA . CYS B 1 690 ? 5.754 -37.156 -24.594 1 96.38 690 CYS B CA 1
ATOM 11545 C C . CYS B 1 690 ? 6.75 -36.969 -23.453 1 96.38 690 CYS B C 1
ATOM 11547 O O . CYS B 1 690 ? 6.988 -37.906 -22.672 1 96.38 690 CYS B O 1
ATOM 11549 N N . LEU B 1 691 ? 7.43 -35.844 -23.484 1 97.19 691 LEU B N 1
ATOM 11550 C CA . LEU B 1 691 ? 8.461 -35.562 -22.484 1 97.19 691 LEU B CA 1
ATOM 11551 C C . LEU B 1 691 ? 8.312 -34.156 -21.922 1 97.19 691 LEU B C 1
ATOM 11553 O O . LEU B 1 691 ? 8.328 -33.188 -22.672 1 97.19 691 LEU B O 1
ATOM 11557 N N . ASP B 1 692 ? 8.086 -34.094 -20.641 1 94.88 692 ASP B N 1
ATOM 11558 C CA . ASP B 1 692 ? 7.953 -32.844 -19.922 1 94.88 692 ASP B CA 1
ATOM 11559 C C . ASP B 1 692 ? 9.156 -32.562 -19.016 1 94.88 692 ASP B C 1
ATOM 11561 O O . ASP B 1 692 ? 9.305 -33.219 -17.969 1 94.88 692 ASP B O 1
ATOM 11565 N N . PHE B 1 693 ? 9.992 -31.594 -19.328 1 95.31 693 PHE B N 1
ATOM 11566 C CA . PHE B 1 693 ? 11.242 -31.344 -18.609 1 95.31 693 PHE B CA 1
ATOM 11567 C C . PHE B 1 693 ? 10.977 -30.688 -17.266 1 95.31 693 PHE B C 1
ATOM 11569 O O . PHE B 1 693 ? 11.891 -30.531 -16.453 1 95.31 693 PHE B O 1
ATOM 11576 N N . ARG B 1 694 ? 9.75 -30.391 -16.906 1 91.25 694 ARG B N 1
ATOM 11577 C CA . ARG B 1 694 ? 9.406 -29.844 -15.602 1 91.25 694 ARG B CA 1
ATOM 11578 C C . ARG B 1 694 ? 9.352 -30.938 -14.547 1 91.25 694 ARG B C 1
ATOM 11580 O O . ARG B 1 694 ? 9.406 -30.656 -13.352 1 91.25 694 ARG B O 1
ATOM 11587 N N . ARG B 1 695 ? 9.211 -32.125 -15.133 1 92.56 695 ARG B N 1
ATOM 11588 C CA . ARG B 1 695 ? 9.039 -33.281 -14.25 1 92.56 695 ARG B CA 1
ATOM 11589 C C . ARG B 1 695 ? 9.961 -34.438 -14.656 1 92.56 695 ARG B C 1
ATOM 11591 O O . ARG B 1 695 ? 9.508 -35.406 -15.258 1 92.56 695 ARG B O 1
ATOM 11598 N N . ILE B 1 696 ? 11.164 -34.344 -14.211 1 96.56 696 ILE B N 1
ATOM 11599 C CA . ILE B 1 696 ? 12.164 -35.375 -14.484 1 96.56 696 ILE B CA 1
ATOM 11600 C C . ILE B 1 696 ? 12.602 -36.031 -13.172 1 96.56 696 ILE B C 1
ATOM 11602 O O . ILE B 1 696 ? 12.695 -35.375 -12.141 1 96.56 696 ILE B O 1
ATOM 11606 N N . ASN B 1 697 ? 12.852 -37.344 -13.234 1 97.75 697 ASN B N 1
ATOM 11607 C CA . ASN B 1 697 ? 13.359 -38.031 -12.047 1 97.75 697 ASN B CA 1
ATOM 11608 C C . ASN B 1 697 ? 14.539 -37.281 -11.438 1 97.75 697 ASN B C 1
ATOM 11610 O O . ASN B 1 697 ? 15.555 -37.062 -12.102 1 97.75 697 ASN B O 1
ATOM 11614 N N . SER B 1 698 ? 14.391 -36.938 -10.156 1 96.88 698 SER B N 1
ATOM 11615 C CA . SER B 1 698 ? 15.414 -36.156 -9.484 1 96.88 698 SER B CA 1
ATOM 11616 C C . SER B 1 698 ? 16.766 -36.875 -9.5 1 96.88 698 SER B C 1
ATOM 11618 O O . SER B 1 698 ? 17.812 -36.219 -9.57 1 96.88 698 SER B O 1
ATOM 11620 N N . SER B 1 699 ? 16.734 -38.156 -9.406 1 97.56 699 SER B N 1
ATOM 11621 C CA . SER B 1 699 ? 17.969 -38.906 -9.469 1 97.56 699 SER B CA 1
ATOM 11622 C C . SER B 1 699 ? 18.656 -38.75 -10.82 1 97.56 699 SER B C 1
ATOM 11624 O O . SER B 1 699 ? 19.891 -38.688 -10.891 1 97.56 699 SER B O 1
ATOM 11626 N N . LEU B 1 700 ? 17.906 -38.719 -11.859 1 98.31 700 LEU B N 1
ATOM 11627 C CA . LEU B 1 700 ? 18.469 -38.469 -13.172 1 98.31 700 LEU B CA 1
ATOM 11628 C C . LEU B 1 700 ? 19.031 -37.031 -13.242 1 98.31 700 LEU B C 1
ATOM 11630 O O . LEU B 1 700 ? 20.109 -36.812 -13.805 1 98.31 700 LEU B O 1
ATOM 11634 N N . CYS B 1 701 ? 18.297 -36.094 -12.727 1 97.62 701 CYS B N 1
ATOM 11635 C CA . CYS B 1 701 ? 18.766 -34.719 -12.703 1 97.62 701 CYS B CA 1
ATOM 11636 C C . CYS B 1 701 ? 20.109 -34.625 -11.984 1 97.62 701 CYS B C 1
ATOM 11638 O O . CYS B 1 701 ? 21.016 -33.906 -12.445 1 97.62 701 CYS B O 1
ATOM 11640 N N . GLU B 1 702 ? 20.234 -35.281 -10.852 1 97.88 702 GLU B N 1
ATOM 11641 C CA . GLU B 1 702 ? 21.484 -35.312 -10.109 1 97.88 702 GLU B CA 1
ATOM 11642 C C . GLU B 1 702 ? 22.609 -35.938 -10.93 1 97.88 702 GLU B C 1
ATOM 11644 O O . GLU B 1 702 ? 23.734 -35.438 -10.93 1 97.88 702 GLU B O 1
ATOM 11649 N N . LEU B 1 703 ? 22.312 -36.969 -11.57 1 98 703 LEU B N 1
ATOM 11650 C CA . LEU B 1 703 ? 23.281 -37.656 -12.414 1 98 703 LEU B CA 1
ATOM 11651 C C . LEU B 1 703 ? 23.75 -36.75 -13.547 1 98 703 LEU B C 1
ATOM 11653 O O . LEU B 1 703 ? 24.922 -36.75 -13.898 1 98 703 LEU B O 1
ATOM 11657 N N . VAL B 1 704 ? 22.844 -36.031 -14.117 1 98.19 704 VAL B N 1
ATOM 11658 C CA . VAL B 1 704 ? 23.125 -35.094 -15.211 1 98.19 704 VAL B CA 1
ATOM 11659 C C . VAL B 1 704 ? 24.141 -34.062 -14.75 1 98.19 704 VAL B C 1
ATOM 11661 O O . VAL B 1 704 ? 25.078 -33.75 -15.492 1 98.19 704 VAL B O 1
ATOM 11664 N N . VAL B 1 705 ? 23.938 -33.594 -13.562 1 97.38 705 VAL B N 1
ATOM 11665 C CA . VAL B 1 705 ? 24.844 -32.594 -13.016 1 97.38 705 VAL B CA 1
ATOM 11666 C C . VAL B 1 705 ? 26.172 -33.25 -12.664 1 97.38 705 VAL B C 1
ATOM 11668 O O . VAL B 1 705 ? 27.234 -32.719 -13 1 97.38 705 VAL B O 1
ATOM 11671 N N . SER B 1 706 ? 26.172 -34.375 -11.992 1 97.56 706 SER B N 1
ATOM 11672 C CA . SER B 1 706 ? 27.391 -35.031 -11.516 1 97.56 706 SER B CA 1
ATOM 11673 C C . SER B 1 706 ? 28.266 -35.5 -12.672 1 97.56 706 SER B C 1
ATOM 11675 O O . SER B 1 706 ? 29.484 -35.469 -12.586 1 97.56 706 SER B O 1
ATOM 11677 N N . GLU B 1 707 ? 27.688 -35.938 -13.781 1 97.75 707 GLU B N 1
ATOM 11678 C CA . GLU B 1 707 ? 28.422 -36.469 -14.938 1 97.75 707 GLU B CA 1
ATOM 11679 C C . GLU B 1 707 ? 28.75 -35.344 -15.914 1 97.75 707 GLU B C 1
ATOM 11681 O O . GLU B 1 707 ? 29.359 -35.562 -16.953 1 97.75 707 GLU B O 1
ATOM 11686 N N . CYS B 1 708 ? 28.328 -34.094 -15.609 1 96.88 708 CYS B N 1
ATOM 11687 C CA . CYS B 1 708 ? 28.594 -32.906 -16.438 1 96.88 708 CYS B CA 1
ATOM 11688 C C . CYS B 1 708 ? 28.109 -33.156 -17.859 1 96.88 708 CYS B C 1
ATOM 11690 O O . CYS B 1 708 ? 28.875 -32.938 -18.812 1 96.88 708 CYS B O 1
ATOM 11692 N N . VAL B 1 709 ? 26.906 -33.5 -17.984 1 98.25 709 VAL B N 1
ATOM 11693 C CA . VAL B 1 709 ? 26.312 -33.719 -19.297 1 98.25 709 VAL B CA 1
ATOM 11694 C C . VAL B 1 709 ? 26.453 -32.469 -20.156 1 98.25 709 VAL B C 1
ATOM 11696 O O . VAL B 1 709 ? 26.109 -31.375 -19.719 1 98.25 709 VAL B O 1
ATOM 11699 N N . ASP B 1 710 ? 26.984 -32.625 -21.312 1 98 710 ASP B N 1
ATOM 11700 C CA . ASP B 1 710 ? 27.172 -31.469 -22.188 1 98 710 ASP B CA 1
ATOM 11701 C C . ASP B 1 710 ? 26.547 -31.703 -23.547 1 98 710 ASP B C 1
ATOM 11703 O O . ASP B 1 710 ? 26.719 -30.906 -24.469 1 98 710 ASP B O 1
ATOM 11707 N N . LEU B 1 711 ? 25.766 -32.844 -23.766 1 98.38 711 LEU B N 1
ATOM 11708 C CA . LEU B 1 711 ? 24.953 -33.125 -24.953 1 98.38 711 LEU B CA 1
ATOM 11709 C C . LEU B 1 711 ? 23.641 -33.781 -24.578 1 98.38 711 LEU B C 1
ATOM 11711 O O . LEU B 1 711 ? 23.641 -34.812 -23.891 1 98.38 711 LEU B O 1
ATOM 11715 N N . VAL B 1 712 ? 22.562 -33.188 -24.953 1 98.75 712 VAL B N 1
ATOM 11716 C CA . VAL B 1 712 ? 21.234 -33.75 -24.75 1 98.75 712 VAL B CA 1
ATOM 11717 C C . VAL B 1 712 ? 20.641 -34.156 -26.094 1 98.75 712 VAL B C 1
ATOM 11719 O O . VAL B 1 712 ? 20.562 -33.344 -27.016 1 98.75 712 VAL B O 1
ATOM 11722 N N . VAL B 1 713 ? 20.281 -35.438 -26.219 1 98.81 713 VAL B N 1
ATOM 11723 C CA . VAL B 1 713 ? 19.641 -35.938 -27.422 1 98.81 713 VAL B CA 1
ATOM 11724 C C . VAL B 1 713 ? 18.203 -36.344 -27.109 1 98.81 713 VAL B C 1
ATOM 11726 O O . VAL B 1 713 ? 17.969 -37.125 -26.156 1 98.81 713 VAL B O 1
ATOM 11729 N N . ILE B 1 714 ? 17.281 -35.844 -27.812 1 98.81 714 ILE B N 1
ATOM 11730 C CA . ILE B 1 714 ? 15.867 -36.188 -27.656 1 98.81 714 ILE B CA 1
ATOM 11731 C C . ILE B 1 714 ? 15.375 -36.906 -28.906 1 98.81 714 ILE B C 1
ATOM 11733 O O . ILE B 1 714 ? 15.359 -36.312 -30 1 98.81 714 ILE B O 1
ATOM 11737 N N . GLU B 1 715 ? 15 -38.062 -28.734 1 98.38 715 GLU B N 1
ATOM 11738 C CA . GLU B 1 715 ? 14.555 -38.875 -29.875 1 98.38 715 GLU B CA 1
ATOM 11739 C C . GLU B 1 715 ? 13.062 -39.156 -29.797 1 98.38 715 GLU B C 1
ATOM 11741 O O . GLU B 1 715 ? 12.547 -39.562 -28.75 1 98.38 715 GLU B O 1
ATOM 11746 N N . GLY B 1 716 ? 12.359 -38.906 -30.906 1 97.19 716 GLY B N 1
ATOM 11747 C CA . GLY B 1 716 ? 10.961 -39.281 -30.969 1 97.19 716 GLY B CA 1
ATOM 11748 C C . GLY B 1 716 ? 10.039 -38.125 -31.266 1 97.19 716 GLY B C 1
ATOM 11749 O O . GLY B 1 716 ? 10.266 -37 -30.781 1 97.19 716 GLY B O 1
ATOM 11750 N N . MET B 1 717 ? 9 -38.344 -32.031 1 95.88 717 MET B N 1
ATOM 11751 C CA . MET B 1 717 ? 8.062 -37.281 -32.438 1 95.88 717 MET B CA 1
ATOM 11752 C C . MET B 1 717 ? 7.352 -36.688 -31.219 1 95.88 717 MET B C 1
ATOM 11754 O O . MET B 1 717 ? 7.242 -35.469 -31.109 1 95.88 717 MET B O 1
ATOM 11758 N N . GLY B 1 718 ? 6.855 -37.562 -30.266 1 95.69 718 GLY B N 1
ATOM 11759 C CA . GLY B 1 718 ? 6.207 -37.062 -29.062 1 95.69 718 GLY B CA 1
ATOM 11760 C C . GLY B 1 718 ? 7.129 -36.25 -28.172 1 95.69 718 GLY B C 1
ATOM 11761 O O . GLY B 1 718 ? 6.703 -35.25 -27.562 1 95.69 718 GLY B O 1
ATOM 11762 N N . ARG B 1 719 ? 8.406 -36.562 -28.172 1 97.62 719 ARG B N 1
ATOM 11763 C CA . ARG B 1 719 ? 9.352 -36 -27.219 1 97.62 719 ARG B CA 1
ATOM 11764 C C . ARG B 1 719 ? 10.117 -34.844 -27.828 1 97.62 719 ARG B C 1
ATOM 11766 O O . ARG B 1 719 ? 10.531 -33.938 -27.109 1 97.62 719 ARG B O 1
ATOM 11773 N N . ALA B 1 720 ? 10.195 -34.812 -29.125 1 97.62 720 ALA B N 1
ATOM 11774 C CA . ALA B 1 720 ? 11.031 -33.812 -29.766 1 97.62 720 ALA B CA 1
ATOM 11775 C C . ALA B 1 720 ? 10.188 -32.781 -30.516 1 97.62 720 ALA B C 1
ATOM 11777 O O . ALA B 1 720 ? 10.633 -31.672 -30.781 1 97.62 720 ALA B O 1
ATOM 11778 N N . ILE B 1 721 ? 8.992 -33.219 -30.859 1 96.25 721 ILE B N 1
ATOM 11779 C CA . ILE B 1 721 ? 8.219 -32.312 -31.703 1 96.25 721 ILE B CA 1
ATOM 11780 C C . ILE B 1 721 ? 6.941 -31.891 -30.984 1 96.25 721 ILE B C 1
ATOM 11782 O O . ILE B 1 721 ? 6.727 -30.703 -30.734 1 96.25 721 ILE B O 1
ATOM 11786 N N . HIS B 1 722 ? 6.105 -32.875 -30.578 1 95.12 722 HIS B N 1
ATOM 11787 C CA . HIS B 1 722 ? 4.91 -32.5 -29.828 1 95.12 722 HIS B CA 1
ATOM 11788 C C . HIS B 1 722 ? 5.27 -31.766 -28.547 1 95.12 722 HIS B C 1
ATOM 11790 O O . HIS B 1 722 ? 4.547 -30.875 -28.109 1 95.12 722 HIS B O 1
ATOM 11796 N N . THR B 1 723 ? 6.324 -32.281 -27.984 1 96.31 723 THR B N 1
ATOM 11797 C CA . THR B 1 723 ? 6.918 -31.578 -26.844 1 96.31 723 THR B CA 1
ATOM 11798 C C . THR B 1 723 ? 8.391 -31.266 -27.094 1 96.31 723 THR B C 1
ATOM 11800 O O . THR B 1 723 ? 9.078 -32.031 -27.766 1 96.31 723 THR B O 1
ATOM 11803 N N . ASN B 1 724 ? 8.883 -30.062 -26.688 1 97 724 ASN B N 1
ATOM 11804 C CA . ASN B 1 724 ? 10.273 -29.641 -26.562 1 97 724 ASN B CA 1
ATOM 11805 C C . ASN B 1 724 ? 10.852 -29.203 -27.906 1 97 724 ASN B C 1
ATOM 11807 O O . ASN B 1 724 ? 12.07 -29.078 -28.047 1 97 724 ASN B O 1
ATOM 11811 N N . PHE B 1 725 ? 9.961 -29.078 -28.891 1 96.38 725 PHE B N 1
ATOM 11812 C CA . PHE B 1 725 ? 10.469 -28.594 -30.172 1 96.38 725 PHE B CA 1
ATOM 11813 C C . PHE B 1 725 ? 11.172 -27.25 -30 1 96.38 725 PHE B C 1
ATOM 11815 O O . PHE B 1 725 ? 12.18 -26.984 -30.656 1 96.38 725 PHE B O 1
ATOM 11822 N N . ASP B 1 726 ? 10.68 -26.469 -29.047 1 94.31 726 ASP B N 1
ATOM 11823 C CA . ASP B 1 726 ? 11.195 -25.125 -28.812 1 94.31 726 ASP B CA 1
ATOM 11824 C C . ASP B 1 726 ? 11.961 -25.062 -27.5 1 94.31 726 ASP B C 1
ATOM 11826 O O . ASP B 1 726 ? 12.172 -23.969 -26.953 1 94.31 726 ASP B O 1
ATOM 11830 N N . ALA B 1 727 ? 12.297 -26.141 -26.953 1 95.31 727 ALA B N 1
ATOM 11831 C CA . ALA B 1 727 ? 13.086 -26.141 -25.719 1 95.31 727 ALA B CA 1
ATOM 11832 C C . ALA B 1 727 ? 14.539 -25.75 -26 1 95.31 727 ALA B C 1
ATOM 11834 O O . ALA B 1 727 ? 15.109 -26.156 -27.016 1 95.31 727 ALA B O 1
ATOM 11835 N N . HIS B 1 728 ? 15.125 -24.953 -25.141 1 95.88 728 HIS B N 1
ATOM 11836 C CA . HIS B 1 728 ? 16.516 -24.531 -25.234 1 95.88 728 HIS B CA 1
ATOM 11837 C C . HIS B 1 728 ? 17.297 -24.984 -24.016 1 95.88 728 HIS B C 1
ATOM 11839 O O . HIS B 1 728 ? 16.781 -24.953 -22.891 1 95.88 728 HIS B O 1
ATOM 11845 N N . PHE B 1 729 ? 18.531 -25.344 -24.266 1 97.06 729 PHE B N 1
ATOM 11846 C CA . PHE B 1 729 ? 19.344 -25.891 -23.188 1 97.06 729 PHE B CA 1
ATOM 11847 C C . PHE B 1 729 ? 20.641 -25.109 -23.031 1 97.06 729 PHE B C 1
ATOM 11849 O O . PHE B 1 729 ? 21.031 -24.359 -23.922 1 97.06 729 PHE B O 1
ATOM 11856 N N . THR B 1 730 ? 21.234 -25.234 -21.859 1 96.44 730 THR B N 1
ATOM 11857 C CA . THR B 1 730 ? 22.531 -24.609 -21.609 1 96.44 730 THR B CA 1
ATOM 11858 C C . THR B 1 730 ? 23.656 -25.375 -22.312 1 96.44 730 THR B C 1
ATOM 11860 O O . THR B 1 730 ? 24.734 -24.828 -22.531 1 96.44 730 THR B O 1
ATOM 11863 N N . CYS B 1 731 ? 23.516 -26.594 -22.734 1 97.38 731 CYS B N 1
ATOM 11864 C CA . CYS B 1 731 ? 24.453 -27.438 -23.484 1 97.38 731 CYS B CA 1
ATOM 11865 C C . CYS B 1 731 ? 23.938 -27.734 -24.875 1 97.38 731 CYS B C 1
ATOM 11867 O O . CYS B 1 731 ? 22.844 -27.297 -25.25 1 97.38 731 CYS B O 1
ATOM 11869 N N . ASP B 1 732 ? 24.781 -28.391 -25.703 1 97.69 732 ASP B N 1
ATOM 11870 C CA . ASP B 1 732 ? 24.344 -28.766 -27.047 1 97.69 732 ASP B CA 1
ATOM 11871 C C . ASP B 1 732 ? 23.188 -29.766 -27 1 97.69 732 ASP B C 1
ATOM 11873 O O . ASP B 1 732 ? 23.078 -30.547 -26.047 1 97.69 732 ASP B O 1
ATOM 11877 N N . SER B 1 733 ? 22.344 -29.641 -27.953 1 98.5 733 SER B N 1
ATOM 11878 C CA . SER B 1 733 ? 21.203 -30.547 -28 1 98.5 733 SER B CA 1
ATOM 11879 C C . SER B 1 733 ? 20.906 -30.984 -29.422 1 98.5 733 SER B C 1
ATOM 11881 O O . SER B 1 733 ? 21.141 -30.234 -30.375 1 98.5 733 SER B O 1
ATOM 11883 N N . LEU B 1 734 ? 20.453 -32.188 -29.562 1 98.62 734 LEU B N 1
ATOM 11884 C CA . LEU B 1 734 ? 20.031 -32.781 -30.828 1 98.62 734 LEU B CA 1
ATOM 11885 C C . LEU B 1 734 ? 18.625 -33.375 -30.703 1 98.62 734 LEU B C 1
ATOM 11887 O O . LEU B 1 734 ? 18.406 -34.25 -29.859 1 98.62 734 LEU B O 1
ATOM 11891 N N . LYS B 1 735 ? 17.688 -32.875 -31.453 1 98.75 735 LYS B N 1
ATOM 11892 C CA . LYS B 1 735 ? 16.344 -33.438 -31.547 1 98.75 735 LYS B CA 1
ATOM 11893 C C . LYS B 1 735 ? 16.156 -34.219 -32.844 1 98.75 735 LYS B C 1
ATOM 11895 O O . LYS B 1 735 ? 16.391 -33.688 -33.938 1 98.75 735 LYS B O 1
ATOM 11900 N N . ALA B 1 736 ? 15.773 -35.438 -32.688 1 98.5 736 ALA B N 1
ATOM 11901 C CA . ALA B 1 736 ? 15.672 -36.344 -33.844 1 98.5 736 ALA B CA 1
ATOM 11902 C C . ALA B 1 736 ? 14.328 -37.062 -33.844 1 98.5 736 ALA B C 1
ATOM 11904 O O . ALA B 1 736 ? 13.969 -37.75 -32.875 1 98.5 736 ALA B O 1
ATOM 11905 N N . ALA B 1 737 ? 13.602 -36.906 -34.938 1 97.88 737 ALA B N 1
ATOM 11906 C CA . ALA B 1 737 ? 12.297 -37.562 -35.031 1 97.88 737 ALA B CA 1
ATOM 11907 C C . ALA B 1 737 ? 11.828 -37.656 -36.469 1 97.88 737 ALA B C 1
ATOM 11909 O O . ALA B 1 737 ? 12.297 -36.906 -37.344 1 97.88 737 ALA B O 1
ATOM 11910 N N . VAL B 1 738 ? 11.008 -38.562 -36.719 1 97 738 VAL B N 1
ATOM 11911 C CA . VAL B 1 738 ? 10.312 -38.719 -38 1 97 738 VAL B CA 1
ATOM 11912 C C . VAL B 1 738 ? 8.836 -38.344 -37.812 1 97 738 VAL B C 1
ATOM 11914 O O . VAL B 1 738 ? 8.195 -38.781 -36.844 1 97 738 VAL B O 1
ATOM 11917 N N . ILE B 1 739 ? 8.375 -37.562 -38.719 1 95.06 739 ILE B N 1
ATOM 11918 C CA . ILE B 1 739 ? 6.98 -37.125 -38.625 1 95.06 739 ILE B CA 1
ATOM 11919 C C . ILE B 1 739 ? 6.074 -38.219 -39.188 1 95.06 739 ILE B C 1
ATOM 11921 O O . ILE B 1 739 ? 6.168 -38.562 -40.375 1 95.06 739 ILE B O 1
ATOM 11925 N N . LYS B 1 740 ? 5.176 -38.625 -38.438 1 92.19 740 LYS B N 1
ATOM 11926 C CA . LYS B 1 740 ? 4.406 -39.812 -38.812 1 92.19 740 LYS B CA 1
ATOM 11927 C C . LYS B 1 740 ? 2.924 -39.469 -38.969 1 92.19 740 LYS B C 1
ATOM 11929 O O . LYS B 1 740 ? 2.119 -40.344 -39.344 1 92.19 740 LYS B O 1
ATOM 11934 N N . THR B 1 741 ? 2.555 -38.312 -38.625 1 87 741 THR B N 1
ATOM 11935 C CA . THR B 1 741 ? 1.167 -37.875 -38.75 1 87 741 THR B CA 1
ATOM 11936 C C . THR B 1 741 ? 1.043 -36.781 -39.812 1 87 741 THR B C 1
ATOM 11938 O O . THR B 1 741 ? 1.863 -35.844 -39.844 1 87 741 THR B O 1
ATOM 11941 N N . LYS B 1 742 ? 0.006 -36.906 -40.562 1 86.44 742 LYS B N 1
ATOM 11942 C CA . LYS B 1 742 ? -0.186 -35.969 -41.656 1 86.44 742 LYS B CA 1
ATOM 11943 C C . LYS B 1 742 ? -0.412 -34.562 -41.156 1 86.44 742 LYS B C 1
ATOM 11945 O O . LYS B 1 742 ? 0.14 -33.594 -41.719 1 86.44 742 LYS B O 1
ATOM 11950 N N . TRP B 1 743 ? -1.183 -34.438 -40.219 1 87.56 743 TRP B N 1
ATOM 11951 C CA . TRP B 1 743 ? -1.505 -33.094 -39.719 1 87.56 743 TRP B CA 1
ATOM 11952 C C . TRP B 1 743 ? -0.241 -32.375 -39.281 1 87.56 743 TRP B C 1
ATOM 11954 O O . TRP B 1 743 ? -0.066 -31.188 -39.594 1 87.56 743 TRP B O 1
ATOM 11964 N N . LEU B 1 744 ? 0.587 -33 -38.531 1 88.69 744 LEU B N 1
ATOM 11965 C CA . LEU B 1 744 ? 1.823 -32.375 -38.031 1 88.69 744 LEU B CA 1
ATOM 11966 C C . LEU B 1 744 ? 2.756 -32.062 -39.219 1 88.69 744 LEU B C 1
ATOM 11968 O O . LEU B 1 744 ? 3.43 -31.031 -39.219 1 88.69 744 LEU B O 1
ATOM 11972 N N . ALA B 1 745 ? 2.76 -32.969 -40.125 1 91 745 ALA B N 1
ATOM 11973 C CA . ALA B 1 745 ? 3.572 -32.75 -41.344 1 91 745 ALA B CA 1
ATOM 11974 C C . ALA B 1 745 ? 3.135 -31.484 -42.062 1 91 745 ALA B C 1
ATOM 11976 O O . ALA B 1 745 ? 3.967 -30.641 -42.406 1 91 745 ALA B O 1
ATOM 11977 N N . ASP B 1 746 ? 1.861 -31.375 -42.219 1 91.62 746 ASP B N 1
ATOM 11978 C CA . ASP B 1 746 ? 1.312 -30.219 -42.906 1 91.62 746 ASP B CA 1
ATOM 11979 C C . ASP B 1 746 ? 1.626 -28.922 -42.125 1 91.62 746 ASP B C 1
ATOM 11981 O O . ASP B 1 746 ? 1.983 -27.922 -42.75 1 91.62 746 ASP B O 1
ATOM 11985 N N . ARG B 1 747 ? 1.496 -29.031 -40.875 1 90.75 747 ARG B N 1
ATOM 11986 C CA . ARG B 1 747 ? 1.695 -27.859 -40.031 1 90.75 747 ARG B CA 1
ATOM 11987 C C . ARG B 1 747 ? 3.145 -27.391 -40.062 1 90.75 747 ARG B C 1
ATOM 11989 O O . ARG B 1 747 ? 3.414 -26.188 -40 1 90.75 747 ARG B O 1
ATOM 11996 N N . LEU B 1 748 ? 4.078 -28.344 -40.188 1 91.94 748 LEU B N 1
ATOM 11997 C CA . LEU B 1 748 ? 5.496 -28 -40.219 1 91.94 748 LEU B CA 1
ATOM 11998 C C . LEU B 1 748 ? 5.996 -27.797 -41.625 1 91.94 748 LEU B C 1
ATOM 12000 O O . LEU B 1 748 ? 7.16 -27.453 -41.844 1 91.94 748 LEU B O 1
ATOM 12004 N N . GLY B 1 749 ? 5.121 -27.984 -42.625 1 90.81 749 GLY B N 1
ATOM 12005 C CA . GLY B 1 749 ? 5.449 -27.75 -44 1 90.81 749 GLY B CA 1
ATOM 12006 C C . GLY B 1 749 ? 6.141 -28.922 -44.688 1 90.81 749 GLY B C 1
ATOM 12007 O O . GLY B 1 749 ? 6.918 -28.75 -45.625 1 90.81 749 GLY B O 1
ATOM 12008 N N . GLY B 1 750 ? 5.93 -30.125 -44.188 1 93.25 750 GLY B N 1
ATOM 12009 C CA . GLY B 1 750 ? 6.535 -31.312 -44.75 1 93.25 750 GLY B CA 1
ATOM 12010 C C . GLY B 1 750 ? 5.523 -32.375 -45.125 1 93.25 750 GLY B C 1
ATOM 12011 O O . GLY B 1 750 ? 4.359 -32.062 -45.375 1 93.25 750 GLY B O 1
ATOM 12012 N N . SER B 1 751 ? 5.98 -33.531 -45.312 1 92.25 751 SER B N 1
ATOM 12013 C CA . SER B 1 751 ? 5.156 -34.719 -45.594 1 92.25 751 SER B CA 1
ATOM 12014 C C . SER B 1 751 ? 5.344 -35.812 -44.562 1 92.25 751 SER B C 1
ATOM 12016 O O . SER B 1 751 ? 6.266 -35.75 -43.75 1 92.25 751 SER B O 1
ATOM 12018 N N . VAL B 1 752 ? 4.461 -36.656 -44.531 1 91 752 VAL B N 1
ATOM 12019 C CA . VAL B 1 752 ? 4.629 -37.812 -43.656 1 91 752 VAL B CA 1
ATOM 12020 C C . VAL B 1 752 ? 5.992 -38.469 -43.906 1 91 752 VAL B C 1
ATOM 12022 O O . VAL B 1 752 ? 6.43 -38.562 -45.062 1 91 752 VAL B O 1
ATOM 12025 N N . PHE B 1 753 ? 6.688 -38.812 -42.875 1 91.75 753 PHE B N 1
ATOM 12026 C CA . PHE B 1 753 ? 8.016 -39.406 -42.844 1 91.75 753 PHE B CA 1
ATOM 12027 C C . PHE B 1 753 ? 9.094 -38.375 -43.094 1 91.75 753 PHE B C 1
ATOM 12029 O O . PHE B 1 753 ? 10.25 -38.719 -43.312 1 91.75 753 PHE B O 1
ATOM 12036 N N . SER B 1 754 ? 8.586 -37.125 -43.125 1 95.69 754 SER B N 1
ATOM 12037 C CA . SER B 1 754 ? 9.594 -36.094 -43.062 1 95.69 754 SER B CA 1
ATOM 12038 C C . SER B 1 754 ? 10.484 -36.219 -41.844 1 95.69 754 SER B C 1
ATOM 12040 O O . SER B 1 754 ? 10.047 -36.719 -40.812 1 95.69 754 SER B O 1
ATOM 12042 N N . VAL B 1 755 ? 11.688 -35.719 -42 1 97.19 755 VAL B N 1
ATOM 12043 C CA . VAL B 1 755 ? 12.688 -35.938 -40.969 1 97.19 755 VAL B CA 1
ATOM 12044 C C . VAL B 1 755 ? 13.008 -34.625 -40.281 1 97.19 755 VAL B C 1
ATOM 12046 O O . VAL B 1 755 ? 13.125 -33.594 -40.938 1 97.19 755 VAL B O 1
ATOM 12049 N N . VAL B 1 756 ? 13 -34.719 -38.969 1 97.75 756 VAL B N 1
ATOM 12050 C CA . VAL B 1 756 ? 13.484 -33.594 -38.156 1 97.75 756 VAL B CA 1
ATOM 12051 C C . VAL B 1 756 ? 14.789 -34 -37.469 1 97.75 756 VAL B C 1
ATOM 12053 O O . VAL B 1 756 ? 14.812 -34.938 -36.656 1 97.75 756 VAL B O 1
ATOM 12056 N N . CYS B 1 757 ? 15.859 -33.438 -37.844 1 98.5 757 CYS B N 1
ATOM 12057 C CA . CYS B 1 757 ? 17.172 -33.469 -37.188 1 98.5 757 CYS B CA 1
ATOM 12058 C C . CYS B 1 757 ? 17.625 -32.062 -36.844 1 98.5 757 CYS B C 1
ATOM 12060 O O . CYS B 1 757 ? 18.234 -31.375 -37.656 1 98.5 757 CYS B O 1
ATOM 12062 N N . LYS B 1 758 ? 17.312 -31.656 -35.625 1 98.44 758 LYS B N 1
ATOM 12063 C CA . LYS B 1 758 ? 17.5 -30.281 -35.188 1 98.44 758 LYS B CA 1
ATOM 12064 C C . LYS B 1 758 ? 18.609 -30.188 -34.156 1 98.44 758 LYS B C 1
ATOM 12066 O O . LYS B 1 758 ? 18.453 -30.734 -33.031 1 98.44 758 LYS B O 1
ATOM 12071 N N . PHE B 1 759 ? 19.719 -29.609 -34.531 1 98.25 759 PHE B N 1
ATOM 12072 C CA . PHE B 1 759 ? 20.844 -29.422 -33.625 1 98.25 759 PHE B CA 1
ATOM 12073 C C . PHE B 1 759 ? 20.953 -27.953 -33.188 1 98.25 759 PHE B C 1
ATOM 12075 O O . PHE B 1 759 ? 20.75 -27.047 -34 1 98.25 759 PHE B O 1
ATOM 12082 N N . GLU B 1 760 ? 21.141 -27.734 -31.875 1 97.19 760 GLU B N 1
ATOM 12083 C CA . GLU B 1 760 ? 21.328 -26.391 -31.328 1 97.19 760 GLU B CA 1
ATOM 12084 C C . GLU B 1 760 ? 22.5 -26.344 -30.375 1 97.19 760 GLU B C 1
ATOM 12086 O O . GLU B 1 760 ? 22.641 -27.188 -29.484 1 97.19 760 GLU B O 1
ATOM 12091 N N . HIS B 1 761 ? 23.328 -25.312 -30.562 1 95.88 761 HIS B N 1
ATOM 12092 C CA . HIS B 1 761 ? 24.438 -25.078 -29.641 1 95.88 761 HIS B CA 1
ATOM 12093 C C . HIS B 1 761 ? 23.922 -24.547 -28.297 1 95.88 761 HIS B C 1
ATOM 12095 O O . HIS B 1 761 ? 22.969 -23.781 -28.25 1 95.88 761 HIS B O 1
ATOM 12101 N N . GLY B 1 762 ? 24.609 -25 -27.188 1 91.56 762 GLY B N 1
ATOM 12102 C CA . GLY B 1 762 ? 24.281 -24.469 -25.875 1 91.56 762 GLY B CA 1
ATOM 12103 C C . GLY B 1 762 ? 24.688 -23.031 -25.688 1 91.56 762 GLY B C 1
ATOM 12104 O O . GLY B 1 762 ? 25.438 -22.484 -26.5 1 91.56 762 GLY B O 1
ATOM 12105 N N . SER B 1 763 ? 24.156 -22.297 -24.656 1 80.25 763 SER B N 1
ATOM 12106 C CA . SER B 1 763 ? 24.516 -20.922 -24.375 1 80.25 763 SER B CA 1
ATOM 12107 C C . SER B 1 763 ? 25.906 -20.812 -23.75 1 80.25 763 SER B C 1
ATOM 12109 O O . SER B 1 763 ? 26.594 -19.797 -23.906 1 80.25 763 SER B O 1
ATOM 12111 N N . HIS B 1 764 ? 26.484 -21.672 -22.875 1 65.81 764 HIS B N 1
ATOM 12112 C CA . HIS B 1 764 ? 27.766 -21.547 -22.188 1 65.81 764 HIS B CA 1
ATOM 12113 C C . HIS B 1 764 ? 28.922 -21.984 -23.094 1 65.81 764 HIS B C 1
ATOM 12115 O O . HIS B 1 764 ? 30.047 -22.172 -22.625 1 65.81 764 HIS B O 1
ATOM 12121 N N . ARG B 1 765 ? 29.047 -22.109 -24.328 1 46.78 765 ARG B N 1
ATOM 12122 C CA . ARG B 1 765 ? 30.344 -22.422 -24.922 1 46.78 765 ARG B CA 1
ATOM 12123 C C . ARG B 1 765 ? 31.281 -21.219 -24.844 1 46.78 765 ARG B C 1
ATOM 12125 O O . ARG B 1 765 ? 30.922 -20.109 -25.266 1 46.78 765 ARG B O 1
ATOM 12132 N N . ALA B 1 766 ? 32.375 -21.453 -24.078 1 39.47 766 ALA B N 1
ATOM 12133 C CA . ALA B 1 766 ? 33.625 -20.688 -24.094 1 39.47 766 ALA B CA 1
ATOM 12134 C C . ALA B 1 766 ? 34.219 -20.641 -25.5 1 39.47 766 ALA B C 1
ATOM 12136 O O . ALA B 1 766 ? 34.312 -21.672 -26.172 1 39.47 766 ALA B O 1
ATOM 12137 N N . VAL B 1 767 ? 34.188 -19.438 -26.109 1 30.98 767 VAL B N 1
ATOM 12138 C CA . VAL B 1 767 ? 35.125 -19.188 -27.203 1 30.98 767 VAL B CA 1
ATOM 12139 C C . VAL B 1 767 ? 36.469 -19.859 -26.891 1 30.98 767 VAL B C 1
ATOM 12141 O O . VAL B 1 767 ? 37.062 -19.609 -25.828 1 30.98 767 VAL B O 1
ATOM 12144 N N . ALA B 1 768 ? 36.75 -20.953 -27.484 1 27.58 768 ALA B N 1
ATOM 12145 C CA . ALA B 1 768 ? 38.156 -21.281 -27.641 1 27.58 768 ALA B CA 1
ATOM 12146 C C . ALA B 1 768 ? 38.938 -20.078 -28.141 1 27.58 768 ALA B C 1
ATOM 12148 O O . ALA B 1 768 ? 38.781 -19.641 -29.281 1 27.58 768 ALA B O 1
ATOM 12149 N N . SER B 1 769 ? 39.125 -18.922 -27.328 1 19.61 769 SER B N 1
ATOM 12150 C CA . SER B 1 769 ? 40.406 -18.328 -27.625 1 19.61 769 SER B CA 1
ATOM 12151 C C . SER B 1 769 ? 41.562 -19.266 -27.281 1 19.61 769 SER B C 1
ATOM 12153 O O . SER B 1 769 ? 41.5 -19.969 -26.266 1 19.61 769 SER B O 1
#

Secondary structure (DSSP, 8-state):
-HHHHHHHHHHHHHHHHHSTTGGGEEEEEEEE-SSEEEEEEEEEEEEEEE-TTS-EEEEEEEEEEEEEEEEEGGGHHHHHHHHHHHHSS-----EEEESTTHHHHHHHHHHHH-S-EEE--HHHHHHHHHHHHHHH-TT-EEEE-TT-SS-SEEE----SGGG-SEEEEEESSSEEEEEE-SSS-EEEEEEES-SHHHHHHHHHHHH----HHHHHHHHHH--GGGTSEEHHHHHGGGGGGGT--TTSEEETTGGGG-HHHHHHHTTSTTHHHHHHHHHHHHHHHHHHHHHHHHHHHHT---EEEESTTTTT-HHHHHHHHHHHHHHHTTSS-EEEETTGGGHHHHHHHHHHHHHHHHH-GGG--GGGGS-EEE-GGGSPP--SSS---S--SSS--EEEEEEE-SS-EE--TTB-SSS----BS--TTT-HHHHHHHHHHHHHHHHHHHHHHHHHTTTSTTHHHHHHHHHHHHHHHHHHHHH-TTTTSS--HHHHHHHHHHHHHHTT-S-TTHHHHHHHHHHHHHHHHHHHHHHHH---HHHHHHHHHHHHHHHHT--TT-HHHHHHHHSTT---HHHHHHHSPPSSPSEE-HHHHHHHHHHH--SEEEEE--BTTHIIIIIIHHHHHHHHHTT-EEEEEEBSS--TTBPBHHHHHHHHHHHHHH-HHHHHHHHTTSEEEEE-S--SSS--TTSEEHHHHHHHHHTT--EEEEESHIIIIIBTTT--BSSEEEEEEE---HHHHHHHT--TT-EEEEEE--S------/-HHHHHHHHHHHHHHHHHSTTGGGEEEEEEEE-SSEEEEEEEEEEEEEEE-TTS-EEEEEEEEEEEEEEEEEGGGHHHHHHHHHHHHSS-----EEEESTTHHHHHHHHHHHH-S-EEE--HHHHHHHHHHHHHHH-TT-EEEE-TT-SS-SEEE----GGGG-SEEEEEESSSEEEEEE-SSS-EEEEEEES-SHHHHHHHHHHHH----HHHHHHHHHH--GGGTSEEHHHHHGGGGGGGT--TTSEEETTGGGG-HHHHHHHTTSTTHHHHHHHHHHHHHHHHHHHHHHHHHHHHT---EEEESTTTTT-HHHHHHHHHHHHHHHTTSS-EEEETTGGGHHHHHHHHHHHHHHHHH-GGG--GGGGS-EEE-GGGSPP-GGGS----S-SSS-EEEEEEEE-SS-EE--TTB-SSS----BS--TTT-HHHHHHHHHHHHHHHHHHHHHHHHHTTTSTTHHHHHHHHHHHHHHHHHHHHH-TTTTS---HHHHHHHHHHHHHHTT-S-TTHHHHHHHHHHHHHHHHHHHHHHHH---HHHHHHHHHHHHHHHHH--TT-HHHHHHHHSTT---HHHHHHHSPPSSPSEE-HHHHHHHHHHH--SEEEEE--BTTHIIIIIIHHHHHHHHHTT-EEEEEEBSS--TTBPBHHHHHHHHHHHHHH-HHHHHHHHTTSEEEEE-S--SSS--TTSEEHHHHHHHHHTT--EEEEESHIIIIIBTTT--BSSEEEEEEE---HHHHHHHT--TT-EEEEEE--S------

Sequence (1538 aa):
MAEESETLEETRATIENTLRNLQNAKQFAFDIGSSLVKIAYSSSVSKTKTNYDRTMRKHDSSVMRLHFIQFHIKKFRECLDFIRKECGPLRVKSAVCTGSGTTQYQDIIANAIGVEFHKVNEMECLVKGNNFLLNNILDEAFTYDHHNDVCKYSFETINTKSQFPYLLVNIGTGVSIYKVESDECFERVGGSSMGGGCFFGMGSLLTHTNDFDALMRMAEEGDHRSMDILVSDIYGGRAHKLGLPNDLIAGSFGKCADAEYVEAIKKNSHYRSDVLRSLLLMISNSIGQIAVLYASTLNANRIYFGGYFIRNHPIVMRTMTFAVNFWSQGEIQAQFLRHESYTSAIGAFLKGVEMFSDSHPEEADPCYMCSWKEHYAGSTALGRFVPTAPLSSSFNVGVLEMECCEMNLSMFPLLRSDIVYRPDTVSLNHDPEAREYWIHCMEGSIEKTIVKAVESQLNCADVRQRAENVKRKYLEHLKILREKPFAYGCCNVRNLLDLREQILNQFLFDDAFLNQKRFENERAMEELSAVLKEVDAVSSERDRQILVVKGLLAGNVFDWGAKEVVKLMEDNGGLTFKMATDVLQKRPWLVDDLDVWLEAYFSNGYRCALIFVDNSGADVLLGVLPFARELIRHHTKVIIACNWSPALNDITAYEMEALMDGICEKDETIKNAVLERRLIVCNSGQGSPCLDFRRINSSLCELVVSECVDLVVIEGMGRAIHTNFDAHFTCDSLKAAVIKTKWLADRLGGSVFSVVCKFEHGSHRAVASMAEESETLEETRATIENTLRNLQNAKQFAFDIGSSLVKIAYSSSVSKTKTNYDRTMRKHDSSVMRLHFIQFHIKKFRECLDFIRKECGPLRVKSAVCTGSGTTQYQDIIANAIGVEFHKVNEMECLVKGNNFLLNNILDEAFTYDHHNDVCKYSFETINTKSQFPYLLVNIGTGVSIYKVESDECFERVGGSSMGGGCFFGMGSLLTHTNDFDALMRMAEEGDHRSMDILVSDIYGGRAHKLGLPNDLIAGSFGKCADAEYVEAIKKNSHYRSDVLRSLLLMISNSIGQIAVLYASTLNANRIYFGGYFIRNHPIVMRTMTFAVNFWSQGEIQAQFLRHESYTSAIGAFLKGVEMFSDSHPEEADPCYMCSWKEHYAGSTALGRFVPTAPLSSSFNVGVLEMECCEMNLSMFPLLRSDIVYRPDTVSLNHDPEAREYWIHCMEGSIEKTIVKAVESQLNCADVRQRAENVKRKYLEHLKILREKPFAYGCCNVRNLLDLREQILNQFLFDDAFLNQKRFENERAMEELSAVLKEVDAVSSERDRQILVVKGLLAGNVFDWGAKEVVKLMEDNGGLTFKMATDVLQKRPWLVDDLDVWLEAYFSNGYRCALIFVDNSGADVLLGVLPFARELIRHHTKVIIACNWSPALNDITAYEMEALMDGICEKDETIKNAVLERRLIVCNSGQGSPCLDFRRINSSLCELVVSECVDLVVIEGMGRAIHTNFDAHFTCDSLKAAVIKTKWLADRLGGSVFSVVCKFEHGSHRAVAS

Foldseek 3Di:
DVVVVVVLVVVLVVLDLQDDQLLFWAEWEWEDEPWKIKIKIKGWAWAWDFDLVQAIDTDPDTWMKMKMKMFTPVCVLVSLQSSQVVNPQPNYLAYEYEYDCCVVCLVVNCVSNVHHYYYDYQVLLLLLLVLQCLQFEQQFKWAAQPPQPLFRTGGDRDPSPPQPFAWEWAAECWIWIKTDGDSVDIDTDDTGNLGLVVLQVVLCVVQVDNDSVVLLVLLVVAAQVLQFDFCCNVCNPCVVVVVDDRRHGPGQSVNVVDPVSVVVCVPPPSSSSNNSNSSLLVSLLVSLQVNLVVCVVVVGQAYEYAYPRPWLRSVSSVSNQVNNCVNNVNRHGYMYTLPRVCSSRNSRRVVRLVVSCVVPVVPRDCLVVAHKYWQPLSWFQSCRPPVNDPVPPPTNMGMTMMIRLSFHWAFQPFFDDVDRFDWFPDFCSNPVVVLVVLLVVCLVCLVVLLVLQCSSNVVDPCSNVLSVQLNVSLNVVSVVCNVPVCRPHTRANQVSLVNSQSSCRVSNRQASCVNVLVVQQVVQLVCLLVLLVVLVPDPDLLVSLVVLLLLLALLQLPFPSFPQSVCQQPDPPGDDSVNSSVVADDPPFLARCSVVVSVCLVPVLWAEEEEEFAAHHSNCRNRVVSNVLSNVVSVYQYEYAFACGARGRGDHLVNVVVCLVSSCVSDVSSVVCVVVNSYHYHYQSHHTSEDDSRTGRVVVSVVCVVSVGQEYEYEHCRHCPSTCVPTAGQHKYWYWYFAADQVSQVVSVHGHSGIHTDIDGHDPDDPPD/DVVVVVVVVVVLVVLDLQDDQLLQWAEWEWEDEPWKIKIKIKGWAWAWDFDLVQAIDTDPDTWMKMKMKMFTPVCVLVSLQSSQVVNPQPNHLAYEYEYDCCVVCLVVNCVSNVHHYYYDYQVLLLLLLVLQCVQFEQQFKWAAQPPQPLFRTGGDRDPSPPQPFEWEWAAECWIWIKTDGDSVDIDTDDTGNLGLVVLQVVLCVVQVDNDSVVLLVLLVVAAQVLQFDFPCNVCNPCVVVVVDDRRHGPGQSVNVVDPVSVVVCVVPPSSSSNNSNSSLLVSLLVSLQVNLVVCVVVVGQAYEYAYPRPFLRSVSSVSNQVNNCVNNVNRHGYMYTLPRVCSSRNSRRLVRLVVSCVVPVVPRDCLVVAHKHWQPLSFFQSCSVPVPPPLPPPTNMGMTMMIRLVFHWAFQPFFDDVDRFDWFPDFCSNPVVVLVVLLVVCLVCLVVLLVLQCVSNVVDPCSNVLSVQLNVSLNVVSVVCNVPVCRPHTRANQVSLVNSQSSCRVSNRQASCVNVLVVQQVVQLVCLLVLLVVLVPDPDLLVSLVVLLLLLALLQLPFPSFPQSVCQQPDPPGDDSVNSSVLADDPPFLARCSVVVSVCLVPVLWAEEEEEFAAHHSNCRNRVVSNVLSNVVSVYQYEYAFACGARGRGDHLVNVVVCLVSSCVSDVSSVVCVVVVSYHYHYQSHHTSEDDSRTGRVVVSVVCVVSVGQEYEYEHCRHCPSTCVPTAGQHKYWYWYFAADAVSQVVSVHGHSGIHTDIDGHPPDDPPD

Organism: Parascaris univalens (NCBI:txid6257)

pLDDT: mean 88.64, std 12.6, range [19.61, 98.88]

Nearest PDB structures (foldseek):
  7t1i-assembly1_A  TM=8.405E-01  e=1.596E-26  Saccharomyces cerevisiae S288C
  2i7p-assembly1_A  TM=8.352E-01  e=1.333E-25  Homo sapiens
  7t1h-assembly1_B  TM=8.072E-01  e=8.982E-26  Saccharomyces cerevisiae S288C
  3mk6-assembly2_B  TM=8.311E-01  e=1.425E-24  Homo sapiens
  5kqd-assembly1_A  TM=8.209E-01  e=1.030E-20  Homo sapiens

Solvent-accessible surface area (backbone atoms only — not comparable to full-atom values): 76638 Å² total; per-residue (Å²): 109,67,67,58,45,50,52,48,50,50,47,48,51,48,48,51,69,64,55,64,64,52,78,43,34,40,40,39,11,29,24,28,44,93,60,41,30,28,42,20,36,33,24,60,40,80,37,52,39,61,40,94,83,12,30,72,43,79,39,93,53,64,42,48,32,40,42,37,37,36,35,50,45,86,50,45,65,60,50,40,53,47,48,28,68,67,32,46,85,42,77,44,77,43,33,20,34,22,52,71,37,39,80,81,41,46,67,58,48,31,68,31,53,69,36,68,72,43,83,50,64,50,66,62,10,34,53,43,12,46,51,50,43,52,68,34,32,63,48,28,40,27,36,63,38,86,83,41,84,75,48,36,66,48,65,40,71,64,71,61,82,77,44,56,38,25,32,42,39,37,24,36,48,19,31,42,30,29,44,34,61,51,92,86,42,66,46,78,78,51,67,42,29,61,23,37,21,19,52,41,6,47,44,17,71,75,59,74,48,80,43,68,68,59,49,51,54,34,23,67,71,28,54,32,74,78,33,31,31,29,34,27,74,64,49,41,89,52,24,60,84,71,74,43,63,50,81,38,65,34,6,42,33,28,48,35,44,38,63,70,56,42,62,58,46,61,70,41,91,54,35,59,19,15,52,34,21,38,51,49,49,53,39,29,36,51,49,20,39,53,53,45,42,49,26,61,62,67,70,26,73,40,40,38,49,37,39,68,55,47,60,63,31,68,63,47,44,43,43,31,30,50,23,21,27,59,70,44,70,62,71,35,62,48,27,36,48,76,61,49,90,46,17,42,15,47,12,26,30,52,49,40,51,50,55,47,27,69,78,36,62,91,71,47,66,69,60,77,76,30,33,44,34,75,32,64,79,68,28,52,62,51,39,48,87,40,84,47,63,68,58,72,59,91,73,50,65,48,35,48,26,33,34,51,65,80,38,50,55,29,58,46,79,52,50,39,84,94,47,90,76,55,41,57,65,58,56,28,44,74,29,64,68,59,33,53,50,50,53,50,51,50,65,65,46,44,60,60,52,35,51,37,37,30,62,24,23,61,73,38,91,61,33,64,62,37,36,49,50,37,50,52,52,50,52,52,52,51,52,48,39,70,76,36,37,56,32,83,31,73,29,31,70,58,52,56,53,45,46,50,52,49,34,32,40,73,56,62,38,49,40,36,30,50,58,60,33,52,53,36,35,55,57,24,58,70,45,32,54,60,53,54,50,55,49,66,66,44,83,49,66,67,59,34,51,52,50,26,52,48,28,34,40,21,14,45,53,58,38,80,88,27,71,65,39,40,52,48,48,70,37,95,89,45,68,45,72,66,57,34,49,66,62,44,53,64,80,78,35,76,36,65,27,60,68,60,41,51,53,48,60,73,67,65,59,54,60,15,34,39,36,38,55,40,31,34,16,44,15,41,50,53,2,44,43,52,36,50,48,52,40,40,74,61,65,18,30,37,36,40,30,19,24,55,39,56,30,71,45,37,32,25,29,70,57,51,58,65,45,43,63,64,50,31,74,63,33,66,68,58,31,50,27,46,74,66,64,34,39,42,80,38,38,37,57,36,49,49,69,41,46,52,55,67,48,23,21,40,69,47,44,50,47,43,60,76,59,51,51,45,33,40,33,32,34,23,38,40,30,23,45,53,8,36,56,80,56,56,40,43,34,29,35,37,32,35,22,35,33,54,42,59,66,62,12,53,74,73,71,46,44,64,37,26,30,36,34,46,56,44,80,28,72,69,71,72,71,83,121,108,68,67,58,45,52,51,47,50,51,47,47,51,48,48,51,68,66,54,64,64,51,76,43,37,40,39,40,11,30,24,27,45,93,59,40,30,29,41,21,34,34,24,62,40,79,38,52,38,61,39,94,83,12,30,72,42,79,40,92,52,63,42,49,32,40,39,35,37,35,32,51,45,89,48,45,64,60,51,38,52,47,48,27,67,67,33,43,87,40,79,44,76,42,33,22,34,21,52,71,36,38,80,79,42,47,68,59,48,29,67,32,54,69,36,68,72,43,80,51,63,49,66,61,11,34,54,43,12,46,51,49,43,52,68,35,32,65,48,29,40,27,35,62,38,84,81,42,84,76,46,35,66,47,63,39,71,63,72,59,83,76,46,56,38,23,32,42,39,37,25,35,48,20,30,42,28,31,44,35,61,52,92,86,42,67,46,80,75,50,67,40,29,62,23,37,20,19,52,40,6,48,42,17,70,75,59,74,48,79,43,67,69,58,50,52,54,33,22,67,71,28,54,31,74,79,32,32,30,30,34,28,74,62,49,40,90,52,26,59,82,72,74,41,62,51,83,37,65,33,7,43,33,28,48,36,43,37,62,70,56,42,61,57,47,61,71,41,90,54,35,58,19,15,52,35,22,38,52,50,49,52,40,29,38,50,50,21,40,53,50,44,42,49,26,61,61,66,69,27,73,41,40,39,47,35,40,65,55,46,59,60,31,65,64,47,45,44,42,31,31,50,22,22,28,60,71,46,71,62,72,35,60,49,26,36,48,76,62,49,88,45,16,41,15,48,11,27,32,52,51,41,52,50,56,47,28,70,77,36,63,91,71,46,64,71,58,79,75,28,32,44,36,75,31,66,81,65,27,51,70,51,40,42,77,40,80,45,63,64,58,68,56,93,77,39,68,49,37,47,28,33,34,51,63,80,40,49,56,30,56,47,78,52,50,40,82,94,48,89,75,54,40,58,64,56,57,29,43,75,29,65,68,61,32,53,50,50,52,49,50,49,64,65,47,44,60,60,54,34,53,38,37,34,61,23,23,59,71,38,91,60,33,63,62,37,36,49,49,36,49,52,53,50,53,52,51,50,53,48,38,70,77,35,37,57,30,83,31,72,28,34,68,59,52,55,54,44,45,49,52,49,36,32,41,72,54,62,39,49,39,35,30,51,58,59,32,51,53,35,35,54,55,24,58,72,44,31,52,60,53,50,49,55,50,66,67,44,81,49,67,67,57,32,50,53,50,25,52,47,28,34,40,21,13,46,52,57,39,78,88,27,69,63,40,40,52,48,48,69,38,95,90,45,68,47,72,69,56,35,49,65,62,45,54,64,81,78,35,76,36,65,27,59,68,60,41,53,51,47,61,73,68,65,60,54,59,13,34,36,34,38,54,41,33,32,16,44,15,41,52,55,2,43,43,53,35,51,48,55,40,40,74,62,66,17,30,38,36,42,28,19,23,56,40,57,31,71,46,35,32,24,29,68,56,51,59,66,44,43,62,66,50,32,74,62,33,65,69,59,31,51,28,46,75,68,63,34,40,42,81,39,39,37,58,34,48,48,69,39,47,53,56,67,46,21,21,39,68,48,43,50,48,42,59,75,59,52,51,42,32,40,33,30,36,23,40,38,32,24,45,52,8,36,55,80,56,56,39,41,34,31,35,37,33,35,24,35,32,54,41,58,67,61,12,54,74,73,73,47,44,62,39,25,30,37,34,45,56,46,80,28,73,70,72,72,76,83,120

Radius of gyration: 45.23 Å; Cα contacts (8 Å, |Δi|>4): 3157; chains: 2; bounding box: 82×130×97 Å